Protein AF-0000000080629049 (afdb_homodimer)

Foldseek 3Di:
DCPPPPPPPPDDDPDDPPVVVVVVVVQVVLQVLLVVVLVVLLVVLVVALVLWFAFQVVVLLLVLLLQLLVCVVVVNPRPVSCPRDLCLLFANLLNVVLNVCQVVDPDHSLSSSQSSLSNLLSLLLQLLLLQLCVLFRSQLSSQLSLQQCLFLQSVLCSRHVRQLSNLLSLLSNLLSLLLQQLVPPLAGDLVSLQSNLQSLLSNRSRPLVSVVSVVLSVVLLVLLLVLCCVVPNNVVSVVSCVRRVVSNVVSPVSSVVSSCSRNVSCVVPVCSSVVSVVCQQQPPDWDWAFAQLDTDTLRADALCQQVVLCVWRRAPLLVVLLVLLVVVVVVCVVVPLCVDSCSVSSVSSCRSLVCLQPVVSVCCSVSVGGDHDGCSNVVSNSSSSSSSSSSSLVVVLVVLVVVHDVSNVVSVVVVVVSSVVSVVQCVLQPSQSSQWTYPVQDISVSCVSRHAGPQRLRCVLVVLVVVQQVCCVVVVNHDDPAAFEEEEAHHCSRNVVPDDPRYYYCPPHPDDSQQGQKYKYFPRPVCRVVPHDAQWDDFDDRPPHTGMTMGGDDDDPPPPPPD/DCPPPPPPPPDDDDDDPPVVVVVVVVQVVLQVLLVVVLVVLLVVLVVALVLWFAFQVVVLLLVLLLQLVVCVVVVNPRPVSCVRDLCLLFANLLNVVLNVCQVVDPDHSLSSSQSSLSNLLSLLLQLLLLQLCVQFRSQLSSQLSLQQCLFLQSVLCSRHVRQLSNLLSLLSNLLSLLLQQLVPPLAGDLVSLQSNLQSLLSNRSRPLVSVVSVVLSVVLLVLLLVLCCVVPNNVVSVVSCVRRVVSNVVSPVSSVVSSCSRNVSCVVPVCSSVVSVVCQQQPPDWDWFFAQLDTDTLRADALCQQVVLCVWRRAPLLVVLLVLLVVVVVVCVVVPQCVDSCSVSSVSSCRSLVCLQPVVSVCCSVSVGGDHDGCSNVVSNSSSSSSSSSNSLVVVLVVLVVVHPVSNVVSVVVVVVSSVVSVVQCVLQPSQSSQWTYPVQDISVSCVSRHAGPQRLRCVLVVLVVVQQVCCVVVVNHDDPAAFEEEEAHHCSRCVVPDDPRYYYCPPHPDDSQQGQKYKYFPRPVCRVVPHDAQWDDFDDRPPHTGMTMGGDDDDDPPPPPD

pLDDT: mean 91.76, std 13.85, range [26.28, 98.94]

Structure (mmCIF, N/CA/C/O backbone):
data_AF-0000000080629049-model_v1
#
loop_
_entity.id
_entity.type
_entity.pdbx_description
1 polymer 'Glycosyltransferase RgtA/B/C/D-like domain-containing protein'
#
loop_
_atom_site.group_PDB
_atom_site.id
_atom_site.type_symbol
_atom_site.label_atom_id
_atom_site.label_alt_id
_atom_site.label_comp_id
_atom_site.label_asym_id
_atom_site.label_entity_id
_atom_site.label_seq_id
_atom_site.pdbx_PDB_ins_code
_atom_site.Cartn_x
_atom_site.Cartn_y
_atom_site.Cartn_z
_atom_site.occupancy
_atom_site.B_iso_or_equiv
_atom_site.auth_seq_id
_atom_site.auth_comp_id
_atom_site.auth_asym_id
_atom_site.auth_atom_id
_atom_site.pdbx_PDB_model_num
ATOM 1 N N . MET A 1 1 ? -70.812 14.938 32.406 1 26.86 1 MET A N 1
ATOM 2 C CA . MET A 1 1 ? -70.5 13.617 31.859 1 26.86 1 MET A CA 1
ATOM 3 C C . MET A 1 1 ? -69.375 13.719 30.797 1 26.86 1 MET A C 1
ATOM 5 O O . MET A 1 1 ? -69.562 14.359 29.75 1 26.86 1 MET A O 1
ATOM 9 N N . SER A 1 2 ? -68.125 13.812 31.234 1 27.83 2 SER A N 1
ATOM 10 C CA . SER A 1 2 ? -66.812 14.289 30.75 1 27.83 2 SER A CA 1
ATOM 11 C C . SER A 1 2 ? -66.25 13.367 29.672 1 27.83 2 SER A C 1
ATOM 13 O O . SER A 1 2 ? -66 12.195 29.922 1 27.83 2 SER A O 1
ATOM 15 N N . LEU A 1 3 ? -66.875 13.352 28.5 1 29.67 3 LEU A N 1
ATOM 16 C CA . LEU A 1 3 ? -66.688 12.422 27.391 1 29.67 3 LEU A CA 1
ATOM 17 C C . LEU A 1 3 ? -65.25 12.438 26.906 1 29.67 3 LEU A C 1
ATOM 19 O O . LEU A 1 3 ? -64.812 13.391 26.266 1 29.67 3 LEU A O 1
ATOM 23 N N . MET A 1 4 ? -64.312 12.102 27.812 1 31.58 4 MET A N 1
ATOM 24 C CA . MET A 1 4 ? -62.906 12.125 27.453 1 31.58 4 MET A CA 1
ATOM 25 C C . MET A 1 4 ? -62.625 11.219 26.25 1 31.58 4 MET A C 1
ATOM 27 O O . MET A 1 4 ? -63.031 10.062 26.234 1 31.58 4 MET A O 1
ATOM 31 N N . PRO A 1 5 ? -62.5 11.844 25.078 1 35.69 5 PRO A N 1
ATOM 32 C CA . PRO A 1 5 ? -62.375 10.969 23.922 1 35.69 5 PRO A CA 1
ATOM 33 C C . PRO A 1 5 ? -61.25 9.938 24.078 1 35.69 5 PRO A C 1
ATOM 35 O O . PRO A 1 5 ? -60.312 10.164 24.812 1 35.69 5 PRO A O 1
ATOM 38 N N . PRO A 1 6 ? -61.562 8.625 23.953 1 31.56 6 PRO A N 1
ATOM 39 C CA . PRO A 1 6 ? -60.594 7.551 24.203 1 31.56 6 PRO A CA 1
ATOM 40 C C . PRO A 1 6 ? -59.312 7.699 23.391 1 31.56 6 PRO A C 1
ATOM 42 O O . PRO A 1 6 ? -59.344 8.297 22.312 1 31.56 6 PRO A O 1
ATOM 45 N N . LEU A 1 7 ? -58.156 7.867 24.047 1 31.22 7 LEU A N 1
ATOM 46 C CA . LEU A 1 7 ? -56.781 7.887 23.578 1 31.22 7 LEU A CA 1
ATOM 47 C C . LEU A 1 7 ? -56.531 6.758 22.578 1 31.22 7 LEU A C 1
ATOM 49 O O . LEU A 1 7 ? -56.625 5.582 22.938 1 31.22 7 LEU A O 1
ATOM 53 N N . GLY A 1 8 ? -57.125 6.898 21.391 1 28.38 8 GLY A N 1
ATOM 54 C CA . GLY A 1 8 ? -56.906 5.867 20.391 1 28.38 8 GLY A CA 1
ATOM 55 C C . GLY A 1 8 ?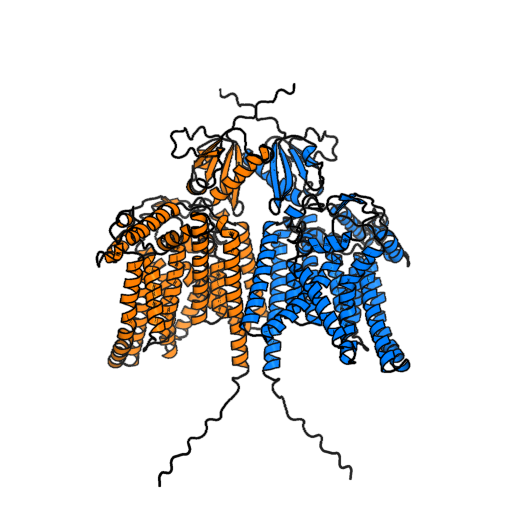 -55.469 5.371 20.359 1 28.38 8 GLY A C 1
ATOM 56 O O . GLY A 1 8 ? -54.531 6.16 20.469 1 28.38 8 GLY A O 1
ATOM 57 N N . LEU A 1 9 ? -55.188 4.133 20.812 1 29.06 9 LEU A N 1
ATOM 58 C CA . LEU A 1 9 ? -54 3.289 20.781 1 29.06 9 LEU A CA 1
ATOM 59 C C . LEU A 1 9 ? -53.312 3.369 19.422 1 29.06 9 LEU A C 1
ATOM 61 O O . LEU A 1 9 ? -53.938 3.092 18.391 1 29.06 9 LEU A O 1
ATOM 65 N N . ASN A 1 10 ? -52.594 4.465 19.266 1 30.16 10 ASN A N 1
ATOM 66 C CA . ASN A 1 10 ? -51.781 4.488 18.062 1 30.16 10 ASN A CA 1
ATOM 67 C C . ASN A 1 10 ? -51.125 3.127 17.797 1 30.16 10 ASN A C 1
ATOM 69 O O . ASN A 1 10 ? -50.5 2.547 18.688 1 30.16 10 ASN A O 1
ATOM 73 N N . PRO A 1 11 ? -51.688 2.385 16.875 1 31.06 11 PRO A N 1
ATOM 74 C CA . PRO A 1 11 ? -51.188 1.032 16.609 1 31.06 11 PRO A CA 1
ATOM 75 C C . PRO A 1 11 ? -49.656 0.931 16.672 1 31.06 11 PRO A C 1
ATOM 77 O O . PRO A 1 11 ? -48.969 1.939 16.531 1 31.06 11 PRO A O 1
ATOM 80 N N . LEU A 1 12 ? -49.094 -0.248 17.031 1 30.22 12 LEU A N 1
ATOM 81 C CA . LEU A 1 12 ? -47.812 -0.871 17.281 1 30.22 12 LEU A CA 1
ATOM 82 C C . LEU A 1 12 ? -46.781 -0.474 16.219 1 30.22 12 LEU A C 1
ATOM 84 O O . LEU A 1 12 ? -47.156 0.045 15.172 1 30.22 12 LEU A O 1
ATOM 88 N N . GLY A 1 13 ? -45.625 -1.185 16.219 1 30.09 13 GLY A N 1
ATOM 89 C CA . GLY A 1 13 ? -44.25 -1.25 15.805 1 30.09 13 GLY A CA 1
ATOM 90 C C . GLY A 1 13 ? -44.094 -1.352 14.297 1 30.09 13 GLY A C 1
ATOM 91 O O . GLY A 1 13 ? -43.875 -2.445 13.758 1 30.09 13 GLY A O 1
ATOM 92 N N . ALA A 1 14 ? -44.719 -0.598 13.586 1 36.97 14 ALA A N 1
ATOM 93 C CA . ALA A 1 14 ? -44.438 -0.804 12.164 1 36.97 14 ALA A CA 1
ATOM 94 C C . ALA A 1 14 ? -42.938 -0.829 11.898 1 36.97 14 ALA A C 1
ATOM 96 O O . ALA A 1 14 ? -42.219 0.066 12.328 1 36.97 14 ALA A O 1
ATOM 97 N N . ALA A 1 15 ? -42.438 -2 11.477 1 43.62 15 ALA A N 1
ATOM 98 C CA . ALA A 1 15 ? -41.094 -2.219 10.992 1 43.62 15 ALA A CA 1
ATOM 99 C C . ALA A 1 15 ? -40.594 -1.031 10.164 1 43.62 15 ALA A C 1
ATOM 101 O O . ALA A 1 15 ? -41.312 -0.536 9.297 1 43.62 15 ALA A O 1
ATOM 102 N N . PRO A 1 16 ? -39.656 -0.389 10.75 1 43.97 16 PRO A N 1
ATOM 103 C CA . PRO A 1 16 ? -39.219 0.684 9.859 1 43.97 16 PRO A CA 1
ATOM 104 C C . PRO A 1 16 ? -39.156 0.248 8.398 1 43.97 16 PRO A C 1
ATOM 106 O O . PRO A 1 16 ? -38.938 -0.928 8.109 1 43.97 16 PRO A O 1
ATOM 109 N N . PRO A 1 17 ? -39.625 1.031 7.465 1 47.16 17 PRO A N 1
ATOM 110 C CA . PRO A 1 17 ? -39.656 0.624 6.059 1 47.16 17 PRO A CA 1
ATOM 111 C C . PRO A 1 17 ? -38.281 0.124 5.562 1 47.16 17 PRO A C 1
ATOM 113 O O . PRO A 1 17 ? -37.25 0.532 6.082 1 47.16 17 PRO A O 1
ATOM 116 N N . ALA A 1 18 ? -38.312 -1.023 4.766 1 47.25 18 ALA A N 1
ATOM 117 C CA . ALA A 1 18 ? -37.219 -1.739 4.141 1 47.25 18 ALA A CA 1
ATOM 118 C C . ALA A 1 18 ? -36.156 -0.768 3.629 1 47.25 18 ALA A C 1
ATOM 120 O O . ALA A 1 18 ? -34.938 -1.027 3.752 1 47.25 18 ALA A O 1
ATOM 121 N N . GLY A 1 19 ? -36.5 0.426 3.166 1 46.84 19 GLY A N 1
ATOM 122 C CA . GLY A 1 19 ? -35.594 1.448 2.674 1 46.84 19 GLY A CA 1
ATOM 123 C C . GLY A 1 19 ? -34.719 2.045 3.762 1 46.84 19 GLY A C 1
ATOM 124 O O . GLY A 1 19 ? -33.531 2.283 3.547 1 46.84 19 GLY A O 1
ATOM 125 N N . ALA A 1 20 ? -35.25 2.316 4.887 1 52.97 20 ALA A N 1
ATOM 126 C CA . ALA A 1 20 ? -34.531 2.926 6.004 1 52.97 20 ALA A CA 1
ATOM 127 C C . ALA A 1 20 ? -33.5 1.958 6.59 1 52.97 20 ALA A C 1
ATOM 129 O O . ALA A 1 20 ? -32.375 2.359 6.945 1 52.97 20 ALA A O 1
ATOM 130 N N . LEU A 1 21 ? -33.906 0.612 6.707 1 46.47 21 LEU A N 1
ATOM 131 C CA . LEU A 1 21 ? -33 -0.407 7.219 1 46.47 21 LEU A CA 1
ATOM 132 C C . LEU A 1 21 ? -31.828 -0.607 6.273 1 46.47 21 LEU A C 1
ATOM 134 O O . LEU A 1 21 ? -30.688 -0.801 6.723 1 46.47 21 LEU A O 1
ATOM 138 N N . SER A 1 22 ? -32.156 -0.538 4.902 1 54.34 22 SER A N 1
ATOM 139 C CA . SER A 1 22 ? -31.094 -0.673 3.908 1 54.34 22 SER A CA 1
ATOM 140 C C . SER A 1 22 ? -30.109 0.487 3.992 1 54.34 22 SER A C 1
ATOM 142 O O . SER A 1 22 ? -28.891 0.287 3.879 1 54.34 22 SER A O 1
ATOM 144 N N . GLN A 1 23 ? -30.656 1.656 4.348 1 56.66 23 GLN A N 1
ATOM 145 C CA . GLN A 1 23 ? -29.828 2.844 4.461 1 56.66 23 GLN A CA 1
ATOM 146 C C . GLN A 1 23 ? -28.953 2.787 5.719 1 56.66 23 GLN A C 1
ATOM 148 O O . GLN A 1 23 ? -27.797 3.18 5.695 1 56.66 23 GLN A O 1
ATOM 153 N N . ARG A 1 24 ? -29.531 2.24 6.805 1 59.38 24 ARG A N 1
ATOM 154 C CA . ARG A 1 24 ? -28.781 2.121 8.055 1 59.38 24 ARG A CA 1
ATOM 155 C C . ARG A 1 24 ? -27.641 1.126 7.922 1 59.38 24 ARG A C 1
ATOM 157 O O . ARG A 1 24 ? -26.547 1.36 8.438 1 59.38 24 ARG A O 1
ATOM 164 N N . ARG A 1 25 ? -27.906 0.13 7.234 1 61.5 25 ARG A N 1
ATOM 165 C CA . ARG A 1 25 ? -26.891 -0.906 7.082 1 61.5 25 ARG A CA 1
ATOM 166 C C . ARG A 1 25 ? -25.766 -0.435 6.172 1 61.5 25 ARG A C 1
ATOM 168 O O . ARG A 1 25 ? -24.594 -0.7 6.441 1 61.5 25 ARG A O 1
ATOM 175 N N . ALA A 1 26 ? -26.172 0.262 5.094 1 68.75 26 ALA A N 1
ATOM 176 C CA . ALA A 1 26 ? -25.156 0.837 4.219 1 68.75 26 ALA A CA 1
ATOM 177 C C . ALA A 1 26 ? -24.297 1.844 4.973 1 68.75 26 ALA A C 1
ATOM 179 O O . ALA A 1 26 ? -23.078 1.896 4.773 1 68.75 26 ALA A O 1
ATOM 180 N N . GLY A 1 27 ? -24.938 2.582 5.844 1 77.44 27 GLY A N 1
ATOM 181 C CA . GLY A 1 27 ? -24.219 3.531 6.668 1 77.44 27 GLY A CA 1
ATOM 182 C C . GLY A 1 27 ? -23.219 2.871 7.609 1 77.44 27 GLY A C 1
ATOM 183 O O . GLY A 1 27 ? -22.094 3.344 7.766 1 77.44 27 GLY A O 1
ATOM 184 N N . ALA A 1 28 ? -23.609 1.728 8.102 1 82.56 28 ALA A N 1
ATOM 185 C CA . ALA A 1 28 ? -22.75 0.994 9.031 1 82.56 28 ALA A CA 1
ATOM 186 C C . ALA A 1 28 ? -21.5 0.466 8.32 1 82.56 28 ALA A C 1
ATOM 188 O O . ALA A 1 28 ? -20.406 0.455 8.898 1 82.56 28 ALA A O 1
ATOM 189 N N . LEU A 1 29 ? -21.656 0.172 7.102 1 84.81 29 LEU A N 1
ATOM 190 C CA . LEU A 1 29 ? -20.531 -0.342 6.324 1 84.81 29 LEU A CA 1
ATOM 191 C C . LEU A 1 29 ? -19.484 0.744 6.098 1 84.81 29 LEU A C 1
ATOM 193 O O . LEU A 1 29 ? -18.297 0.5 6.258 1 84.81 29 LEU A O 1
ATOM 197 N N . TRP A 1 30 ? -19.922 1.901 5.688 1 91.81 30 TRP A N 1
ATOM 198 C CA . TRP A 1 30 ? -19 3.004 5.426 1 91.81 30 TRP A CA 1
ATOM 199 C C . TRP A 1 30 ? -18.312 3.455 6.707 1 91.81 30 TRP A C 1
ATOM 201 O O . TRP A 1 30 ? -17.141 3.855 6.684 1 91.81 30 TRP A O 1
ATOM 211 N N . ASP A 1 31 ? -19 3.336 7.832 1 94.75 31 ASP A N 1
ATOM 212 C CA . ASP A 1 31 ? -18.375 3.625 9.125 1 94.75 31 ASP A CA 1
ATOM 213 C C . ASP A 1 31 ? -17.297 2.602 9.453 1 94.75 31 ASP A C 1
ATOM 215 O O . ASP A 1 31 ? -16.234 2.959 9.969 1 94.75 31 ASP A O 1
ATOM 219 N N . ASP A 1 32 ? -17.594 1.328 9.148 1 91.19 32 ASP A N 1
ATOM 220 C CA . ASP A 1 32 ? -16.625 0.273 9.391 1 91.19 32 ASP A CA 1
ATOM 221 C C . ASP A 1 32 ? -15.383 0.453 8.508 1 91.19 32 ASP A C 1
ATOM 223 O O . ASP A 1 32 ? -14.258 0.202 8.938 1 91.19 32 ASP A O 1
ATOM 227 N N . MET A 1 33 ? -15.656 0.892 7.285 1 93.06 33 MET A N 1
ATOM 228 C CA . MET A 1 33 ? -14.547 1.147 6.375 1 93.06 33 MET A CA 1
ATOM 229 C C . MET A 1 33 ? -13.68 2.297 6.879 1 93.06 33 MET A C 1
ATOM 231 O O . MET A 1 33 ? -12.453 2.254 6.766 1 93.06 33 MET A O 1
ATOM 235 N N . ALA A 1 34 ? -14.289 3.303 7.434 1 97.38 34 ALA A N 1
ATOM 236 C CA . ALA A 1 34 ? -13.547 4.43 7.996 1 97.38 34 ALA A CA 1
ATOM 237 C C . ALA A 1 34 ? -12.703 3.986 9.188 1 97.38 34 ALA A C 1
ATOM 239 O O . ALA A 1 34 ? -11.547 4.387 9.32 1 97.38 34 ALA A O 1
ATOM 240 N N . ARG A 1 35 ? -13.305 3.137 10.023 1 96.69 35 ARG A N 1
ATOM 241 C CA . ARG A 1 35 ? -12.562 2.613 11.172 1 96.69 35 ARG A CA 1
ATOM 242 C C . ARG A 1 35 ? -11.398 1.747 10.711 1 96.69 35 ARG A C 1
ATOM 244 O O . ARG A 1 35 ? -10.305 1.807 11.289 1 96.69 35 ARG A O 1
ATOM 251 N N . ALA A 1 36 ? -11.656 0.914 9.711 1 95.62 36 ALA A N 1
ATOM 252 C CA . ALA A 1 36 ? -10.602 0.08 9.141 1 95.62 36 ALA A CA 1
ATOM 253 C C . ALA A 1 36 ? -9.469 0.936 8.578 1 95.62 36 ALA A C 1
ATOM 255 O O . ALA A 1 36 ? -8.289 0.612 8.75 1 95.62 36 ALA A O 1
ATOM 256 N N . LEU A 1 37 ? -9.836 2.012 7.898 1 97.56 37 LEU A N 1
ATOM 257 C CA . LEU A 1 37 ? -8.844 2.932 7.352 1 97.56 37 LEU A CA 1
ATOM 258 C C . LEU A 1 37 ? -7.984 3.527 8.461 1 97.56 37 LEU A C 1
ATOM 260 O O . LEU A 1 37 ? -6.758 3.576 8.344 1 97.56 37 LEU A O 1
ATOM 264 N N . LEU A 1 38 ? -8.625 3.955 9.523 1 98.62 38 LEU A N 1
ATOM 265 C CA . LEU A 1 38 ? -7.895 4.539 10.641 1 98.62 38 LEU A CA 1
ATOM 266 C C . LEU A 1 38 ? -6.969 3.512 11.281 1 98.62 38 LEU A C 1
ATOM 268 O O . LEU A 1 38 ? -5.828 3.826 11.633 1 98.62 38 LEU A O 1
ATOM 272 N N . LEU A 1 39 ? -7.473 2.27 11.414 1 98 39 LEU A N 1
ATOM 273 C CA . LEU A 1 39 ? -6.641 1.211 11.969 1 98 39 LEU A CA 1
ATOM 274 C C . LEU A 1 39 ? -5.441 0.932 11.07 1 98 39 LEU A C 1
ATOM 276 O O . LEU A 1 39 ? -4.32 0.775 11.555 1 98 39 LEU A O 1
ATOM 280 N N . CYS A 1 40 ? -5.68 0.878 9.773 1 97.75 40 CYS A N 1
ATOM 281 C CA . CYS A 1 40 ? -4.598 0.7 8.812 1 97.75 40 CYS A CA 1
ATOM 282 C C . CYS A 1 40 ? -3.547 1.793 8.969 1 97.75 40 CYS A C 1
ATOM 284 O O . CYS A 1 40 ? -2.348 1.51 8.977 1 97.75 40 CYS A O 1
ATOM 286 N N . LEU A 1 41 ? -3.979 2.992 9.133 1 98.56 41 LEU A N 1
ATOM 287 C CA . LEU A 1 41 ? -3.072 4.133 9.234 1 98.56 41 LEU A CA 1
ATOM 288 C C . LEU A 1 41 ? -2.273 4.078 10.531 1 98.56 41 LEU A C 1
ATOM 290 O O . LEU A 1 41 ? -1.094 4.438 10.555 1 98.56 41 LEU A O 1
ATOM 294 N N . ILE A 1 42 ? -2.922 3.65 11.625 1 98.56 42 ILE A N 1
ATOM 295 C CA . ILE A 1 42 ? -2.232 3.523 12.906 1 98.56 42 ILE A CA 1
ATOM 296 C C . ILE A 1 42 ? -1.131 2.471 12.797 1 98.56 42 ILE A C 1
ATOM 298 O O . ILE A 1 42 ? -0.007 2.689 13.25 1 98.56 42 ILE A O 1
ATOM 302 N N . ILE A 1 43 ? -1.377 1.377 12.117 1 97.94 43 ILE A N 1
ATOM 303 C CA . ILE A 1 43 ? -0.401 0.305 11.961 1 97.94 43 ILE A CA 1
ATOM 304 C C . ILE A 1 43 ? 0.73 0.77 11.047 1 97.94 43 ILE A C 1
ATOM 306 O O . ILE A 1 43 ? 1.907 0.558 11.344 1 97.94 43 ILE A O 1
ATOM 310 N N . LEU A 1 44 ? 0.383 1.447 9.977 1 97.31 44 LEU A N 1
ATOM 311 C CA . LEU A 1 44 ? 1.4 1.952 9.062 1 97.31 44 LEU A CA 1
ATOM 312 C C . LEU A 1 44 ? 2.293 2.979 9.75 1 97.31 44 LEU A C 1
ATOM 314 O O . LEU A 1 44 ? 3.502 3.018 9.516 1 97.31 44 LEU A O 1
ATOM 318 N N . ALA A 1 45 ? 1.635 3.818 10.578 1 97.88 45 ALA A N 1
ATOM 319 C CA . ALA A 1 45 ? 2.418 4.777 11.352 1 97.88 45 ALA A CA 1
ATOM 320 C C . ALA A 1 45 ? 3.418 4.066 12.258 1 97.88 45 ALA A C 1
ATOM 322 O O . ALA A 1 45 ? 4.582 4.465 12.336 1 97.88 45 ALA A O 1
ATOM 323 N N . ALA A 1 46 ? 2.998 2.994 12.883 1 97.25 46 ALA A N 1
ATOM 324 C CA . ALA A 1 46 ? 3.855 2.238 13.789 1 97.25 46 ALA A CA 1
ATOM 325 C C . ALA A 1 46 ? 4.98 1.544 13.031 1 97.25 46 ALA A C 1
ATOM 327 O O . ALA A 1 46 ? 6.082 1.365 13.562 1 97.25 46 ALA A O 1
ATOM 328 N N . LEU A 1 47 ? 4.738 1.282 11.766 1 95.69 47 LEU A N 1
ATOM 329 C CA . LEU A 1 47 ? 5.719 0.546 10.969 1 95.69 47 LEU A CA 1
ATOM 330 C C . LEU A 1 47 ? 6.715 1.497 10.32 1 95.69 47 LEU A C 1
ATOM 332 O O . LEU A 1 47 ? 7.82 1.089 9.945 1 95.69 47 LEU A O 1
ATOM 336 N N . THR A 1 48 ? 6.363 2.859 10.227 1 97.38 48 THR A N 1
ATOM 337 C CA . THR A 1 48 ? 7.168 3.67 9.32 1 97.38 48 THR A CA 1
ATOM 338 C C . THR A 1 48 ? 7.715 4.902 10.039 1 97.38 48 THR A C 1
ATOM 340 O O . THR A 1 48 ? 8.523 5.648 9.477 1 97.38 48 THR A O 1
ATOM 343 N N . PHE A 1 49 ? 7.363 5.23 11.312 1 97.62 49 PHE A N 1
ATOM 344 C CA . PHE A 1 49 ? 7.695 6.48 11.984 1 97.62 49 PHE A CA 1
ATOM 345 C C . PHE A 1 49 ? 9.203 6.656 12.086 1 97.62 49 PHE A C 1
ATOM 347 O O . PHE A 1 49 ? 9.703 7.781 12.172 1 97.62 49 PHE A O 1
ATOM 354 N N . ARG A 1 50 ? 10 5.602 12 1 96.44 50 ARG A N 1
ATOM 355 C CA . ARG A 1 50 ? 11.445 5.68 12.164 1 96.44 50 ARG A CA 1
ATOM 356 C C . ARG A 1 50 ? 12.125 6.031 10.852 1 96.44 50 ARG A C 1
ATOM 358 O O . ARG A 1 50 ? 13.312 6.367 10.828 1 96.44 50 ARG A O 1
ATOM 365 N N . ASN A 1 51 ? 11.336 5.984 9.75 1 96.38 51 ASN A N 1
ATOM 366 C CA . ASN A 1 51 ? 11.914 6.242 8.438 1 96.38 51 ASN A CA 1
ATOM 367 C C . ASN A 1 51 ? 12.07 7.742 8.18 1 96.38 51 ASN A C 1
ATOM 369 O O . ASN A 1 51 ? 12.773 8.148 7.254 1 96.38 51 ASN A O 1
ATOM 373 N N . TYR A 1 52 ? 11.492 8.57 8.961 1 97.25 52 TYR A N 1
ATOM 374 C CA . TYR A 1 52 ? 11.438 10 8.688 1 97.25 52 TYR A CA 1
ATOM 375 C C . TYR A 1 52 ? 12.555 10.734 9.422 1 97.25 52 TYR A C 1
ATOM 377 O O . TYR A 1 52 ? 12.875 10.406 10.57 1 97.25 52 TYR A O 1
ATOM 385 N N . GLY A 1 53 ? 13.125 11.727 8.797 1 96.75 53 GLY A N 1
ATOM 386 C CA . GLY A 1 53 ? 14.188 12.516 9.391 1 96.75 53 GLY A CA 1
ATOM 387 C C . GLY A 1 53 ? 13.672 13.578 10.344 1 96.75 53 GLY A C 1
ATOM 388 O O . GLY A 1 53 ? 12.484 13.898 10.352 1 96.75 53 GLY A O 1
ATOM 389 N N . ILE A 1 54 ? 14.602 14.055 11.117 1 97.31 54 ILE A N 1
ATOM 390 C CA . ILE A 1 54 ? 14.297 15.141 12.039 1 97.31 54 ILE A CA 1
ATOM 391 C C . ILE A 1 54 ? 14.195 16.469 11.273 1 97.31 54 ILE A C 1
ATOM 393 O O . ILE A 1 54 ? 15.109 16.828 10.531 1 97.31 54 ILE A O 1
ATOM 397 N N . SER A 1 55 ? 13.117 17.156 11.406 1 95.12 55 SER A N 1
ATOM 398 C CA . SER A 1 55 ? 12.953 18.422 10.727 1 95.12 55 SER A CA 1
ATOM 399 C C . SER A 1 55 ? 13.742 19.531 11.414 1 95.12 55 SER A C 1
ATOM 401 O O . SER A 1 55 ? 14.156 19.375 12.562 1 95.12 55 SER A O 1
ATOM 403 N N . THR A 1 56 ? 13.852 20.625 10.758 1 91.75 56 THR A N 1
ATOM 404 C CA . THR A 1 56 ? 14.656 21.75 11.25 1 91.75 56 THR A CA 1
ATOM 405 C C . THR A 1 56 ? 14.016 22.375 12.477 1 91.75 56 THR A C 1
ATOM 407 O O . THR A 1 56 ? 14.695 23 13.297 1 91.75 56 THR A O 1
ATOM 410 N N . ASP A 1 57 ? 12.766 22.172 12.656 1 91.88 57 ASP A N 1
ATOM 411 C CA . ASP A 1 57 ? 12.031 22.844 13.719 1 91.88 57 ASP A CA 1
ATOM 412 C C . ASP A 1 57 ? 12.016 22 14.992 1 91.88 57 ASP A C 1
ATOM 414 O O . ASP A 1 57 ? 11.742 22.5 16.078 1 91.88 57 ASP A O 1
ATOM 418 N N . GLU A 1 58 ? 12.336 20.75 14.883 1 95.25 58 GLU A N 1
ATOM 419 C CA . GLU A 1 58 ? 12.023 19.812 15.953 1 95.25 58 GLU A CA 1
ATOM 420 C C . GLU A 1 58 ? 12.938 20.016 17.156 1 95.25 58 GLU A C 1
ATOM 422 O O . GLU A 1 58 ? 12.523 19.812 18.297 1 95.25 58 GLU A O 1
ATOM 427 N N . GLU A 1 59 ? 14.156 20.438 16.922 1 94.56 59 GLU A N 1
ATOM 428 C CA . GLU A 1 59 ? 15.086 20.547 18.047 1 94.56 59 GLU A CA 1
ATOM 429 C C . GLU A 1 59 ? 14.641 21.641 19.016 1 94.56 59 GLU A C 1
ATOM 431 O O . GLU A 1 59 ? 14.57 21.391 20.234 1 94.56 59 GLU A O 1
ATOM 436 N N . VAL A 1 60 ? 14.344 22.797 18.469 1 94.81 60 VAL A N 1
ATOM 437 C CA . VAL A 1 60 ? 13.953 23.906 19.328 1 94.81 60 VAL A CA 1
ATOM 438 C C . VAL A 1 60 ? 12.617 23.594 20 1 94.81 60 VAL A C 1
ATOM 440 O O . VAL A 1 60 ? 12.344 24.062 21.109 1 94.81 60 VAL A O 1
ATOM 443 N N . GLN A 1 61 ? 11.812 22.922 19.312 1 96.06 61 GLN A N 1
ATOM 444 C CA . GLN A 1 61 ? 10.523 22.531 19.875 1 96.06 61 GLN A CA 1
ATOM 445 C C . GLN A 1 61 ? 10.695 21.516 21 1 96.06 61 GLN A C 1
ATOM 447 O O . GLN A 1 61 ? 9.977 21.562 22 1 96.06 61 GLN A O 1
ATOM 452 N N . HIS A 1 62 ? 11.602 20.688 20.781 1 95.06 62 HIS A N 1
ATOM 453 C CA . HIS A 1 62 ? 11.914 19.688 21.812 1 95.06 62 HIS A CA 1
ATOM 454 C C . HIS A 1 62 ? 12.43 20.359 23.078 1 95.06 62 HIS A C 1
ATOM 456 O O . HIS A 1 62 ? 12 20.016 24.188 1 95.06 62 HIS A O 1
ATOM 462 N N . ILE A 1 63 ? 13.312 21.297 22.953 1 96.06 63 ILE A N 1
ATOM 463 C CA . ILE A 1 63 ? 13.883 22.031 24.078 1 96.06 63 ILE A CA 1
ATOM 464 C C . ILE A 1 63 ? 12.781 22.828 24.781 1 96.06 63 ILE A C 1
ATOM 466 O O . ILE A 1 63 ? 12.727 22.859 26.016 1 96.06 63 ILE A O 1
ATOM 470 N N . TYR A 1 64 ? 11.945 23.391 23.984 1 97.19 64 TYR A N 1
ATOM 471 C CA . TYR A 1 64 ? 10.82 24.141 24.547 1 97.19 64 TYR A CA 1
ATOM 472 C C . TYR A 1 64 ? 9.961 23.266 25.438 1 97.19 64 TYR A C 1
ATOM 474 O O . TYR A 1 64 ? 9.57 23.656 26.531 1 97.19 64 TYR A O 1
ATOM 482 N N . GLY A 1 65 ? 9.664 22.031 24.984 1 97.31 65 GLY A N 1
ATOM 483 C CA . GLY A 1 65 ? 8.898 21.094 25.781 1 97.31 65 GLY A CA 1
ATOM 484 C C . GLY A 1 65 ? 9.555 20.766 27.125 1 97.31 65 GLY A C 1
ATOM 485 O O . GLY A 1 65 ? 8.875 20.703 28.141 1 97.31 65 GLY A O 1
ATOM 486 N N . LYS A 1 66 ? 10.805 20.641 27.062 1 96.94 66 LYS A N 1
ATOM 487 C CA . LYS A 1 66 ? 11.555 20.344 28.281 1 96.94 66 LYS A CA 1
ATOM 488 C C . LYS A 1 66 ? 11.539 21.531 29.234 1 96.94 66 LYS A C 1
ATOM 490 O O . LYS A 1 66 ? 11.453 21.359 30.453 1 96.94 66 LYS A O 1
ATOM 495 N N . LYS A 1 67 ? 11.664 22.688 28.672 1 97.69 67 LYS A N 1
ATOM 496 C CA . LYS A 1 67 ? 11.633 23.891 29.484 1 97.69 67 LYS A CA 1
ATOM 497 C C . LYS A 1 67 ? 10.258 24.094 30.125 1 97.69 67 LYS A C 1
ATOM 499 O O . LYS A 1 67 ? 10.156 24.562 31.25 1 97.69 67 LYS A O 1
ATOM 504 N N . LEU A 1 68 ? 9.242 23.797 29.438 1 97.5 68 LEU A N 1
ATOM 505 C CA . LEU A 1 68 ? 7.898 23.859 30 1 97.5 68 LEU A CA 1
ATOM 506 C C . LEU A 1 68 ? 7.723 22.859 31.125 1 97.5 68 LEU A C 1
ATOM 508 O O . LEU A 1 68 ? 7.102 23.156 32.156 1 97.5 68 LEU A O 1
ATOM 512 N N . LEU A 1 69 ? 8.203 21.688 30.859 1 97 69 LEU A N 1
ATOM 513 C CA . LEU A 1 69 ? 8.133 20.672 31.906 1 97 69 LEU A CA 1
ATOM 514 C C . LEU A 1 69 ? 8.883 21.109 33.156 1 97 69 LEU A C 1
ATOM 516 O O . LEU A 1 69 ? 8.414 20.922 34.281 1 97 69 LEU A O 1
ATOM 520 N N . SER A 1 70 ? 10.047 21.703 32.969 1 97.12 70 SER A N 1
ATOM 521 C CA . SER A 1 70 ? 10.836 22.219 34.062 1 97.12 70 SER A CA 1
ATOM 522 C C . SER A 1 70 ? 10.07 23.297 34.844 1 97.12 70 SER A C 1
ATOM 524 O O . SER A 1 70 ? 10.211 23.406 36.062 1 97.12 70 SER A O 1
ATOM 526 N N . PHE A 1 71 ? 9.359 24.156 34.188 1 96.88 71 PHE A N 1
ATOM 527 C CA . PHE A 1 71 ? 8.531 25.172 34.781 1 96.88 71 PHE A CA 1
ATOM 528 C C . PHE A 1 71 ? 7.559 24.562 35.781 1 96.88 71 PHE A C 1
ATOM 530 O O . PHE A 1 71 ? 7.457 25.016 36.938 1 96.88 71 PHE A O 1
ATOM 537 N N . TYR A 1 72 ? 6.941 23.5 35.438 1 96.75 72 TYR A N 1
ATOM 538 C CA . TYR A 1 72 ? 5.957 22.844 36.281 1 96.75 72 TYR A CA 1
ATOM 539 C C . TYR A 1 72 ? 6.641 22.062 37.406 1 96.75 72 TYR A C 1
ATOM 541 O O . TYR A 1 72 ? 6.211 22.109 38.562 1 96.75 72 TYR A O 1
ATOM 549 N N . LEU A 1 73 ? 7.617 21.328 37.031 1 96.56 73 LEU A N 1
ATOM 550 C CA . LEU A 1 73 ? 8.289 20.484 38.031 1 96.56 73 LEU A CA 1
ATOM 551 C C . LEU A 1 73 ? 8.961 21.328 39.094 1 96.56 73 LEU A C 1
ATOM 553 O O . LEU A 1 73 ? 9.117 20.875 40.25 1 96.56 73 LEU A O 1
ATOM 557 N N . SER A 1 74 ? 9.289 22.547 38.812 1 96.94 74 SER A N 1
ATOM 558 C CA . SER A 1 74 ? 9.961 23.438 39.75 1 96.94 74 SER A CA 1
ATOM 559 C C . SER A 1 74 ? 8.945 24.203 40.594 1 96.94 74 SER A C 1
ATOM 561 O O . SER A 1 74 ? 9.32 25.078 41.375 1 96.94 74 SER A O 1
ATOM 563 N N . GLY A 1 75 ? 7.723 23.938 40.438 1 95.94 75 GLY A N 1
ATOM 564 C CA . GLY A 1 75 ? 6.699 24.703 41.125 1 95.94 75 GLY A CA 1
ATOM 565 C C . GLY A 1 75 ? 6.523 26.094 40.594 1 95.94 75 GLY A C 1
ATOM 566 O O . GLY A 1 75 ? 6.371 27.062 41.344 1 95.94 75 GLY A O 1
ATOM 567 N N . PHE A 1 76 ? 6.805 26.281 39.281 1 94.38 76 PHE A N 1
ATOM 568 C CA . PHE A 1 76 ? 6.562 27.516 38.531 1 94.38 76 PHE A CA 1
ATOM 569 C C . PHE A 1 76 ? 7.703 28.5 38.75 1 94.38 76 PHE A C 1
ATOM 571 O O . PHE A 1 76 ? 7.535 29.703 38.5 1 94.38 76 PHE A O 1
ATOM 578 N N . THR A 1 77 ? 8.867 28.062 39.125 1 95.12 77 THR A N 1
ATOM 579 C CA . THR A 1 77 ? 10 28.953 39.406 1 95.12 77 THR A CA 1
ATOM 580 C C . THR A 1 77 ? 10.867 29.094 38.156 1 95.12 77 THR A C 1
ATOM 582 O O . THR A 1 77 ? 11.375 30.172 37.844 1 95.12 77 THR A O 1
ATOM 585 N N . ASP A 1 78 ? 11.125 28.047 37.438 1 95.62 78 ASP A N 1
ATOM 586 C CA . ASP A 1 78 ? 11.906 28.094 36.188 1 95.62 78 ASP A CA 1
ATOM 587 C C . ASP A 1 78 ? 11.109 28.719 35.062 1 95.62 78 ASP A C 1
ATOM 589 O O . ASP A 1 78 ? 10.219 28.094 34.5 1 95.62 78 ASP A O 1
ATOM 593 N N . ARG A 1 79 ? 11.453 29.891 34.688 1 94.5 79 ARG A N 1
ATOM 594 C CA . ARG A 1 79 ? 10.688 30.609 33.656 1 94.5 79 ARG A CA 1
ATOM 595 C C . ARG A 1 79 ? 11.445 30.688 32.344 1 94.5 79 ARG A C 1
ATOM 597 O O . ARG A 1 79 ? 11.172 31.547 31.516 1 94.5 79 ARG A O 1
ATOM 604 N N . SER A 1 80 ? 12.375 29.828 32.125 1 94.88 80 SER A N 1
ATOM 605 C CA . SER A 1 80 ? 13.219 29.828 30.953 1 94.88 80 SER A CA 1
ATOM 606 C C . SER A 1 80 ? 12.398 29.609 29.688 1 94.88 80 SER A C 1
ATOM 608 O O . SER A 1 80 ? 12.766 30.094 28.609 1 94.88 80 SER A O 1
ATOM 610 N N . ALA A 1 81 ? 11.297 28.953 29.828 1 94.31 81 ALA A N 1
ATOM 611 C CA . ALA A 1 81 ? 10.422 28.672 28.688 1 94.31 81 ALA A CA 1
ATOM 612 C C . ALA A 1 81 ? 9.852 29.969 28.109 1 94.31 81 ALA A C 1
ATOM 614 O O . ALA A 1 81 ? 9.586 30.047 26.906 1 94.31 81 ALA A O 1
ATOM 615 N N . PHE A 1 82 ? 9.727 31.031 28.875 1 93.31 82 PHE A N 1
ATOM 616 C CA . PHE A 1 82 ? 9.016 32.25 28.484 1 93.31 82 PHE A CA 1
ATOM 617 C C . PHE A 1 82 ? 9.945 33.219 27.75 1 93.31 82 PHE A C 1
ATOM 619 O O . PHE A 1 82 ? 9.508 34.25 27.266 1 93.31 82 PHE A O 1
ATOM 626 N N . HIS A 1 83 ? 11.188 32.781 27.609 1 90 83 HIS A N 1
ATOM 627 C CA . HIS A 1 83 ? 12.164 33.594 26.891 1 90 83 HIS A CA 1
ATOM 628 C C . HIS A 1 83 ? 12.945 32.75 25.891 1 90 83 HIS A C 1
ATOM 630 O O . HIS A 1 83 ? 13.984 33.219 25.375 1 90 83 HIS A O 1
ATOM 636 N N . PHE A 1 84 ? 12.445 31.625 25.734 1 91.62 84 PHE A N 1
ATOM 637 C CA . PHE A 1 84 ? 13.156 30.75 24.812 1 91.62 84 PHE A CA 1
ATOM 638 C C . PHE A 1 84 ? 12.766 31.047 23.375 1 91.62 84 PHE A C 1
ATOM 640 O O . PHE A 1 84 ? 11.742 30.562 22.891 1 91.62 84 PHE A O 1
ATOM 647 N N . LYS A 1 85 ? 13.633 31.781 22.703 1 87.44 85 LYS A N 1
ATOM 648 C CA . LYS A 1 85 ? 13.414 32.156 21.312 1 87.44 85 LYS A CA 1
ATOM 649 C C . LYS A 1 85 ? 12 32.719 21.109 1 87.44 85 LYS A C 1
ATOM 651 O O . LYS A 1 85 ? 11.531 33.531 21.906 1 87.44 85 LYS A O 1
ATOM 656 N N . ASP A 1 86 ? 11.289 32.375 20.094 1 86.75 86 ASP A N 1
ATOM 657 C CA . ASP A 1 86 ? 9.938 32.875 19.828 1 86.75 86 ASP A CA 1
ATOM 658 C C . ASP A 1 86 ? 8.898 31.797 20.125 1 86.75 86 ASP A C 1
ATOM 660 O O . ASP A 1 86 ? 7.707 31.984 19.844 1 86.75 86 ASP A O 1
ATOM 664 N N . LEU A 1 87 ? 9.328 30.781 20.766 1 90.31 87 LEU A N 1
ATOM 665 C CA . LEU A 1 87 ? 8.438 29.641 20.938 1 90.31 87 LEU A CA 1
ATOM 666 C C . LEU A 1 87 ? 7.434 29.906 22.062 1 90.31 87 LEU A C 1
ATOM 668 O O . LEU A 1 87 ? 6.41 29.219 22.141 1 90.31 87 LEU A O 1
ATOM 672 N N . TYR A 1 88 ? 7.758 30.891 22.906 1 90.56 88 TYR A N 1
ATOM 673 C CA . TYR A 1 88 ? 6.82 31.219 23.969 1 90.56 88 TYR A CA 1
ATOM 674 C C . TYR A 1 88 ? 5.539 31.828 23.391 1 90.56 88 TYR A C 1
ATOM 676 O O . TYR A 1 88 ? 4.512 31.875 24.078 1 90.56 88 TYR A O 1
ATOM 684 N N . LEU A 1 89 ? 5.617 32.281 22.125 1 89.69 89 LEU A N 1
ATOM 685 C CA . LEU A 1 89 ? 4.453 32.844 21.469 1 89.69 89 LEU A CA 1
ATOM 686 C C . LEU A 1 89 ? 3.52 31.75 20.969 1 89.69 89 LEU A C 1
ATOM 688 O O . LEU A 1 89 ? 2.402 32.031 20.531 1 89.69 89 LEU A O 1
ATOM 692 N N . TYR A 1 90 ? 4.027 30.531 21.062 1 90.81 90 TYR A N 1
ATOM 693 C CA . TYR A 1 90 ? 3.244 29.375 20.656 1 90.81 90 TYR A CA 1
ATOM 694 C C . TYR A 1 90 ? 2.9 28.5 21.859 1 90.81 90 TYR A C 1
ATOM 696 O O . TYR A 1 90 ? 3.596 28.531 22.875 1 90.81 90 TYR A O 1
ATOM 704 N N . GLY A 1 91 ? 1.81 27.797 21.703 1 92.44 91 GLY A N 1
ATOM 705 C CA . GLY A 1 91 ? 1.469 26.828 22.734 1 92.44 91 GLY A CA 1
ATOM 706 C C . GLY A 1 91 ? 2.395 25.625 22.766 1 92.44 91 GLY A C 1
ATOM 707 O O . GLY A 1 91 ? 2.984 25.266 21.734 1 92.44 91 GLY A O 1
ATOM 708 N N . GLY A 1 92 ? 2.482 25 23.922 1 96.38 92 GLY A N 1
ATOM 709 C CA . GLY A 1 92 ? 3.439 23.922 24.094 1 96.38 92 GLY A CA 1
ATOM 710 C C . GLY A 1 92 ? 2.781 22.562 24.281 1 96.38 92 GLY A C 1
ATOM 711 O O . GLY A 1 92 ? 3.395 21.641 24.812 1 96.38 92 GLY A O 1
ATOM 712 N N . LEU A 1 93 ? 1.518 22.438 23.828 1 97.69 93 LEU A N 1
ATOM 713 C CA . LEU A 1 93 ? 0.788 21.203 24.078 1 97.69 93 LEU A CA 1
ATOM 714 C C . LEU A 1 93 ? 1.576 20 23.578 1 97.69 93 LEU A C 1
ATOM 716 O O . LEU A 1 93 ? 1.863 19.078 24.359 1 97.69 93 LEU A O 1
ATOM 720 N N . PHE A 1 94 ? 1.929 19.938 22.344 1 98 94 PHE A N 1
ATOM 721 C CA . PHE A 1 94 ? 2.602 18.797 21.766 1 98 94 PHE A CA 1
ATOM 722 C C . PHE A 1 94 ? 3.984 18.594 22.375 1 98 94 PHE A C 1
ATOM 724 O O . PHE A 1 94 ? 4.375 17.484 22.703 1 98 94 PHE A O 1
ATOM 731 N N . ASP A 1 95 ? 4.66 19.688 22.547 1 97.88 95 ASP A N 1
ATOM 732 C CA . ASP A 1 95 ? 6.031 19.641 23.031 1 97.88 95 ASP A CA 1
ATOM 733 C C . ASP A 1 95 ? 6.074 19.188 24.5 1 97.88 95 ASP A C 1
ATOM 735 O O . ASP A 1 95 ? 6.926 18.391 24.875 1 97.88 95 ASP A O 1
ATOM 739 N N . LEU A 1 96 ? 5.184 19.75 25.266 1 97.88 96 LEU A N 1
ATOM 740 C CA . LEU A 1 96 ? 5.117 19.359 26.672 1 97.88 96 LEU A CA 1
ATOM 741 C C . LEU A 1 96 ? 4.73 17.891 26.812 1 97.88 96 LEU A C 1
ATOM 743 O O . LEU A 1 96 ? 5.312 17.172 27.625 1 97.88 96 LEU A O 1
ATOM 747 N N . VAL A 1 97 ? 3.775 17.453 26.031 1 98 97 VAL A N 1
ATOM 748 C CA . VAL A 1 97 ? 3.346 16.062 26.078 1 98 97 VAL A CA 1
ATOM 749 C C . VAL A 1 97 ? 4.5 15.148 25.656 1 98 97 VAL A C 1
ATOM 751 O O . VAL A 1 97 ? 4.719 14.102 26.266 1 98 97 VAL A O 1
ATOM 754 N N . THR A 1 98 ? 5.191 15.539 24.656 1 97.88 98 THR A N 1
ATOM 755 C CA . THR A 1 98 ? 6.348 14.766 24.203 1 97.88 98 THR A CA 1
ATOM 756 C C . THR A 1 98 ? 7.391 14.664 25.312 1 97.88 98 THR A C 1
ATOM 758 O O . THR A 1 98 ? 7.934 13.586 25.562 1 97.88 98 THR A O 1
ATOM 761 N N . ALA A 1 99 ? 7.648 15.812 25.953 1 97.81 99 ALA A N 1
ATOM 762 C CA . ALA A 1 99 ? 8.625 15.836 27.047 1 97.81 99 ALA A CA 1
ATOM 763 C C . ALA A 1 99 ? 8.211 14.891 28.172 1 97.81 99 ALA A C 1
ATOM 765 O O . ALA A 1 99 ? 9.062 14.281 28.828 1 97.81 99 ALA A O 1
ATOM 766 N N . LEU A 1 100 ? 6.93 14.75 28.391 1 97.62 100 LEU A N 1
ATOM 767 C CA . LEU A 1 100 ? 6.398 13.875 29.422 1 97.62 100 LEU A CA 1
ATOM 768 C C . LEU A 1 100 ? 6.516 12.414 29.016 1 97.62 100 LEU A C 1
ATOM 770 O O . LEU A 1 100 ? 6.719 11.539 29.875 1 97.62 100 LEU A O 1
ATOM 774 N N . VAL A 1 101 ? 6.441 12.094 27.75 1 97.81 101 VAL A N 1
ATOM 775 C CA . VAL A 1 101 ? 6.332 10.719 27.266 1 97.81 101 VAL A CA 1
ATOM 776 C C . VAL A 1 101 ? 7.723 10.156 26.984 1 97.81 101 VAL A C 1
ATOM 778 O O . VAL A 1 101 ? 7.961 8.961 27.188 1 97.81 101 VAL A O 1
ATOM 781 N N . VAL A 1 102 ? 8.672 10.938 26.609 1 96.81 102 VAL A N 1
ATOM 782 C CA . VAL A 1 102 ? 9.992 10.516 26.156 1 96.81 102 VAL A CA 1
ATOM 783 C C . VAL A 1 102 ? 10.68 9.68 27.234 1 96.81 102 VAL A C 1
ATOM 785 O O . VAL A 1 102 ? 11.211 8.609 26.953 1 96.81 102 VAL A O 1
ATOM 788 N N . PRO A 1 103 ? 10.602 10.078 28.562 1 95.56 103 PRO A N 1
ATOM 789 C CA . PRO A 1 103 ? 11.32 9.32 29.578 1 95.56 103 PRO A CA 1
ATOM 790 C C . PRO A 1 103 ? 10.789 7.902 29.75 1 95.56 103 PRO A C 1
ATOM 792 O O . PRO A 1 103 ? 11.508 7.02 30.219 1 95.56 103 PRO A O 1
ATOM 795 N N . ILE A 1 104 ? 9.633 7.605 29.375 1 96.75 104 ILE A N 1
ATOM 796 C CA . ILE A 1 104 ? 9.047 6.289 29.578 1 96.75 104 ILE A CA 1
ATOM 797 C C . ILE A 1 104 ? 8.922 5.559 28.25 1 96.75 104 ILE A C 1
ATOM 799 O O . ILE A 1 104 ? 8.453 4.418 28.203 1 96.75 104 ILE A O 1
ATOM 803 N N . SER A 1 105 ? 9.281 6.156 27.203 1 97.19 105 SER A N 1
ATOM 804 C CA . SER A 1 105 ? 9.188 5.574 25.875 1 97.19 105 SER A CA 1
ATOM 805 C C . SER A 1 105 ? 10.328 4.586 25.625 1 97.19 105 SER A C 1
ATOM 807 O O . SER A 1 105 ? 11.469 4.828 26.031 1 97.19 105 SER A O 1
ATOM 809 N N . PRO A 1 106 ? 10.016 3.432 24.984 1 96.81 106 PRO A N 1
ATOM 810 C CA . PRO A 1 106 ? 11.078 2.5 24.609 1 96.81 106 PRO A CA 1
ATOM 811 C C . PRO A 1 106 ? 11.891 2.982 23.422 1 96.81 106 PRO A C 1
ATOM 813 O O . PRO A 1 106 ? 12.906 2.369 23.062 1 96.81 106 PRO A O 1
ATOM 816 N N . PHE A 1 107 ? 11.523 4.07 22.766 1 96.75 107 PHE A N 1
ATOM 817 C CA . PHE A 1 107 ? 12.188 4.605 21.578 1 96.75 107 PHE A CA 1
ATOM 818 C C . PHE A 1 107 ? 13.016 5.836 21.922 1 96.75 107 PHE A C 1
ATOM 820 O O . PHE A 1 107 ? 12.844 6.418 23 1 96.75 107 PHE A O 1
ATOM 827 N N . GLU A 1 108 ? 13.852 6.234 20.984 1 95.12 108 GLU A N 1
ATOM 828 C CA . GLU A 1 108 ? 14.648 7.449 21.141 1 95.12 108 GLU A CA 1
ATOM 829 C C . GLU A 1 108 ? 13.766 8.695 21.109 1 95.12 108 GLU A C 1
ATOM 831 O O . GLU A 1 108 ? 12.594 8.617 20.75 1 95.12 108 GLU A O 1
ATOM 836 N N . GLU A 1 109 ? 14.352 9.766 21.516 1 95.25 109 GLU A N 1
ATOM 837 C CA . GLU A 1 109 ? 13.625 11.008 21.75 1 95.25 109 GLU A CA 1
ATOM 838 C C . GLU A 1 109 ? 12.852 11.438 20.5 1 95.25 109 GLU A C 1
ATOM 840 O O . GLU A 1 109 ? 11.648 11.68 20.562 1 95.25 109 GLU A O 1
ATOM 845 N N . TYR A 1 110 ? 13.547 11.508 19.375 1 96.75 110 TYR A N 1
ATOM 846 C CA . TYR A 1 110 ? 12.898 12.023 18.188 1 96.75 110 TYR A CA 1
ATOM 847 C C . TYR A 1 110 ? 11.992 10.961 17.562 1 96.75 110 TYR A C 1
ATOM 849 O O . TYR A 1 110 ? 10.977 11.289 16.938 1 96.75 110 TYR A O 1
ATOM 857 N N . GLU A 1 111 ? 12.359 9.648 17.703 1 96.75 111 GLU A N 1
ATOM 858 C CA . GLU A 1 111 ? 11.469 8.578 17.266 1 96.75 111 GLU A CA 1
ATOM 859 C C . GLU A 1 111 ? 10.125 8.641 18 1 96.75 111 GLU A C 1
ATOM 861 O O . GLU A 1 111 ? 9.07 8.477 17.391 1 96.75 111 GLU A O 1
ATOM 866 N N . THR A 1 112 ? 10.211 8.859 19.312 1 98 112 THR A N 1
ATOM 867 C CA . THR A 1 112 ? 9 9 20.125 1 98 112 THR A CA 1
ATOM 868 C C . THR A 1 112 ? 8.164 10.18 19.625 1 98 112 THR A C 1
ATOM 870 O O . THR A 1 112 ? 6.945 10.07 19.5 1 98 112 THR A O 1
ATOM 873 N N . ARG A 1 113 ? 8.844 11.312 19.359 1 97.75 113 ARG A N 1
ATOM 874 C CA . ARG A 1 113 ? 8.188 12.516 18.844 1 97.75 113 ARG A CA 1
ATOM 875 C C . ARG A 1 113 ? 7.492 12.242 17.516 1 97.75 113 ARG A C 1
ATOM 877 O O . ARG A 1 113 ? 6.352 12.664 17.312 1 97.75 113 ARG A O 1
ATOM 884 N N . HIS A 1 114 ? 8.164 11.469 16.578 1 98.44 114 HIS A N 1
ATOM 885 C CA . HIS A 1 114 ? 7.621 11.148 15.266 1 98.44 114 HIS A CA 1
ATOM 886 C C . HIS A 1 114 ? 6.383 10.266 15.383 1 98.44 114 HIS A C 1
ATOM 888 O O . HIS A 1 114 ? 5.395 10.477 14.68 1 98.44 114 HIS A O 1
ATOM 894 N N . LEU A 1 115 ? 6.445 9.266 16.234 1 98.5 115 LEU A N 1
ATOM 895 C CA . LEU A 1 115 ? 5.305 8.375 16.438 1 98.5 115 LEU A CA 1
ATOM 896 C C . LEU A 1 115 ? 4.109 9.141 16.984 1 98.5 115 LEU A C 1
ATOM 898 O O . LEU A 1 115 ? 2.984 8.977 16.516 1 98.5 115 LEU A O 1
ATOM 902 N N . LEU A 1 116 ? 4.344 9.984 17.984 1 98.44 116 LEU A N 1
ATOM 903 C CA . LEU A 1 116 ? 3.279 10.789 18.578 1 98.44 116 LEU A CA 1
ATOM 904 C C . LEU A 1 116 ? 2.648 11.711 17.547 1 98.44 116 LEU A C 1
ATOM 906 O O . LEU A 1 116 ? 1.425 11.844 17.484 1 98.44 116 LEU A O 1
ATOM 910 N N . CYS A 1 117 ? 3.512 12.352 16.766 1 98.62 117 CYS A N 1
ATOM 911 C CA . CYS A 1 117 ? 3.012 13.266 15.742 1 98.62 117 CYS A CA 1
ATOM 912 C C . CYS A 1 117 ? 2.16 12.531 14.719 1 98.62 117 CYS A C 1
ATOM 914 O O . CYS A 1 117 ? 1.122 13.039 14.289 1 98.62 117 CYS A O 1
ATOM 916 N N . ALA A 1 118 ? 2.633 11.312 14.352 1 98.75 118 ALA A N 1
ATOM 917 C CA . ALA A 1 118 ? 1.878 10.492 13.406 1 98.75 118 ALA A CA 1
ATOM 918 C C . ALA A 1 118 ? 0.5 10.141 13.961 1 98.75 118 ALA A C 1
ATOM 920 O O . ALA A 1 118 ? -0.497 10.188 13.234 1 98.75 118 ALA A O 1
ATOM 921 N N . LEU A 1 119 ? 0.4 9.82 15.195 1 98.69 119 LEU A N 1
ATOM 922 C CA . LEU A 1 119 ? -0.865 9.461 15.828 1 98.69 119 LEU A CA 1
ATOM 923 C C . LEU A 1 119 ? -1.808 10.656 15.875 1 98.69 119 LEU A C 1
ATOM 925 O O . LEU A 1 119 ? -3.014 10.508 15.672 1 98.69 119 LEU A O 1
ATOM 929 N N . VAL A 1 120 ? -1.259 11.828 16.125 1 98.69 120 VAL A N 1
ATOM 930 C CA . VAL A 1 120 ? -2.064 13.039 16.094 1 98.69 120 VAL A CA 1
ATOM 931 C C . VAL A 1 120 ? -2.564 13.305 14.68 1 98.69 120 VAL A C 1
ATOM 933 O O . VAL A 1 120 ? -3.689 13.773 14.492 1 98.69 120 VAL A O 1
ATOM 936 N N . GLY A 1 121 ? -1.631 13.062 13.711 1 98.81 121 GLY A N 1
ATOM 937 C CA . GLY A 1 121 ? -2.066 13.172 12.32 1 98.81 121 GLY A CA 1
ATOM 938 C C . GLY A 1 121 ? -3.244 12.273 12 1 98.81 121 GLY A C 1
ATOM 939 O O . GLY A 1 121 ? -4.184 12.695 11.312 1 98.81 121 GLY A O 1
ATOM 940 N N . VAL A 1 122 ? -3.236 11.031 12.508 1 98.88 122 VAL A N 1
ATOM 941 C CA . VAL A 1 122 ? -4.34 10.102 12.305 1 98.88 122 VAL A CA 1
ATOM 942 C C . VAL A 1 122 ? -5.598 10.633 12.984 1 98.88 122 VAL A C 1
ATOM 944 O O . VAL A 1 122 ? -6.707 10.484 12.461 1 98.88 122 VAL A O 1
ATOM 947 N N . LEU A 1 123 ? -5.434 11.242 14.133 1 98.81 123 LEU A N 1
ATOM 948 C CA . LEU A 1 123 ? -6.559 11.859 14.828 1 98.81 123 LEU A CA 1
ATOM 949 C C . LEU A 1 123 ? -7.195 12.945 13.961 1 98.81 123 LEU A C 1
ATOM 951 O O . LEU A 1 123 ? -8.414 13.133 13.992 1 98.81 123 LEU A O 1
ATOM 955 N N . GLY A 1 124 ? -6.34 13.719 13.25 1 98.88 124 GLY A N 1
ATOM 956 C CA . GLY A 1 124 ? -6.875 14.703 12.32 1 98.88 124 GLY A CA 1
ATOM 957 C C . GLY A 1 124 ? -7.699 14.086 11.211 1 98.88 124 GLY A C 1
ATOM 958 O O . GLY A 1 124 ? -8.766 14.602 10.859 1 98.88 124 GLY A O 1
ATOM 959 N N . ILE A 1 125 ? -7.254 12.945 10.664 1 98.94 125 ILE A N 1
ATOM 960 C CA . ILE A 1 125 ? -7.996 12.227 9.633 1 98.94 125 ILE A CA 1
ATOM 961 C C . ILE A 1 125 ? -9.312 11.711 10.203 1 98.94 125 ILE A C 1
ATOM 963 O O . ILE A 1 125 ? -10.352 11.781 9.539 1 98.94 125 ILE A O 1
ATOM 967 N N . ALA A 1 126 ? -9.289 11.227 11.438 1 98.88 126 ALA A N 1
ATOM 968 C CA . ALA A 1 126 ? -10.508 10.812 12.125 1 98.88 126 ALA A CA 1
ATOM 969 C C . ALA A 1 126 ? -11.484 11.977 12.258 1 98.88 126 ALA A C 1
ATOM 971 O O . ALA A 1 126 ? -12.703 11.789 12.156 1 98.88 126 ALA A O 1
ATOM 972 N N . GLY A 1 127 ? -10.922 13.188 12.539 1 98.88 127 GLY A N 1
ATOM 973 C CA . GLY A 1 127 ? -11.766 14.367 12.609 1 98.88 127 GLY A CA 1
ATOM 974 C C . GLY A 1 127 ? -12.469 14.68 11.305 1 98.88 127 GLY A C 1
ATOM 975 O O . GLY A 1 127 ? -13.641 15.062 11.297 1 98.88 127 GLY A O 1
ATOM 976 N N . CYS A 1 128 ? -11.773 14.5 10.203 1 98.81 128 CYS A N 1
ATOM 977 C CA . CYS A 1 128 ? -12.375 14.703 8.891 1 98.81 128 CYS A CA 1
ATOM 978 C C . CYS A 1 128 ? -13.508 13.711 8.656 1 98.81 128 CYS A C 1
ATOM 980 O O . CYS A 1 128 ? -14.562 14.078 8.117 1 98.81 128 CYS A O 1
ATOM 982 N N . TRP A 1 129 ? -13.25 12.453 9.023 1 98.81 129 TRP A N 1
ATOM 983 C CA . TRP A 1 129 ? -14.273 11.422 8.922 1 98.81 129 TRP A CA 1
ATOM 984 C C . TRP A 1 129 ? -15.531 11.828 9.695 1 98.81 129 TRP A C 1
ATOM 986 O O . TRP A 1 129 ? -16.625 11.867 9.133 1 98.81 129 TRP A O 1
ATOM 996 N N . ARG A 1 130 ? -15.383 12.164 10.961 1 98.75 130 ARG A N 1
ATOM 997 C CA . ARG A 1 130 ? -16.516 12.461 11.828 1 98.75 130 ARG A CA 1
ATOM 998 C C . ARG A 1 130 ? -17.25 13.719 11.367 1 98.75 130 ARG A C 1
ATOM 1000 O O . ARG A 1 130 ? -18.469 13.797 11.438 1 98.75 130 ARG A O 1
ATOM 1007 N N . TYR A 1 131 ? -16.469 14.703 10.914 1 98.81 131 TYR A N 1
ATOM 1008 C CA . TYR A 1 131 ? -17.047 15.977 10.516 1 98.81 131 TYR A CA 1
ATOM 1009 C C . TYR A 1 131 ? -17.906 15.82 9.266 1 98.81 131 TYR A C 1
ATOM 1011 O O . TYR A 1 131 ? -19.062 16.25 9.234 1 98.81 131 TYR A O 1
ATOM 1019 N N . ALA A 1 132 ? -17.312 15.164 8.219 1 98.88 132 ALA A N 1
ATOM 1020 C CA . ALA A 1 132 ? -18.078 14.938 6.992 1 98.88 132 ALA A CA 1
ATOM 1021 C C . ALA A 1 132 ? -19.281 14.023 7.246 1 98.88 132 ALA A C 1
ATOM 1023 O O . ALA A 1 132 ? -20.344 14.219 6.664 1 98.88 132 ALA A O 1
ATOM 1024 N N . ARG A 1 133 ? -19.078 13 8.117 1 98.44 133 ARG A N 1
ATOM 1025 C CA . ARG A 1 133 ? -20.172 12.109 8.477 1 98.44 133 ARG A CA 1
ATOM 1026 C C . ARG A 1 133 ? -21.328 12.875 9.125 1 98.44 133 ARG A C 1
ATOM 1028 O O . ARG A 1 133 ? -22.5 12.586 8.859 1 98.44 133 ARG A O 1
ATOM 1035 N N . LEU A 1 134 ? -21.031 13.812 9.992 1 98.06 134 LEU A N 1
ATOM 1036 C CA . LEU A 1 134 ? -22.031 14.625 10.68 1 98.06 134 LEU A CA 1
ATOM 1037 C C . LEU A 1 134 ? -22.859 15.414 9.68 1 98.06 134 LEU A C 1
ATOM 1039 O O . LEU A 1 134 ? -24.094 15.508 9.828 1 98.06 134 LEU A O 1
ATOM 1043 N N . LEU A 1 135 ? -22.219 15.906 8.68 1 97.94 135 LEU A N 1
ATOM 1044 C CA . LEU A 1 135 ? -22.859 16.844 7.77 1 97.94 135 LEU A CA 1
ATOM 1045 C C . LEU A 1 135 ? -23.578 16.094 6.645 1 97.94 135 LEU A C 1
ATOM 1047 O O . LEU A 1 135 ? -24.609 16.547 6.141 1 97.94 135 LEU A O 1
ATOM 1051 N N . ALA A 1 136 ? -22.953 14.922 6.207 1 97.69 136 ALA A N 1
ATOM 1052 C CA . ALA A 1 136 ? -23.469 14.375 4.957 1 97.69 136 ALA A CA 1
ATOM 1053 C C . ALA A 1 136 ? -23.547 12.852 5.012 1 97.69 136 ALA A C 1
ATOM 1055 O O . ALA A 1 136 ? -23.781 12.195 3.992 1 97.69 136 ALA A O 1
ATOM 1056 N N . GLY A 1 137 ? -23.25 12.242 6.156 1 97.62 137 GLY A N 1
ATOM 1057 C CA . GLY A 1 137 ? -23.484 10.812 6.301 1 97.62 137 GLY A CA 1
ATOM 1058 C C . GLY A 1 137 ? -22.203 9.992 6.262 1 97.62 137 GLY A C 1
ATOM 1059 O O . GLY A 1 137 ? -21.109 10.555 6.16 1 97.62 137 GLY A O 1
ATOM 1060 N N . PRO A 1 138 ? -22.391 8.688 6.398 1 97.31 138 PRO A N 1
ATOM 1061 C CA . PRO A 1 138 ? -21.234 7.797 6.621 1 97.31 138 PRO A CA 1
ATOM 1062 C C . PRO A 1 138 ? -20.312 7.715 5.41 1 97.31 138 PRO A C 1
ATOM 1064 O O . PRO A 1 138 ? -19.094 7.73 5.566 1 97.31 138 PRO A O 1
ATOM 1067 N N . ARG A 1 139 ? -20.906 7.629 4.145 1 97 139 ARG A N 1
ATOM 1068 C CA . ARG A 1 139 ? -20.047 7.508 2.967 1 97 139 ARG A CA 1
ATOM 1069 C C . ARG A 1 139 ? -19.219 8.773 2.762 1 97 139 ARG A C 1
ATOM 1071 O O . ARG A 1 139 ? -18.031 8.695 2.453 1 97 139 ARG A O 1
ATOM 1078 N N . ALA A 1 140 ? -19.797 9.938 2.961 1 98.62 140 ALA A N 1
ATOM 1079 C CA . ALA A 1 140 ? -19.062 11.203 2.881 1 98.62 140 ALA A CA 1
ATOM 1080 C C . ALA A 1 140 ? -17.922 11.242 3.893 1 98.62 140 ALA A C 1
ATOM 1082 O O . ALA A 1 140 ? -16.844 11.758 3.596 1 98.62 140 ALA A O 1
ATOM 1083 N N . GLY A 1 141 ? -18.266 10.734 5.086 1 98.75 141 GLY A N 1
ATOM 1084 C CA . GLY A 1 141 ? -17.234 10.68 6.113 1 98.75 141 GLY A CA 1
ATOM 1085 C C . GLY A 1 141 ? -16.016 9.867 5.703 1 98.75 141 GLY A C 1
ATOM 1086 O O . GLY A 1 141 ? -14.883 10.32 5.848 1 98.75 141 GLY A O 1
ATOM 1087 N N . PHE A 1 142 ? -16.25 8.664 5.125 1 98.25 142 PHE A N 1
ATOM 1088 C CA . PHE A 1 142 ? -15.164 7.812 4.672 1 98.25 142 PHE A CA 1
ATOM 1089 C C . PHE A 1 142 ? -14.375 8.484 3.559 1 98.25 142 PHE A C 1
ATOM 1091 O O . PHE A 1 142 ? -13.141 8.461 3.561 1 98.25 142 PHE A O 1
ATOM 1098 N N . LEU A 1 143 ? -15.062 9.078 2.627 1 98.69 143 LEU A N 1
ATOM 1099 C CA . LEU A 1 143 ? -14.422 9.711 1.482 1 98.69 143 LEU A CA 1
ATOM 1100 C C . LEU A 1 143 ? -13.531 10.867 1.931 1 98.69 143 LEU A C 1
ATOM 1102 O O . LEU A 1 143 ? -12.422 11.031 1.431 1 98.69 143 LEU A O 1
ATOM 1106 N N . ALA A 1 144 ? -13.984 11.664 2.879 1 98.94 144 ALA A N 1
ATOM 1107 C CA . ALA A 1 144 ? -13.203 12.781 3.396 1 98.94 144 ALA A CA 1
ATOM 1108 C C . ALA A 1 144 ? -11.922 12.289 4.07 1 98.94 144 ALA A C 1
ATOM 1110 O O . ALA A 1 144 ? -10.844 12.828 3.832 1 98.94 144 ALA A O 1
ATOM 1111 N N . ALA A 1 145 ? -12.078 11.227 4.914 1 98.88 145 ALA A N 1
ATOM 1112 C CA . ALA A 1 145 ? -10.922 10.648 5.59 1 98.88 145 ALA A CA 1
ATOM 1113 C C . ALA A 1 145 ? -9.922 10.094 4.582 1 98.88 145 ALA A C 1
ATOM 1115 O O . ALA A 1 145 ? -8.711 10.32 4.711 1 98.88 145 ALA A O 1
ATOM 1116 N N . ALA A 1 146 ? -10.406 9.414 3.551 1 98.75 146 ALA A N 1
ATOM 1117 C CA . ALA A 1 146 ? -9.547 8.82 2.531 1 98.75 146 ALA A CA 1
ATOM 1118 C C . ALA A 1 146 ? -8.805 9.898 1.746 1 98.75 146 ALA A C 1
ATOM 1120 O O . ALA A 1 146 ? -7.609 9.758 1.469 1 98.75 146 ALA A O 1
ATOM 1121 N N . LEU A 1 147 ? -9.5 10.969 1.406 1 98.88 147 LEU A N 1
ATOM 1122 C CA . LEU A 1 147 ? -8.898 12.039 0.626 1 98.88 147 LEU A CA 1
ATOM 1123 C C . LEU A 1 147 ? -7.766 12.711 1.4 1 98.88 147 LEU A C 1
ATOM 1125 O O . LEU A 1 147 ? -6.703 12.977 0.84 1 98.88 147 LEU A O 1
ATOM 1129 N N . LEU A 1 148 ? -7.977 12.922 2.693 1 98.88 148 LEU A N 1
ATOM 1130 C CA . LEU A 1 148 ? -6.918 13.547 3.48 1 98.88 148 LEU A CA 1
ATOM 1131 C C . LEU A 1 148 ? -5.746 12.586 3.668 1 98.88 148 LEU A C 1
ATOM 1133 O O . LEU A 1 148 ? -4.586 13 3.586 1 98.88 148 LEU A O 1
ATOM 1137 N N . ALA A 1 149 ? -6.059 11.273 3.91 1 98.75 149 ALA A N 1
ATOM 1138 C CA . ALA A 1 149 ? -5.027 10.258 4.102 1 98.75 149 ALA A CA 1
ATOM 1139 C C . ALA A 1 149 ? -4.164 10.117 2.85 1 98.75 149 ALA A C 1
ATOM 1141 O O . ALA A 1 149 ? -2.979 9.789 2.939 1 98.75 149 ALA A O 1
ATOM 1142 N N . LEU A 1 150 ? -4.754 10.422 1.675 1 98.5 150 LEU A N 1
ATOM 1143 C CA . LEU A 1 150 ? -4.059 10.227 0.407 1 98.5 150 LEU A CA 1
ATOM 1144 C C . LEU A 1 150 ? -3.467 11.547 -0.093 1 98.5 150 LEU A C 1
ATOM 1146 O O . LEU A 1 150 ? -3.072 11.648 -1.256 1 98.5 150 LEU A O 1
ATOM 1150 N N . SER A 1 151 ? -3.455 12.539 0.783 1 98.44 151 SER A N 1
ATOM 1151 C CA . SER A 1 151 ? -2.824 13.82 0.477 1 98.44 151 SER A CA 1
ATOM 1152 C C . SER A 1 151 ? -1.387 13.859 0.983 1 98.44 151 SER A C 1
ATOM 1154 O O . SER A 1 151 ? -1.149 13.883 2.193 1 98.44 151 SER A O 1
ATOM 1156 N N . GLY A 1 152 ? -0.496 13.945 0.056 1 97.19 152 GLY A N 1
ATOM 1157 C CA . GLY A 1 152 ? 0.917 13.938 0.399 1 97.19 152 GLY A CA 1
ATOM 1158 C C . GLY A 1 152 ? 1.308 15.062 1.345 1 97.19 152 GLY A C 1
ATOM 1159 O O . GLY A 1 152 ? 2.141 14.867 2.232 1 97.19 152 GLY A O 1
ATOM 1160 N N . VAL A 1 153 ? 0.67 16.188 1.201 1 95.75 153 VAL A N 1
ATOM 1161 C CA . VAL A 1 153 ? 1.025 17.375 1.991 1 95.75 153 VAL A CA 1
ATOM 1162 C C . VAL A 1 153 ? 0.659 17.141 3.455 1 95.75 153 VAL A C 1
ATOM 1164 O O . VAL A 1 153 ? 1.353 17.609 4.359 1 95.75 153 VAL A O 1
ATOM 1167 N N . TYR A 1 154 ? -0.423 16.375 3.711 1 98.31 154 TYR A N 1
ATOM 1168 C CA . TYR A 1 154 ? -0.832 16.078 5.082 1 98.31 154 TYR A CA 1
ATOM 1169 C C . TYR A 1 154 ? -0.175 14.805 5.59 1 98.31 154 TYR A C 1
ATOM 1171 O O . TYR A 1 154 ? 0.496 14.82 6.625 1 98.31 154 TYR A O 1
ATOM 1179 N N . TYR A 1 155 ? -0.266 13.695 4.855 1 98.31 155 TYR A N 1
ATOM 1180 C CA . TYR A 1 155 ? 0.307 12.422 5.277 1 98.31 155 TYR A CA 1
ATOM 1181 C C . TYR A 1 155 ? 1.817 12.531 5.445 1 98.31 155 TYR A C 1
ATOM 1183 O O . TYR A 1 155 ? 2.381 12.016 6.414 1 98.31 155 TYR A O 1
ATOM 1191 N N . GLY A 1 156 ? 2.426 13.156 4.504 1 96.56 156 GLY A N 1
ATOM 1192 C CA . GLY A 1 156 ? 3.871 13.289 4.543 1 96.56 156 GLY A CA 1
ATOM 1193 C C . GLY A 1 156 ? 4.359 14.125 5.711 1 96.56 156 GLY A C 1
ATOM 1194 O O . GLY A 1 156 ? 5.5 13.984 6.152 1 96.56 156 GLY A O 1
ATOM 1195 N N . ALA A 1 157 ? 3.479 14.984 6.188 1 97.12 157 ALA A N 1
ATOM 1196 C CA . ALA A 1 157 ? 3.84 15.891 7.277 1 97.12 157 ALA A CA 1
ATOM 1197 C C . ALA A 1 157 ? 3.525 15.266 8.633 1 97.12 157 ALA A C 1
ATOM 1199 O O . ALA A 1 157 ? 4.016 15.734 9.664 1 97.12 157 ALA A O 1
ATOM 1200 N N . MET A 1 158 ? 2.844 14.18 8.68 1 97.38 158 MET A N 1
ATOM 1201 C CA . MET A 1 158 ? 2.291 13.617 9.906 1 97.38 158 MET A CA 1
ATOM 1202 C C . MET A 1 158 ? 3.398 13.109 10.82 1 97.38 158 MET A C 1
ATOM 1204 O O . MET A 1 158 ? 3.186 12.922 12.023 1 97.38 158 MET A O 1
ATOM 1208 N N . PHE A 1 159 ? 4.559 12.969 10.328 1 97.75 159 PHE A N 1
ATOM 1209 C CA . PHE A 1 159 ? 5.566 12.266 11.109 1 97.75 159 PHE A CA 1
ATOM 1210 C C . PHE A 1 159 ? 6.547 13.25 11.742 1 97.75 159 PHE A C 1
ATOM 1212 O O . PHE A 1 159 ? 7.148 12.953 12.773 1 97.75 159 PHE A O 1
ATOM 1219 N N . ASN A 1 160 ? 6.699 14.461 11.102 1 96.88 160 ASN A N 1
ATOM 1220 C CA . ASN A 1 160 ? 7.746 15.297 11.68 1 96.88 160 ASN A CA 1
ATOM 1221 C C . ASN A 1 160 ? 7.383 16.781 11.609 1 96.88 160 ASN A C 1
ATOM 1223 O O . ASN A 1 160 ? 8.234 17.641 1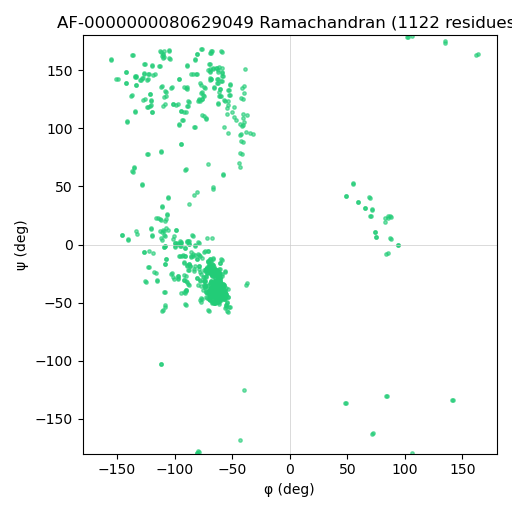1.844 1 96.88 160 ASN A O 1
ATOM 1227 N N . ASN A 1 161 ? 6.137 17.125 11.211 1 97.5 161 ASN A N 1
ATOM 1228 C CA . ASN A 1 161 ? 5.594 18.484 11.359 1 97.5 161 ASN A CA 1
ATOM 1229 C C . ASN A 1 161 ? 4.789 18.625 12.648 1 97.5 161 ASN A C 1
ATOM 1231 O O . ASN A 1 161 ? 3.557 18.609 12.617 1 97.5 161 ASN A O 1
ATOM 1235 N N . THR A 1 162 ? 5.43 18.922 13.688 1 95.81 162 THR A N 1
ATOM 1236 C CA . THR A 1 162 ? 4.852 18.766 15.016 1 95.81 162 THR A CA 1
ATOM 1237 C C . THR A 1 162 ? 4.098 20.031 15.438 1 95.81 162 THR A C 1
ATOM 1239 O O . THR A 1 162 ? 3.588 20.109 16.562 1 95.81 162 THR A O 1
ATOM 1242 N N . LYS A 1 163 ? 4.035 20.984 14.586 1 95.31 163 LYS A N 1
ATOM 1243 C CA . LYS A 1 163 ? 3.256 22.188 14.875 1 95.31 163 LYS A CA 1
ATOM 1244 C C . LYS A 1 163 ? 1.993 22.234 14.016 1 95.31 163 LYS A C 1
ATOM 1246 O O . LYS A 1 163 ? 0.881 22.297 14.547 1 95.31 163 LYS A O 1
ATOM 1251 N N . ASP A 1 164 ? 2.182 22.109 12.742 1 97.44 164 ASP A N 1
ATOM 1252 C CA . ASP A 1 164 ? 1.089 22.359 11.805 1 97.44 164 ASP A CA 1
ATOM 1253 C C . ASP A 1 164 ? 0.106 21.203 11.766 1 97.44 164 ASP A C 1
ATOM 1255 O O . ASP A 1 164 ? -1.099 21.391 11.602 1 97.44 164 ASP A O 1
ATOM 1259 N N . VAL A 1 165 ? 0.622 19.969 11.898 1 98.44 165 VAL A N 1
ATOM 1260 C CA . VAL A 1 165 ? -0.255 18.797 11.844 1 98.44 165 VAL A CA 1
ATOM 1261 C C . VAL A 1 165 ? -1.139 18.75 13.086 1 98.44 165 VAL A C 1
ATOM 1263 O O . VAL A 1 165 ? -2.361 18.625 12.984 1 98.44 165 VAL A O 1
ATOM 1266 N N . PRO A 1 166 ? -0.607 18.938 14.297 1 98.5 166 PRO A N 1
ATOM 1267 C CA . PRO A 1 166 ? -1.477 18.984 15.477 1 98.5 166 PRO A CA 1
ATOM 1268 C C . PRO A 1 166 ? -2.484 20.141 15.414 1 98.5 166 PRO A C 1
ATOM 1270 O O . PRO A 1 166 ? -3.633 19.969 15.828 1 98.5 166 PRO A O 1
ATOM 1273 N N . PHE A 1 167 ? -2.02 21.281 14.898 1 98.38 167 PHE A N 1
ATOM 1274 C CA . PHE A 1 167 ? -2.928 22.422 14.773 1 98.38 167 PHE A CA 1
ATOM 1275 C C . PHE A 1 167 ? -4.082 22.094 13.836 1 98.38 167 PHE A C 1
ATOM 1277 O O . PHE A 1 167 ? -5.242 22.375 14.141 1 98.38 167 PHE A O 1
ATOM 1284 N N . ALA A 1 168 ? -3.736 21.469 12.695 1 98.75 168 ALA A N 1
ATOM 1285 C CA . ALA A 1 168 ? -4.766 21.078 11.742 1 98.75 168 ALA A CA 1
ATOM 1286 C C . ALA A 1 168 ? -5.742 20.078 12.359 1 98.75 168 ALA A C 1
ATOM 1288 O O . ALA A 1 168 ? -6.953 20.172 12.141 1 98.75 168 ALA A O 1
ATOM 1289 N N . ALA A 1 169 ? -5.211 19.125 13.109 1 98.75 169 ALA A N 1
ATOM 1290 C CA . ALA A 1 169 ? -6.047 18.141 13.797 1 98.75 169 ALA A CA 1
ATOM 1291 C C . ALA A 1 169 ? -6.973 18.812 14.805 1 98.75 169 ALA A C 1
ATOM 1293 O O . ALA A 1 169 ? -8.172 18.531 14.852 1 98.75 169 ALA A O 1
ATOM 1294 N N . GLY A 1 170 ? -6.449 19.75 15.617 1 98.75 170 GLY A N 1
ATOM 1295 C CA . GLY A 1 170 ? -7.27 20.484 16.562 1 98.75 170 GLY A CA 1
ATOM 1296 C C . GLY A 1 170 ? -8.352 21.312 15.891 1 98.75 170 GLY A C 1
ATOM 1297 O O . GLY A 1 170 ? -9.5 21.328 16.344 1 98.75 170 GLY A O 1
ATOM 1298 N N . MET A 1 171 ? -7.98 21.922 14.805 1 98.75 171 MET A N 1
ATOM 1299 C CA . MET A 1 171 ? -8.922 22.797 14.102 1 98.75 171 MET A CA 1
ATOM 1300 C C . MET A 1 171 ? -10.117 22 13.594 1 98.75 171 MET A C 1
ATOM 1302 O O . MET A 1 171 ? -11.266 22.422 13.742 1 98.75 171 MET A O 1
ATOM 1306 N N . VAL A 1 172 ? -9.859 20.844 12.984 1 98.75 172 VAL A N 1
ATOM 1307 C CA . VAL A 1 172 ? -10.961 20.094 12.398 1 98.75 172 VAL A CA 1
ATOM 1308 C C . VAL A 1 172 ? -11.875 19.562 13.5 1 98.75 172 VAL A C 1
ATOM 1310 O O . VAL A 1 172 ? -13.102 19.531 13.336 1 98.75 172 VAL A O 1
ATOM 1313 N N . TRP A 1 173 ? -11.359 19.125 14.625 1 98.81 173 TRP A N 1
ATOM 1314 C CA . TRP A 1 173 ? -12.195 18.672 15.727 1 98.81 173 TRP A CA 1
ATOM 1315 C C . TRP A 1 173 ? -12.977 19.828 16.328 1 98.81 173 TRP A C 1
ATOM 1317 O O . TRP A 1 173 ? -14.133 19.656 16.734 1 98.81 173 TRP A O 1
ATOM 1327 N N . THR A 1 174 ? -12.359 21.031 16.438 1 98.75 174 THR A N 1
ATOM 1328 C CA . THR A 1 174 ? -13.078 22.203 16.906 1 98.75 174 THR A CA 1
ATOM 1329 C C . THR A 1 174 ? -14.25 22.516 15.977 1 98.75 174 THR A C 1
ATOM 1331 O O . THR A 1 174 ? -15.352 22.844 16.453 1 98.75 174 THR A O 1
ATOM 1334 N N . LEU A 1 175 ? -13.977 22.375 14.711 1 98.56 175 LEU A N 1
ATOM 1335 C CA . LEU A 1 175 ? -15.031 22.594 13.727 1 98.56 175 LEU A CA 1
ATOM 1336 C C . LEU A 1 175 ? -16.156 21.594 13.906 1 98.56 175 LEU A C 1
ATOM 1338 O O . LEU A 1 175 ? -17.344 21.938 13.797 1 98.56 175 LEU A O 1
ATOM 1342 N N . TYR A 1 176 ? -15.805 20.359 14.109 1 98.69 176 TYR A N 1
ATOM 1343 C CA . TYR A 1 176 ? -16.781 19.297 14.328 1 98.69 176 TYR A CA 1
ATOM 1344 C C . TYR A 1 176 ? -17.719 19.641 15.477 1 98.69 176 TYR A C 1
ATOM 1346 O O . TYR A 1 176 ? -18.938 19.594 15.32 1 98.69 176 TYR A O 1
ATOM 1354 N N . PHE A 1 177 ? -17.219 20.047 16.625 1 98.5 177 PHE A N 1
ATOM 1355 C CA . PHE A 1 177 ? -18.031 20.328 17.797 1 98.5 177 PHE A CA 1
ATOM 1356 C C . PHE A 1 177 ? -18.781 21.641 17.625 1 98.5 177 PHE A C 1
ATOM 1358 O O . PHE A 1 177 ? -19.906 21.781 18.109 1 98.5 177 PHE A O 1
ATOM 1365 N N . ALA A 1 178 ? -18.156 22.641 16.953 1 98.12 178 ALA A N 1
ATOM 1366 C CA . ALA A 1 178 ? -18.875 23.875 16.625 1 98.12 178 ALA A CA 1
ATOM 1367 C C . ALA A 1 178 ? -20.125 23.562 15.805 1 98.12 178 ALA A C 1
ATOM 1369 O O . ALA A 1 178 ? -21.203 24.094 16.094 1 98.12 178 ALA A O 1
ATOM 1370 N N . THR A 1 179 ? -19.906 22.75 14.844 1 98.19 179 THR A N 1
ATOM 1371 C CA . THR A 1 179 ? -21.016 22.391 13.969 1 98.19 179 THR A CA 1
ATOM 1372 C C . THR A 1 179 ? -22.078 21.594 14.734 1 98.19 179 THR A C 1
ATOM 1374 O O . THR A 1 179 ? -23.281 21.75 14.484 1 98.19 179 THR A O 1
ATOM 1377 N N . ARG A 1 180 ? -21.672 20.766 15.656 1 97.56 180 ARG A N 1
ATOM 1378 C CA . ARG A 1 180 ? -22.625 20.047 16.516 1 97.56 180 ARG A CA 1
ATOM 1379 C C . ARG A 1 180 ? -23.453 21.016 17.344 1 97.56 180 ARG A C 1
ATOM 1381 O O . ARG A 1 180 ? -24.641 20.781 17.562 1 97.56 180 ARG A O 1
ATOM 1388 N N . ILE A 1 181 ? -22.844 22.047 17.844 1 97.31 181 ILE A N 1
ATOM 1389 C CA . ILE A 1 181 ? -23.547 23.062 18.625 1 97.31 181 ILE A CA 1
ATOM 1390 C C . ILE A 1 181 ? -24.594 23.75 17.75 1 97.31 181 ILE A C 1
ATOM 1392 O O . ILE A 1 181 ? -25.75 23.906 18.172 1 97.31 181 ILE A O 1
ATOM 1396 N N . ILE A 1 182 ? -24.25 24.125 16.562 1 96.38 182 ILE A N 1
ATOM 1397 C CA . ILE A 1 182 ? -25.172 24.797 15.648 1 96.38 182 ILE A CA 1
ATOM 1398 C C . ILE A 1 182 ? -26.375 23.891 15.375 1 96.38 182 ILE A C 1
ATOM 1400 O O . ILE A 1 182 ? -27.516 24.359 15.328 1 96.38 182 ILE A O 1
ATOM 1404 N N . GLY A 1 183 ? -26.094 22.594 15.227 1 94.56 183 GLY A N 1
ATOM 1405 C CA . GLY A 1 183 ? -27.172 21.641 14.969 1 94.56 183 GLY A CA 1
ATOM 1406 C C . GLY A 1 183 ? -28.125 21.484 16.141 1 94.56 183 GLY A C 1
ATOM 1407 O O . GLY A 1 183 ? -29.234 20.969 15.969 1 94.56 183 GLY A O 1
ATOM 1408 N N . GLN A 1 184 ? -27.75 22.016 17.297 1 94.62 184 GLN A N 1
ATOM 1409 C CA . GLN A 1 184 ? -28.547 21.844 18.5 1 94.62 184 GLN A CA 1
ATOM 1410 C C . GLN A 1 184 ? -29.234 23.141 18.906 1 94.62 184 GLN A C 1
ATOM 1412 O O . GLN A 1 184 ? -29.906 23.219 19.938 1 94.62 184 GLN A O 1
ATOM 1417 N N . MET A 1 185 ? -29 24.188 18.156 1 91.81 185 MET A N 1
ATOM 1418 C CA . MET A 1 185 ? -29.625 25.469 18.469 1 91.81 185 MET A CA 1
ATOM 1419 C C . MET A 1 185 ? -31.156 25.328 18.453 1 91.81 185 MET A C 1
ATOM 1421 O O . MET A 1 185 ? -31.703 24.562 17.688 1 91.81 185 MET A O 1
ATOM 1425 N N . PRO A 1 186 ? -31.734 26.062 19.344 1 90.75 186 PRO A N 1
ATOM 1426 C CA . PRO A 1 186 ? -31.266 27.172 20.172 1 90.75 186 PRO A CA 1
ATOM 1427 C C . PRO A 1 186 ? -30.812 26.734 21.562 1 90.75 186 PRO A C 1
ATOM 1429 O O . PRO A 1 186 ? -30.484 27.562 22.406 1 90.75 186 PRO A O 1
ATOM 1432 N N . ALA A 1 187 ? -30.844 25.438 21.812 1 91.12 187 ALA A N 1
ATOM 1433 C CA . ALA A 1 187 ? -30.469 24.922 23.109 1 91.12 187 ALA A CA 1
ATOM 1434 C C . ALA A 1 187 ? -29.344 23.891 22.984 1 91.12 187 ALA A C 1
ATOM 1436 O O . ALA A 1 187 ? -29.562 22.688 23.141 1 91.12 187 ALA A O 1
ATOM 1437 N N . PRO A 1 188 ? -28.141 24.438 22.797 1 94.88 188 PRO A N 1
ATOM 1438 C CA . PRO A 1 188 ? -27.016 23.5 22.641 1 94.88 188 PRO A CA 1
ATOM 1439 C C . PRO A 1 188 ? -26.781 22.656 23.891 1 94.88 188 PRO A C 1
ATOM 1441 O O . PRO A 1 188 ? -26.922 23.156 25.016 1 94.88 188 PRO A O 1
ATOM 1444 N N . ARG A 1 189 ? -26.5 21.406 23.781 1 94.44 189 ARG A N 1
ATOM 1445 C CA . ARG A 1 189 ? -26.219 20.5 24.875 1 94.44 189 ARG A CA 1
ATOM 1446 C C . ARG A 1 189 ? -24.891 20.828 25.547 1 94.44 189 ARG A C 1
ATOM 1448 O O . ARG A 1 189 ? -23.938 21.203 24.875 1 94.44 189 ARG A O 1
ATOM 1455 N N . ARG A 1 190 ? -24.781 20.562 26.844 1 95.5 190 ARG A N 1
ATOM 1456 C CA . ARG A 1 190 ? -23.594 20.844 27.641 1 95.5 190 ARG A CA 1
ATOM 1457 C C . ARG A 1 190 ? -22.391 20.047 27.156 1 95.5 190 ARG A C 1
ATOM 1459 O O . ARG A 1 190 ? -21.266 20.547 27.141 1 95.5 190 ARG A O 1
ATOM 1466 N N . SER A 1 191 ? -22.578 18.859 26.766 1 97.12 191 SER A N 1
ATOM 1467 C CA . SER A 1 191 ? -21.5 18 26.297 1 97.12 191 SER A CA 1
ATOM 1468 C C . SER A 1 191 ? -20.828 18.578 25.062 1 97.12 191 SER A C 1
ATOM 1470 O O . SER A 1 191 ? -19.594 18.625 24.984 1 97.12 191 SER A O 1
ATOM 1472 N N . ALA A 1 192 ? -21.625 19.016 24.109 1 97.31 192 ALA A N 1
ATOM 1473 C CA . ALA A 1 192 ? -21.062 19.594 22.891 1 97.31 192 ALA A CA 1
ATOM 1474 C C . ALA A 1 192 ? -20.281 20.875 23.188 1 97.31 192 ALA A C 1
ATOM 1476 O O . ALA A 1 192 ? -19.219 21.109 22.609 1 97.31 192 ALA A O 1
ATOM 1477 N N . VAL A 1 193 ? -20.828 21.656 24.078 1 97.56 193 VAL A N 1
ATOM 1478 C CA . VAL A 1 193 ? -20.219 22.922 24.438 1 97.56 193 VAL A CA 1
ATOM 1479 C C . VAL A 1 193 ? -18.891 22.688 25.156 1 97.56 193 VAL A C 1
ATOM 1481 O O . VAL A 1 193 ? -17.891 23.328 24.859 1 97.56 193 VAL A O 1
ATOM 1484 N N . LEU A 1 194 ? -18.844 21.75 26.078 1 98.19 194 LEU A N 1
ATOM 1485 C CA . LEU A 1 194 ? -17.625 21.438 26.828 1 98.19 194 LEU A CA 1
ATOM 1486 C C . LEU A 1 194 ? -16.578 20.812 25.906 1 98.19 194 LEU A C 1
ATOM 1488 O O . LEU A 1 194 ? -15.391 21.109 26.031 1 98.19 194 LEU A O 1
ATOM 1492 N N . LYS A 1 195 ? -17.031 19.953 25.016 1 98.5 195 LYS A N 1
ATOM 1493 C CA . LYS A 1 195 ? -16.094 19.344 24.078 1 98.5 195 LYS A CA 1
ATOM 1494 C C . LYS A 1 195 ? -15.531 20.391 23.109 1 98.5 195 LYS A C 1
ATOM 1496 O O . LYS A 1 195 ? -14.367 20.297 22.703 1 98.5 195 LYS A O 1
ATOM 1501 N N . PHE A 1 196 ? -16.391 21.328 22.719 1 98.25 196 PHE A N 1
ATOM 1502 C CA . PHE A 1 196 ? -15.914 22.438 21.906 1 98.25 196 PHE A CA 1
ATOM 1503 C C . PHE A 1 196 ? -14.859 23.234 22.672 1 98.25 196 PHE A C 1
ATOM 1505 O O . PHE A 1 196 ? -13.797 23.547 22.125 1 98.25 196 PHE A O 1
ATOM 1512 N N . GLY A 1 197 ? -15.195 23.609 23.891 1 98.25 197 GLY A N 1
ATOM 1513 C CA . GLY A 1 197 ? -14.234 24.328 24.719 1 98.25 197 GLY A CA 1
ATOM 1514 C C . GLY A 1 197 ? -12.922 23.594 24.891 1 98.25 197 GLY A C 1
ATOM 1515 O O . GLY A 1 197 ? -11.852 24.203 24.828 1 98.25 197 GLY A O 1
ATOM 1516 N N . LEU A 1 198 ? -12.992 22.297 25.109 1 98.56 198 LEU A N 1
ATOM 1517 C CA . LEU A 1 198 ? -11.805 21.484 25.25 1 98.56 198 LEU A CA 1
ATOM 1518 C C . LEU A 1 198 ? -10.984 21.469 23.969 1 98.56 198 LEU A C 1
ATOM 1520 O O . LEU A 1 198 ? -9.766 21.672 24 1 98.56 198 LEU A O 1
ATOM 1524 N N . ALA A 1 199 ? -11.656 21.25 22.844 1 98.62 199 ALA A N 1
ATOM 1525 C CA . ALA A 1 199 ? -10.969 21.203 21.547 1 98.62 199 ALA A CA 1
ATOM 1526 C C . ALA A 1 199 ? -10.352 22.547 21.203 1 98.62 199 ALA A C 1
ATOM 1528 O O . ALA A 1 199 ? -9.219 22.625 20.719 1 98.62 199 ALA A O 1
ATOM 1529 N N . LEU A 1 200 ? -11.086 23.609 21.438 1 98.25 200 LEU A N 1
ATOM 1530 C CA . LEU A 1 200 ? -10.586 24.953 21.188 1 98.25 200 LEU A CA 1
ATOM 1531 C C . LEU A 1 200 ? -9.367 25.25 22.062 1 98.25 200 LEU A C 1
ATOM 1533 O O . LEU A 1 200 ? -8.375 25.797 21.578 1 98.25 200 LEU A O 1
ATOM 1537 N N . GLY A 1 201 ? -9.492 24.938 23.344 1 97.94 201 GLY A N 1
ATOM 1538 C CA . GLY A 1 201 ? -8.359 25.125 24.25 1 97.94 201 GLY A CA 1
ATOM 1539 C C . GLY A 1 201 ? -7.125 24.359 23.812 1 97.94 201 GLY A C 1
ATOM 1540 O O . GLY A 1 201 ? -6.016 24.891 23.844 1 97.94 201 GLY A O 1
ATOM 1541 N N . LEU A 1 202 ? -7.293 23.094 23.406 1 98.5 202 LEU A N 1
ATOM 1542 C CA . LEU A 1 202 ? -6.184 22.281 22.922 1 98.5 202 LEU A CA 1
ATOM 1543 C C . LEU A 1 202 ? -5.586 22.875 21.641 1 98.5 202 LEU A C 1
ATOM 1545 O O . LEU A 1 202 ? -4.367 22.875 21.469 1 98.5 202 LEU A O 1
ATOM 1549 N N . THR A 1 203 ? -6.465 23.391 20.797 1 98.31 203 THR A N 1
ATOM 1550 C CA . THR A 1 203 ? -6.008 24 19.547 1 98.31 203 THR A CA 1
ATOM 1551 C C . THR A 1 203 ? -5.23 25.281 19.812 1 98.31 203 THR A C 1
ATOM 1553 O O . THR A 1 203 ? -4.172 25.5 19.219 1 98.31 203 THR A O 1
ATOM 1556 N N . LEU A 1 204 ? -5.711 26.062 20.766 1 96.56 204 LEU A N 1
ATOM 1557 C CA . LEU A 1 204 ? -5.039 27.312 21.156 1 96.56 204 LEU A CA 1
ATOM 1558 C C . LEU A 1 204 ? -3.717 27.016 21.859 1 96.56 204 LEU A C 1
ATOM 1560 O O . LEU A 1 204 ? -2.822 27.859 21.891 1 96.56 204 LEU A O 1
ATOM 1564 N N . SER A 1 205 ? -3.641 25.812 22.375 1 97.38 205 SER A N 1
ATOM 1565 C CA . SER A 1 205 ? -2.426 25.375 23.062 1 97.38 205 SER A CA 1
ATOM 1566 C C . SER A 1 205 ? -1.353 24.953 22.062 1 97.38 205 SER A C 1
ATOM 1568 O O . SER A 1 205 ? -0.29 24.469 22.453 1 97.38 205 SER A O 1
ATOM 1570 N N . ILE A 1 206 ? -1.646 25.078 20.781 1 96.88 206 ILE A N 1
ATOM 1571 C CA . ILE A 1 206 ? -0.668 24.828 19.719 1 96.88 206 ILE A CA 1
ATOM 1572 C C . ILE A 1 206 ? -0.307 26.141 19.047 1 96.88 206 ILE A C 1
ATOM 1574 O O . ILE A 1 206 ? 0.867 26.516 18.984 1 96.88 206 ILE A O 1
ATOM 1578 N N . ARG A 1 207 ? -1.373 26.812 18.531 1 94.31 207 ARG A N 1
ATOM 1579 C CA . ARG A 1 207 ? -1.215 28.109 17.875 1 94.31 207 ARG A CA 1
ATOM 1580 C C . ARG A 1 207 ? -2.383 29.031 18.203 1 94.31 207 ARG A C 1
ATOM 1582 O O . ARG A 1 207 ? -3.533 28.594 18.266 1 94.31 207 ARG A O 1
ATOM 1589 N N . VAL A 1 208 ? -2.109 30.25 18.25 1 93.5 208 VAL A N 1
ATOM 1590 C CA . VAL A 1 208 ? -3.115 31.25 18.594 1 93.5 208 VAL A CA 1
ATOM 1591 C C . VAL A 1 208 ? -4.125 31.375 17.453 1 93.5 208 VAL A C 1
ATOM 1593 O O . VAL A 1 208 ? -5.258 31.812 17.672 1 93.5 208 VAL A O 1
ATOM 1596 N N . GLY A 1 209 ? -3.73 30.891 16.266 1 92.69 209 GLY A N 1
ATOM 1597 C CA . GLY A 1 209 ? -4.637 30.906 15.125 1 92.69 209 GLY A CA 1
ATOM 1598 C C . GLY A 1 209 ? -5.91 30.125 15.367 1 92.69 209 GLY A C 1
ATOM 1599 O O . GLY A 1 209 ? -6.902 30.297 14.656 1 92.69 209 GLY A O 1
ATOM 1600 N N . GLY A 1 210 ? -5.926 29.344 16.422 1 95.06 210 GLY A N 1
ATOM 1601 C CA . GLY A 1 210 ? -7.113 28.594 16.797 1 95.06 210 GLY A CA 1
ATOM 1602 C C . GLY A 1 210 ? -8.312 29.469 17.094 1 95.06 210 GLY A C 1
ATOM 1603 O O . GLY A 1 210 ? -9.453 29 17.062 1 95.06 210 GLY A O 1
ATOM 1604 N N . VAL A 1 211 ? -8.109 30.766 17.297 1 92.94 211 VAL A N 1
ATOM 1605 C CA . VAL A 1 211 ? -9.18 31.719 17.594 1 92.94 211 VAL A CA 1
ATOM 1606 C C . VAL A 1 211 ? -10.141 31.797 16.406 1 92.94 211 VAL A C 1
ATOM 1608 O O . VAL A 1 211 ? -11.336 32.062 16.578 1 92.94 211 VAL A O 1
ATOM 1611 N N . LEU A 1 212 ? -9.641 31.469 15.234 1 94.44 212 LEU A N 1
ATOM 1612 C CA . LEU A 1 212 ? -10.477 31.469 14.039 1 94.44 212 LEU A CA 1
ATOM 1613 C C . LEU A 1 212 ? -11.656 30.516 14.188 1 94.44 212 LEU A C 1
ATOM 1615 O O . LEU A 1 212 ? -12.758 30.812 13.711 1 94.44 212 LEU A O 1
ATOM 1619 N N . ALA A 1 213 ? -11.406 29.406 14.828 1 95.81 213 ALA A N 1
ATOM 1620 C CA . ALA A 1 213 ? -12.484 28.438 15 1 95.81 213 ALA A CA 1
ATOM 1621 C C . ALA A 1 213 ? -13.602 29.016 15.867 1 95.81 213 ALA A C 1
ATOM 1623 O O . ALA A 1 213 ? -14.781 28.75 15.609 1 95.81 213 ALA A O 1
ATOM 1624 N N . GLY A 1 214 ? -13.227 29.734 16.938 1 95.12 214 GLY A N 1
ATOM 1625 C CA . GLY A 1 214 ? -14.227 30.438 17.719 1 95.12 214 GLY A CA 1
ATOM 1626 C C . GLY A 1 214 ? -15 31.469 16.891 1 95.12 214 GLY A C 1
ATOM 1627 O O . GLY A 1 214 ? -16.219 31.594 17.031 1 95.12 214 GLY A O 1
ATOM 1628 N N . PHE A 1 215 ? -14.273 32.125 16.078 1 96.19 215 PHE A N 1
ATOM 1629 C CA . PHE A 1 215 ? -14.883 33.094 15.195 1 96.19 215 PHE A CA 1
ATOM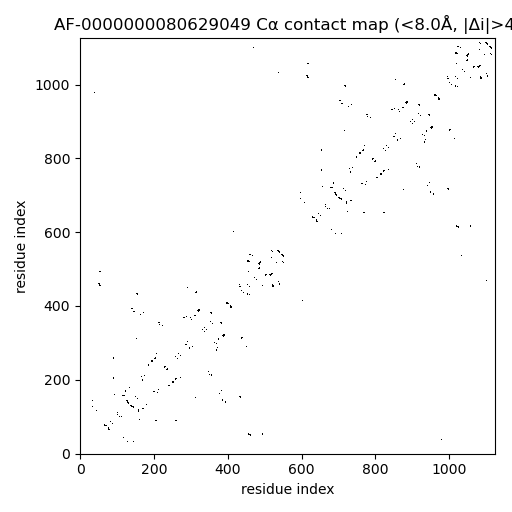 1630 C C . PHE A 1 215 ? -15.875 32.438 14.242 1 96.19 215 PHE A C 1
ATOM 1632 O O . PHE A 1 215 ? -16.953 32.969 13.992 1 96.19 215 PHE A O 1
ATOM 1639 N N . TYR A 1 216 ? -15.492 31.281 13.688 1 98.19 216 TYR A N 1
ATOM 1640 C CA . TYR A 1 216 ? -16.391 30.562 12.773 1 98.19 216 TYR A CA 1
ATOM 1641 C C . TYR A 1 216 ? -17.703 30.234 13.453 1 98.19 216 TYR A C 1
ATOM 1643 O O . TYR A 1 216 ? -18.781 30.406 12.867 1 98.19 216 TYR A O 1
ATOM 1651 N N . LEU A 1 217 ? -17.641 29.719 14.68 1 97.19 217 LEU A N 1
ATOM 1652 C CA . LEU A 1 217 ? -18.859 29.422 15.438 1 97.19 217 LEU A CA 1
ATOM 1653 C C . LEU A 1 217 ? -19.672 30.688 15.688 1 97.19 217 LEU A C 1
ATOM 1655 O O . LEU A 1 217 ? -20.891 30.688 15.547 1 97.19 217 LEU A O 1
ATOM 1659 N N . ALA A 1 218 ? -19.016 31.812 16.062 1 96.25 218 ALA A N 1
ATOM 1660 C CA . ALA A 1 218 ? -19.688 33.062 16.328 1 96.25 218 ALA A CA 1
ATOM 1661 C C . ALA A 1 218 ? -20.453 33.562 15.109 1 96.25 218 ALA A C 1
ATOM 1663 O O . ALA A 1 218 ? -21.594 34.031 15.219 1 96.25 218 ALA A O 1
ATOM 1664 N N . VAL A 1 219 ? -19.828 33.469 14 1 97.62 219 VAL A N 1
ATOM 1665 C CA . VAL A 1 219 ? -20.453 33.906 12.766 1 97.62 219 VAL A CA 1
ATOM 1666 C C . VAL A 1 219 ? -21.688 33.062 12.477 1 97.62 219 VAL A C 1
ATOM 1668 O O . VAL A 1 219 ? -22.734 33.562 12.094 1 97.62 219 VAL A O 1
ATOM 1671 N N . ALA A 1 220 ? -21.531 31.766 12.617 1 97.44 220 ALA A N 1
ATOM 1672 C CA . ALA A 1 220 ? -22.656 30.859 12.375 1 97.44 220 ALA A CA 1
ATOM 1673 C C . ALA A 1 220 ? -23.812 31.156 13.336 1 97.44 220 ALA A C 1
ATOM 1675 O O . ALA A 1 220 ? -24.969 31.172 12.93 1 97.44 220 ALA A O 1
ATOM 1676 N N . LEU A 1 221 ? -23.547 31.406 14.586 1 95.62 221 LEU A N 1
ATOM 1677 C CA . LEU A 1 221 ? -24.562 31.734 15.586 1 95.62 221 LEU A CA 1
ATOM 1678 C C . LEU A 1 221 ? -25.234 33.062 15.258 1 95.62 221 LEU A C 1
ATOM 1680 O O . LEU A 1 221 ? -26.453 33.188 15.383 1 95.62 221 LEU A O 1
ATOM 1684 N N . ALA A 1 222 ? -24.406 34.031 14.922 1 96.25 222 ALA A N 1
ATOM 1685 C CA . ALA A 1 222 ? -24.953 35.312 14.531 1 96.25 222 ALA A CA 1
ATOM 1686 C C . ALA A 1 222 ? -25.922 35.188 13.352 1 96.25 222 ALA A C 1
ATOM 1688 O O . ALA A 1 222 ? -26.984 35.781 13.344 1 96.25 222 ALA A O 1
ATOM 1689 N N . LEU A 1 223 ? -25.469 34.375 12.375 1 95.94 223 LEU A N 1
ATOM 1690 C CA . LEU A 1 223 ? -26.328 34.156 11.219 1 95.94 223 LEU A CA 1
ATOM 1691 C C . LEU A 1 223 ? -27.625 33.469 11.641 1 95.94 223 LEU A C 1
ATOM 1693 O O . LEU A 1 223 ? -28.688 33.781 11.109 1 95.94 223 LEU A O 1
ATOM 1697 N N . TYR A 1 224 ? -27.562 32.5 12.523 1 95.25 224 TYR A N 1
ATOM 1698 C CA . TYR A 1 224 ? -28.75 31.844 13.047 1 95.25 224 TYR A CA 1
ATOM 1699 C C . TYR A 1 224 ? -29.703 32.844 13.672 1 95.25 224 TYR A C 1
ATOM 1701 O O . TYR A 1 224 ? -30.906 32.812 13.398 1 95.25 224 TYR A O 1
ATOM 1709 N N . VAL A 1 225 ? -29.219 33.781 14.469 1 94.88 225 VAL A N 1
ATOM 1710 C CA . VAL A 1 225 ? -30.016 34.781 15.164 1 94.88 225 VAL A CA 1
ATOM 1711 C C . VAL A 1 225 ? -30.625 35.75 14.148 1 94.88 225 VAL A C 1
ATOM 1713 O O . VAL A 1 225 ? -31.797 36.125 14.266 1 94.88 225 VAL A O 1
ATOM 1716 N N . VAL A 1 226 ? -29.812 36.156 13.242 1 95.38 226 VAL A N 1
ATOM 1717 C CA . VAL A 1 226 ? -30.281 37.094 12.211 1 95.38 226 VAL A CA 1
ATOM 1718 C C . VAL A 1 226 ? -31.438 36.469 11.445 1 95.38 226 VAL A C 1
ATOM 1720 O O . VAL A 1 226 ? -32.406 37.125 11.117 1 95.38 226 VAL A O 1
ATOM 1723 N N . LEU A 1 227 ? -31.312 35.188 11.133 1 93.88 227 LEU A N 1
ATOM 1724 C CA . LEU A 1 227 ? -32.375 34.469 10.414 1 93.88 227 LEU A CA 1
ATOM 1725 C C . LEU A 1 227 ? -33.625 34.406 11.258 1 93.88 227 LEU A C 1
ATOM 1727 O O . LEU A 1 227 ? -34.75 34.562 10.727 1 93.88 227 LEU A O 1
ATOM 1731 N N . VAL A 1 228 ? -33.5 34.188 12.562 1 94 228 VAL A N 1
ATOM 1732 C CA . VAL A 1 228 ? -34.625 34.156 13.453 1 94 228 VAL A CA 1
ATOM 1733 C C . VAL A 1 228 ? -35.281 35.562 13.492 1 94 228 VAL A C 1
ATOM 1735 O O . VAL A 1 228 ? -36.531 35.656 13.453 1 94 228 VAL A O 1
ATOM 1738 N N . ALA A 1 229 ? -34.5 36.562 13.555 1 94.88 229 ALA A N 1
ATOM 1739 C CA . ALA A 1 229 ? -35 37.906 13.562 1 94.88 229 ALA A CA 1
ATOM 1740 C C . ALA A 1 229 ? -35.75 38.25 12.266 1 94.88 229 ALA A C 1
ATOM 1742 O O . ALA A 1 229 ? -36.75 38.938 12.273 1 94.88 229 ALA A O 1
ATOM 1743 N N . TRP A 1 230 ? -35.156 37.844 11.195 1 92 230 TRP A N 1
ATOM 1744 C CA . TRP A 1 230 ? -35.719 38.094 9.883 1 92 230 TRP A CA 1
ATOM 1745 C C . TRP A 1 230 ? -37.062 37.406 9.703 1 92 230 TRP A C 1
ATOM 1747 O O . TRP A 1 230 ? -37.969 37.938 9.07 1 92 230 TRP A O 1
ATOM 1757 N N . GLN A 1 231 ? -37.25 36.25 10.258 1 89.88 231 GLN A N 1
ATOM 1758 C CA . GLN A 1 231 ? -38.469 35.438 10.078 1 89.88 231 GLN A CA 1
ATOM 1759 C C . GLN A 1 231 ? -39.5 35.781 11.148 1 89.88 231 GLN A C 1
ATOM 1761 O O . GLN A 1 231 ? -40.719 35.75 10.875 1 89.88 231 GLN A O 1
ATOM 1766 N N . GLY A 1 232 ? -39.094 36 12.406 1 90.5 232 GLY A N 1
ATOM 1767 C CA . GLY A 1 232 ? -40.062 36.094 13.492 1 90.5 232 GLY A CA 1
ATOM 1768 C C . GLY A 1 232 ? -39.969 37.438 14.234 1 90.5 232 GLY A C 1
ATOM 1769 O O . GLY A 1 232 ? -40.781 37.688 15.133 1 90.5 232 GLY A O 1
ATOM 1770 N N . GLY A 1 233 ? -39 38.219 13.867 1 92.06 233 GLY A N 1
ATOM 1771 C CA . GLY A 1 233 ? -38.875 39.531 14.523 1 92.06 233 GLY A CA 1
ATOM 1772 C C . GLY A 1 233 ? -37.781 39.562 15.578 1 92.06 233 GLY A C 1
ATOM 1773 O O . GLY A 1 233 ? -37.125 38.531 15.828 1 92.06 233 GLY A O 1
ATOM 1774 N N . LEU A 1 234 ? -37.562 40.656 16.188 1 94.19 234 LEU A N 1
ATOM 1775 C CA . LEU A 1 234 ? -36.469 40.906 17.125 1 94.19 234 LEU A CA 1
ATOM 1776 C C . LEU A 1 234 ? -36.719 40.219 18.453 1 94.19 234 LEU A C 1
ATOM 1778 O O . LEU A 1 234 ? -35.781 39.812 19.125 1 94.19 234 LEU A O 1
ATOM 1782 N N . ARG A 1 235 ? -37.969 40.125 18.906 1 94 235 ARG A N 1
ATOM 1783 C CA . ARG A 1 235 ? -38.281 39.5 20.188 1 94 235 ARG A CA 1
ATOM 1784 C C . ARG A 1 235 ? -37.906 38.031 20.219 1 94 235 ARG A C 1
ATOM 1786 O O . ARG A 1 235 ? -37.219 37.594 21.141 1 94 235 ARG A O 1
ATOM 1793 N N . PRO A 1 236 ? -38.312 37.312 19.203 1 93.19 236 PRO A N 1
ATOM 1794 C CA . PRO A 1 236 ? -37.875 35.906 19.188 1 93.19 236 PRO A CA 1
ATOM 1795 C C . PRO A 1 236 ? -36.344 35.781 19.094 1 93.19 236 PRO A C 1
ATOM 1797 O O . PRO A 1 236 ? -35.781 34.875 19.672 1 93.19 236 PRO A O 1
ATOM 1800 N N . ALA A 1 237 ? -35.719 36.562 18.344 1 94.56 237 ALA A N 1
ATOM 1801 C CA . ALA A 1 237 ? -34.25 36.562 18.203 1 94.56 237 ALA A CA 1
ATOM 1802 C C . ALA A 1 237 ? -33.562 36.75 19.562 1 94.56 237 ALA A C 1
ATOM 1804 O O . ALA A 1 237 ? -32.594 36.094 19.875 1 94.56 237 ALA A O 1
ATOM 1805 N N . LEU A 1 238 ? -34.125 37.719 20.297 1 94.25 238 LEU A N 1
ATOM 1806 C CA . LEU A 1 238 ? -33.625 37.969 21.641 1 94.25 238 LEU A CA 1
ATOM 1807 C C . LEU A 1 238 ? -33.844 36.75 22.547 1 94.25 238 LEU A C 1
ATOM 1809 O O . LEU A 1 238 ? -33.031 36.469 23.422 1 94.25 238 LEU A O 1
ATOM 1813 N N . GLY A 1 239 ? -34.938 36.125 22.359 1 92.5 239 GLY A N 1
ATOM 1814 C CA . GLY A 1 239 ? -35.219 34.906 23.094 1 92.5 239 GLY A CA 1
ATOM 1815 C C . GLY A 1 239 ? -34.188 33.812 22.812 1 92.5 239 GLY A C 1
ATOM 1816 O O . GLY A 1 239 ? -33.75 33.094 23.734 1 92.5 239 GLY A O 1
ATOM 1817 N N . VAL A 1 240 ? -33.844 33.688 21.5 1 92.31 240 VAL A N 1
ATOM 1818 C CA . VAL A 1 240 ? -32.844 32.688 21.094 1 92.31 240 VAL A CA 1
ATOM 1819 C C . VAL A 1 240 ? -31.484 33.031 21.719 1 92.31 240 VAL A C 1
ATOM 1821 O O . VAL A 1 240 ? -30.781 32.156 22.203 1 92.31 240 VAL A O 1
ATOM 1824 N N . VAL A 1 241 ? -31.125 34.25 21.719 1 92.88 241 VAL A N 1
ATOM 1825 C CA . VAL A 1 241 ? -29.859 34.719 22.281 1 92.88 241 VAL A CA 1
ATOM 1826 C C . VAL A 1 241 ? -29.828 34.406 23.781 1 92.88 241 VAL A C 1
ATOM 1828 O O . VAL A 1 241 ? -28.828 33.875 24.297 1 92.88 241 VAL A O 1
ATOM 1831 N N . ARG A 1 242 ? -30.906 34.656 24.484 1 92.12 242 ARG A N 1
ATOM 1832 C CA . ARG A 1 242 ? -30.984 34.438 25.922 1 92.12 242 ARG A CA 1
ATOM 1833 C C . ARG A 1 242 ? -30.922 32.938 26.25 1 92.12 242 ARG A C 1
ATOM 1835 O O . ARG A 1 242 ? -30.375 32.562 27.281 1 92.12 242 ARG A O 1
ATOM 1842 N N . ARG A 1 243 ? -31.328 32.219 25.375 1 90.5 243 ARG A N 1
ATOM 1843 C CA . ARG A 1 243 ? -31.391 30.797 25.609 1 90.5 243 ARG A CA 1
ATOM 1844 C C . ARG A 1 243 ? -30.094 30.109 25.188 1 90.5 243 ARG A C 1
ATOM 1846 O O . ARG A 1 243 ? -29.688 29.109 25.781 1 90.5 243 ARG A O 1
ATOM 1853 N N . SER A 1 244 ? -29.438 30.641 24.188 1 91.06 244 SER A N 1
ATOM 1854 C CA . SER A 1 244 ? -28.312 29.938 23.594 1 91.06 244 SER A CA 1
ATOM 1855 C C . SER A 1 244 ? -26.984 30.438 24.156 1 91.06 244 SER A C 1
ATOM 1857 O O . SER A 1 244 ? -26 29.688 24.203 1 91.06 244 SER A O 1
ATOM 1859 N N . VAL A 1 245 ? -26.891 31.594 24.594 1 89.19 245 VAL A N 1
ATOM 1860 C CA . VAL A 1 245 ? -25.609 32.219 24.953 1 89.19 245 VAL A CA 1
ATOM 1861 C C . VAL A 1 245 ? -25.156 31.672 26.297 1 89.19 245 VAL A C 1
ATOM 1863 O O . VAL A 1 245 ? -24 31.266 26.453 1 89.19 245 VAL A O 1
ATOM 1866 N N . PRO A 1 246 ? -26.031 31.641 27.359 1 91.19 246 PRO A N 1
ATOM 1867 C CA . PRO A 1 246 ? -25.562 31.203 28.672 1 91.19 246 PRO A CA 1
ATOM 1868 C C . PRO A 1 246 ? -24.984 29.797 28.656 1 91.19 246 PRO A C 1
ATOM 1870 O O . PRO A 1 246 ? -23.906 29.562 29.203 1 91.19 246 PRO A O 1
ATOM 1873 N N . PRO A 1 247 ? -25.578 28.891 28 1 92.88 247 PRO A N 1
ATOM 1874 C CA . PRO A 1 247 ? -25 27.547 27.984 1 92.88 247 PRO A CA 1
ATOM 1875 C C . PRO A 1 247 ? -23.672 27.484 27.234 1 92.88 247 PRO A C 1
ATOM 1877 O O . PRO A 1 247 ? -22.906 26.531 27.422 1 92.88 247 PRO A O 1
ATOM 1880 N N . LEU A 1 248 ? -23.359 28.391 26.375 1 95.06 248 LEU A N 1
ATOM 1881 C CA . LEU A 1 248 ? -22.125 28.391 25.594 1 95.06 248 LEU A CA 1
ATOM 1882 C C . LEU A 1 248 ? -20.984 28.969 26.406 1 95.06 248 LEU A C 1
ATOM 1884 O O . LEU A 1 248 ? -19.812 28.734 26.094 1 95.06 248 LEU A O 1
ATOM 1888 N N . LEU A 1 249 ? -21.266 29.688 27.453 1 94.38 249 LEU A N 1
ATOM 1889 C CA . LEU A 1 249 ? -20.312 30.484 28.203 1 94.38 249 LEU A CA 1
ATOM 1890 C C . LEU A 1 249 ? -19.266 29.578 28.875 1 94.38 249 LEU A C 1
ATOM 1892 O O . LEU A 1 249 ? -18.094 29.938 28.938 1 94.38 249 LEU A O 1
ATOM 1896 N N . PRO A 1 250 ? -19.656 28.375 29.328 1 95.5 250 PRO A N 1
ATOM 1897 C CA . PRO A 1 250 ? -18.672 27.516 30 1 95.5 250 PRO A CA 1
ATOM 1898 C C . PRO A 1 250 ? -17.531 27.094 29.062 1 95.5 250 PRO A C 1
ATOM 1900 O O . PRO A 1 250 ? -16.469 26.703 29.531 1 95.5 250 PRO A O 1
ATOM 1903 N N . ALA A 1 251 ? -17.703 27.125 27.766 1 96.94 251 ALA A N 1
ATOM 1904 C CA . ALA A 1 251 ? -16.656 26.766 26.812 1 96.94 251 ALA A CA 1
ATOM 1905 C C . ALA A 1 251 ? -15.469 27.703 26.938 1 96.94 251 ALA A C 1
ATOM 1907 O O . ALA A 1 251 ? -14.32 27.297 26.703 1 96.94 251 ALA A O 1
ATOM 1908 N N . ILE A 1 252 ? -15.688 28.938 27.281 1 94.94 252 ILE A N 1
ATOM 1909 C CA . ILE A 1 252 ? -14.664 29.984 27.297 1 94.94 252 ILE A CA 1
ATOM 1910 C C . ILE A 1 252 ? -13.688 29.719 28.438 1 94.94 252 ILE A C 1
ATOM 1912 O O . ILE A 1 252 ? -12.477 29.578 28.219 1 94.94 252 ILE A O 1
ATOM 1916 N N . PRO A 1 253 ? -14.164 29.625 29.734 1 95.38 253 PRO A N 1
ATOM 1917 C CA . PRO A 1 253 ? -13.211 29.344 30.812 1 95.38 253 PRO A CA 1
ATOM 1918 C C . PRO A 1 253 ? -12.531 27.984 30.656 1 95.38 253 PRO A C 1
ATOM 1920 O O . PRO A 1 253 ? -11.375 27.812 31.047 1 95.38 253 PRO A O 1
ATOM 1923 N N . LEU A 1 254 ? -13.211 27.016 30.094 1 97.19 254 LEU A N 1
ATOM 1924 C CA . LEU A 1 254 ? -12.586 25.719 29.859 1 97.19 254 LEU A CA 1
ATOM 1925 C C . LEU A 1 254 ? -11.453 25.844 28.844 1 97.19 254 LEU A C 1
ATOM 1927 O O . LEU A 1 254 ? -10.359 25.312 29.062 1 97.19 254 LEU A O 1
ATOM 1931 N N . ALA A 1 255 ? -11.758 26.484 27.703 1 96.81 255 ALA A N 1
ATOM 1932 C CA . ALA A 1 255 ? -10.727 26.703 26.703 1 96.81 255 ALA A CA 1
ATOM 1933 C C . ALA A 1 255 ? -9.539 27.453 27.281 1 96.81 255 ALA A C 1
ATOM 1935 O O . ALA A 1 255 ? -8.383 27.125 27.016 1 96.81 255 ALA A O 1
ATOM 1936 N N . TYR A 1 256 ? -9.875 28.438 28.062 1 94.62 256 TYR A N 1
ATOM 1937 C CA . TYR A 1 256 ? -8.844 29.266 28.688 1 94.62 256 TYR A CA 1
ATOM 1938 C C . TYR A 1 256 ? -8.008 28.453 29.656 1 94.62 256 TYR A C 1
ATOM 1940 O O . TYR A 1 256 ? -6.781 28.594 29.703 1 94.62 256 TYR A O 1
ATOM 1948 N N . ALA A 1 257 ? -8.633 27.625 30.438 1 96.31 257 ALA A N 1
ATOM 1949 C CA . ALA A 1 257 ? -7.941 26.797 31.422 1 96.31 257 ALA A CA 1
ATOM 1950 C C . ALA A 1 257 ? -7.016 25.797 30.734 1 96.31 257 ALA A C 1
ATOM 1952 O O . ALA A 1 257 ? -5.883 25.594 31.172 1 96.31 257 ALA A O 1
ATOM 1953 N N . VAL A 1 258 ? -7.492 25.172 29.672 1 97.38 258 VAL A N 1
ATOM 1954 C CA . VAL A 1 258 ? -6.688 24.219 28.922 1 97.38 258 VAL A CA 1
ATOM 1955 C C . VAL A 1 258 ? -5.504 24.938 28.281 1 97.38 258 VAL A C 1
ATOM 1957 O O . VAL A 1 258 ? -4.371 24.453 28.328 1 97.38 258 VAL A O 1
ATOM 1960 N N . MET A 1 259 ? -5.773 26.078 27.734 1 96.25 259 MET A N 1
ATOM 1961 C CA . MET A 1 259 ? -4.715 26.891 27.141 1 96.25 259 MET A CA 1
ATOM 1962 C C . MET A 1 259 ? -3.676 27.281 28.188 1 96.25 259 MET A C 1
ATOM 1964 O O . MET A 1 259 ? -2.473 27.219 27.922 1 96.25 259 MET A O 1
ATOM 1968 N N . ALA A 1 260 ? -4.16 27.641 29.344 1 95.31 260 ALA A N 1
ATOM 1969 C CA . ALA A 1 260 ? -3.264 28.047 30.422 1 95.31 260 ALA A CA 1
ATOM 1970 C C . ALA A 1 260 ? -2.342 26.891 30.828 1 95.31 260 ALA A C 1
ATOM 1972 O O . ALA A 1 260 ? -1.168 27.109 31.141 1 95.31 260 ALA A O 1
ATOM 1973 N N . LEU A 1 261 ? -2.861 25.766 30.828 1 96.31 261 LEU A N 1
ATOM 1974 C CA . LEU A 1 261 ? -2.102 24.594 31.234 1 96.31 261 LEU A CA 1
ATOM 1975 C C . LEU A 1 261 ? -0.975 24.312 30.25 1 96.31 261 LEU A C 1
ATOM 1977 O O . LEU A 1 261 ? 0.138 23.969 30.656 1 96.31 261 LEU A O 1
ATOM 1981 N N . PHE A 1 262 ? -1.169 24.484 28.969 1 97.12 262 PHE A N 1
ATOM 1982 C CA . PHE A 1 262 ? -0.204 24.047 27.969 1 97.12 262 PHE A CA 1
ATOM 1983 C C . PHE A 1 262 ? 0.527 25.234 27.359 1 97.12 262 PHE A C 1
ATOM 1985 O O . PHE A 1 262 ? 1.524 25.062 26.656 1 97.12 262 PHE A O 1
ATOM 1992 N N . TRP A 1 263 ? 0.046 26.422 27.594 1 96.25 263 TRP A N 1
ATOM 1993 C CA . TRP A 1 263 ? 0.645 27.672 27.156 1 96.25 263 TRP A CA 1
ATOM 1994 C C . TRP A 1 263 ? 0.656 28.703 28.266 1 96.25 263 TRP A C 1
ATOM 1996 O O . TRP A 1 263 ? 0.014 29.75 28.172 1 96.25 263 TRP A O 1
ATOM 2006 N N . PRO A 1 264 ? 1.391 28.422 29.234 1 94.94 264 PRO A N 1
ATOM 2007 C CA . PRO A 1 264 ? 1.328 29.25 30.438 1 94.94 264 PRO A CA 1
ATOM 2008 C C . PRO A 1 264 ? 1.691 30.703 30.188 1 94.94 264 PRO A C 1
ATOM 2010 O O . PRO A 1 264 ? 1.181 31.609 30.859 1 94.94 264 PRO A O 1
ATOM 2013 N N . TRP A 1 265 ? 2.527 30.984 29.266 1 93.94 265 TRP A N 1
ATOM 2014 C CA . TRP A 1 265 ? 2.883 32.344 28.953 1 93.94 265 TRP A CA 1
ATOM 2015 C C . TRP A 1 265 ? 1.646 33.156 28.562 1 93.94 265 TRP A C 1
ATOM 2017 O O . TRP A 1 265 ? 1.537 34.344 28.906 1 93.94 265 TRP A O 1
ATOM 2027 N N . ALA A 1 266 ? 0.738 32.594 27.922 1 92.38 266 ALA A N 1
ATOM 2028 C CA . ALA A 1 266 ? -0.44 33.25 27.359 1 92.38 266 ALA A CA 1
ATOM 2029 C C . ALA A 1 266 ? -1.312 33.844 28.469 1 92.38 266 ALA A C 1
ATOM 2031 O O . ALA A 1 266 ? -2.037 34.812 28.25 1 92.38 266 ALA A O 1
ATOM 2032 N N . VAL A 1 267 ? -1.153 33.281 29.672 1 90 267 VAL A N 1
ATOM 2033 C CA . VAL A 1 267 ? -2.092 33.719 30.703 1 90 267 VAL A CA 1
ATOM 2034 C C . VAL A 1 267 ? -1.357 34.531 31.766 1 90 267 VAL A C 1
ATOM 2036 O O . VAL A 1 267 ? -1.932 34.875 32.812 1 90 267 VAL A O 1
ATOM 2039 N N . GLN A 1 268 ? -0.126 34.781 31.547 1 90.56 268 GLN A N 1
ATOM 2040 C CA . GLN A 1 268 ? 0.598 35.656 32.469 1 90.56 268 GLN A CA 1
ATOM 2041 C C . GLN A 1 268 ? 0.014 37.094 32.438 1 90.56 268 GLN A C 1
ATOM 2043 O O . GLN A 1 268 ? 0.001 37.75 33.469 1 90.56 268 GLN A O 1
ATOM 2048 N N . LYS A 1 269 ? -0.415 37.406 31.25 1 90.06 269 LYS A N 1
ATOM 2049 C CA . LYS A 1 269 ? -1.18 38.625 31.062 1 90.06 269 LYS A CA 1
ATOM 2050 C C . LYS A 1 269 ? -2.412 38.375 30.188 1 90.06 269 LYS A C 1
ATOM 2052 O O . LYS A 1 269 ? -2.367 37.562 29.25 1 90.06 269 LYS A O 1
ATOM 2057 N N . PRO A 1 270 ? -3.373 39.062 30.547 1 84.88 270 PRO A N 1
ATOM 2058 C CA . PRO A 1 270 ? -4.629 38.812 29.844 1 84.88 270 PRO A CA 1
ATOM 2059 C C . PRO A 1 270 ? -4.539 39.094 28.344 1 84.88 270 PRO A C 1
ATOM 2061 O O . PRO A 1 270 ? -5.242 38.469 27.547 1 84.88 270 PRO A O 1
ATOM 2064 N N . LEU A 1 271 ? -3.678 39.906 27.891 1 87.81 271 LEU A N 1
ATOM 2065 C CA . LEU A 1 271 ? -3.633 40.312 26.484 1 87.81 271 LEU A CA 1
ATOM 2066 C C . LEU A 1 271 ? -2.529 39.562 25.75 1 87.81 271 LEU A C 1
ATOM 2068 O O . LEU A 1 271 ? -2.332 39.781 24.547 1 87.81 271 LEU A O 1
ATOM 2072 N N . ASN A 1 272 ? -1.894 38.656 26.391 1 89.62 272 ASN A N 1
ATOM 2073 C CA . ASN A 1 272 ? -0.773 37.938 25.797 1 89.62 272 ASN A CA 1
ATOM 2074 C C . ASN A 1 272 ? -1.198 37.156 24.547 1 89.62 272 ASN A C 1
ATOM 2076 O O . ASN A 1 272 ? -0.462 37.125 23.547 1 89.62 272 ASN A O 1
ATOM 2080 N N . PRO A 1 273 ? -2.359 36.562 24.547 1 88.69 273 PRO A N 1
ATOM 2081 C CA . PRO A 1 273 ? -2.762 35.875 23.312 1 88.69 273 PRO A CA 1
ATOM 2082 C C . PRO A 1 273 ? -2.914 36.844 22.125 1 88.69 273 PRO A C 1
ATOM 2084 O O . PRO A 1 273 ? -2.576 36.469 21 1 88.69 273 PRO A O 1
ATOM 2087 N N . LEU A 1 274 ? -3.355 38 22.359 1 86.75 274 LEU A N 1
ATOM 2088 C CA . LEU A 1 274 ? -3.482 39 21.297 1 86.75 274 LEU A CA 1
ATOM 2089 C C . LEU A 1 274 ? -2.109 39.469 20.828 1 86.75 274 LEU A C 1
ATOM 2091 O O . LEU A 1 274 ? -1.917 39.75 19.641 1 86.75 274 LEU A O 1
ATOM 2095 N N . GLU A 1 275 ? -1.265 39.594 21.797 1 87.25 275 GLU A N 1
ATOM 2096 C CA . GLU A 1 275 ? 0.113 39.938 21.453 1 87.25 275 GLU A CA 1
ATOM 2097 C C . GLU A 1 275 ? 0.752 38.844 20.594 1 87.25 275 GLU A C 1
ATOM 2099 O O . GLU A 1 275 ? 1.435 39.125 19.609 1 87.25 275 GLU A O 1
ATOM 2104 N N . ALA A 1 276 ? 0.515 37.656 20.984 1 88.62 276 ALA A N 1
ATOM 2105 C CA . ALA A 1 276 ? 1.026 36.531 20.203 1 88.62 276 ALA A CA 1
ATOM 2106 C C . ALA A 1 276 ? 0.461 36.562 18.781 1 88.62 276 ALA A C 1
ATOM 2108 O O . ALA A 1 276 ? 1.189 36.344 17.812 1 88.62 276 ALA A O 1
ATOM 2109 N N . LEU A 1 277 ? -0.777 36.812 18.656 1 85.62 277 LEU A N 1
ATOM 2110 C CA . LEU A 1 277 ? -1.432 36.875 17.359 1 85.62 277 LEU A CA 1
ATOM 2111 C C . LEU A 1 277 ? -0.832 37.969 16.5 1 85.62 277 LEU A C 1
ATOM 2113 O O . LEU A 1 277 ? -0.597 37.781 15.305 1 85.62 277 LEU A O 1
ATOM 2117 N N . ARG A 1 278 ? -0.594 39.062 17.125 1 83.06 278 ARG A N 1
ATOM 2118 C CA . ARG A 1 278 ? -0.016 40.219 16.422 1 83.06 278 ARG A CA 1
ATOM 2119 C C . ARG A 1 278 ? 1.392 39.906 15.922 1 83.06 278 ARG A C 1
ATOM 2121 O O . ARG A 1 278 ? 1.725 40.188 14.773 1 83.06 278 ARG A O 1
ATOM 2128 N N . VAL A 1 279 ? 2.131 39.25 16.734 1 80.44 279 VAL A N 1
ATOM 2129 C CA . VAL A 1 279 ? 3.527 39 16.406 1 80.44 279 VAL A CA 1
ATOM 2130 C C . VAL A 1 279 ? 3.613 37.906 15.352 1 80.44 279 VAL A C 1
ATOM 2132 O O . VAL A 1 279 ? 4.383 38 14.391 1 80.44 279 VAL A O 1
ATOM 2135 N N . VAL A 1 280 ? 2.793 36.969 15.508 1 78.75 280 VAL A N 1
ATOM 2136 C CA . VAL A 1 280 ? 2.854 35.812 14.602 1 78.75 280 VAL A CA 1
ATOM 2137 C C . VAL A 1 280 ? 2.324 36.219 13.227 1 78.75 280 VAL A C 1
ATOM 2139 O O . VAL A 1 280 ? 2.77 35.719 12.203 1 78.75 280 VAL A O 1
ATOM 2142 N N . SER A 1 281 ? 1.473 37.156 13.172 1 76.75 281 SER A N 1
ATOM 2143 C CA . SER A 1 281 ? 0.939 37.656 11.906 1 76.75 281 SER A CA 1
ATOM 2144 C C . SER A 1 281 ? 1.967 38.5 11.164 1 76.75 281 SER A C 1
ATOM 2146 O O . SER A 1 281 ? 1.876 38.688 9.945 1 76.75 281 SER A O 1
ATOM 2148 N N . HIS A 1 282 ? 2.912 39.031 11.891 1 75.38 282 HIS A N 1
ATOM 2149 C CA . HIS A 1 282 ? 3.988 39.812 11.297 1 75.38 282 HIS A CA 1
ATOM 2150 C C . HIS A 1 282 ? 5.355 39.312 11.75 1 75.38 282 HIS A C 1
ATOM 2152 O O . HIS A 1 282 ? 6.195 40.094 12.195 1 75.38 282 HIS A O 1
ATOM 2158 N N . PHE A 1 283 ? 5.473 38 11.562 1 70.12 283 PHE A N 1
ATOM 2159 C CA . PHE A 1 283 ? 6.699 37.406 12.047 1 70.12 283 PHE A CA 1
ATOM 2160 C C . PHE A 1 283 ? 7.914 38 11.344 1 70.12 283 PHE A C 1
ATOM 2162 O O . PHE A 1 283 ? 7.969 38.031 10.109 1 70.12 283 PHE A O 1
ATOM 2169 N N . PRO A 1 284 ? 8.836 38.375 12.047 1 68.62 284 PRO A N 1
ATOM 2170 C CA . PRO A 1 284 ? 9.961 39.156 11.492 1 68.62 284 PRO A CA 1
ATOM 2171 C C . PRO A 1 284 ? 11.023 38.25 10.852 1 68.62 284 PRO A C 1
ATOM 2173 O O . PRO A 1 284 ? 12.18 38.25 11.266 1 68.62 284 PRO A O 1
ATOM 2176 N N . ILE A 1 285 ? 10.641 37.281 10.125 1 74.06 285 ILE A N 1
ATOM 2177 C CA . ILE A 1 285 ? 11.617 36.469 9.398 1 74.06 285 ILE A CA 1
ATOM 2178 C C . ILE A 1 285 ? 11.523 36.781 7.906 1 74.06 285 ILE A C 1
ATOM 2180 O O . ILE A 1 285 ? 10.43 36.75 7.328 1 74.06 285 ILE A O 1
ATOM 2184 N N . ASP A 1 286 ? 12.594 37.219 7.379 1 81.06 286 ASP A N 1
ATOM 2185 C CA . ASP A 1 286 ? 12.641 37.5 5.949 1 81.06 286 ASP A CA 1
ATOM 2186 C C . ASP A 1 286 ? 13.562 36.531 5.219 1 81.06 286 ASP A C 1
ATOM 2188 O O . ASP A 1 286 ? 14.742 36.812 5.02 1 81.06 286 ASP A O 1
ATOM 2192 N N . ILE A 1 287 ? 12.977 35.375 4.969 1 86.19 287 ILE A N 1
ATOM 2193 C CA . ILE A 1 287 ? 13.727 34.406 4.188 1 86.19 287 ILE A CA 1
ATOM 2194 C C . ILE A 1 287 ? 13.164 34.344 2.766 1 86.19 287 ILE A C 1
ATOM 2196 O O . ILE A 1 287 ? 12.07 34.812 2.502 1 86.19 287 ILE A O 1
ATOM 2200 N N . GLN A 1 288 ? 13.961 33.844 1.936 1 91.38 288 GLN A N 1
ATOM 2201 C CA . GLN A 1 288 ? 13.531 33.688 0.549 1 91.38 288 GLN A CA 1
ATOM 2202 C C . GLN A 1 288 ? 12.867 32.344 0.325 1 91.38 288 GLN A C 1
ATOM 2204 O O . GLN A 1 288 ? 13.312 31.328 0.865 1 91.38 288 GLN A O 1
ATOM 2209 N N . THR A 1 289 ? 11.758 32.406 -0.357 1 94 289 THR A N 1
ATOM 2210 C CA . THR A 1 289 ? 11.031 31.172 -0.676 1 94 289 THR A CA 1
ATOM 2211 C C . THR A 1 289 ? 10.711 31.109 -2.166 1 94 289 THR A C 1
ATOM 2213 O O . THR A 1 289 ? 10.453 32.125 -2.797 1 94 289 THR A O 1
ATOM 2216 N N . LEU A 1 290 ? 10.812 29.969 -2.719 1 95.56 290 LEU A N 1
ATOM 2217 C CA . LEU A 1 290 ? 10.625 29.75 -4.148 1 95.56 290 LEU A CA 1
ATOM 2218 C C . LEU A 1 290 ? 9.141 29.703 -4.504 1 95.56 290 LEU A C 1
ATOM 2220 O O . LEU A 1 290 ? 8.375 28.969 -3.879 1 95.56 290 LEU A O 1
ATOM 2224 N N . PHE A 1 291 ? 8.68 30.594 -5.5 1 96.62 291 PHE A N 1
ATOM 2225 C CA . PHE A 1 291 ? 7.301 30.688 -5.953 1 96.62 291 PHE A CA 1
ATOM 2226 C C . PHE A 1 291 ? 7.238 30.906 -7.461 1 96.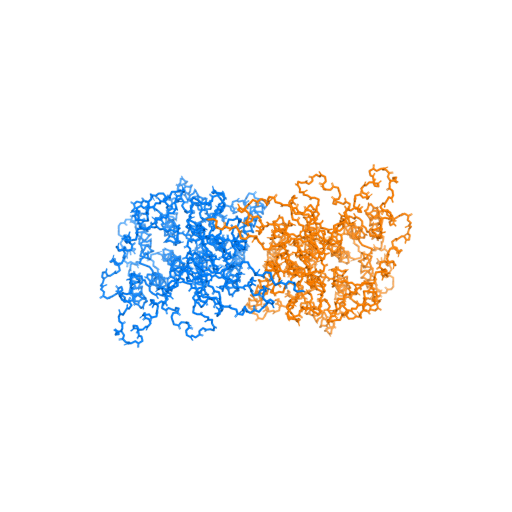62 291 PHE A C 1
ATOM 2228 O O . PHE A 1 291 ? 7.621 31.984 -7.949 1 96.62 291 PHE A O 1
ATOM 2235 N N . MET A 1 292 ? 6.855 29.844 -8.18 1 96.56 292 MET A N 1
ATOM 2236 C CA . MET A 1 292 ? 6.691 29.875 -9.633 1 96.56 292 MET A CA 1
ATOM 2237 C C . MET A 1 292 ? 7.992 30.266 -10.32 1 96.56 292 MET A C 1
ATOM 2239 O O . MET A 1 292 ? 7.996 31.109 -11.219 1 96.56 292 MET A O 1
ATOM 2243 N N . GLY A 1 293 ? 9.055 29.828 -9.805 1 95.19 293 GLY A N 1
ATOM 2244 C CA . GLY A 1 293 ? 10.352 29.969 -10.438 1 95.19 293 GLY A CA 1
ATOM 2245 C C . GLY A 1 293 ? 11.109 31.203 -9.961 1 95.19 293 GLY A C 1
ATOM 2246 O O . GLY A 1 293 ? 12.25 31.422 -10.375 1 95.19 293 GLY A O 1
ATOM 2247 N N . GLN A 1 294 ? 10.492 31.953 -9.062 1 95.5 294 GLN A N 1
ATOM 2248 C CA . GLN A 1 294 ? 11.117 33.156 -8.555 1 95.5 294 GLN A CA 1
ATOM 2249 C C . GLN A 1 294 ? 11.234 33.125 -7.031 1 95.5 294 GLN A C 1
ATOM 2251 O O . GLN A 1 294 ? 10.352 32.594 -6.352 1 95.5 294 GLN A O 1
ATOM 2256 N N . MET A 1 295 ? 12.391 33.656 -6.551 1 94.56 295 MET A N 1
ATOM 2257 C CA . MET A 1 295 ? 12.531 33.812 -5.105 1 94.56 295 MET A CA 1
ATOM 2258 C C . MET A 1 295 ? 11.773 35.031 -4.609 1 94.56 295 MET A C 1
ATOM 2260 O O . MET A 1 295 ? 11.961 36.156 -5.125 1 94.56 295 MET A O 1
ATOM 2264 N N . VAL A 1 296 ? 10.922 34.812 -3.729 1 94.62 296 VAL A N 1
ATOM 2265 C CA . VAL A 1 296 ? 10.141 35.906 -3.164 1 94.62 296 VAL A CA 1
ATOM 2266 C C . VAL A 1 296 ? 10.398 36 -1.66 1 94.62 296 VAL A C 1
ATOM 2268 O O . VAL A 1 296 ? 10.789 35.031 -1.029 1 94.62 296 VAL A O 1
ATOM 2271 N N . SER A 1 297 ? 10.219 37.188 -1.165 1 93.31 297 SER A N 1
ATOM 2272 C CA . SER A 1 297 ? 10.422 37.406 0.264 1 93.31 297 SER A CA 1
ATOM 2273 C C . SER A 1 297 ? 9.273 36.812 1.082 1 93.31 297 SER A C 1
ATOM 2275 O O . SER A 1 297 ? 8.102 36.969 0.724 1 93.31 297 SER A O 1
ATOM 2277 N N . SER A 1 298 ? 9.586 36.125 2.133 1 92.38 298 SER A N 1
ATOM 2278 C CA . SER A 1 298 ? 8.578 35.562 3.014 1 92.38 298 SER A CA 1
ATOM 2279 C C . SER A 1 298 ? 7.801 36.656 3.752 1 92.38 298 SER A C 1
ATOM 2281 O O . SER A 1 298 ? 6.652 36.438 4.148 1 92.38 298 SER A O 1
ATOM 2283 N N . ALA A 1 299 ? 8.359 37.844 3.902 1 90.56 299 ALA A N 1
ATOM 2284 C CA . ALA A 1 299 ? 7.75 38.938 4.645 1 90.56 299 ALA A CA 1
ATOM 2285 C C . ALA A 1 299 ? 6.758 39.688 3.779 1 90.56 299 ALA A C 1
ATOM 2287 O O . ALA A 1 299 ? 5.91 40.438 4.293 1 90.56 299 ALA A O 1
ATOM 2288 N N . ALA A 1 300 ? 6.914 39.594 2.453 1 90.62 300 ALA A N 1
ATOM 2289 C CA . ALA A 1 300 ? 5.996 40.25 1.527 1 90.62 300 ALA A CA 1
ATOM 2290 C C . ALA A 1 300 ? 5.621 39.312 0.376 1 90.62 300 ALA A C 1
ATOM 2292 O O . ALA A 1 300 ? 5.891 39.625 -0.789 1 90.62 300 ALA A O 1
ATOM 2293 N N . PRO A 1 301 ? 4.996 38.25 0.714 1 93.25 301 PRO A N 1
ATOM 2294 C CA . PRO A 1 301 ? 4.641 37.281 -0.327 1 93.25 301 PRO A CA 1
ATOM 2295 C C . PRO A 1 301 ? 3.559 37.812 -1.27 1 93.25 301 PRO A C 1
ATOM 2297 O O . PRO A 1 301 ? 2.742 38.625 -0.877 1 93.25 301 PRO A O 1
ATOM 2300 N N . PRO A 1 302 ? 3.576 37.344 -2.541 1 96.06 302 PRO A N 1
ATOM 2301 C CA . PRO A 1 302 ? 2.469 37.719 -3.43 1 96.06 302 PRO A CA 1
ATOM 2302 C C . PRO A 1 302 ? 1.116 37.219 -2.918 1 96.06 302 PRO A C 1
ATOM 2304 O O . PRO A 1 302 ? 1.043 36.219 -2.232 1 96.06 302 PRO A O 1
ATOM 2307 N N . ALA A 1 303 ? 0.074 37.938 -3.291 1 96.75 303 ALA A N 1
ATOM 2308 C CA . ALA A 1 303 ? -1.28 37.625 -2.84 1 96.75 303 ALA A CA 1
ATOM 2309 C C . ALA A 1 303 ? -1.705 36.25 -3.295 1 96.75 303 ALA A C 1
ATOM 2311 O O . ALA A 1 303 ? -2.498 35.562 -2.623 1 96.75 303 ALA A O 1
ATOM 2312 N N . LEU A 1 304 ? -1.135 35.781 -4.375 1 97.5 304 LEU A N 1
ATOM 2313 C CA . LEU A 1 304 ? -1.568 34.5 -4.953 1 97.5 304 LEU A CA 1
ATOM 2314 C C . LEU A 1 304 ? -0.705 33.344 -4.449 1 97.5 304 LEU A C 1
ATOM 2316 O O . LEU A 1 304 ? -0.905 32.188 -4.848 1 97.5 304 LEU A O 1
ATOM 2320 N N . TYR A 1 305 ? 0.281 33.656 -3.547 1 97.5 305 TYR A N 1
ATOM 2321 C CA . TYR A 1 305 ? 1.197 32.625 -3.057 1 97.5 305 TYR A CA 1
ATOM 2322 C C . TYR A 1 305 ? 0.433 31.422 -2.52 1 97.5 305 TYR A C 1
ATOM 2324 O O . TYR A 1 305 ? 0.621 30.297 -2.992 1 97.5 305 TYR A O 1
ATOM 2332 N N . LEU A 1 306 ? -0.482 31.672 -1.608 1 97.75 306 LEU A N 1
ATOM 2333 C CA . LEU A 1 306 ? -1.164 30.578 -0.922 1 97.75 306 LEU A CA 1
ATOM 2334 C C . LEU A 1 306 ? -2.146 29.875 -1.856 1 97.75 306 LEU A C 1
ATOM 2336 O O . LEU A 1 306 ? -2.145 28.641 -1.958 1 97.75 306 LEU A O 1
ATOM 2340 N N . PRO A 1 307 ? -3.021 30.594 -2.672 1 97.81 307 PRO A N 1
ATOM 2341 C CA . PRO A 1 307 ? -3.936 29.922 -3.59 1 97.81 307 PRO A CA 1
ATOM 2342 C C . PRO A 1 307 ? -3.207 29.047 -4.613 1 97.81 307 PRO A C 1
ATOM 2344 O O . PRO A 1 307 ? -3.662 27.938 -4.926 1 97.81 307 PRO A O 1
ATOM 2347 N N . VAL A 1 308 ? -2.143 29.531 -5.082 1 98.12 308 VAL A N 1
ATOM 2348 C CA . VAL A 1 308 ? -1.403 28.781 -6.094 1 98.12 308 VAL A CA 1
ATOM 2349 C C . VAL A 1 308 ? -0.776 27.531 -5.469 1 98.12 308 VAL A C 1
ATOM 2351 O O . VAL A 1 308 ? -0.881 26.438 -6.016 1 98.12 308 VAL A O 1
ATOM 2354 N N . TYR A 1 309 ? -0.137 27.688 -4.332 1 98.19 309 TYR A N 1
ATOM 2355 C CA . TYR A 1 309 ? 0.466 26.531 -3.666 1 98.19 309 TYR A CA 1
ATOM 2356 C C . TYR A 1 309 ? -0.59 25.5 -3.311 1 98.19 309 TYR A C 1
ATOM 2358 O O . TYR A 1 309 ? -0.353 24.297 -3.439 1 98.19 309 TYR A O 1
ATOM 2366 N N . LEU A 1 310 ? -1.741 25.938 -2.838 1 98.31 310 LEU A N 1
ATOM 2367 C CA . LEU A 1 310 ? -2.826 25.016 -2.561 1 98.31 310 LEU A CA 1
ATOM 2368 C C . LEU A 1 310 ? -3.254 24.281 -3.83 1 98.31 310 LEU A C 1
ATOM 2370 O O . LEU A 1 310 ? -3.498 23.078 -3.807 1 98.31 310 LEU A O 1
ATOM 2374 N N . GLY A 1 311 ? -3.32 25 -4.957 1 98.25 311 GLY A N 1
ATOM 2375 C CA . GLY A 1 311 ? -3.748 24.469 -6.238 1 98.25 311 GLY A CA 1
ATOM 2376 C C . GLY A 1 311 ? -2.809 23.406 -6.785 1 98.25 311 GLY A C 1
ATOM 2377 O O . GLY A 1 311 ? -3.23 22.516 -7.535 1 98.25 311 GLY A O 1
ATOM 2378 N N . VAL A 1 312 ? -1.503 23.453 -6.391 1 98.12 312 VAL A N 1
ATOM 2379 C CA . VAL A 1 312 ? -0.547 22.516 -6.992 1 98.12 312 VAL A CA 1
ATOM 2380 C C . VAL A 1 312 ? -0.148 21.453 -5.973 1 98.12 312 VAL A C 1
ATOM 2382 O O . VAL A 1 312 ? 0.331 20.375 -6.344 1 98.12 312 VAL A O 1
ATOM 2385 N N . LYS A 1 313 ? -0.407 21.672 -4.617 1 97.88 313 LYS A N 1
ATOM 2386 C CA . LYS A 1 313 ? 0.056 20.766 -3.576 1 97.88 313 LYS A CA 1
ATOM 2387 C C . LYS A 1 313 ? -1.049 19.781 -3.166 1 97.88 313 LYS A C 1
ATOM 2389 O O . LYS A 1 313 ? -0.769 18.672 -2.719 1 97.88 313 LYS A O 1
ATOM 2394 N N . LEU A 1 314 ? -2.277 20.172 -3.273 1 98.5 314 LEU A N 1
ATOM 2395 C CA . LEU A 1 314 ? -3.373 19.266 -2.938 1 98.5 314 LEU A CA 1
ATOM 2396 C C . LEU A 1 314 ? -3.658 18.312 -4.086 1 98.5 314 LEU A C 1
ATOM 2398 O O . LEU A 1 314 ? -3.518 18.672 -5.258 1 98.5 314 LEU A O 1
ATOM 2402 N N . PRO A 1 315 ? -4.07 17.078 -3.771 1 98.38 315 PRO A N 1
ATOM 2403 C CA . PRO A 1 315 ? -4.445 16.172 -4.848 1 98.38 315 PRO A CA 1
ATOM 2404 C C . PRO A 1 315 ? -5.574 16.703 -5.723 1 98.38 315 PRO A C 1
ATOM 2406 O O . PRO A 1 315 ? -6.484 17.375 -5.219 1 98.38 315 PRO A O 1
ATOM 2409 N N . GLU A 1 316 ? -5.598 16.391 -6.961 1 98.62 316 GLU A N 1
ATOM 2410 C CA . GLU A 1 316 ? -6.598 16.859 -7.918 1 98.62 316 GLU A CA 1
ATOM 2411 C C . GLU A 1 316 ? -8.008 16.531 -7.434 1 98.62 316 GLU A C 1
ATOM 2413 O O . GLU A 1 316 ? -8.93 17.344 -7.59 1 98.62 316 GLU A O 1
ATOM 2418 N N . ALA A 1 317 ? -8.141 15.367 -6.824 1 98.62 317 ALA A N 1
ATOM 2419 C CA . ALA A 1 317 ? -9.461 14.953 -6.355 1 98.62 317 ALA A CA 1
ATOM 2420 C C . ALA A 1 317 ? -9.969 15.883 -5.262 1 98.62 317 ALA A C 1
ATOM 2422 O O . ALA A 1 317 ? -11.172 16.156 -5.18 1 98.62 317 ALA A O 1
ATOM 2423 N N . VAL A 1 318 ? -9.125 16.375 -4.34 1 98.75 318 VAL A N 1
ATOM 2424 C CA . VAL A 1 318 ? -9.516 17.312 -3.285 1 98.75 318 VAL A CA 1
ATOM 2425 C C . VAL A 1 318 ? -9.883 18.656 -3.896 1 98.75 318 VAL A C 1
ATOM 2427 O O . VAL A 1 318 ? -10.906 19.25 -3.537 1 98.75 318 VAL A O 1
ATOM 2430 N N . LEU A 1 319 ? -9.078 19.109 -4.852 1 98.69 319 LEU A N 1
ATOM 2431 C CA . LEU A 1 319 ? -9.32 20.391 -5.5 1 98.69 319 LEU A CA 1
ATOM 2432 C C . LEU A 1 319 ? -10.617 20.359 -6.297 1 98.69 319 LEU A C 1
ATOM 2434 O O . LEU A 1 319 ? -11.477 21.25 -6.137 1 98.69 319 LEU A O 1
ATOM 2438 N N . LEU A 1 320 ? -10.75 19.328 -7.141 1 98.62 320 LEU A N 1
ATOM 2439 C CA . LEU A 1 320 ? -11.938 19.219 -7.98 1 98.62 320 LEU A CA 1
ATOM 2440 C C . LEU A 1 320 ? -13.18 18.953 -7.133 1 98.62 320 LEU A C 1
ATOM 2442 O O . LEU A 1 320 ? -14.273 19.422 -7.453 1 98.62 320 LEU A O 1
ATOM 2446 N N . GLY A 1 321 ? -12.969 18.156 -6.07 1 98.75 321 GLY A N 1
ATOM 2447 C CA . GLY A 1 321 ? -14.078 17.953 -5.152 1 98.75 321 GLY A CA 1
ATOM 2448 C C . GLY A 1 321 ? -14.508 19.219 -4.445 1 98.75 321 GLY A C 1
ATOM 2449 O O . GLY A 1 321 ? -15.703 19.469 -4.289 1 98.75 321 GLY A O 1
ATOM 2450 N N . THR A 1 322 ? -13.586 20 -3.971 1 98.75 322 THR A N 1
ATOM 2451 C CA . THR A 1 322 ? -13.891 21.281 -3.326 1 98.75 322 THR A CA 1
ATOM 2452 C C . THR A 1 322 ? -14.609 22.219 -4.293 1 98.75 322 THR A C 1
ATOM 2454 O O . THR A 1 322 ? -15.586 22.859 -3.928 1 98.75 322 THR A O 1
ATOM 2457 N N . LEU A 1 323 ? -14.141 22.281 -5.547 1 98.56 323 LEU A N 1
ATOM 2458 C CA . LEU A 1 323 ? -14.797 23.094 -6.566 1 98.56 323 LEU A CA 1
ATOM 2459 C C . LEU A 1 323 ? -16.219 22.594 -6.824 1 98.56 323 LEU A C 1
ATOM 2461 O O . LEU A 1 323 ? -17.141 23.406 -7.016 1 98.56 323 LEU A O 1
ATOM 2465 N N . ALA A 1 324 ? -16.344 21.297 -6.859 1 98.75 324 ALA A N 1
ATOM 2466 C CA . ALA A 1 324 ? -17.672 20.719 -7.035 1 98.75 324 ALA A CA 1
ATOM 2467 C C . ALA A 1 324 ? -18.594 21.109 -5.887 1 98.75 324 ALA A C 1
ATOM 2469 O O . ALA A 1 324 ? -19.781 21.359 -6.094 1 98.75 324 ALA A O 1
ATOM 2470 N N . ALA A 1 325 ? -18.047 21.109 -4.66 1 98.62 325 ALA A N 1
ATOM 2471 C CA . ALA A 1 325 ? -18.844 21.516 -3.504 1 98.62 325 ALA A CA 1
ATOM 2472 C C . ALA A 1 325 ? -19.328 22.969 -3.652 1 98.62 325 ALA A C 1
ATOM 2474 O O . ALA A 1 325 ? -20.469 23.281 -3.348 1 98.62 325 ALA A O 1
ATOM 2475 N N . VAL A 1 326 ? -18.484 23.828 -4.105 1 98.25 326 VAL A N 1
ATOM 2476 C CA . VAL A 1 326 ? -18.828 25.234 -4.32 1 98.25 326 VAL A CA 1
ATOM 2477 C C . VAL A 1 326 ? -19.906 25.344 -5.402 1 98.25 326 VAL A C 1
ATOM 2479 O O . VAL A 1 326 ? -20.875 26.094 -5.25 1 98.25 326 VAL A O 1
ATOM 2482 N N . ALA A 1 327 ? -19.719 24.594 -6.473 1 98.38 327 ALA A N 1
ATOM 2483 C CA . ALA A 1 327 ? -20.703 24.609 -7.562 1 98.38 327 ALA A CA 1
ATOM 2484 C C . ALA A 1 327 ? -22.062 24.109 -7.09 1 98.38 327 ALA A C 1
ATOM 2486 O O . ALA A 1 327 ? -23.094 24.688 -7.441 1 98.38 327 ALA A O 1
ATOM 2487 N N . LEU A 1 328 ? -22.047 23.062 -6.355 1 97.25 328 LEU A N 1
ATOM 2488 C CA . LEU A 1 328 ? -23.297 22.516 -5.836 1 97.25 328 LEU A CA 1
ATOM 2489 C C . LEU A 1 328 ? -23.984 23.516 -4.895 1 97.25 328 LEU A C 1
ATOM 2491 O O . LEU A 1 328 ? -25.203 23.625 -4.891 1 97.25 328 LEU A O 1
ATOM 2495 N N . ALA A 1 329 ? -23.188 24.188 -4.059 1 96.69 329 ALA A N 1
ATOM 2496 C CA . ALA A 1 329 ? -23.734 25.219 -3.178 1 96.69 329 ALA A CA 1
ATOM 2497 C C . ALA A 1 329 ? -24.328 26.359 -3.98 1 96.69 329 ALA A C 1
ATOM 2499 O O . ALA A 1 329 ? -25.406 26.859 -3.652 1 96.69 329 ALA A O 1
ATOM 2500 N N . ALA A 1 330 ? -23.672 26.766 -5.035 1 96.88 330 ALA A N 1
ATOM 2501 C CA . ALA A 1 330 ? -24.172 27.828 -5.902 1 96.88 330 ALA A CA 1
ATOM 2502 C C . ALA A 1 330 ? -25.484 27.422 -6.57 1 96.88 330 ALA A C 1
ATOM 2504 O O . ALA A 1 330 ? -26.406 28.219 -6.652 1 96.88 330 ALA A O 1
ATOM 2505 N N . LEU A 1 331 ? -25.469 26.234 -7.027 1 96.12 331 LEU A N 1
ATOM 2506 C CA . LEU A 1 331 ? -26.688 25.734 -7.648 1 96.12 331 LEU A CA 1
ATOM 2507 C C . LEU A 1 331 ? -27.844 25.719 -6.648 1 96.12 331 LEU A C 1
ATOM 2509 O O . LEU A 1 331 ? -28.984 26.016 -7.004 1 96.12 331 LEU A O 1
ATOM 2513 N N . TRP A 1 332 ? -27.531 25.297 -5.449 1 94.31 332 TRP A N 1
ATOM 2514 C CA . TRP A 1 332 ? -28.531 25.281 -4.391 1 94.31 332 TRP A CA 1
ATOM 2515 C C . TRP A 1 332 ? -29.078 26.672 -4.137 1 94.31 332 TRP A C 1
ATOM 2517 O O . TRP A 1 332 ? -30.297 26.859 -3.971 1 94.31 332 TRP A O 1
ATOM 2527 N N . VAL A 1 333 ? -28.312 27.75 -4.145 1 94.12 333 VAL A N 1
ATOM 2528 C CA . VAL A 1 333 ? -28.719 29.125 -3.924 1 94.12 333 VAL A CA 1
ATOM 2529 C C . VAL A 1 333 ? -29.562 29.609 -5.094 1 94.12 333 VAL A C 1
ATOM 2531 O O . VAL A 1 333 ? -30.625 30.219 -4.895 1 94.12 333 VAL A O 1
ATOM 2534 N N . VAL A 1 334 ? -29.125 29.297 -6.281 1 95.69 334 VAL A N 1
ATOM 2535 C CA . VAL A 1 334 ? -29.797 29.766 -7.488 1 95.69 334 VAL A CA 1
ATOM 2536 C C . VAL A 1 334 ? -31.172 29.109 -7.598 1 95.69 334 VAL A C 1
ATOM 2538 O O . VAL A 1 334 ? -32.125 29.734 -8.07 1 95.69 334 VAL A O 1
ATOM 2541 N N . ARG A 1 335 ? -31.281 27.953 -7.137 1 94.44 335 ARG A N 1
ATOM 2542 C CA . ARG A 1 335 ? -32.562 27.234 -7.207 1 94.44 335 ARG A CA 1
ATOM 2543 C C . ARG A 1 335 ? -33.469 27.656 -6.074 1 94.44 335 ARG A C 1
ATOM 2545 O O . ARG A 1 335 ? -34.594 27.125 -5.945 1 94.44 335 ARG A O 1
ATOM 2552 N N . GLY A 1 336 ? -33.031 28.531 -5.207 1 91.38 336 GLY A N 1
ATOM 2553 C CA . GLY A 1 336 ? -33.844 29.109 -4.164 1 91.38 336 GLY A CA 1
ATOM 2554 C C . GLY A 1 336 ? -33.906 28.266 -2.904 1 91.38 336 GLY A C 1
ATOM 2555 O O . GLY A 1 336 ? -34.875 28.312 -2.148 1 91.38 336 GLY A O 1
ATOM 2556 N N . GLY A 1 337 ? -32.875 27.453 -2.746 1 87.56 337 GLY A N 1
ATOM 2557 C CA . GLY A 1 337 ? -32.875 26.609 -1.564 1 87.56 337 GLY A CA 1
ATOM 2558 C C . GLY A 1 337 ? -32.938 27.391 -0.266 1 87.56 337 GLY A C 1
ATOM 2559 O O . GLY A 1 337 ? -33.438 26.891 0.743 1 87.56 337 GLY A O 1
ATOM 2560 N N . TRP A 1 338 ? -32.469 28.641 -0.306 1 86.94 338 TRP A N 1
ATOM 2561 C CA . TRP A 1 338 ? -32.375 29.469 0.893 1 86.94 338 TRP A CA 1
ATOM 2562 C C . TRP A 1 338 ? -33.688 30.188 1.173 1 86.94 338 TRP A C 1
ATOM 2564 O O . TRP A 1 338 ? -33.844 30.781 2.236 1 86.94 338 TRP A O 1
ATOM 2574 N N . ARG A 1 339 ? -34.688 30.094 0.255 1 88.81 339 ARG A N 1
ATOM 2575 C CA . ARG A 1 339 ? -35.969 30.797 0.39 1 88.81 339 ARG A CA 1
ATOM 2576 C C . ARG A 1 339 ? -36.875 30.078 1.381 1 88.81 339 ARG A C 1
ATOM 2578 O O . ARG A 1 339 ? -37.75 30.703 1.994 1 88.81 339 ARG A O 1
ATOM 2585 N N . SER A 1 340 ? -36.562 28.766 1.503 1 89.94 340 SER A N 1
ATOM 2586 C CA . SER A 1 340 ? -37.344 28.031 2.502 1 89.94 340 SER A CA 1
ATOM 2587 C C . SER A 1 340 ? -36.719 28.172 3.889 1 89.94 340 SER A C 1
ATOM 2589 O O . SER A 1 340 ? -35.5 28.281 4.02 1 89.94 340 SER A O 1
ATOM 2591 N N . VAL A 1 341 ? -37.531 28.188 4.891 1 86.44 341 VAL A N 1
ATOM 2592 C CA . VAL A 1 341 ? -37.062 28.344 6.27 1 86.44 341 VAL A CA 1
ATOM 2593 C C . VAL A 1 341 ? -36.125 27.188 6.633 1 86.44 341 VAL A C 1
ATOM 2595 O O . VAL A 1 341 ? -35.062 27.422 7.191 1 86.44 341 VAL A O 1
ATOM 2598 N N . ASP A 1 342 ? -36.469 25.984 6.281 1 87.94 342 ASP A N 1
ATOM 2599 C CA . ASP A 1 342 ? -35.688 24.812 6.578 1 87.94 342 ASP A CA 1
ATOM 2600 C C . ASP A 1 342 ? -34.344 24.859 5.852 1 87.94 342 ASP A C 1
ATOM 2602 O O . ASP A 1 342 ? -33.312 24.469 6.402 1 87.94 342 ASP A O 1
ATOM 2606 N N . GLY A 1 343 ? -34.469 25.344 4.684 1 90.56 343 GLY A N 1
ATOM 2607 C CA . GLY A 1 343 ? -33.25 25.453 3.893 1 90.56 343 GLY A CA 1
ATOM 2608 C C . GLY A 1 343 ? -32.281 26.484 4.438 1 90.56 343 GLY A C 1
ATOM 2609 O O . GLY A 1 343 ? -31.062 26.25 4.512 1 90.56 343 GLY A O 1
ATOM 2610 N N . ALA A 1 344 ? -32.781 27.625 4.82 1 90.31 344 ALA A N 1
ATOM 2611 C CA . ALA A 1 344 ? -31.953 28.703 5.344 1 90.31 344 ALA A CA 1
ATOM 2612 C C . ALA A 1 344 ? -31.281 28.297 6.656 1 90.31 344 ALA A C 1
ATOM 2614 O O . ALA A 1 344 ? -30.078 28.484 6.82 1 90.31 344 ALA A O 1
ATOM 2615 N N . PHE A 1 345 ? -32.062 27.766 7.527 1 90.31 345 PHE A N 1
ATOM 2616 C CA . PHE A 1 345 ? -31.531 27.344 8.812 1 90.31 345 PHE A CA 1
ATOM 2617 C C . PHE A 1 345 ? -30.578 26.156 8.633 1 90.31 345 PHE A C 1
ATOM 2619 O O . PHE A 1 345 ? -29.578 26.047 9.352 1 90.31 345 PHE A O 1
ATOM 2626 N N . GLY A 1 346 ? -30.875 25.266 7.668 1 92.38 346 GLY A N 1
ATOM 2627 C CA . GLY A 1 346 ? -29.984 24.172 7.363 1 92.38 346 GLY A CA 1
ATOM 2628 C C . GLY A 1 346 ? -28.625 24.625 6.844 1 92.38 346 GLY A C 1
ATOM 2629 O O . GLY A 1 346 ? -27.609 23.984 7.113 1 92.38 346 GLY A O 1
ATOM 2630 N N . ALA A 1 347 ? -28.656 25.672 6.129 1 93.88 347 ALA A N 1
ATOM 2631 C CA . ALA A 1 347 ? -27.438 26.203 5.52 1 93.88 347 ALA A CA 1
ATOM 2632 C C . ALA A 1 347 ? -26.484 26.75 6.578 1 93.88 347 ALA A C 1
ATOM 2634 O O . ALA A 1 347 ? -25.266 26.797 6.363 1 93.88 347 ALA A O 1
ATOM 2635 N N . VAL A 1 348 ? -26.984 27.156 7.746 1 95.5 348 VAL A N 1
ATOM 2636 C CA . VAL A 1 348 ? -26.172 27.734 8.812 1 95.5 348 VAL A CA 1
ATOM 2637 C C . VAL A 1 348 ? -25.156 26.703 9.297 1 95.5 348 VAL A C 1
ATOM 2639 O O . VAL A 1 348 ? -24.047 27.062 9.68 1 95.5 348 VAL A O 1
ATOM 2642 N N . ARG A 1 349 ? -25.484 25.391 9.25 1 95.5 349 ARG A N 1
ATOM 2643 C CA . ARG A 1 349 ? -24.625 24.312 9.719 1 95.5 349 ARG A CA 1
ATOM 2644 C C . ARG A 1 349 ? -23.344 24.219 8.875 1 95.5 349 ARG A C 1
ATOM 2646 O O . ARG A 1 349 ? -22.344 23.672 9.328 1 95.5 349 ARG A O 1
ATOM 2653 N N . TRP A 1 350 ? -23.359 24.766 7.664 1 97.19 350 TRP A N 1
ATOM 2654 C CA . TRP A 1 350 ? -22.25 24.656 6.727 1 97.19 350 TRP A CA 1
ATOM 2655 C C . TRP A 1 350 ? -21.297 25.844 6.852 1 97.19 350 TRP A C 1
ATOM 2657 O O . TRP A 1 350 ? -20.188 25.812 6.316 1 97.19 350 TRP A O 1
ATOM 2667 N N . VAL A 1 351 ? -21.688 26.844 7.605 1 97.5 351 VAL A N 1
ATOM 2668 C CA . VAL A 1 351 ? -20.984 28.125 7.66 1 97.5 351 VAL A CA 1
ATOM 2669 C C . VAL A 1 351 ? -19.578 27.906 8.242 1 97.5 351 VAL A C 1
ATOM 2671 O O . VAL A 1 351 ? -18.594 28.359 7.664 1 97.5 351 VAL A O 1
ATOM 2674 N N . PRO A 1 352 ? -19.438 27.125 9.398 1 98.5 352 PRO A N 1
ATOM 2675 C CA . PRO A 1 352 ? -18.078 26.922 9.914 1 98.5 352 PRO A CA 1
ATOM 2676 C C . PRO A 1 352 ? -17.172 26.219 8.914 1 98.5 352 PRO A C 1
ATOM 2678 O O . PRO A 1 352 ? -16 26.594 8.773 1 98.5 352 PRO A O 1
ATOM 2681 N N . LEU A 1 353 ? -17.672 25.234 8.203 1 98.69 353 LEU A N 1
ATOM 2682 C CA . LEU A 1 353 ? -16.875 24.5 7.23 1 98.69 353 LEU A CA 1
ATOM 2683 C C . LEU A 1 353 ? -16.453 25.406 6.078 1 98.69 353 LEU A C 1
ATOM 2685 O O . LEU A 1 353 ? -15.289 25.375 5.664 1 98.69 353 LEU A O 1
ATOM 2689 N N . ALA A 1 354 ? -17.391 26.188 5.527 1 98.5 354 ALA A N 1
ATOM 2690 C CA . ALA A 1 354 ? -17.109 27.078 4.418 1 98.5 354 ALA A CA 1
ATOM 2691 C C . ALA A 1 354 ? -16.062 28.141 4.816 1 98.5 354 ALA A C 1
ATOM 2693 O O . ALA A 1 354 ? -15.133 28.406 4.066 1 98.5 354 ALA A O 1
ATOM 2694 N N . LEU A 1 355 ? -16.266 28.719 6.012 1 98.56 355 LEU A N 1
ATOM 2695 C CA . LEU A 1 355 ? -15.328 29.734 6.488 1 98.56 355 LEU A CA 1
ATOM 2696 C C . LEU A 1 355 ? -13.953 29.125 6.715 1 98.56 355 LEU A C 1
ATOM 2698 O O . LEU A 1 355 ? -12.938 29.734 6.355 1 98.56 355 LEU A O 1
ATOM 2702 N N . ALA A 1 356 ? -13.914 27.938 7.297 1 98.75 356 ALA A N 1
ATOM 2703 C CA . ALA A 1 356 ? -12.648 27.281 7.59 1 98.75 356 ALA A CA 1
ATOM 2704 C C . ALA A 1 356 ? -11.883 26.969 6.305 1 98.75 356 ALA A C 1
ATOM 2706 O O . ALA A 1 356 ? -10.656 27.031 6.273 1 98.75 356 ALA A O 1
ATOM 2707 N N . ALA A 1 357 ? -12.578 26.625 5.203 1 98.69 357 ALA A N 1
ATOM 2708 C CA . ALA A 1 357 ? -11.953 26.203 3.947 1 98.69 357 ALA A CA 1
ATOM 2709 C C . ALA A 1 357 ? -11.477 27.422 3.148 1 98.69 357 ALA A C 1
ATOM 2711 O O . ALA A 1 357 ? -10.469 27.344 2.438 1 98.69 357 ALA A O 1
ATOM 2712 N N . PHE A 1 358 ? -12.164 28.625 3.316 1 98.5 358 PHE A N 1
ATOM 2713 C CA . PHE A 1 358 ? -11.906 29.656 2.326 1 98.5 358 PHE A CA 1
ATOM 2714 C C . PHE A 1 358 ? -11.477 30.953 3.002 1 98.5 358 PHE A C 1
ATOM 2716 O O . PHE A 1 358 ? -10.703 31.734 2.434 1 98.5 358 PHE A O 1
ATOM 2723 N N . LEU A 1 359 ? -11.938 31.25 4.191 1 98.19 359 LEU A N 1
ATOM 2724 C CA . LEU A 1 359 ? -11.68 32.531 4.812 1 98.19 359 LEU A CA 1
ATOM 2725 C C . LEU A 1 359 ? -10.18 32.719 5.047 1 98.19 359 LEU A C 1
ATOM 2727 O O . LEU A 1 359 ? -9.641 33.812 4.773 1 98.19 359 LEU A O 1
ATOM 2731 N N . PRO A 1 360 ? -9.438 31.703 5.625 1 97.56 360 PRO A N 1
ATOM 2732 C CA . PRO A 1 360 ? -8 31.906 5.801 1 97.56 360 PRO A CA 1
ATOM 2733 C C . PRO A 1 360 ? -7.285 32.219 4.492 1 97.56 360 PRO A C 1
ATOM 2735 O O . PRO A 1 360 ? -6.332 33 4.484 1 97.56 360 PRO A O 1
ATOM 2738 N N . VAL A 1 361 ? -7.723 31.641 3.379 1 98.06 361 VAL A N 1
ATOM 2739 C CA . VAL A 1 361 ? -7.117 31.891 2.074 1 98.06 361 VAL A CA 1
ATOM 2740 C C . VAL A 1 361 ? -7.387 33.344 1.646 1 98.06 361 VAL A C 1
ATOM 2742 O O . VAL A 1 361 ? -6.48 34.031 1.187 1 98.06 361 VAL A O 1
ATOM 2745 N N . ILE A 1 362 ? -8.617 33.812 1.843 1 97.81 362 ILE A N 1
ATOM 2746 C CA . ILE A 1 362 ? -9 35.156 1.49 1 97.81 362 ILE A CA 1
ATOM 2747 C C . ILE A 1 362 ? -8.258 36.156 2.377 1 97.81 362 ILE A C 1
ATOM 2749 O O . ILE A 1 362 ? -7.73 37.156 1.888 1 97.81 362 ILE A O 1
ATOM 2753 N N . LEU A 1 363 ? -8.203 35.844 3.662 1 95.44 363 LEU A N 1
ATOM 2754 C CA . LEU A 1 363 ? -7.488 36.719 4.59 1 95.44 363 LEU A CA 1
ATOM 2755 C C . LEU A 1 363 ? -6.008 36.812 4.238 1 95.44 363 LEU A C 1
ATOM 2757 O O . LEU A 1 363 ? -5.395 37.875 4.344 1 95.44 363 LEU A O 1
ATOM 2761 N N . PHE A 1 364 ? -5.434 35.688 3.832 1 95.19 364 PHE A N 1
ATOM 2762 C CA . PHE A 1 364 ? -4.043 35.688 3.393 1 95.19 364 PHE A CA 1
ATOM 2763 C C . PHE A 1 364 ? -3.857 36.625 2.193 1 95.19 364 PHE A C 1
ATOM 2765 O O . PHE A 1 364 ? -2.912 37.406 2.15 1 95.19 364 PHE A O 1
ATOM 2772 N N . MET A 1 365 ? -4.754 36.5 1.195 1 96.81 365 MET A N 1
ATOM 2773 C CA . MET A 1 365 ? -4.637 37.281 -0.024 1 96.81 365 MET A CA 1
ATOM 2774 C C . MET A 1 365 ? -4.73 38.781 0.286 1 96.81 365 MET A C 1
ATOM 2776 O O . MET A 1 365 ? -4.074 39.594 -0.365 1 96.81 365 MET A O 1
ATOM 2780 N N . LEU A 1 366 ? -5.445 39.125 1.334 1 95.12 366 LEU A N 1
ATOM 2781 C CA . LEU A 1 366 ? -5.688 40.531 1.675 1 95.12 366 LEU A CA 1
ATOM 2782 C C . LEU A 1 366 ? -4.598 41.031 2.602 1 95.12 366 LEU A C 1
ATOM 2784 O O . LEU A 1 366 ? -4.121 42.156 2.426 1 95.12 366 LEU A O 1
ATOM 2788 N N . MET A 1 367 ? -4.137 40.219 3.566 1 91.69 367 MET A N 1
ATOM 2789 C CA . MET A 1 367 ? -3.236 40.688 4.613 1 91.69 367 MET A CA 1
ATOM 2790 C C . MET A 1 367 ? -1.793 40.281 4.309 1 91.69 367 MET A C 1
ATOM 2792 O O . MET A 1 367 ? -0.857 40.938 4.801 1 91.69 367 MET A O 1
ATOM 2796 N N . ARG A 1 368 ? -1.564 39.219 3.617 1 91.81 368 ARG A N 1
ATOM 2797 C CA . ARG A 1 368 ? -0.277 38.719 3.139 1 91.81 368 ARG A CA 1
ATOM 2798 C C . ARG A 1 368 ? 0.711 38.562 4.289 1 91.81 368 ARG A C 1
ATOM 2800 O O . ARG A 1 368 ? 1.827 39.094 4.234 1 91.81 368 ARG A O 1
ATOM 2807 N N . PRO A 1 369 ? 0.287 37.844 5.34 1 90.31 369 PRO A N 1
ATOM 2808 C CA . PRO A 1 369 ? 1.237 37.562 6.422 1 90.31 369 PRO A CA 1
ATOM 2809 C C . PRO A 1 369 ? 2.457 36.781 5.949 1 90.31 369 PRO A C 1
ATOM 2811 O O . PRO A 1 369 ? 2.455 36.25 4.84 1 90.31 369 PRO A O 1
ATOM 2814 N N . SER A 1 370 ? 3.455 36.75 6.824 1 89.94 370 SER A N 1
ATOM 2815 C CA . SER A 1 370 ? 4.676 36.031 6.484 1 89.94 370 SER A CA 1
ATOM 2816 C C . SER A 1 370 ? 4.387 34.562 6.234 1 89.94 370 SER A C 1
ATOM 2818 O O . SER A 1 370 ? 3.629 33.938 6.977 1 89.94 370 SER A O 1
ATOM 2820 N N . VAL A 1 371 ? 4.965 34.031 5.133 1 92.06 371 VAL A N 1
ATOM 2821 C CA . VAL A 1 371 ? 4.762 32.625 4.77 1 92.06 371 VAL A CA 1
ATOM 2822 C C . VAL A 1 371 ? 5.984 32.125 4.023 1 92.06 371 VAL A C 1
ATOM 2824 O O . VAL A 1 371 ? 6.668 32.875 3.332 1 92.06 371 VAL A O 1
ATOM 2827 N N . TYR A 1 372 ? 6.336 30.922 4.262 1 91.69 372 TYR A N 1
ATOM 2828 C CA . TYR A 1 372 ? 7.41 30.266 3.531 1 91.69 372 TYR A CA 1
ATOM 2829 C C . TYR A 1 372 ? 7.238 28.75 3.559 1 91.69 372 TYR A C 1
ATOM 2831 O O . TYR A 1 372 ? 6.469 28.219 4.363 1 91.69 372 TYR A O 1
ATOM 2839 N N . ASN A 1 373 ? 7.852 28 2.631 1 93.81 373 ASN A N 1
ATOM 2840 C CA . ASN A 1 373 ? 7.891 26.547 2.578 1 93.81 373 ASN A CA 1
ATOM 2841 C C . ASN A 1 373 ? 6.52 25.953 2.246 1 93.81 373 ASN A C 1
ATOM 2843 O O . ASN A 1 373 ? 6.082 25 2.883 1 93.81 373 ASN A O 1
ATOM 2847 N N . GLY A 1 374 ? 5.883 26.641 1.323 1 94.19 374 GLY A N 1
ATOM 2848 C CA . GLY A 1 374 ? 4.652 26.094 0.78 1 94.19 374 GLY A CA 1
ATOM 2849 C C . GLY A 1 374 ? 3.434 26.391 1.631 1 94.19 374 GLY A C 1
ATOM 2850 O O . GLY A 1 374 ? 3.197 27.547 1.997 1 94.19 374 GLY A O 1
ATOM 2851 N N . ILE A 1 375 ? 2.674 25.375 1.912 1 95.19 375 ILE A N 1
ATOM 2852 C CA . ILE A 1 375 ? 1.391 25.609 2.564 1 95.19 375 ILE A CA 1
ATOM 2853 C C . ILE A 1 375 ? 1.451 25.125 4.012 1 95.19 375 ILE A C 1
ATOM 2855 O O . ILE A 1 375 ? 0.416 24.969 4.66 1 95.19 375 ILE A O 1
ATOM 2859 N N . ARG A 1 376 ? 2.574 24.828 4.5 1 93.62 376 ARG A N 1
ATOM 2860 C CA . ARG A 1 376 ? 2.672 24.141 5.781 1 93.62 376 ARG A CA 1
ATOM 2861 C C . ARG A 1 376 ? 2.016 24.953 6.895 1 93.62 376 ARG A C 1
ATOM 2863 O O . ARG A 1 376 ? 1.337 24.391 7.758 1 93.62 376 ARG A O 1
ATOM 2870 N N . HIS A 1 377 ? 2.102 26.359 6.844 1 93.62 377 HIS A N 1
ATOM 2871 C CA . HIS A 1 377 ? 1.506 27.203 7.871 1 93.62 377 HIS A CA 1
ATOM 2872 C C . HIS A 1 377 ? -0.016 27.203 7.77 1 93.62 377 HIS A C 1
ATOM 2874 O O . HIS A 1 377 ? -0.706 27.547 8.734 1 93.62 377 HIS A O 1
ATOM 2880 N N . PHE A 1 378 ? -0.495 26.844 6.625 1 97 378 PHE A N 1
ATOM 2881 C CA . PHE A 1 378 ? -1.933 26.828 6.383 1 97 378 PHE A CA 1
ATOM 2882 C C . PHE A 1 378 ? -2.43 25.406 6.141 1 97 378 PHE A C 1
ATOM 2884 O O . PHE A 1 378 ? -3.463 25.203 5.5 1 97 378 PHE A O 1
ATOM 2891 N N . LEU A 1 379 ? -1.644 24.484 6.645 1 98 379 LEU A N 1
ATOM 2892 C CA . LEU A 1 379 ? -2.01 23.078 6.48 1 98 379 LEU A CA 1
ATOM 2893 C C . LEU A 1 379 ? -3.404 22.812 7.035 1 98 379 LEU A C 1
ATOM 2895 O O . LEU A 1 379 ? -4.094 21.891 6.582 1 98 379 LEU A O 1
ATOM 2899 N N . PHE A 1 380 ? -3.908 23.672 7.996 1 98.31 380 PHE A N 1
ATOM 2900 C CA . PHE A 1 380 ? -5.184 23.469 8.68 1 98.31 380 PHE A CA 1
ATOM 2901 C C . PHE A 1 380 ? -6.348 23.719 7.73 1 98.31 380 PHE A C 1
ATOM 2903 O O . PHE A 1 380 ? -7.492 23.406 8.047 1 98.31 380 PHE A O 1
ATOM 2910 N N . VAL A 1 381 ? -6.109 24.188 6.473 1 98.44 381 VAL A N 1
ATOM 2911 C CA . VAL A 1 381 ? -7.156 24.406 5.477 1 98.44 381 VAL A CA 1
ATOM 2912 C C . VAL A 1 381 ? -7.414 23.109 4.711 1 98.44 381 VAL A C 1
ATOM 2914 O O . VAL A 1 381 ? -8.477 22.938 4.113 1 98.44 381 VAL A O 1
ATOM 2917 N N . ALA A 1 382 ? -6.457 22.156 4.77 1 98.62 382 ALA A N 1
ATOM 2918 C CA . ALA A 1 382 ? -6.559 20.922 3.998 1 98.62 382 ALA A CA 1
ATOM 2919 C C . ALA A 1 382 ? -7.703 20.047 4.508 1 98.62 382 ALA A C 1
ATOM 2921 O O . ALA A 1 382 ? -8.508 19.547 3.717 1 98.62 382 ALA A O 1
ATOM 2922 N N . PRO A 1 383 ? -7.875 19.891 5.879 1 98.81 383 PRO A N 1
ATOM 2923 C CA . PRO A 1 383 ? -8.953 19.016 6.352 1 98.81 383 PRO A CA 1
ATOM 2924 C C . PRO A 1 383 ? -10.344 19.531 5.973 1 98.81 383 PRO A C 1
ATOM 2926 O O . PRO A 1 383 ? -11.156 18.781 5.445 1 98.81 383 PRO A O 1
ATOM 2929 N N . PRO A 1 384 ? -10.672 20.859 6.16 1 98.81 384 PRO A N 1
ATOM 2930 C CA . PRO A 1 384 ? -11.992 21.312 5.727 1 98.81 384 PRO A CA 1
ATOM 2931 C C . PRO A 1 384 ? -12.211 21.172 4.223 1 98.81 384 PRO A C 1
ATOM 2933 O O . PRO A 1 384 ? -13.32 20.875 3.781 1 98.81 384 PRO A O 1
ATOM 2936 N N . MET A 1 385 ? -11.164 21.359 3.422 1 98.88 385 MET A N 1
ATOM 2937 C CA . MET A 1 385 ? -11.297 21.156 1.981 1 98.88 385 MET A CA 1
ATOM 2938 C C . MET A 1 385 ? -11.531 19.688 1.65 1 98.88 385 MET A C 1
ATOM 2940 O O . MET A 1 385 ? -12.305 19.359 0.749 1 98.88 385 MET A O 1
ATOM 2944 N N . ALA A 1 386 ? -10.844 18.812 2.348 1 98.94 386 ALA A N 1
ATOM 2945 C CA . ALA A 1 386 ? -11.078 17.391 2.168 1 98.94 386 ALA A CA 1
ATOM 2946 C C . ALA A 1 386 ? -12.516 17.016 2.539 1 98.94 386 ALA A C 1
ATOM 2948 O O . ALA A 1 386 ? -13.133 16.172 1.884 1 98.94 386 ALA A O 1
ATOM 2949 N N . VAL A 1 387 ? -13.062 17.625 3.615 1 98.94 387 VAL A N 1
ATOM 2950 C CA . VAL A 1 387 ? -14.438 17.391 4.043 1 98.94 387 VAL A CA 1
ATOM 2951 C C . VAL A 1 387 ? -15.398 17.844 2.953 1 98.94 387 VAL A C 1
ATOM 2953 O O . VAL A 1 387 ? -16.297 17.109 2.553 1 98.94 387 VAL A O 1
ATOM 2956 N N . LEU A 1 388 ? -15.18 19.094 2.438 1 98.88 388 LEU A N 1
ATOM 2957 C CA . LEU A 1 388 ? -16 19.594 1.347 1 98.88 388 LEU A CA 1
ATOM 2958 C C . LEU A 1 388 ? -15.938 18.656 0.141 1 98.88 388 LEU A C 1
ATOM 2960 O O . LEU A 1 388 ? -16.969 18.312 -0.437 1 98.88 388 LEU A O 1
ATOM 2964 N N . ALA A 1 389 ? -14.734 18.25 -0.208 1 98.94 389 ALA A N 1
ATOM 2965 C CA . ALA A 1 389 ? -14.523 17.375 -1.362 1 98.94 389 ALA A CA 1
ATOM 2966 C C . ALA A 1 389 ? -15.219 16.031 -1.168 1 98.94 389 ALA A C 1
ATOM 2968 O O . ALA A 1 389 ? -15.883 15.539 -2.078 1 98.94 389 ALA A O 1
ATOM 2969 N N . GLY A 1 390 ? -15.07 15.445 0.048 1 98.81 390 GLY A N 1
ATOM 2970 C CA . GLY A 1 390 ? -15.727 14.18 0.33 1 98.81 390 GLY A CA 1
ATOM 2971 C C . GLY A 1 390 ? -17.234 14.242 0.189 1 98.81 390 GLY A C 1
ATOM 2972 O O . GLY A 1 390 ? -17.859 13.328 -0.361 1 98.81 390 GLY A O 1
ATOM 2973 N N . ILE A 1 391 ? -17.828 15.328 0.646 1 98.75 391 ILE A N 1
ATOM 2974 C CA . ILE A 1 391 ? -19.281 15.508 0.594 1 98.75 391 ILE A CA 1
ATOM 2975 C C . ILE A 1 391 ? -19.719 15.664 -0.857 1 98.75 391 ILE A C 1
ATOM 2977 O O . ILE A 1 391 ? -20.703 15.062 -1.279 1 98.75 391 ILE A O 1
ATOM 2981 N N . ALA A 1 392 ? -18.969 16.469 -1.604 1 98.81 392 ALA A N 1
ATOM 2982 C CA . ALA A 1 392 ? -19.328 16.688 -3.002 1 98.81 392 ALA A CA 1
ATOM 2983 C C . ALA A 1 392 ? -19.203 15.391 -3.807 1 98.81 392 ALA A C 1
ATOM 2985 O O . ALA A 1 392 ? -20.078 15.078 -4.625 1 98.81 392 ALA A O 1
ATOM 2986 N N . ILE A 1 393 ? -18.156 14.648 -3.617 1 98.69 393 ILE A N 1
ATOM 2987 C CA . ILE A 1 393 ? -17.938 13.391 -4.328 1 98.69 393 ILE A CA 1
ATOM 2988 C C . ILE A 1 393 ? -19.047 12.398 -3.982 1 98.69 393 ILE A C 1
ATOM 2990 O O . ILE A 1 393 ? -19.531 11.664 -4.848 1 98.69 393 ILE A O 1
ATOM 2994 N N . ASP A 1 394 ? -19.453 12.398 -2.756 1 98.12 394 ASP A N 1
ATOM 2995 C CA . ASP A 1 394 ? -20.562 11.539 -2.332 1 98.12 394 ASP A CA 1
ATOM 2996 C C . ASP A 1 394 ? -21.859 11.922 -3.037 1 98.12 394 ASP A C 1
ATOM 2998 O O . ASP A 1 394 ? -22.609 11.055 -3.494 1 98.12 394 ASP A O 1
ATOM 3002 N N . ARG A 1 395 ? -22.156 13.234 -3.078 1 97.94 395 ARG A N 1
ATOM 3003 C CA . ARG A 1 395 ? -23.375 13.703 -3.73 1 97.94 395 ARG A CA 1
ATOM 3004 C C . ARG A 1 395 ? -23.359 13.352 -5.215 1 97.94 395 ARG A C 1
ATOM 3006 O O . ARG A 1 395 ? -24.391 12.938 -5.762 1 97.94 395 ARG A O 1
ATOM 3013 N N . LEU A 1 396 ? -22.266 13.516 -5.848 1 98.06 396 LEU A N 1
ATOM 3014 C CA . LEU A 1 396 ? -22.141 13.18 -7.262 1 98.06 396 LEU A CA 1
ATOM 3015 C C . LEU A 1 396 ? -22.266 11.672 -7.473 1 98.06 396 LEU A C 1
ATOM 3017 O O . LEU A 1 396 ? -22.812 11.227 -8.484 1 98.06 396 LEU A O 1
ATOM 3021 N N . TRP A 1 397 ? -21.656 10.914 -6.582 1 97.12 397 TRP A N 1
ATOM 3022 C CA . TRP A 1 397 ? -21.797 9.461 -6.641 1 97.12 397 TRP A CA 1
ATOM 3023 C C . TRP A 1 397 ? -23.266 9.062 -6.566 1 97.12 397 TRP A C 1
ATOM 3025 O O . TRP A 1 397 ? -23.719 8.203 -7.328 1 97.12 397 TRP A O 1
ATOM 3035 N N . SER A 1 398 ? -24.031 9.688 -5.656 1 96.75 398 SER A N 1
ATOM 3036 C CA . SER A 1 398 ? -25.469 9.438 -5.547 1 96.75 398 SER A CA 1
ATOM 3037 C C . SER A 1 398 ? -26.188 9.797 -6.836 1 96.75 398 SER A C 1
ATOM 3039 O O . SER A 1 398 ? -27.125 9.109 -7.238 1 96.75 398 SER A O 1
ATOM 3041 N N . GLY A 1 399 ? -25.781 10.922 -7.402 1 96.44 399 GLY A N 1
ATOM 3042 C CA . GLY A 1 399 ? -26.328 11.273 -8.695 1 96.44 399 GLY A CA 1
ATOM 3043 C C . GLY A 1 399 ? -26.062 10.234 -9.766 1 96.44 399 GLY A C 1
ATOM 3044 O O . GLY A 1 399 ? -26.953 9.914 -10.562 1 96.44 399 GLY A O 1
ATOM 3045 N N . ALA A 1 400 ? -24.875 9.727 -9.797 1 96.62 400 ALA A N 1
ATOM 3046 C CA . ALA A 1 400 ? -24.516 8.68 -10.75 1 96.62 400 ALA A CA 1
ATOM 3047 C C . ALA A 1 400 ? -25.328 7.414 -10.516 1 96.62 400 ALA A C 1
ATOM 3049 O O . ALA A 1 400 ? -25.75 6.75 -11.469 1 96.62 400 ALA A O 1
ATOM 3050 N N . GLU A 1 401 ? -25.531 7.074 -9.289 1 94.62 401 GLU A N 1
ATOM 3051 C CA . GLU A 1 401 ? -26.344 5.91 -8.945 1 94.62 401 GLU A CA 1
ATOM 3052 C C . GLU A 1 401 ? -27.797 6.094 -9.383 1 94.62 401 GLU A C 1
ATOM 3054 O O . GLU A 1 401 ? -28.453 5.133 -9.789 1 94.62 401 GLU A O 1
ATOM 3059 N N . ALA A 1 402 ? -28.25 7.324 -9.258 1 95.62 402 ALA A N 1
ATOM 3060 C CA . ALA A 1 402 ? -29.625 7.629 -9.672 1 95.62 402 ALA A CA 1
ATOM 3061 C C . ALA A 1 402 ? -29.797 7.43 -11.18 1 95.62 402 ALA A C 1
ATOM 3063 O O . ALA A 1 402 ? -30.891 7.094 -11.641 1 95.62 402 ALA A O 1
ATOM 3064 N N . LEU A 1 403 ? -28.781 7.621 -11.867 1 96.31 403 LEU A N 1
ATOM 3065 C CA . LEU A 1 403 ? -28.844 7.426 -13.312 1 96.31 403 LEU A CA 1
ATOM 3066 C C . LEU A 1 403 ? -28.859 5.941 -13.664 1 96.31 403 LEU A C 1
ATOM 3068 O O . LEU A 1 403 ? -29.297 5.555 -14.742 1 96.31 403 LEU A O 1
ATOM 3072 N N . GLY A 1 404 ? -28.297 5.156 -12.852 1 94.88 404 GLY A N 1
ATOM 3073 C CA . GLY A 1 404 ? -28.297 3.715 -13.055 1 94.88 404 GLY A CA 1
ATOM 3074 C C . GLY A 1 404 ? -27.266 2.988 -12.227 1 94.88 404 GLY A C 1
ATOM 3075 O O . GLY A 1 404 ? -26.312 3.6 -11.742 1 94.88 404 GLY A O 1
ATOM 3076 N N . ARG A 1 405 ? -27.484 1.743 -12.156 1 90.38 405 ARG A N 1
ATOM 3077 C CA . ARG A 1 405 ? -26.578 0.918 -11.367 1 90.38 405 ARG A CA 1
ATOM 3078 C C . ARG A 1 405 ? -25.188 0.89 -11.992 1 90.38 405 ARG A C 1
ATOM 3080 O O . ARG A 1 405 ? -24.188 1.004 -11.289 1 90.38 405 ARG A O 1
ATOM 3087 N N . ARG A 1 406 ? -25.094 0.729 -13.273 1 93.81 406 ARG A N 1
ATOM 3088 C CA . ARG A 1 406 ? -23.812 0.646 -13.977 1 93.81 406 ARG A CA 1
ATOM 3089 C C . ARG A 1 406 ? -23.047 1.96 -13.867 1 93.81 406 ARG A C 1
ATOM 3091 O O . ARG A 1 406 ? -21.828 1.96 -13.727 1 93.81 406 ARG A O 1
ATOM 3098 N N . THR A 1 407 ? -23.781 3.021 -13.93 1 95.88 407 THR A N 1
ATOM 3099 C CA . THR A 1 407 ? -23.141 4.328 -13.82 1 95.88 407 THR A CA 1
ATOM 3100 C C . THR A 1 407 ? -22.578 4.539 -12.422 1 95.88 407 THR A C 1
ATOM 3102 O O . THR A 1 407 ? -21.484 5.094 -12.258 1 95.88 407 THR A O 1
ATOM 3105 N N . GLY A 1 408 ? -23.375 4.137 -11.406 1 95.25 408 GLY A N 1
ATOM 3106 C CA . GLY A 1 408 ? -22.875 4.188 -10.039 1 95.25 408 GLY A CA 1
ATOM 3107 C C . GLY A 1 408 ? -21.625 3.355 -9.828 1 95.25 408 GLY A C 1
ATOM 3108 O O . GLY A 1 408 ? -20.688 3.793 -9.164 1 95.25 408 GLY A O 1
ATOM 3109 N N . GLN A 1 409 ? -21.641 2.166 -10.453 1 93 409 GLN A N 1
ATOM 3110 C CA . GLN A 1 409 ? -20.5 1.272 -10.328 1 93 409 GLN A CA 1
ATOM 3111 C C . GLN A 1 409 ? -19.281 1.843 -11.047 1 93 409 GLN A C 1
ATOM 3113 O O . GLN A 1 409 ? -18.156 1.722 -10.562 1 93 409 GLN A O 1
ATOM 3118 N N . ALA A 1 410 ? -19.531 2.416 -12.18 1 95.88 410 ALA A N 1
ATOM 3119 C CA . ALA A 1 410 ? -18.438 3.039 -12.922 1 95.88 410 ALA A CA 1
ATOM 3120 C C . ALA A 1 410 ? -17.828 4.191 -12.133 1 95.88 410 ALA A C 1
ATOM 3122 O O . ALA A 1 410 ? -16.609 4.371 -12.133 1 95.88 410 ALA A O 1
ATOM 3123 N N . TYR A 1 411 ? -18.688 4.984 -11.469 1 96.81 411 TYR A N 1
ATOM 3124 C CA . TYR A 1 411 ? -18.219 6.082 -10.633 1 96.81 411 TYR A CA 1
ATOM 3125 C C . TYR A 1 411 ? -17.375 5.562 -9.477 1 96.81 411 TYR A C 1
ATOM 3127 O O . TYR A 1 411 ? -16.297 6.109 -9.195 1 96.81 411 TYR A O 1
ATOM 3135 N N . GLY A 1 412 ? -17.875 4.531 -8.852 1 95.38 412 GLY A N 1
ATOM 3136 C CA . GLY A 1 412 ? -17.109 3.914 -7.781 1 95.38 412 GLY A CA 1
ATOM 3137 C C . GLY A 1 412 ? -15.781 3.354 -8.242 1 95.38 412 GLY A C 1
ATOM 3138 O O . GLY A 1 412 ? -14.766 3.506 -7.562 1 95.38 412 GLY A O 1
ATOM 3139 N N . ALA A 1 413 ? -15.742 2.674 -9.398 1 96.12 413 ALA A N 1
ATOM 3140 C CA . ALA A 1 413 ? -14.516 2.113 -9.969 1 96.12 413 ALA A CA 1
ATOM 3141 C C . ALA A 1 413 ? -13.5 3.211 -10.273 1 96.12 413 ALA A C 1
ATOM 3143 O O . ALA A 1 413 ? -12.305 3.037 -10.031 1 96.12 413 ALA A O 1
ATOM 3144 N N . ALA A 1 414 ? -14 4.312 -10.789 1 97.44 414 ALA A N 1
ATOM 3145 C CA . ALA A 1 414 ? -13.133 5.453 -11.039 1 97.44 414 ALA A CA 1
ATOM 3146 C C . ALA A 1 414 ? -12.531 5.984 -9.742 1 97.44 414 ALA A C 1
ATOM 3148 O O . ALA A 1 414 ? -11.352 6.359 -9.703 1 97.44 414 ALA A O 1
ATOM 3149 N N . GLY A 1 415 ? -13.391 6.047 -8.703 1 97.31 415 GLY A N 1
ATOM 3150 C CA . GLY A 1 415 ? -12.898 6.457 -7.402 1 97.31 415 GLY A CA 1
ATOM 3151 C C . GLY A 1 415 ? -11.797 5.551 -6.875 1 97.31 415 GLY A C 1
ATOM 3152 O O . GLY A 1 415 ? -10.805 6.031 -6.328 1 97.31 415 GLY A O 1
ATOM 3153 N N . ILE A 1 416 ? -11.953 4.246 -7.066 1 95.94 416 ILE A N 1
ATOM 3154 C CA . ILE A 1 416 ? -10.953 3.273 -6.633 1 95.94 416 ILE A CA 1
ATOM 3155 C C . ILE A 1 416 ? -9.664 3.469 -7.426 1 95.94 416 ILE A C 1
ATOM 3157 O O . ILE A 1 416 ? -8.57 3.451 -6.859 1 95.94 416 ILE A O 1
ATOM 3161 N N . ALA A 1 417 ? -9.781 3.662 -8.727 1 96.88 417 ALA A N 1
ATOM 3162 C CA . ALA A 1 417 ? -8.609 3.873 -9.578 1 96.88 417 ALA A CA 1
ATOM 3163 C C . ALA A 1 417 ? -7.809 5.086 -9.117 1 96.88 417 ALA A C 1
ATOM 3165 O O . ALA A 1 417 ? -6.586 5.023 -8.992 1 96.88 417 ALA A O 1
ATOM 3166 N N . VAL A 1 418 ? -8.492 6.18 -8.781 1 97.69 418 VAL A N 1
ATOM 3167 C CA . VAL A 1 418 ? -7.844 7.406 -8.32 1 97.69 418 VAL A CA 1
ATOM 3168 C C . VAL A 1 418 ? -7.164 7.16 -6.977 1 97.69 418 VAL A C 1
ATOM 3170 O O . VAL A 1 418 ? -6.027 7.59 -6.762 1 97.69 418 VAL A O 1
ATOM 3173 N N . ALA A 1 419 ? -7.875 6.457 -6.09 1 97.62 419 ALA A N 1
ATOM 3174 C CA . ALA A 1 419 ? -7.328 6.172 -4.766 1 97.62 419 ALA A CA 1
ATOM 3175 C C . ALA A 1 419 ? -6.059 5.332 -4.867 1 97.62 419 ALA A C 1
ATOM 3177 O O . ALA A 1 419 ? -5.074 5.598 -4.176 1 97.62 419 ALA A O 1
ATOM 3178 N N . VAL A 1 420 ? -6.016 4.297 -5.738 1 96.56 420 VAL A N 1
ATOM 3179 C CA . VAL A 1 420 ? -4.863 3.418 -5.898 1 96.56 420 VAL A CA 1
ATOM 3180 C C . VAL A 1 420 ? -3.697 4.195 -6.504 1 96.56 420 VAL A C 1
ATOM 3182 O O . VAL A 1 420 ? -2.549 4.027 -6.09 1 96.56 420 VAL A O 1
ATOM 3185 N N . LEU A 1 421 ? -4.012 5.059 -7.445 1 96.88 421 LEU A N 1
ATOM 3186 C CA . LEU A 1 421 ? -2.973 5.879 -8.062 1 96.88 421 LEU A CA 1
ATOM 3187 C C . LEU A 1 421 ? -2.32 6.793 -7.031 1 96.88 421 LEU A C 1
ATOM 3189 O O . LEU A 1 421 ? -1.093 6.906 -6.984 1 96.88 421 LEU A O 1
ATOM 3193 N N . TYR A 1 422 ? -3.164 7.441 -6.191 1 97.88 422 TYR A N 1
ATOM 3194 C CA . TYR A 1 422 ? -2.629 8.312 -5.152 1 97.88 422 TYR A CA 1
ATOM 3195 C C . TYR A 1 422 ? -1.808 7.523 -4.141 1 97.88 422 TYR A C 1
ATOM 3197 O O . TYR A 1 422 ? -0.732 7.957 -3.727 1 97.88 422 TYR A O 1
ATOM 3205 N N . ALA A 1 423 ? -2.332 6.332 -3.75 1 96.81 423 ALA A N 1
ATOM 3206 C CA . ALA A 1 423 ? -1.611 5.488 -2.797 1 96.81 423 ALA A CA 1
ATOM 3207 C C . ALA A 1 423 ? -0.27 5.039 -3.369 1 96.81 423 ALA A C 1
ATOM 3209 O O . ALA A 1 423 ? 0.738 5.016 -2.66 1 96.81 423 ALA A O 1
ATOM 3210 N N . TRP A 1 424 ? -0.26 4.73 -4.637 1 94.56 424 TRP A N 1
ATOM 3211 C CA . TRP A 1 424 ? 0.966 4.316 -5.312 1 94.56 424 TRP A CA 1
ATOM 3212 C C . TRP A 1 424 ? 1.982 5.453 -5.34 1 94.56 424 TRP A C 1
ATOM 3214 O O . TRP A 1 424 ? 3.166 5.242 -5.066 1 94.56 424 TRP A O 1
ATOM 3224 N N . GLN A 1 425 ? 1.524 6.609 -5.656 1 94.88 425 GLN A N 1
ATOM 3225 C CA . GLN A 1 425 ? 2.412 7.77 -5.711 1 94.88 425 GLN A CA 1
ATOM 3226 C C . GLN A 1 425 ? 3.043 8.047 -4.348 1 94.88 425 GLN A C 1
ATOM 3228 O O . GLN A 1 425 ? 4.246 8.289 -4.254 1 94.88 425 GLN A O 1
ATOM 3233 N N . LEU A 1 426 ? 2.238 7.984 -3.309 1 96.25 426 LEU A N 1
ATOM 3234 C CA . LEU A 1 426 ? 2.748 8.227 -1.963 1 96.25 426 LEU A CA 1
ATOM 3235 C C . LEU A 1 426 ? 3.711 7.125 -1.537 1 96.25 426 LEU A C 1
ATOM 3237 O O . LEU A 1 426 ? 4.746 7.402 -0.927 1 96.25 426 LEU A O 1
ATOM 3241 N N . GLY A 1 427 ? 3.367 5.898 -1.886 1 94.25 427 GLY A N 1
ATOM 3242 C CA . GLY A 1 427 ? 4.266 4.793 -1.585 1 94.25 427 GLY A CA 1
ATOM 3243 C C . GLY A 1 427 ? 5.605 4.906 -2.283 1 94.25 427 GLY A C 1
ATOM 3244 O O . GLY A 1 427 ? 6.648 4.617 -1.689 1 94.25 427 GLY A O 1
ATOM 3245 N N . ALA A 1 428 ? 5.574 5.406 -3.5 1 92.81 428 ALA A N 1
ATOM 3246 C CA . ALA A 1 428 ? 6.789 5.531 -4.301 1 92.81 428 ALA A CA 1
ATOM 3247 C C . ALA A 1 428 ? 7.684 6.645 -3.768 1 92.81 428 ALA A C 1
ATOM 3249 O O . ALA A 1 428 ? 8.898 6.621 -3.965 1 92.81 428 ALA A O 1
ATOM 3250 N N . MET A 1 429 ? 7.102 7.555 -3.035 1 95.75 429 MET A N 1
ATOM 3251 C CA . MET A 1 429 ? 7.852 8.703 -2.537 1 95.75 429 MET A CA 1
ATOM 3252 C C . MET A 1 429 ? 8.266 8.492 -1.085 1 95.75 429 MET A C 1
ATOM 3254 O O . MET A 1 429 ? 8.945 9.344 -0.5 1 95.75 429 MET A O 1
ATOM 3258 N N . HIS A 1 430 ? 7.902 7.391 -0.481 1 95.12 430 HIS A N 1
ATOM 3259 C CA . HIS A 1 430 ? 8.203 7.156 0.926 1 95.12 430 HIS A CA 1
ATOM 3260 C C . HIS A 1 430 ? 9.711 7.145 1.17 1 95.12 430 HIS A C 1
ATOM 3262 O O . HIS A 1 430 ? 10.461 6.527 0.412 1 95.12 430 HIS A O 1
ATOM 3268 N N . PRO A 1 431 ? 10.102 7.977 2.164 1 96.88 431 PRO A N 1
ATOM 3269 C CA . PRO A 1 431 ? 9.336 8.688 3.191 1 96.88 431 PRO A CA 1
ATOM 3270 C C . PRO A 1 431 ? 9.242 10.188 2.926 1 96.88 431 PRO A C 1
ATOM 3272 O O . PRO A 1 431 ? 9.25 10.984 3.865 1 96.88 431 PRO A O 1
ATOM 3275 N N . ASN A 1 432 ? 9.344 10.609 1.688 1 97.81 432 ASN A N 1
ATOM 3276 C CA . ASN A 1 432 ? 9.352 12.023 1.321 1 97.81 432 ASN A CA 1
ATOM 3277 C C . ASN A 1 432 ? 8.031 12.445 0.68 1 97.81 432 ASN A C 1
ATOM 3279 O O . ASN A 1 432 ? 8.023 13.203 -0.289 1 97.81 432 ASN A O 1
ATOM 3283 N N . GLN A 1 433 ? 6.957 11.938 1.229 1 97.56 433 GLN A N 1
ATOM 3284 C CA . GLN A 1 433 ? 5.641 12.172 0.642 1 97.56 433 GLN A CA 1
ATOM 3285 C C . GLN A 1 433 ? 5.281 13.656 0.666 1 97.56 433 GLN A C 1
ATOM 3287 O O . GLN A 1 433 ? 4.523 14.133 -0.183 1 97.56 433 GLN A O 1
ATOM 3292 N N . TYR A 1 434 ? 5.836 14.453 1.619 1 96.69 434 TYR A N 1
ATOM 3293 C CA . TYR A 1 434 ? 5.414 15.844 1.769 1 96.69 434 TYR A CA 1
ATOM 3294 C C . TYR A 1 434 ? 5.871 16.672 0.58 1 96.69 434 TYR A C 1
ATOM 3296 O O . TYR A 1 434 ? 5.414 17.812 0.401 1 96.69 434 TYR A O 1
ATOM 3304 N N . VAL A 1 435 ? 6.793 16.141 -0.303 1 97.38 435 VAL A N 1
ATOM 3305 C CA . VAL A 1 435 ? 7.266 16.875 -1.465 1 97.38 435 VAL A CA 1
ATOM 3306 C C . VAL A 1 435 ? 6.293 16.703 -2.627 1 97.38 435 VAL A C 1
ATOM 3308 O O . VAL A 1 435 ? 6.52 17.219 -3.723 1 97.38 435 VAL A O 1
ATOM 3311 N N . TYR A 1 436 ? 5.184 16.094 -2.406 1 97.25 436 TYR A N 1
ATOM 3312 C CA . TYR A 1 436 ? 4.195 15.781 -3.432 1 97.25 436 TYR A CA 1
ATOM 3313 C C . TYR A 1 436 ? 3.703 17.047 -4.121 1 97.25 436 TYR A C 1
ATOM 3315 O O . TYR A 1 436 ? 3.482 18.078 -3.471 1 97.25 436 TYR A O 1
ATOM 3323 N N . TYR A 1 437 ? 3.49 17.031 -5.406 1 97.94 437 TYR A N 1
ATOM 3324 C CA . TYR A 1 437 ? 2.797 17.984 -6.258 1 97.94 437 TYR A CA 1
ATOM 3325 C C . TYR A 1 437 ? 1.84 17.281 -7.211 1 97.94 437 TYR A C 1
ATOM 3327 O O . TYR A 1 437 ? 2.119 16.172 -7.668 1 97.94 437 TYR A O 1
ATOM 3335 N N . ASN A 1 438 ? 0.747 17.875 -7.488 1 98 438 ASN A N 1
ATOM 3336 C CA . ASN A 1 438 ? -0.252 17.234 -8.336 1 98 438 ASN A CA 1
ATOM 3337 C C . ASN A 1 438 ? 0.094 17.375 -9.812 1 98 438 ASN A C 1
ATOM 3339 O O . ASN A 1 438 ? 1.145 17.922 -10.164 1 98 438 ASN A O 1
ATOM 3343 N N . GLN A 1 439 ? -0.734 16.859 -10.719 1 96.62 439 GLN A N 1
ATOM 3344 C CA . GLN A 1 439 ? -0.436 16.766 -12.141 1 96.62 439 GLN A CA 1
ATOM 3345 C C . GLN A 1 439 ? -0.767 18.062 -12.859 1 96.62 439 GLN A C 1
ATOM 3347 O O . GLN A 1 439 ? -0.381 18.266 -14.016 1 96.62 439 GLN A O 1
ATOM 3352 N N . PHE A 1 440 ? -1.442 19 -12.172 1 96.94 440 PHE A N 1
ATOM 3353 C CA . PHE A 1 440 ? -1.725 20.297 -12.781 1 96.94 440 PHE A CA 1
ATOM 3354 C C . PHE A 1 440 ? -0.433 21.062 -13.055 1 96.94 440 PHE A C 1
ATOM 3356 O O . PHE A 1 440 ? -0.37 21.875 -13.977 1 96.94 440 PHE A O 1
ATOM 3363 N N . THR A 1 441 ? 0.617 20.75 -12.266 1 96.75 441 THR A N 1
ATOM 3364 C CA . THR A 1 441 ? 1.914 21.375 -12.508 1 96.75 441 THR A CA 1
ATOM 3365 C C . THR A 1 441 ? 2.898 20.375 -13.094 1 96.75 441 THR A C 1
ATOM 3367 O O . THR A 1 441 ? 4.102 20.641 -13.156 1 96.75 441 THR A O 1
ATOM 3370 N N . GLY A 1 442 ? 2.379 19.203 -13.414 1 96.12 442 GLY A N 1
ATOM 3371 C CA . GLY A 1 442 ? 3.238 18.188 -13.984 1 96.12 442 GLY A CA 1
ATOM 3372 C C . GLY A 1 442 ? 3.92 17.312 -12.945 1 96.12 442 GLY A C 1
ATOM 3373 O O . GLY A 1 442 ? 5.008 16.781 -13.18 1 96.12 442 GLY A O 1
ATOM 3374 N N . GLY A 1 443 ? 3.338 17.234 -11.797 1 96.44 443 GLY A N 1
ATOM 3375 C CA . GLY A 1 443 ? 3.936 16.438 -10.734 1 96.44 443 GLY A CA 1
ATOM 3376 C C . GLY A 1 443 ? 5.188 17.078 -10.148 1 96.44 443 GLY A C 1
ATOM 3377 O O . GLY A 1 443 ? 5.391 18.281 -10.258 1 96.44 443 GLY A O 1
ATOM 3378 N N . LEU A 1 444 ? 5.934 16.266 -9.492 1 95.75 444 LEU A N 1
ATOM 3379 C CA . LEU A 1 444 ? 7.156 16.734 -8.852 1 95.75 444 LEU A CA 1
ATOM 3380 C C . LEU A 1 444 ? 8.156 17.234 -9.898 1 95.75 444 LEU A C 1
ATOM 3382 O O . LEU A 1 444 ? 8.859 18.219 -9.672 1 95.75 444 LEU A O 1
ATOM 3386 N N . LYS A 1 445 ? 8.219 16.641 -11.047 1 95.62 445 LYS A N 1
ATOM 3387 C CA . LYS A 1 445 ? 9.109 17.047 -12.133 1 95.62 445 LYS A CA 1
ATOM 3388 C C . LYS A 1 445 ? 8.766 18.453 -12.633 1 95.62 445 LYS A C 1
ATOM 3390 O O . LYS A 1 445 ? 9.656 19.25 -12.906 1 95.62 445 LYS A O 1
ATOM 3395 N N . GLY A 1 446 ? 7.484 18.688 -12.719 1 96.44 446 GLY A N 1
ATOM 3396 C CA . GLY A 1 446 ? 7.043 20 -13.148 1 96.44 446 GLY A CA 1
ATOM 3397 C C . GLY A 1 446 ? 7.254 21.078 -12.086 1 96.44 446 GLY A C 1
ATOM 3398 O O . GLY A 1 446 ? 7.332 22.266 -12.406 1 96.44 446 GLY A O 1
ATOM 3399 N N . ALA A 1 447 ? 7.375 20.672 -10.852 1 97.19 447 ALA A N 1
ATOM 3400 C CA . ALA A 1 447 ? 7.527 21.594 -9.734 1 97.19 447 ALA A CA 1
ATOM 3401 C C . ALA A 1 447 ? 9 21.938 -9.508 1 97.19 447 ALA A C 1
ATOM 3403 O O . ALA A 1 447 ? 9.312 22.969 -8.906 1 97.19 447 ALA A O 1
ATOM 3404 N N . GLU A 1 448 ? 9.875 21.078 -9.977 1 95.56 448 GLU A N 1
ATOM 3405 C CA . GLU A 1 448 ? 11.312 21.297 -9.797 1 95.56 448 GLU A CA 1
ATOM 3406 C C . GLU A 1 448 ? 11.742 22.641 -10.375 1 95.56 448 GLU A C 1
ATOM 3408 O O . GLU A 1 448 ? 11.461 22.938 -11.539 1 95.56 448 GLU A O 1
ATOM 3413 N N . GLY A 1 449 ? 12.344 23.406 -9.555 1 94.69 449 GLY A N 1
ATOM 3414 C CA . GLY A 1 449 ? 12.812 24.719 -9.977 1 94.69 449 GLY A CA 1
ATOM 3415 C C . GLY A 1 449 ? 11.742 25.781 -9.914 1 94.69 449 GLY A C 1
ATOM 3416 O O . GLY A 1 449 ? 12.039 26.969 -10.047 1 94.69 449 GLY A O 1
ATOM 3417 N N . ARG A 1 450 ? 10.5 25.438 -9.656 1 96.62 450 ARG A N 1
ATOM 3418 C CA . ARG A 1 450 ? 9.406 26.406 -9.656 1 96.62 450 ARG A CA 1
ATOM 3419 C C . ARG A 1 450 ? 8.805 26.562 -8.266 1 96.62 450 ARG A C 1
ATOM 3421 O O . ARG A 1 450 ? 8.289 27.625 -7.918 1 96.62 450 ARG A O 1
ATOM 3428 N N . PHE A 1 451 ? 8.852 25.469 -7.516 1 97.19 451 PHE A N 1
ATOM 3429 C CA . PHE A 1 451 ? 8.297 25.438 -6.168 1 97.19 451 PHE A CA 1
ATOM 3430 C C . PHE A 1 451 ? 9.25 24.734 -5.199 1 97.19 451 PHE A C 1
ATOM 3432 O O . PHE A 1 451 ? 10.18 24.062 -5.625 1 97.19 451 PHE A O 1
ATOM 3439 N N . GLU A 1 452 ? 9.031 24.953 -3.926 1 96.25 452 GLU A N 1
ATOM 3440 C CA . GLU A 1 452 ? 9.883 24.328 -2.914 1 96.25 452 GLU A CA 1
ATOM 3441 C C . GLU A 1 452 ? 9.656 22.812 -2.857 1 96.25 452 GLU A C 1
ATOM 3443 O O . GLU A 1 452 ? 8.523 22.344 -2.994 1 96.25 452 GLU A O 1
ATOM 3448 N N . LEU A 1 453 ? 10.719 22.094 -2.635 1 95.94 453 LEU A N 1
ATOM 3449 C CA . LEU A 1 453 ? 10.656 20.641 -2.553 1 95.94 453 LEU A CA 1
ATOM 3450 C C . LEU A 1 453 ? 10.945 20.172 -1.134 1 95.94 453 LEU A C 1
ATOM 3452 O O . LEU A 1 453 ? 10.164 20.422 -0.216 1 95.94 453 LEU A O 1
ATOM 3456 N N . ASP A 1 454 ? 12.156 19.656 -0.843 1 96.56 454 ASP A N 1
ATOM 3457 C CA . ASP A 1 454 ? 12.539 19.047 0.428 1 96.56 454 ASP A CA 1
ATOM 3458 C C . ASP A 1 454 ? 13.125 20.094 1.378 1 96.56 454 ASP A C 1
ATOM 3460 O O . ASP A 1 454 ? 14.258 19.938 1.847 1 96.56 454 ASP A O 1
ATOM 3464 N N . TYR A 1 455 ? 12.297 21.047 1.77 1 95.38 455 TYR A N 1
ATOM 3465 C CA . TYR A 1 455 ? 12.773 22.188 2.535 1 95.38 455 TYR A CA 1
ATOM 3466 C C . TYR A 1 455 ? 13.156 21.781 3.951 1 95.38 455 TYR A C 1
ATOM 3468 O O . TYR A 1 455 ? 13.883 22.5 4.637 1 95.38 455 TYR A O 1
ATOM 3476 N N . TRP A 1 456 ? 12.773 20.594 4.422 1 95.62 456 TRP A N 1
ATOM 3477 C CA . TRP A 1 456 ? 13.164 20.125 5.75 1 95.62 456 TRP A CA 1
ATOM 3478 C C . TRP A 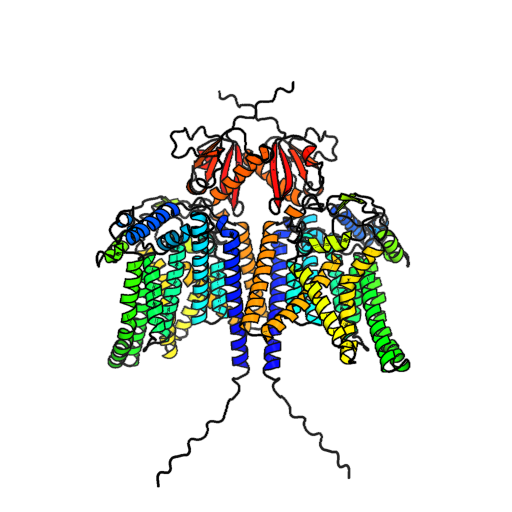1 456 ? 14.414 19.25 5.676 1 95.62 456 TRP A C 1
ATOM 3480 O O . TRP A 1 456 ? 14.977 18.875 6.703 1 95.62 456 TRP A O 1
ATOM 3490 N N . GLY A 1 457 ? 14.812 18.891 4.488 1 96.25 457 GLY A N 1
ATOM 3491 C CA . GLY A 1 457 ? 15.93 17.969 4.34 1 96.25 457 GLY A CA 1
ATOM 3492 C C . GLY A 1 457 ? 15.633 16.578 4.883 1 96.25 457 GLY A C 1
ATOM 3493 O O . GLY A 1 457 ? 16.516 15.938 5.461 1 96.25 457 GLY A O 1
ATOM 3494 N N . ASN A 1 458 ? 14.383 16.172 4.797 1 97.06 458 ASN A N 1
ATOM 3495 C CA . ASN A 1 458 ? 13.961 14.859 5.27 1 97.06 458 ASN A CA 1
ATOM 3496 C C . ASN A 1 458 ? 14.742 13.742 4.578 1 97.06 458 ASN A C 1
ATOM 3498 O O . ASN A 1 458 ? 15.086 12.742 5.207 1 97.06 458 ASN A O 1
ATOM 3502 N N . SER A 1 459 ? 15.078 13.914 3.338 1 97.81 459 SER A N 1
ATOM 3503 C CA . SER A 1 459 ? 15.734 12.906 2.504 1 97.81 459 SER A CA 1
ATOM 3504 C C . SER A 1 459 ? 17.172 12.656 2.965 1 97.81 459 SER A C 1
ATOM 3506 O O . SER A 1 459 ? 17.766 11.641 2.604 1 97.81 459 SER A O 1
ATOM 3508 N N . GLN A 1 460 ? 17.703 13.57 3.723 1 98.19 460 GLN A N 1
ATOM 3509 C CA . GLN A 1 460 ? 19.094 13.43 4.148 1 98.19 460 GLN A CA 1
ATOM 3510 C C . GLN A 1 460 ? 19.25 12.32 5.195 1 98.19 460 GLN A C 1
ATOM 3512 O O . GLN A 1 460 ? 20.312 11.742 5.34 1 98.19 460 GLN A O 1
ATOM 3517 N N . HIS A 1 461 ? 18.125 12.062 5.879 1 97.88 461 HIS A N 1
ATOM 3518 C CA . HIS A 1 461 ? 18.109 10.922 6.789 1 97.88 461 HIS A CA 1
ATOM 3519 C C . HIS A 1 461 ? 18.344 9.617 6.035 1 97.88 461 HIS A C 1
ATOM 3521 O O . HIS A 1 461 ? 19.172 8.805 6.434 1 97.88 461 HIS A O 1
ATOM 3527 N N . GLU A 1 462 ? 17.656 9.43 4.98 1 96.69 462 GLU A N 1
ATOM 3528 C CA . GLU A 1 462 ? 17.797 8.258 4.129 1 96.69 462 GLU A CA 1
ATOM 3529 C C . GLU A 1 462 ? 19.172 8.227 3.453 1 96.69 462 GLU A C 1
ATOM 3531 O O . GLU A 1 462 ? 19.766 7.156 3.301 1 96.69 462 GLU A O 1
ATOM 3536 N N . ALA A 1 463 ? 19.656 9.352 3.025 1 97.94 463 ALA A N 1
ATOM 3537 C CA . ALA A 1 463 ? 20.969 9.461 2.383 1 97.94 463 ALA A CA 1
ATOM 3538 C C . ALA A 1 463 ? 22.078 8.992 3.322 1 97.94 463 ALA A C 1
ATOM 3540 O O . ALA A 1 463 ? 23.016 8.32 2.898 1 97.94 463 ALA A O 1
ATOM 3541 N N . LEU A 1 464 ? 21.984 9.367 4.555 1 98.19 464 LEU A N 1
ATOM 3542 C CA . LEU A 1 464 ? 22.984 8.945 5.531 1 98.19 464 LEU A CA 1
ATOM 3543 C C . LEU A 1 464 ? 22.984 7.43 5.695 1 98.19 464 LEU A C 1
ATOM 3545 O O . LEU A 1 464 ? 24.031 6.801 5.734 1 98.19 464 LEU A O 1
ATOM 3549 N N . ALA A 1 465 ? 21.781 6.883 5.852 1 96.5 465 ALA A N 1
ATOM 3550 C CA . ALA A 1 465 ? 21.672 5.434 6 1 96.5 465 ALA A CA 1
ATOM 3551 C C . ALA A 1 465 ? 22.312 4.707 4.82 1 96.5 465 ALA A C 1
ATOM 3553 O O . ALA A 1 465 ? 23 3.699 5.008 1 96.5 465 ALA A O 1
ATOM 3554 N N . GLU A 1 466 ? 22.125 5.23 3.625 1 95.56 466 GLU A N 1
ATOM 3555 C CA . GLU A 1 466 ? 22.703 4.625 2.43 1 95.56 466 GLU A CA 1
ATOM 3556 C C . GLU A 1 466 ? 24.219 4.77 2.416 1 95.56 466 GLU A C 1
ATOM 3558 O O . GLU A 1 466 ? 24.938 3.859 1.983 1 95.56 466 GLU A O 1
ATOM 3563 N N . LEU A 1 467 ? 24.672 5.918 2.842 1 97.25 467 LEU A N 1
ATOM 3564 C CA . LEU A 1 467 ? 26.109 6.152 2.898 1 97.25 467 LEU A CA 1
ATOM 3565 C C . LEU A 1 467 ? 26.781 5.18 3.861 1 97.25 467 LEU A C 1
ATOM 3567 O O . LEU A 1 467 ? 27.797 4.578 3.529 1 97.25 467 LEU A O 1
ATOM 3571 N N . VAL A 1 468 ? 26.188 5.035 5.004 1 97.12 468 VAL A N 1
ATOM 3572 C CA . VAL A 1 468 ? 26.734 4.133 6.016 1 97.12 468 VAL A CA 1
ATOM 3573 C C . VAL A 1 468 ? 26.75 2.705 5.477 1 97.12 468 VAL A C 1
ATOM 3575 O O . VAL A 1 468 ? 27.75 2.002 5.602 1 97.12 468 VAL A O 1
ATOM 3578 N N . ALA A 1 469 ? 25.672 2.295 4.863 1 94.25 469 ALA A N 1
ATOM 3579 C CA . ALA A 1 469 ? 25.594 0.952 4.297 1 94.25 469 ALA A CA 1
ATOM 3580 C C . ALA A 1 469 ? 26.656 0.742 3.221 1 94.25 469 ALA A C 1
ATOM 3582 O O . ALA A 1 469 ? 27.266 -0.327 3.143 1 94.25 469 ALA A O 1
ATOM 3583 N N . LEU A 1 470 ? 26.828 1.75 2.398 1 93.56 470 LEU A N 1
ATOM 3584 C CA . LEU A 1 470 ? 27.797 1.661 1.307 1 93.56 470 LEU A CA 1
ATOM 3585 C C . LEU A 1 470 ? 29.219 1.498 1.846 1 93.56 470 LEU A C 1
ATOM 3587 O O . LEU A 1 470 ? 29.953 0.623 1.396 1 93.56 470 LEU A O 1
ATOM 3591 N N . VAL A 1 471 ? 29.594 2.307 2.805 1 94.88 471 VAL A N 1
ATOM 3592 C CA . VAL A 1 471 ? 30.938 2.285 3.35 1 94.88 471 VAL A CA 1
ATOM 3593 C C . VAL A 1 471 ? 31.172 0.975 4.094 1 94.88 471 VAL A C 1
ATOM 3595 O O . VAL A 1 471 ? 32.25 0.386 4 1 94.88 471 VAL A O 1
ATOM 3598 N N . GLU A 1 472 ? 30.172 0.543 4.789 1 93.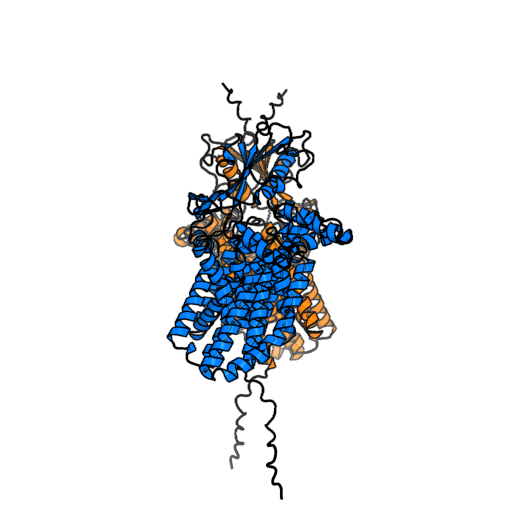69 472 GLU A N 1
ATOM 3599 C CA . GLU A 1 472 ? 30.312 -0.727 5.496 1 93.69 472 GLU A CA 1
ATOM 3600 C C . GLU A 1 472 ? 30.406 -1.896 4.523 1 93.69 472 GLU A C 1
ATOM 3602 O O . GLU A 1 472 ? 31.141 -2.857 4.762 1 93.69 472 GLU A O 1
ATOM 3607 N N . ARG A 1 473 ? 29.641 -1.837 3.467 1 88.56 473 ARG A N 1
ATOM 3608 C CA . ARG A 1 473 ? 29.719 -2.867 2.438 1 88.56 473 ARG A CA 1
ATOM 3609 C C . ARG A 1 473 ? 31.125 -2.932 1.834 1 88.56 473 ARG A C 1
ATOM 3611 O O . ARG A 1 473 ? 31.625 -4.016 1.531 1 88.56 473 ARG A O 1
ATOM 3618 N N . GLU A 1 474 ? 31.75 -1.749 1.679 1 86.62 474 GLU A N 1
ATOM 3619 C CA . GLU A 1 474 ? 33.125 -1.665 1.173 1 86.62 474 GLU A CA 1
ATOM 3620 C C . GLU A 1 474 ? 34.094 -2.346 2.123 1 86.62 474 GLU A C 1
ATOM 3622 O O . GLU A 1 474 ? 35.188 -2.746 1.712 1 86.62 474 GLU A O 1
ATOM 3627 N N . ASN A 1 475 ? 33.656 -2.434 3.314 1 89.06 475 ASN A N 1
ATOM 3628 C CA . ASN A 1 475 ? 34.5 -3.023 4.336 1 89.06 475 ASN A CA 1
ATOM 3629 C C . ASN A 1 475 ? 33.969 -4.375 4.805 1 89.06 475 ASN A C 1
ATOM 3631 O O . ASN A 1 475 ? 34.031 -4.684 5.996 1 89.06 475 ASN A O 1
ATOM 3635 N N . GLY A 1 476 ? 33.344 -5.109 3.904 1 82.06 476 GLY A N 1
ATOM 3636 C CA . GLY A 1 476 ? 32.906 -6.457 4.195 1 82.06 476 GLY A CA 1
ATOM 3637 C C . GLY A 1 476 ? 31.734 -6.492 5.176 1 82.06 476 GLY A C 1
ATOM 3638 O O . GLY A 1 476 ? 31.625 -7.426 5.973 1 82.06 476 GLY A O 1
ATOM 3639 N N . GLY A 1 477 ? 31 -5.422 5.211 1 86.31 477 GLY A N 1
ATOM 3640 C CA . GLY A 1 477 ? 29.859 -5.367 6.102 1 86.31 477 GLY A CA 1
ATOM 3641 C C . GLY A 1 477 ? 30.203 -4.879 7.496 1 86.31 477 GLY A C 1
ATOM 3642 O O . GLY A 1 477 ? 29.359 -4.918 8.398 1 86.31 477 GLY A O 1
ATOM 3643 N N . LYS A 1 478 ? 31.484 -4.473 7.641 1 91.19 478 LYS A N 1
ATOM 3644 C CA . LYS A 1 478 ? 31.953 -4.016 8.945 1 91.19 478 LYS A CA 1
ATOM 3645 C C . LYS A 1 478 ? 32.281 -2.525 8.93 1 91.19 478 LYS A C 1
ATOM 3647 O O . LYS A 1 478 ? 32.312 -1.907 7.859 1 91.19 478 LYS A O 1
ATOM 3652 N N . ALA A 1 479 ? 32.438 -1.981 10.109 1 94.56 479 ALA A N 1
ATOM 3653 C CA . ALA A 1 479 ? 32.875 -0.591 10.234 1 94.56 479 ALA A CA 1
ATOM 3654 C C . ALA A 1 479 ? 34.281 -0.397 9.648 1 94.56 479 ALA A C 1
ATOM 3656 O O . ALA A 1 479 ? 35.156 -1.255 9.805 1 94.56 479 ALA A O 1
ATOM 3657 N N . PRO A 1 480 ? 34.469 0.685 9.031 1 93.69 480 PRO A N 1
ATOM 3658 C CA . PRO A 1 480 ? 35.812 0.951 8.516 1 93.69 480 PRO A CA 1
ATOM 3659 C C . PRO A 1 480 ? 36.844 1.152 9.625 1 93.69 480 PRO A C 1
ATOM 3661 O O . PRO A 1 480 ? 36.469 1.575 10.727 1 93.69 480 PRO A O 1
ATOM 3664 N N . PRO A 1 481 ? 38.031 0.834 9.305 1 91.38 481 PRO A N 1
ATOM 3665 C CA . PRO A 1 481 ? 39.062 0.962 10.32 1 91.38 481 PRO A CA 1
ATOM 3666 C C . PRO A 1 481 ? 39.438 2.416 10.609 1 91.38 481 PRO A C 1
ATOM 3668 O O . PRO A 1 481 ? 39.969 2.723 11.68 1 91.38 481 PRO A O 1
ATOM 3671 N N . ARG A 1 482 ? 39.188 3.281 9.719 1 92.25 482 ARG A N 1
ATOM 3672 C CA . ARG A 1 482 ? 39.5 4.688 9.938 1 92.25 482 ARG A CA 1
ATOM 3673 C C . ARG A 1 482 ? 38.25 5.527 10.086 1 92.25 482 ARG A C 1
ATOM 3675 O O . ARG A 1 482 ? 37.156 5.109 9.664 1 92.25 482 ARG A O 1
ATOM 3682 N N . GLN A 1 483 ? 38.469 6.703 10.641 1 94.62 483 GLN A N 1
ATOM 3683 C CA . GLN A 1 483 ? 37.375 7.652 10.805 1 94.62 483 GLN A CA 1
ATOM 3684 C C . GLN A 1 483 ? 37.219 8.555 9.578 1 94.62 483 GLN A C 1
ATOM 3686 O O . GLN A 1 483 ? 38.219 9.023 9.039 1 94.62 483 GLN A O 1
ATOM 3691 N N . TYR A 1 484 ? 36.031 8.719 9.141 1 96.38 484 TYR A N 1
ATOM 3692 C CA . TYR A 1 484 ? 35.75 9.609 8.023 1 96.38 484 TYR A CA 1
ATOM 3693 C C . TYR A 1 484 ? 35 10.844 8.5 1 96.38 484 TYR A C 1
ATOM 3695 O O . TYR A 1 484 ? 34.5 10.875 9.633 1 96.38 484 TYR A O 1
ATOM 3703 N N . THR A 1 485 ? 35 11.883 7.637 1 96.88 485 THR A N 1
ATOM 3704 C CA . THR A 1 485 ? 34.312 13.125 7.957 1 96.88 485 THR A CA 1
ATOM 3705 C C . THR A 1 485 ? 33.219 13.398 6.938 1 96.88 485 THR A C 1
ATOM 3707 O O . THR A 1 485 ? 33.312 13.016 5.77 1 96.88 485 THR A O 1
ATOM 3710 N N . LEU A 1 486 ? 32.125 13.992 7.363 1 97.81 486 LEU A N 1
ATOM 3711 C CA . LEU A 1 486 ? 30.969 14.32 6.535 1 97.81 486 LEU A CA 1
ATOM 3712 C C . LEU A 1 486 ? 30.625 15.797 6.656 1 97.81 486 LEU A C 1
ATOM 3714 O O . LEU A 1 486 ? 30.5 16.328 7.77 1 97.81 486 LEU A O 1
ATOM 3718 N N . SER A 1 487 ? 30.562 16.469 5.559 1 97.75 487 SER A N 1
ATOM 3719 C CA . SER A 1 487 ? 30 17.812 5.496 1 97.75 487 SER A CA 1
ATOM 3720 C C . SER A 1 487 ? 28.594 17.812 4.898 1 97.75 487 SER A C 1
ATOM 3722 O O . SER A 1 487 ? 28.344 17.125 3.908 1 97.75 487 SER A O 1
ATOM 3724 N N . VAL A 1 488 ? 27.719 18.531 5.535 1 97.69 488 VAL A N 1
ATOM 3725 C CA . VAL A 1 488 ? 26.328 18.531 5.102 1 97.69 488 VAL A CA 1
ATOM 3726 C C . VAL A 1 488 ? 25.906 19.938 4.738 1 97.69 488 VAL A C 1
ATOM 3728 O O . VAL A 1 488 ? 26.062 20.875 5.531 1 97.69 488 VAL A O 1
ATOM 3731 N N . CYS A 1 489 ? 25.5 20.172 3.533 1 97.44 489 CYS A N 1
ATOM 3732 C CA . CYS A 1 489 ? 24.75 21.375 3.152 1 97.44 489 CYS A CA 1
ATOM 3733 C C . CYS A 1 489 ? 23.25 21.109 3.211 1 97.44 489 CYS A C 1
ATOM 3735 O O . CYS A 1 489 ? 22.719 20.344 2.414 1 97.44 489 CYS A O 1
ATOM 3737 N N . GLY A 1 490 ? 22.625 21.609 4.113 1 95.75 490 GLY A N 1
ATOM 3738 C CA . GLY A 1 490 ? 21.203 21.359 4.359 1 95.75 490 GLY A CA 1
ATOM 3739 C C . GLY A 1 490 ? 20.875 21.25 5.836 1 95.75 490 GLY A C 1
ATOM 3740 O O . GLY A 1 490 ? 21.25 22.109 6.629 1 95.75 490 GLY A O 1
ATOM 3741 N N . ASN A 1 491 ? 20.078 20.219 6.199 1 95.62 491 ASN A N 1
ATOM 3742 C CA . ASN A 1 491 ? 19.609 20.031 7.566 1 95.62 491 ASN A CA 1
ATOM 3743 C C . ASN A 1 491 ? 20.516 19.047 8.328 1 95.62 491 ASN A C 1
ATOM 3745 O O . ASN A 1 491 ? 20.312 17.844 8.266 1 95.62 491 ASN A O 1
ATOM 3749 N N . THR A 1 492 ? 21.344 19.531 9.156 1 95.31 492 THR A N 1
ATOM 3750 C CA . THR A 1 492 ? 22.312 18.703 9.883 1 95.31 492 THR A CA 1
ATOM 3751 C C . THR A 1 492 ? 21.609 17.875 10.945 1 95.31 492 THR A C 1
ATOM 3753 O O . THR A 1 492 ? 22.109 16.812 11.352 1 95.31 492 THR A O 1
ATOM 3756 N N . LEU A 1 493 ? 20.422 18.312 11.367 1 93.94 493 LEU A N 1
ATOM 3757 C CA . LEU A 1 493 ? 19.672 17.578 12.391 1 93.94 493 LEU A CA 1
ATOM 3758 C C . LEU A 1 493 ? 19.203 16.234 11.867 1 93.94 493 LEU A C 1
ATOM 3760 O O . LEU A 1 493 ? 19.031 15.289 12.641 1 93.94 493 LEU A O 1
ATOM 3764 N N . ALA A 1 494 ? 19.031 16.141 10.578 1 94.12 494 ALA A N 1
ATOM 3765 C CA . ALA A 1 494 ? 18.547 14.922 9.953 1 94.12 494 ALA A CA 1
ATOM 3766 C C . ALA A 1 494 ? 19.594 13.82 10.016 1 94.12 494 ALA A C 1
ATOM 3768 O O . ALA A 1 494 ? 19.266 12.633 9.867 1 94.12 494 ALA A O 1
ATOM 3769 N N . VAL A 1 495 ? 20.828 14.148 10.281 1 95.81 495 VAL A N 1
ATOM 3770 C CA . VAL A 1 495 ? 21.891 13.141 10.203 1 95.81 495 VAL A CA 1
ATOM 3771 C C . VAL A 1 495 ? 22.609 13.047 11.547 1 95.81 495 VAL A C 1
ATOM 3773 O O . VAL A 1 495 ? 23.203 12.016 11.867 1 95.81 495 VAL A O 1
ATOM 3776 N N . ARG A 1 496 ? 22.516 14.008 12.375 1 93.69 496 ARG A N 1
ATOM 3777 C CA . ARG A 1 496 ? 23.359 14.211 13.547 1 93.69 496 ARG A CA 1
ATOM 3778 C C . ARG A 1 496 ? 23.219 13.055 14.531 1 93.69 496 ARG A C 1
ATOM 3780 O O . ARG A 1 496 ? 24.203 12.625 15.133 1 93.69 496 ARG A O 1
ATOM 3787 N N . PHE A 1 497 ? 22.062 12.516 14.664 1 92.06 497 PHE A N 1
ATOM 3788 C CA . PHE A 1 497 ? 21.812 11.57 15.742 1 92.06 497 PHE A CA 1
ATOM 3789 C C . PHE A 1 497 ? 21.938 10.133 15.25 1 92.06 497 PHE A C 1
ATOM 3791 O O . PHE A 1 497 ? 21.766 9.188 16.016 1 92.06 497 PHE A O 1
ATOM 3798 N N . GLU A 1 498 ? 22.266 9.945 13.984 1 93.44 498 GLU A N 1
ATOM 3799 C CA . GLU A 1 498 ? 22.344 8.594 13.43 1 93.44 498 GLU A CA 1
ATOM 3800 C C . GLU A 1 498 ? 23.75 8.312 12.891 1 93.44 498 GLU A C 1
ATOM 3802 O O . GLU A 1 498 ? 23.953 7.328 12.172 1 93.44 498 GLU A O 1
ATOM 3807 N N . LEU A 1 499 ? 24.656 9.117 13.219 1 96.31 499 LEU A N 1
ATOM 3808 C CA . LEU A 1 499 ? 26.031 8.938 12.758 1 96.31 499 LEU A CA 1
ATOM 3809 C C . LEU A 1 499 ? 26.703 7.797 13.5 1 96.31 499 LEU A C 1
ATOM 3811 O O . LEU A 1 499 ? 26.672 7.746 14.734 1 96.31 499 LEU A O 1
ATOM 3815 N N . PRO A 1 500 ? 27.25 6.902 12.812 1 96.62 500 PRO A N 1
ATOM 3816 C CA . PRO A 1 500 ? 28.094 5.902 13.484 1 96.62 500 PRO A CA 1
ATOM 3817 C C . PRO A 1 500 ? 29.391 6.484 14.039 1 96.62 500 PRO A C 1
ATOM 3819 O O . PRO A 1 500 ? 29.781 7.59 13.656 1 96.62 500 PRO A O 1
ATOM 3822 N N . PRO A 1 501 ? 30.094 5.762 14.922 1 95.88 501 PRO A N 1
ATOM 3823 C CA . PRO A 1 501 ? 31.297 6.277 15.57 1 95.88 501 PRO A CA 1
ATOM 3824 C C . PRO A 1 501 ? 32.406 6.617 14.562 1 95.88 501 PRO A C 1
ATOM 3826 O O . PRO A 1 501 ? 33.219 7.508 14.812 1 95.88 501 PRO A O 1
ATOM 3829 N N . TRP A 1 502 ? 32.406 5.992 13.383 1 96.62 502 TRP A N 1
ATOM 3830 C CA . TRP A 1 502 ? 33.5 6.152 12.438 1 96.62 502 TRP A CA 1
ATOM 3831 C C . TRP A 1 502 ? 33.219 7.305 11.477 1 96.62 502 TRP A C 1
ATOM 3833 O O . TRP A 1 502 ? 34.062 7.633 10.633 1 96.62 502 TRP A O 1
ATOM 3843 N N . LEU A 1 503 ? 32.094 7.965 11.516 1 97.31 503 LEU A N 1
ATOM 3844 C CA . LEU A 1 503 ? 31.734 9.086 10.664 1 97.31 503 LEU A CA 1
ATOM 3845 C C . LEU A 1 503 ? 31.453 10.336 11.5 1 97.31 503 LEU A C 1
ATOM 3847 O O . LEU A 1 503 ? 30.469 10.375 12.242 1 97.31 503 LEU A O 1
ATOM 3851 N N . LYS A 1 504 ? 32.281 11.367 11.367 1 96.06 504 LYS A N 1
ATOM 3852 C CA . LYS A 1 504 ? 32.125 12.586 12.164 1 96.06 504 LYS A CA 1
ATOM 3853 C C . LYS A 1 504 ? 31.609 13.742 11.312 1 96.06 504 LYS A C 1
ATOM 3855 O O . LYS A 1 504 ? 32.094 13.984 10.211 1 96.06 504 LYS A O 1
ATOM 3860 N N . LEU A 1 505 ? 30.656 14.383 11.758 1 96.44 505 LEU A N 1
ATOM 3861 C CA . LEU A 1 505 ? 30.109 15.578 11.117 1 96.44 505 LEU A CA 1
ATOM 3862 C C . LEU A 1 505 ? 31.016 16.781 11.359 1 96.44 505 LEU A C 1
ATOM 3864 O O . LEU A 1 505 ? 31.344 17.109 12.5 1 96.44 505 LEU A O 1
ATOM 3868 N N . VAL A 1 506 ? 31.281 17.438 10.273 1 95.56 506 VAL A N 1
ATOM 3869 C CA . VAL A 1 506 ? 32.25 18.531 10.398 1 95.56 506 VAL A CA 1
ATOM 3870 C C . VAL A 1 506 ? 31.5 19.828 10.695 1 95.56 506 VAL A C 1
ATOM 3872 O O . VAL A 1 506 ? 32.062 20.766 11.266 1 95.56 506 VAL A O 1
ATOM 3875 N N . ASN A 1 507 ? 30.312 19.844 10.281 1 92.69 507 ASN A N 1
ATOM 3876 C CA . ASN A 1 507 ? 29.531 21.047 10.5 1 92.69 507 ASN A CA 1
ATOM 3877 C C . ASN A 1 507 ? 29.531 21.469 11.969 1 92.69 507 ASN A C 1
ATOM 3879 O O . ASN A 1 507 ? 29.25 20.656 12.852 1 92.69 507 ASN A O 1
ATOM 3883 N N . GLY A 1 508 ? 29.766 22.688 12.195 1 85.31 508 GLY A N 1
ATOM 3884 C CA . GLY A 1 508 ? 29.719 23.219 13.547 1 85.31 508 GLY A CA 1
ATOM 3885 C C . GLY A 1 508 ? 30.922 22.828 14.383 1 85.31 508 GLY A C 1
ATOM 3886 O O . GLY A 1 508 ? 30.938 23.047 15.602 1 85.31 508 GLY A O 1
ATOM 3887 N N . THR A 1 509 ? 31.734 22.219 13.586 1 84.94 509 THR A N 1
ATOM 3888 C CA . THR A 1 509 ? 32.938 21.859 14.305 1 84.94 509 THR A CA 1
ATOM 3889 C C . THR A 1 509 ? 34.125 22.719 13.844 1 84.94 509 THR A C 1
ATOM 3891 O O . THR A 1 509 ? 33.969 23.547 12.953 1 84.94 509 THR A O 1
ATOM 3894 N N . GLY A 1 510 ? 35.219 22.859 14.531 1 82.69 510 GLY A N 1
ATOM 3895 C CA . GLY A 1 510 ? 36.406 23.609 14.18 1 82.69 510 GLY A CA 1
ATOM 3896 C C . GLY A 1 510 ? 37.188 23.031 13 1 82.69 510 GLY A C 1
ATOM 3897 O O . GLY A 1 510 ? 38.094 23.656 12.469 1 82.69 510 GLY A O 1
ATOM 3898 N N . LEU A 1 511 ? 36.625 21.984 12.359 1 85.81 511 LEU A N 1
ATOM 3899 C CA . LEU A 1 511 ? 37.281 21.328 11.242 1 85.81 511 LEU A CA 1
ATOM 3900 C C . LEU A 1 511 ? 36.906 21.984 9.922 1 85.81 511 LEU A C 1
ATOM 3902 O O . LEU A 1 511 ? 35.812 22.531 9.789 1 85.81 511 LEU A O 1
ATOM 3906 N N . ASP A 1 512 ? 37.75 21.875 8.945 1 89.06 512 ASP A N 1
ATOM 3907 C CA . ASP A 1 512 ? 37.531 22.453 7.625 1 89.06 512 ASP A CA 1
ATOM 3908 C C . ASP A 1 512 ? 36.531 21.625 6.836 1 89.06 512 ASP A C 1
ATOM 3910 O O . ASP A 1 512 ? 36.844 20.531 6.348 1 89.06 512 ASP A O 1
ATOM 3914 N N . TRP A 1 513 ? 35.375 22.172 6.609 1 90.69 513 TRP A N 1
ATOM 3915 C CA . TRP A 1 513 ? 34.281 21.469 5.949 1 90.69 513 TRP A CA 1
ATOM 3916 C C . TRP A 1 513 ? 34.625 21.188 4.488 1 90.69 513 TRP A C 1
ATOM 3918 O O . TRP A 1 513 ? 34.062 20.266 3.881 1 90.69 513 TRP A O 1
ATOM 3928 N N . ARG A 1 514 ? 35.562 21.891 3.889 1 93.75 514 ARG A N 1
ATOM 3929 C CA . ARG A 1 514 ? 35.938 21.734 2.484 1 93.75 514 ARG A CA 1
ATOM 3930 C C . ARG A 1 514 ? 36.781 20.484 2.266 1 93.75 514 ARG A C 1
ATOM 3932 O O . ARG A 1 514 ? 36.906 20.016 1.136 1 93.75 514 ARG A O 1
ATOM 3939 N N . LYS A 1 515 ? 37.219 19.922 3.334 1 93.56 515 LYS A N 1
ATOM 3940 C CA . LYS A 1 515 ? 38.125 18.797 3.215 1 93.56 515 LYS A CA 1
ATOM 3941 C C . LYS A 1 515 ? 37.469 17.5 3.67 1 93.56 515 LYS A C 1
ATOM 3943 O O . LYS A 1 515 ? 38.125 16.469 3.816 1 93.56 515 LYS A O 1
ATOM 3948 N N . ALA A 1 516 ? 36.219 17.578 3.861 1 96.44 516 ALA A N 1
ATOM 3949 C CA . ALA A 1 516 ? 35.5 16.391 4.34 1 96.44 516 ALA A CA 1
ATOM 3950 C C . ALA A 1 516 ? 35.594 15.25 3.334 1 96.44 516 ALA A C 1
ATOM 3952 O O . ALA A 1 516 ? 35.594 15.484 2.121 1 96.44 516 ALA A O 1
ATOM 3953 N N . ASP A 1 517 ? 35.562 14.047 3.83 1 96.5 517 ASP A N 1
ATOM 3954 C CA . ASP A 1 517 ? 35.656 12.844 3.006 1 96.5 517 ASP A CA 1
ATOM 3955 C C . ASP A 1 517 ? 34.406 12.633 2.193 1 96.5 517 ASP A C 1
ATOM 3957 O O . ASP A 1 517 ? 34.438 12.07 1.1 1 96.5 517 ASP A O 1
ATOM 3961 N N . PHE A 1 518 ? 33.312 12.992 2.801 1 97.75 518 PHE A N 1
ATOM 3962 C CA . PHE A 1 518 ? 32.031 12.898 2.143 1 97.75 518 PHE A CA 1
ATOM 3963 C C . PHE A 1 518 ? 31.281 14.227 2.219 1 97.75 518 PHE A C 1
ATOM 3965 O O . PHE A 1 518 ? 31.422 14.969 3.195 1 97.75 518 PHE A O 1
ATOM 3972 N N . PHE A 1 519 ? 30.562 14.57 1.149 1 98 519 PHE A N 1
ATOM 3973 C CA . PHE A 1 519 ? 29.75 15.781 1.082 1 98 519 PHE A CA 1
ATOM 3974 C C . PHE A 1 519 ? 28.297 15.445 0.764 1 98 519 PHE A C 1
ATOM 3976 O O . PHE A 1 519 ? 28.016 14.781 -0.236 1 98 519 PHE A O 1
ATOM 3983 N N . MET A 1 520 ? 27.406 15.75 1.618 1 98.25 520 MET A N 1
ATOM 3984 C CA . MET A 1 520 ? 25.969 15.547 1.437 1 98.25 520 MET A CA 1
ATOM 3985 C C . MET A 1 520 ? 25.266 16.875 1.214 1 98.25 520 MET A C 1
ATOM 3987 O O . MET A 1 520 ? 25.422 17.812 2.002 1 98.25 520 MET A O 1
ATOM 3991 N N . ALA A 1 521 ? 24.469 16.969 0.123 1 97.81 521 ALA A N 1
ATOM 3992 C CA . ALA A 1 521 ? 23.797 18.234 -0.214 1 97.81 521 ALA A CA 1
ATOM 3993 C C . ALA A 1 521 ? 22.359 17.984 -0.658 1 97.81 521 ALA A C 1
ATOM 3995 O O . ALA A 1 521 ? 22.109 17.109 -1.495 1 97.81 521 ALA A O 1
ATOM 3996 N N . PHE A 1 522 ? 21.406 18.703 -0.034 1 96.5 522 PHE A N 1
ATOM 3997 C CA . PHE A 1 522 ? 20.047 18.641 -0.563 1 96.5 522 PHE A CA 1
ATOM 3998 C C . PHE A 1 522 ? 19.875 19.594 -1.736 1 96.5 522 PHE A C 1
ATOM 4000 O O . PHE A 1 522 ? 20.703 20.484 -1.939 1 96.5 522 PHE A O 1
ATOM 4007 N N . THR A 1 523 ? 18.891 19.391 -2.568 1 93.81 523 THR A N 1
ATOM 4008 C CA . THR A 1 523 ? 18.719 20.141 -3.805 1 93.81 523 THR A CA 1
ATOM 4009 C C . THR A 1 523 ? 17.75 21.312 -3.598 1 93.81 523 THR A C 1
ATOM 4011 O O . THR A 1 523 ? 17.484 22.078 -4.527 1 93.81 523 THR A O 1
ATOM 4014 N N . GLN A 1 524 ? 17.234 21.438 -2.402 1 91.81 524 GLN A N 1
ATOM 4015 C CA . GLN A 1 524 ? 16.312 22.516 -2.07 1 91.81 524 GLN A CA 1
ATOM 4016 C C . GLN A 1 524 ? 16.969 23.875 -2.301 1 91.81 524 GLN A C 1
ATOM 4018 O O . GLN A 1 524 ? 16.312 24.812 -2.748 1 91.81 524 GLN A O 1
ATOM 4023 N N . VAL A 1 525 ? 18.203 23.984 -1.916 1 91.25 525 VAL A N 1
ATOM 4024 C CA . VAL A 1 525 ? 19 25.172 -2.197 1 91.25 525 VAL A CA 1
ATOM 4025 C C . VAL A 1 525 ? 19.859 24.938 -3.438 1 91.25 525 VAL A C 1
ATOM 4027 O O . VAL A 1 525 ? 20.719 24.047 -3.445 1 91.25 525 VAL A O 1
ATOM 4030 N N . LYS A 1 526 ? 19.734 25.656 -4.391 1 87.44 526 LYS A N 1
ATOM 4031 C CA . LYS A 1 526 ? 20.297 25.453 -5.719 1 87.44 526 LYS A CA 1
ATOM 4032 C C . LYS A 1 526 ? 21.828 25.406 -5.668 1 87.44 526 LYS A C 1
ATOM 4034 O O . LYS A 1 526 ? 22.453 24.672 -6.43 1 87.44 526 LYS A O 1
ATOM 4039 N N . GLN A 1 527 ? 22.406 26.047 -4.758 1 91.44 527 GLN A N 1
ATOM 4040 C CA . GLN A 1 527 ? 23.844 26.188 -4.719 1 91.44 527 GLN A CA 1
ATOM 4041 C C . GLN A 1 527 ? 24.5 25.016 -3.988 1 91.44 527 GLN A C 1
ATOM 4043 O O . GLN A 1 527 ? 25.703 24.766 -4.148 1 91.44 527 GLN A O 1
ATOM 4048 N N . CYS A 1 528 ? 23.781 24.281 -3.258 1 94.38 528 CYS A N 1
ATOM 4049 C CA . CYS A 1 528 ? 24.328 23.297 -2.33 1 94.38 528 CYS A CA 1
ATOM 4050 C C . CYS A 1 528 ? 25.078 22.203 -3.08 1 94.38 528 CYS A C 1
ATOM 4052 O O . CYS A 1 528 ? 26.234 21.922 -2.766 1 94.38 528 CYS A O 1
ATOM 4054 N N . PRO A 1 529 ? 24.547 21.656 -4.117 1 92.12 529 PRO A N 1
ATOM 4055 C CA . PRO A 1 529 ? 25.219 20.531 -4.773 1 92.12 529 PRO A CA 1
ATOM 4056 C C . PRO A 1 529 ? 26.531 20.938 -5.422 1 92.12 529 PRO A C 1
ATOM 4058 O O . PRO A 1 529 ? 27.438 20.109 -5.586 1 92.12 529 PRO A O 1
ATOM 4061 N N . SER A 1 530 ? 26.734 22.188 -5.711 1 93.19 530 SER A N 1
ATOM 4062 C CA . SER A 1 530 ? 27.906 22.609 -6.449 1 93.19 530 SER A CA 1
ATOM 4063 C C . SER A 1 530 ? 28.984 23.172 -5.512 1 93.19 530 SER A C 1
ATOM 4065 O O . SER A 1 530 ? 30.031 23.625 -5.965 1 93.19 530 SER A O 1
ATOM 4067 N N . LEU A 1 531 ? 28.719 23.172 -4.258 1 94.38 531 LEU A N 1
ATOM 4068 C CA . LEU A 1 531 ? 29.625 23.797 -3.293 1 94.38 531 LEU A CA 1
ATOM 4069 C C . LEU A 1 531 ? 30.953 23.047 -3.238 1 94.38 531 LEU A C 1
ATOM 4071 O O . LEU A 1 531 ? 32 23.656 -3.061 1 94.38 531 LEU A O 1
ATOM 4075 N N . LEU A 1 532 ? 30.828 21.734 -3.258 1 93.56 532 LEU A N 1
ATOM 4076 C CA . LEU A 1 532 ? 32.031 20.922 -3.232 1 93.56 532 LEU A CA 1
ATOM 4077 C C . LEU A 1 532 ? 32.031 19.922 -4.387 1 93.56 532 LEU A C 1
ATOM 4079 O O . LEU A 1 532 ? 30.969 19.453 -4.809 1 93.56 532 LEU A O 1
ATOM 4083 N N . GLY A 1 533 ? 33.25 19.672 -4.844 1 91.19 533 GLY A N 1
ATOM 4084 C CA . GLY A 1 533 ? 33.375 18.641 -5.863 1 91.19 533 GLY A CA 1
ATOM 4085 C C . GLY A 1 533 ? 33.344 17.234 -5.297 1 91.19 533 GLY A C 1
ATOM 4086 O O . GLY A 1 533 ? 33.031 17.047 -4.129 1 91.19 533 GLY A O 1
ATOM 4087 N N . GLY A 1 534 ? 33.5 16.281 -6.113 1 91.12 534 GLY A N 1
ATOM 4088 C CA . GLY A 1 534 ? 33.531 14.883 -5.738 1 91.12 534 GLY A CA 1
ATOM 4089 C C . GLY A 1 534 ? 32.688 14.008 -6.668 1 91.12 534 GLY A C 1
ATOM 4090 O O . GLY A 1 534 ? 32.062 14.508 -7.59 1 91.12 534 GLY A O 1
ATOM 4091 N N . GLN A 1 535 ? 32.812 12.75 -6.426 1 88.38 535 GLN A N 1
ATOM 4092 C CA . GLN A 1 535 ? 32.062 11.789 -7.227 1 88.38 535 GLN A CA 1
ATOM 4093 C C . GLN A 1 535 ? 30.688 11.5 -6.605 1 88.38 535 GLN A C 1
ATOM 4095 O O . GLN A 1 535 ? 30.609 10.977 -5.492 1 88.38 535 GLN A O 1
ATOM 4100 N N . PRO A 1 536 ? 29.625 11.914 -7.32 1 92.44 536 PRO A N 1
ATOM 4101 C CA . PRO A 1 536 ? 28.312 11.586 -6.762 1 92.44 536 PRO A CA 1
ATOM 4102 C C . PRO A 1 536 ? 28.078 10.078 -6.664 1 92.44 536 PRO A C 1
ATOM 4104 O O . PRO A 1 536 ? 28.109 9.383 -7.676 1 92.44 536 PRO A O 1
ATOM 4107 N N . ILE A 1 537 ? 27.828 9.539 -5.48 1 91.75 537 ILE A N 1
ATOM 4108 C CA . ILE A 1 537 ? 27.75 8.102 -5.289 1 91.75 537 ILE A CA 1
ATOM 4109 C C . ILE A 1 537 ? 26.344 7.715 -4.848 1 91.75 537 ILE A C 1
ATOM 4111 O O . ILE A 1 537 ? 25.922 6.566 -5.016 1 91.75 537 ILE A O 1
ATOM 4115 N N . ILE A 1 538 ? 25.625 8.641 -4.246 1 95.06 538 ILE A N 1
ATOM 4116 C CA . ILE A 1 538 ? 24.281 8.359 -3.766 1 95.06 538 ILE A CA 1
ATOM 4117 C C . ILE A 1 538 ? 23.328 9.484 -4.191 1 95.06 538 ILE A C 1
ATOM 4119 O O . ILE A 1 538 ? 23.719 10.656 -4.18 1 95.06 538 ILE A O 1
ATOM 4123 N N . GLU A 1 539 ? 22.203 9.219 -4.617 1 95.5 539 GLU A N 1
ATOM 4124 C CA . GLU A 1 539 ? 21.109 10.156 -4.91 1 95.5 539 GLU A CA 1
ATOM 4125 C C . GLU A 1 539 ? 19.781 9.656 -4.352 1 95.5 539 GLU A C 1
ATOM 4127 O O . GLU A 1 539 ? 19.344 8.547 -4.672 1 95.5 539 GLU A O 1
ATOM 4132 N N . ILE A 1 540 ? 19.234 10.32 -3.426 1 96.75 540 ILE A N 1
ATOM 4133 C CA . ILE A 1 540 ? 17.859 10.078 -2.982 1 96.75 540 ILE A CA 1
ATOM 4134 C C . ILE A 1 540 ? 16.891 10.914 -3.816 1 96.75 540 ILE A C 1
ATOM 4136 O O . ILE A 1 540 ? 17 12.148 -3.855 1 96.75 540 ILE A O 1
ATOM 4140 N N . ALA A 1 541 ? 15.984 10.273 -4.531 1 95.19 541 ALA A N 1
ATOM 4141 C CA . ALA A 1 541 ? 15.062 10.977 -5.426 1 95.19 541 ALA A CA 1
ATOM 4142 C C . ALA A 1 541 ? 13.609 10.617 -5.117 1 95.19 541 ALA A C 1
ATOM 4144 O O . ALA A 1 541 ? 13.344 9.609 -4.453 1 95.19 541 ALA A O 1
ATOM 4145 N N . ALA A 1 542 ? 12.734 11.391 -5.41 1 94.5 542 ALA A N 1
ATOM 4146 C CA . ALA A 1 542 ? 11.297 11.148 -5.461 1 94.5 542 ALA A CA 1
ATOM 4147 C C . ALA A 1 542 ? 10.742 11.414 -6.855 1 94.5 542 ALA A C 1
ATOM 4149 O O . ALA A 1 542 ? 10.891 12.516 -7.391 1 94.5 542 ALA A O 1
ATOM 4150 N N . ASP A 1 543 ? 10.086 10.43 -7.449 1 91.06 543 ASP A N 1
ATOM 4151 C CA . ASP A 1 543 ? 9.578 10.531 -8.82 1 91.06 543 ASP A CA 1
ATOM 4152 C C . ASP A 1 543 ? 10.664 11.047 -9.766 1 91.06 543 ASP A C 1
ATOM 4154 O O . ASP A 1 543 ? 10.445 12.023 -10.484 1 91.06 543 ASP A O 1
ATOM 4158 N N . ASP A 1 544 ? 11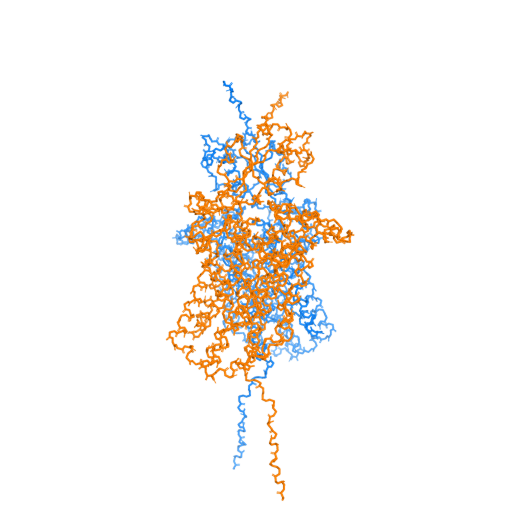.883 10.578 -9.617 1 88.06 544 ASP A N 1
ATOM 4159 C CA . ASP A 1 544 ? 13.023 10.805 -10.492 1 88.06 544 ASP A CA 1
ATOM 4160 C C . ASP A 1 544 ? 13.57 12.227 -10.32 1 88.06 544 ASP A C 1
ATOM 4162 O O . ASP A 1 544 ? 14.352 12.695 -11.141 1 88.06 544 ASP A O 1
ATOM 4166 N N . VAL A 1 545 ? 13.117 12.945 -9.312 1 94.81 545 VAL A N 1
ATOM 4167 C CA . VAL A 1 545 ? 13.664 14.258 -8.977 1 94.81 545 VAL A CA 1
ATOM 4168 C C . VAL A 1 545 ? 14.609 14.133 -7.785 1 94.81 545 VAL A C 1
ATOM 4170 O O . VAL A 1 545 ? 14.203 13.695 -6.707 1 94.81 545 VAL A O 1
ATOM 4173 N N . PRO A 1 546 ? 15.852 14.5 -7.945 1 95.38 546 PRO A N 1
ATOM 4174 C CA . PRO A 1 546 ? 16.797 14.375 -6.84 1 95.38 546 PRO A CA 1
ATOM 4175 C C . PRO A 1 546 ? 16.469 15.297 -5.664 1 95.38 546 PRO A C 1
ATOM 4177 O O . PRO A 1 546 ? 16.141 16.469 -5.863 1 95.38 546 PRO A O 1
ATOM 4180 N N . LEU A 1 547 ? 16.516 14.789 -4.508 1 97.75 547 LEU A N 1
ATOM 4181 C CA . LEU A 1 547 ? 16.281 15.547 -3.287 1 97.75 547 LEU A CA 1
ATOM 4182 C C . LEU A 1 547 ? 17.578 15.758 -2.512 1 97.75 547 LEU A C 1
ATOM 4184 O O . LEU A 1 547 ? 17.797 16.828 -1.935 1 97.75 547 LEU A O 1
ATOM 4188 N N . THR A 1 548 ? 18.422 14.695 -2.469 1 98 548 THR A N 1
ATOM 4189 C CA . THR A 1 548 ? 19.719 14.75 -1.804 1 98 548 THR A CA 1
ATOM 4190 C C . THR A 1 548 ? 20.766 13.969 -2.592 1 98 548 THR A C 1
ATOM 4192 O O . THR A 1 548 ? 20.484 12.898 -3.131 1 98 548 THR A O 1
ATOM 4195 N N . ILE A 1 549 ? 21.953 14.492 -2.686 1 96.5 549 ILE A N 1
ATOM 4196 C CA . ILE A 1 549 ? 23.078 13.812 -3.326 1 96.5 549 ILE A CA 1
ATOM 4197 C C . ILE A 1 549 ? 24.234 13.688 -2.34 1 96.5 549 ILE A C 1
ATOM 4199 O O . ILE A 1 549 ? 24.406 14.539 -1.462 1 96.5 549 ILE A O 1
ATOM 4203 N N . VAL A 1 550 ? 24.984 12.648 -2.414 1 97.44 550 VAL A N 1
ATOM 4204 C CA . VAL A 1 550 ? 26.188 12.438 -1.617 1 97.44 550 VAL A CA 1
ATOM 4205 C C . VAL A 1 550 ? 27.391 12.242 -2.537 1 97.44 550 VAL A C 1
ATOM 4207 O O . VAL A 1 550 ? 27.328 11.453 -3.482 1 97.44 550 VAL A O 1
ATOM 4210 N N . LYS A 1 551 ? 28.422 12.969 -2.293 1 96.12 551 LYS A N 1
ATOM 4211 C CA . LYS A 1 551 ? 29.641 12.891 -3.09 1 96.12 551 LYS A CA 1
ATOM 4212 C C . LYS A 1 551 ? 30.781 12.289 -2.279 1 96.12 551 LYS A C 1
ATOM 4214 O O . LYS A 1 551 ? 30.922 12.57 -1.088 1 96.12 551 LYS A O 1
ATOM 4219 N N . ASP A 1 552 ? 31.5 11.414 -2.887 1 94.56 552 ASP A N 1
ATOM 4220 C CA . ASP A 1 552 ? 32.719 10.836 -2.33 1 94.56 552 ASP A CA 1
ATOM 4221 C C . ASP A 1 552 ? 33.938 11.68 -2.682 1 94.56 552 ASP A C 1
ATOM 4223 O O . ASP A 1 552 ? 34.25 11.891 -3.859 1 94.56 552 ASP A O 1
ATOM 4227 N N . ARG A 1 553 ? 34.594 12.078 -1.703 1 94.44 553 ARG A N 1
ATOM 4228 C CA . ARG A 1 553 ? 35.75 12.953 -1.894 1 94.44 553 ARG A CA 1
ATOM 4229 C C . ARG A 1 553 ? 37.031 12.297 -1.35 1 94.44 553 ARG A C 1
ATOM 4231 O O . ARG A 1 553 ? 38.062 12.969 -1.187 1 94.44 553 ARG A O 1
ATOM 4238 N N . ARG A 1 554 ? 36.938 11.07 -0.972 1 91.44 554 ARG A N 1
ATOM 4239 C CA . ARG A 1 554 ? 38.094 10.32 -0.491 1 91.44 554 ARG A CA 1
ATOM 4240 C C . ARG A 1 554 ? 39.125 10.164 -1.589 1 91.44 554 ARG A C 1
ATOM 4242 O O . ARG A 1 554 ? 38.781 10.102 -2.773 1 91.44 554 ARG A O 1
ATOM 4249 N N . PRO A 1 555 ? 40.375 10.055 -1.167 1 81.25 555 PRO A N 1
ATOM 4250 C CA . PRO A 1 555 ? 41.406 9.766 -2.164 1 81.25 555 PRO A CA 1
ATOM 4251 C C . PRO A 1 555 ? 41.312 8.359 -2.742 1 81.25 555 PRO A C 1
ATOM 4253 O O . PRO A 1 555 ? 40.812 7.449 -2.074 1 81.25 555 PRO A O 1
ATOM 4256 N N . PRO A 1 556 ? 41.562 8.25 -4.02 1 66.62 556 PRO A N 1
ATOM 4257 C CA . PRO A 1 556 ? 41.5 6.906 -4.609 1 66.62 556 PRO A CA 1
ATOM 4258 C C . PRO A 1 556 ? 42.344 5.895 -3.84 1 66.62 556 PRO A C 1
ATOM 4260 O O . PRO A 1 556 ? 43.375 6.254 -3.262 1 66.62 556 PRO A O 1
ATOM 4263 N N . LEU A 1 557 ? 41.844 4.746 -3.436 1 54.19 557 LEU A N 1
ATOM 4264 C CA . LEU A 1 557 ? 42.594 3.705 -2.746 1 54.19 557 LEU A CA 1
ATOM 4265 C C . LEU A 1 557 ? 43.938 3.443 -3.445 1 54.19 557 LEU A C 1
ATOM 4267 O O . LEU A 1 557 ? 43.969 3.32 -4.672 1 54.19 557 LEU A O 1
ATOM 4271 N N . ALA A 1 558 ? 45.031 3.887 -2.826 1 45.44 558 ALA A N 1
ATOM 4272 C CA . ALA A 1 558 ? 46.344 3.557 -3.371 1 45.44 558 ALA A CA 1
ATOM 4273 C C . ALA A 1 558 ? 46.375 2.115 -3.865 1 45.44 558 ALA A C 1
ATOM 4275 O O . ALA A 1 558 ? 45.719 1.237 -3.297 1 45.44 558 ALA A O 1
ATOM 4276 N N . GLU A 1 559 ? 46.75 1.839 -5.156 1 43 559 GLU A N 1
ATOM 4277 C CA . GLU A 1 559 ? 47.094 0.52 -5.668 1 43 559 GLU A CA 1
ATOM 4278 C C . GLU A 1 559 ? 47.812 -0.318 -4.602 1 43 559 GLU A C 1
ATOM 4280 O O . GLU A 1 559 ? 48.75 0.145 -3.963 1 43 559 GLU A O 1
ATOM 4285 N N . ILE A 1 560 ? 47.25 -1.105 -3.891 1 35.19 560 ILE A N 1
ATOM 4286 C CA . ILE A 1 560 ? 48.156 -2.109 -3.34 1 35.19 560 ILE A CA 1
ATOM 4287 C C . ILE A 1 560 ? 49.156 -2.561 -4.414 1 35.19 560 ILE A C 1
ATOM 4289 O O . ILE A 1 560 ? 48.75 -3.033 -5.477 1 35.19 560 ILE A O 1
ATOM 4293 N N . PRO A 1 561 ? 50.375 -2.076 -4.328 1 32.41 561 PRO A N 1
ATOM 4294 C CA . PRO A 1 561 ? 51.344 -2.686 -5.262 1 32.41 561 PRO A CA 1
ATOM 4295 C C . PRO A 1 561 ? 51.188 -4.203 -5.355 1 32.41 561 PRO A C 1
ATOM 4297 O O . PRO A 1 561 ? 51.062 -4.879 -4.328 1 32.41 561 PRO A O 1
ATOM 4300 N N . THR A 1 562 ? 50.438 -4.652 -6.352 1 31.5 562 THR A N 1
ATOM 4301 C CA . THR A 1 562 ? 50.656 -6.074 -6.574 1 31.5 562 THR A CA 1
ATOM 4302 C C . THR A 1 562 ? 52.156 -6.395 -6.48 1 31.5 562 THR A C 1
ATOM 4304 O O . THR A 1 562 ? 52.969 -5.867 -7.258 1 31.5 562 THR A O 1
ATOM 4307 N N . GLU A 1 563 ? 52.625 -6.699 -5.273 1 27.22 563 GLU A N 1
ATOM 4308 C CA . GLU A 1 563 ? 53.812 -7.504 -5.395 1 27.22 563 GLU A CA 1
ATOM 4309 C C . GLU A 1 563 ? 53.562 -8.781 -6.195 1 27.22 563 GLU A C 1
ATOM 4311 O O . GLU A 1 563 ? 52.531 -9.422 -6.023 1 27.22 563 GLU A O 1
ATOM 4316 N N . MET B 1 1 ? -70.875 -34.375 -9.156 1 26.28 1 MET B N 1
ATOM 4317 C CA . MET B 1 1 ? -70.688 -32.969 -8.781 1 26.28 1 MET B CA 1
ATOM 4318 C C . MET B 1 1 ? -69.25 -32.719 -8.258 1 26.28 1 MET B C 1
ATOM 4320 O O . MET B 1 1 ? -68.812 -33.406 -7.348 1 26.28 1 MET B O 1
ATOM 4324 N N . SER B 1 2 ? -68.375 -32.219 -9.195 1 26.52 2 SER B N 1
ATOM 4325 C CA . SER B 1 2 ? -67 -32.062 -9.469 1 26.52 2 SER B CA 1
ATOM 4326 C C . SER B 1 2 ? -66.312 -31.094 -8.477 1 26.52 2 SER B C 1
ATOM 4328 O O . SER B 1 2 ? -66.5 -29.875 -8.602 1 26.52 2 SER B O 1
ATOM 4330 N N . LEU B 1 3 ? -66.562 -31.359 -7.188 1 29.88 3 LEU B N 1
ATOM 4331 C CA . LEU B 1 3 ? -66.25 -30.422 -6.129 1 29.88 3 LEU B CA 1
ATOM 4332 C C . LEU B 1 3 ? -64.75 -30.094 -6.164 1 29.88 3 LEU B C 1
ATOM 4334 O O . LEU B 1 3 ? -63.906 -30.938 -5.793 1 29.88 3 LEU B O 1
ATOM 4338 N N . MET B 1 4 ? -64.312 -29.5 -7.344 1 30.69 4 MET B N 1
ATOM 4339 C CA . MET B 1 4 ? -62.875 -29.141 -7.535 1 30.69 4 MET B CA 1
ATOM 4340 C C . MET B 1 4 ? -62.375 -28.266 -6.398 1 30.69 4 MET B C 1
ATOM 4342 O O . MET B 1 4 ? -63.031 -27.25 -6.07 1 30.69 4 MET B O 1
ATOM 4346 N N . PRO B 1 5 ? -61.75 -28.906 -5.43 1 35.47 5 PRO B N 1
ATOM 4347 C CA . PRO B 1 5 ? -61.344 -28.094 -4.277 1 35.47 5 PRO B CA 1
ATOM 4348 C C . PRO B 1 5 ? -60.625 -26.812 -4.684 1 35.47 5 PRO B C 1
ATOM 4350 O O . PRO B 1 5 ? -59.969 -26.766 -5.738 1 35.47 5 PRO B O 1
ATOM 4353 N N . PRO B 1 6 ? -61.188 -25.609 -4.344 1 31.09 6 PRO B N 1
ATOM 4354 C CA . PRO B 1 6 ? -60.656 -24.344 -4.824 1 31.09 6 PRO B CA 1
ATOM 4355 C C . PRO B 1 6 ? -59.156 -24.188 -4.531 1 31.09 6 PRO B C 1
ATOM 4357 O O . PRO B 1 6 ? -58.656 -24.781 -3.578 1 31.09 6 PRO B O 1
ATOM 4360 N N . LEU B 1 7 ? -58.312 -24.031 -5.562 1 30.98 7 LEU B N 1
ATOM 4361 C CA . LEU B 1 7 ? -56.906 -23.703 -5.641 1 30.98 7 LEU B CA 1
ATOM 4362 C C . LEU B 1 7 ? -56.531 -22.578 -4.672 1 30.98 7 LEU B C 1
ATOM 4364 O O . LEU B 1 7 ? -57.031 -21.453 -4.816 1 30.98 7 LEU B O 1
ATOM 4368 N N . GLY B 1 8 ? -56.625 -22.906 -3.354 1 28.23 8 GLY B N 1
ATOM 4369 C CA . GLY B 1 8 ? -56.281 -21.875 -2.379 1 28.23 8 GLY B CA 1
ATOM 4370 C C . GLY B 1 8 ? -55.094 -21.047 -2.783 1 28.23 8 GLY B C 1
ATOM 4371 O O . GLY B 1 8 ? -54.094 -21.594 -3.248 1 28.23 8 GLY B O 1
ATOM 4372 N N . LEU B 1 9 ? -55.312 -19.781 -3.221 1 28.89 9 LEU B N 1
ATOM 4373 C CA . LEU B 1 9 ? -54.406 -18.688 -3.533 1 28.89 9 LEU B CA 1
ATOM 4374 C C . LEU B 1 9 ? -53.312 -18.562 -2.467 1 28.89 9 LEU B C 1
ATOM 4376 O O . LEU B 1 9 ? -53.625 -18.406 -1.282 1 28.89 9 LEU B O 1
ATOM 4380 N N . ASN B 1 10 ? -52.312 -19.469 -2.607 1 30.27 10 ASN B N 1
ATOM 4381 C CA . ASN B 1 10 ? -51.125 -19.266 -1.779 1 30.27 10 ASN B CA 1
ATOM 4382 C C . ASN B 1 10 ? -50.781 -17.781 -1.658 1 30.27 10 ASN B C 1
ATOM 4384 O O . ASN B 1 10 ? -50.625 -17.094 -2.668 1 30.27 10 ASN B O 1
ATOM 4388 N N . PRO B 1 11 ? -51.219 -17.172 -0.565 1 31.45 11 PRO B N 1
ATOM 4389 C CA . PRO B 1 11 ? -50.969 -15.742 -0.403 1 31.45 11 PRO B CA 1
ATOM 4390 C C . PRO B 1 11 ? -49.562 -15.32 -0.877 1 31.45 11 PRO B C 1
ATOM 4392 O O . PRO B 1 11 ? -48.656 -16.125 -0.861 1 31.45 11 PRO B O 1
ATOM 4395 N N . LEU B 1 12 ? -49.469 -14.312 -1.683 1 30.73 12 LEU B N 1
ATOM 4396 C CA . LEU B 1 12 ? -48.438 -13.586 -2.395 1 30.73 12 LEU B CA 1
ATOM 4397 C C . LEU B 1 12 ? -47.188 -13.414 -1.521 1 30.73 12 LEU B C 1
ATOM 4399 O O . LEU B 1 12 ? -46.125 -13.93 -1.852 1 30.73 12 LEU B O 1
ATOM 4403 N N . GLY B 1 13 ? -46.75 -12.195 -1.355 1 30.83 13 GLY B N 1
ATOM 4404 C CA . GLY B 1 13 ? -45.531 -11.422 -1.318 1 30.83 13 GLY B CA 1
ATOM 4405 C C . GLY B 1 13 ? -44.906 -11.383 0.058 1 30.83 13 GLY B C 1
ATOM 4406 O O . GLY B 1 13 ? -44.969 -10.359 0.748 1 30.83 13 GLY B O 1
ATOM 4407 N N . ALA B 1 14 ? -44.969 -12.367 0.813 1 36.59 14 ALA B N 1
ATOM 4408 C CA . ALA B 1 14 ? -44.344 -12.102 2.1 1 36.59 14 ALA B CA 1
ATOM 4409 C C . ALA B 1 14 ? -42.906 -11.617 1.913 1 36.59 14 ALA B C 1
ATOM 4411 O O . ALA B 1 14 ? -42.125 -12.25 1.205 1 36.59 14 ALA B O 1
ATOM 4412 N N . ALA B 1 15 ? -42.656 -10.367 2.25 1 41.34 15 ALA B N 1
ATOM 4413 C CA . ALA B 1 15 ? -41.344 -9.742 2.314 1 41.34 15 ALA B CA 1
ATOM 4414 C C . ALA B 1 15 ? -40.312 -10.695 2.912 1 41.34 15 ALA B C 1
ATOM 4416 O O . ALA B 1 15 ? -40.594 -11.383 3.902 1 41.34 15 ALA B O 1
ATOM 4417 N N . PRO B 1 16 ? -39.438 -11.062 2.076 1 44.28 16 PRO B N 1
ATOM 4418 C CA . PRO B 1 16 ? -38.469 -11.922 2.742 1 44.28 16 PRO B CA 1
ATOM 4419 C C . PRO B 1 16 ? -38.094 -11.422 4.133 1 44.28 16 PRO B C 1
ATOM 4421 O O . PRO B 1 16 ? -38.125 -10.211 4.391 1 44.28 16 PRO B O 1
ATOM 4424 N N . PRO B 1 17 ? -38.031 -12.219 5.141 1 47.75 17 PRO B N 1
ATOM 4425 C CA . PRO B 1 17 ? -37.75 -11.789 6.508 1 47.75 17 PRO B CA 1
ATOM 4426 C C . PRO B 1 17 ? -36.469 -10.93 6.59 1 47.75 17 PRO B C 1
ATOM 4428 O O . PRO B 1 17 ? -35.562 -11.07 5.758 1 47.75 17 PRO B O 1
ATOM 4431 N N . ALA B 1 18 ? -36.562 -9.82 7.414 1 48.09 18 ALA B N 1
ATOM 4432 C CA . ALA B 1 18 ? -35.531 -8.805 7.695 1 48.09 18 ALA B CA 1
ATOM 4433 C C . ALA B 1 18 ? -34.156 -9.438 7.805 1 48.09 18 ALA B C 1
ATOM 4435 O O . ALA B 1 18 ? -33.156 -8.867 7.34 1 48.09 18 ALA B O 1
ATOM 4436 N N . GLY B 1 19 ? -34.031 -10.664 8.344 1 46.84 19 GLY B N 1
ATOM 4437 C CA . GLY B 1 19 ? -32.781 -11.391 8.469 1 46.84 19 GLY B CA 1
ATOM 4438 C C . GLY B 1 19 ? -32.188 -11.781 7.137 1 46.84 19 GLY B C 1
ATOM 4439 O O . GLY B 1 19 ? -30.969 -11.688 6.945 1 46.84 19 GLY B O 1
ATOM 4440 N N . ALA B 1 20 ? -32.938 -12.219 6.223 1 53.47 20 ALA B N 1
ATOM 4441 C CA . ALA B 1 20 ? -32.469 -12.656 4.906 1 53.47 20 ALA B CA 1
ATOM 4442 C C . ALA B 1 20 ? -31.984 -11.477 4.07 1 53.47 20 ALA B C 1
ATOM 4444 O O . ALA B 1 20 ? -30.984 -11.578 3.363 1 53.47 20 ALA B O 1
ATOM 4445 N N . LEU B 1 21 ? -32.781 -10.312 4.176 1 46.41 21 LEU B N 1
ATOM 4446 C CA . LEU B 1 21 ? -32.406 -9.109 3.447 1 46.41 21 LEU B CA 1
ATOM 4447 C C . LEU B 1 21 ? -31.062 -8.562 3.967 1 46.41 21 LEU B C 1
ATOM 4449 O O . LEU B 1 21 ? -30.234 -8.086 3.186 1 46.41 21 LEU B O 1
ATOM 4453 N N . SER B 1 22 ? -30.922 -8.656 5.363 1 54.09 22 SER B N 1
ATOM 4454 C CA . SER B 1 22 ? -29.672 -8.188 5.965 1 54.09 22 SER B CA 1
ATOM 4455 C C . SER B 1 22 ? -28.484 -9.047 5.52 1 54.09 22 SER B C 1
ATOM 4457 O O . SER B 1 22 ? -27.406 -8.523 5.238 1 54.09 22 SER B O 1
ATOM 4459 N N . GLN B 1 23 ? -28.797 -10.328 5.332 1 56.25 23 GLN B N 1
ATOM 4460 C CA . GLN B 1 23 ? -27.75 -11.25 4.898 1 56.25 23 GLN B CA 1
ATOM 4461 C C . GLN B 1 23 ? -27.391 -11.031 3.432 1 56.25 23 GLN B C 1
ATOM 4463 O O . GLN B 1 23 ? -26.219 -11.094 3.057 1 56.25 23 GLN B O 1
ATOM 4468 N N . ARG B 1 24 ? -28.422 -10.711 2.609 1 58.31 24 ARG B N 1
ATOM 4469 C CA . ARG B 1 24 ? -28.172 -10.461 1.192 1 58.31 24 ARG B CA 1
ATOM 4470 C C . ARG B 1 24 ? -27.359 -9.188 0.993 1 58.31 24 ARG B C 1
ATOM 4472 O O . ARG B 1 24 ? -26.469 -9.141 0.144 1 58.31 24 ARG B O 1
ATOM 4479 N N . ARG B 1 25 ? -27.656 -8.266 1.771 1 61.16 25 ARG B N 1
ATOM 4480 C CA . ARG B 1 25 ? -26.969 -6.984 1.632 1 61.16 25 ARG B CA 1
ATOM 4481 C C . ARG B 1 25 ? -25.516 -7.082 2.107 1 61.16 25 ARG B C 1
ATOM 4483 O O . ARG B 1 25 ? -24.625 -6.527 1.482 1 61.16 25 ARG B O 1
ATOM 4490 N N . ALA B 1 26 ? -25.359 -7.812 3.246 1 68.62 26 ALA B N 1
ATOM 4491 C CA . ALA B 1 26 ? -23.984 -8.047 3.719 1 68.62 26 ALA B CA 1
ATOM 4492 C C . ALA B 1 26 ? -23.172 -8.812 2.686 1 68.62 26 ALA B C 1
ATOM 4494 O O . ALA B 1 26 ? -22 -8.531 2.479 1 68.62 26 ALA B O 1
ATOM 4495 N N . GLY B 1 27 ? -23.859 -9.75 2.027 1 77.5 27 GLY B N 1
ATOM 4496 C CA . GLY B 1 27 ? -23.203 -10.508 0.969 1 77.5 27 GLY B CA 1
ATOM 4497 C C . GLY B 1 27 ? -22.797 -9.648 -0.212 1 77.5 27 GLY B C 1
ATOM 4498 O O . GLY B 1 27 ? -21.703 -9.805 -0.749 1 77.5 27 GLY B O 1
ATOM 4499 N N . ALA B 1 28 ? -23.609 -8.68 -0.505 1 82.38 28 ALA B N 1
ATOM 4500 C CA . ALA B 1 28 ? -23.344 -7.785 -1.627 1 82.38 28 ALA B CA 1
ATOM 4501 C C . ALA B 1 28 ? -22.125 -6.906 -1.343 1 82.38 28 ALA B C 1
ATOM 4503 O O . ALA B 1 28 ? -21.328 -6.633 -2.242 1 82.38 28 ALA B O 1
ATOM 4504 N N . LEU B 1 29 ? -21.953 -6.617 -0.125 1 84.94 29 LEU B N 1
ATOM 4505 C CA . LEU B 1 29 ? -20.812 -5.781 0.267 1 84.94 29 LEU B CA 1
ATOM 4506 C C . LEU B 1 29 ? -19.5 -6.535 0.089 1 84.94 29 LEU B C 1
ATOM 4508 O O . LEU B 1 29 ? -18.531 -5.984 -0.446 1 84.94 29 LEU B O 1
ATOM 4512 N N . TRP B 1 30 ? -19.438 -7.742 0.555 1 91.75 30 TRP B N 1
ATOM 4513 C CA . TRP B 1 30 ? -18.234 -8.539 0.455 1 91.75 30 TRP B CA 1
ATOM 4514 C C . TRP B 1 30 ? -17.906 -8.852 -1.002 1 91.75 30 TRP B C 1
ATOM 4516 O O . TRP B 1 30 ? -16.719 -8.922 -1.378 1 91.75 30 TRP B O 1
ATOM 4526 N N . ASP B 1 31 ? -18.922 -8.969 -1.829 1 94.75 31 ASP B N 1
ATOM 4527 C CA . ASP B 1 31 ? -18.703 -9.141 -3.262 1 94.75 31 ASP B CA 1
ATOM 4528 C C . ASP B 1 31 ? -18.109 -7.883 -3.883 1 94.75 31 ASP B C 1
ATOM 4530 O O . ASP B 1 31 ? -17.219 -7.969 -4.727 1 94.75 31 ASP B O 1
ATOM 4534 N N . ASP B 1 32 ? -18.609 -6.723 -3.445 1 91.12 32 ASP B N 1
ATOM 4535 C CA . ASP B 1 32 ? -18.094 -5.457 -3.943 1 91.12 32 ASP B CA 1
ATOM 4536 C C . ASP B 1 32 ? -16.641 -5.258 -3.516 1 91.12 32 ASP B C 1
ATOM 4538 O O . ASP B 1 32 ? -15.82 -4.734 -4.277 1 91.12 32 ASP B O 1
ATOM 4542 N N . MET B 1 33 ? -16.375 -5.699 -2.289 1 93.06 33 MET B N 1
ATOM 4543 C CA . MET B 1 33 ? -15 -5.605 -1.8 1 93.06 33 MET B CA 1
ATOM 4544 C C . MET B 1 33 ? -14.07 -6.5 -2.611 1 93.06 33 MET B C 1
ATOM 4546 O O . MET B 1 33 ? -12.93 -6.125 -2.895 1 93.06 33 MET B O 1
ATOM 4550 N N . ALA B 1 34 ? -14.539 -7.656 -2.98 1 97.31 34 ALA B N 1
ATOM 4551 C CA . ALA B 1 34 ? -13.742 -8.562 -3.805 1 97.31 34 ALA B CA 1
ATOM 4552 C C . ALA B 1 34 ? -13.484 -7.969 -5.188 1 97.31 34 ALA B C 1
ATOM 4554 O O . ALA B 1 34 ? -12.367 -8.047 -5.703 1 97.31 34 ALA B O 1
ATOM 4555 N N . ARG B 1 35 ? -14.531 -7.359 -5.742 1 96.69 35 ARG B N 1
ATOM 4556 C CA . ARG B 1 35 ? -14.367 -6.707 -7.039 1 96.69 35 ARG B CA 1
ATOM 4557 C C . ARG B 1 35 ? -13.391 -5.539 -6.949 1 96.69 35 ARG B C 1
ATOM 4559 O O . ARG B 1 35 ? -12.57 -5.332 -7.848 1 96.69 35 ARG B O 1
ATOM 4566 N N . ALA B 1 36 ? -13.523 -4.758 -5.871 1 95.69 36 ALA B N 1
ATOM 4567 C CA . ALA B 1 36 ? -12.602 -3.645 -5.645 1 95.69 36 ALA B CA 1
ATOM 4568 C C . ALA B 1 36 ? -11.164 -4.141 -5.52 1 95.69 36 ALA B C 1
ATOM 4570 O O . ALA B 1 36 ? -10.242 -3.521 -6.051 1 95.69 36 ALA B O 1
ATOM 4571 N N . LEU B 1 37 ? -10.984 -5.246 -4.809 1 97.5 37 LEU B N 1
ATOM 4572 C CA . LEU B 1 37 ? -9.664 -5.84 -4.656 1 97.5 37 LEU B CA 1
ATOM 4573 C C . LEU B 1 37 ? -9.086 -6.234 -6.008 1 97.5 37 LEU B C 1
ATOM 4575 O O . LEU B 1 37 ? -7.922 -5.949 -6.301 1 97.5 37 LEU B O 1
ATOM 4579 N N . LEU B 1 38 ? -9.906 -6.867 -6.824 1 98.62 38 LEU B N 1
ATOM 4580 C CA . LEU B 1 38 ? -9.445 -7.285 -8.148 1 98.62 38 LEU B CA 1
ATOM 4581 C C . LEU B 1 38 ? -9.094 -6.078 -9.008 1 98.62 38 LEU B C 1
ATOM 4583 O O . LEU B 1 38 ? -8.086 -6.09 -9.719 1 98.62 38 LEU B O 1
ATOM 4587 N N . LEU B 1 39 ? -9.922 -5.02 -8.906 1 97.94 39 LEU B N 1
ATOM 4588 C CA . LEU B 1 39 ? -9.633 -3.801 -9.656 1 97.94 39 LEU B CA 1
ATOM 4589 C C . LEU B 1 39 ? -8.328 -3.17 -9.188 1 97.94 39 LEU B C 1
ATOM 4591 O O . LEU B 1 39 ? -7.512 -2.74 -10 1 97.94 39 LEU B O 1
ATOM 4595 N N . CYS B 1 40 ? -8.141 -3.127 -7.879 1 97.75 40 CYS B N 1
ATOM 4596 C CA . CYS B 1 40 ? -6.891 -2.621 -7.312 1 97.75 40 CYS B CA 1
ATOM 4597 C C . CYS B 1 40 ? -5.695 -3.396 -7.848 1 97.75 40 CYS B C 1
ATOM 4599 O O . CYS B 1 40 ? -4.688 -2.801 -8.234 1 97.75 40 CYS B O 1
ATOM 4601 N N . LEU B 1 41 ? -5.816 -4.672 -7.926 1 98.56 41 LEU B N 1
ATOM 4602 C CA . LEU B 1 41 ? -4.719 -5.527 -8.367 1 98.56 41 LEU B CA 1
ATOM 4603 C C . LEU B 1 41 ? -4.43 -5.324 -9.852 1 98.56 41 LEU B C 1
ATOM 4605 O O . LEU B 1 41 ? -3.271 -5.352 -10.273 1 98.56 41 LEU B O 1
ATOM 4609 N N . ILE B 1 42 ? -5.488 -5.133 -10.648 1 98.56 42 ILE B N 1
ATOM 4610 C CA . ILE B 1 42 ? -5.312 -4.887 -12.07 1 98.56 42 ILE B CA 1
ATOM 4611 C C . ILE B 1 42 ? -4.562 -3.572 -12.281 1 98.56 42 ILE B C 1
ATOM 4613 O O . ILE B 1 42 ? -3.631 -3.504 -13.086 1 98.56 42 ILE B O 1
ATOM 4617 N N . ILE B 1 43 ? -4.867 -2.555 -11.516 1 97.88 43 ILE B N 1
ATOM 4618 C CA . ILE B 1 43 ? -4.215 -1.253 -11.633 1 97.88 43 ILE B CA 1
ATOM 4619 C C . ILE B 1 43 ? -2.77 -1.354 -11.156 1 97.88 43 ILE B C 1
ATOM 4621 O O . ILE B 1 43 ? -1.855 -0.849 -11.812 1 97.88 43 ILE B O 1
ATOM 4625 N N . LEU B 1 44 ? -2.555 -2.053 -10.062 1 97.31 44 LEU B N 1
ATOM 4626 C CA . LEU B 1 44 ? -1.199 -2.221 -9.547 1 97.31 44 LEU B CA 1
ATOM 4627 C C . LEU B 1 44 ? -0.337 -2.998 -10.539 1 97.31 44 LEU B C 1
ATOM 4629 O O . LEU B 1 44 ? 0.846 -2.697 -10.711 1 97.31 44 LEU B O 1
ATOM 4633 N N . ALA B 1 45 ? -0.978 -4.02 -11.148 1 97.88 45 ALA B N 1
ATOM 4634 C CA . ALA B 1 45 ? -0.259 -4.77 -12.172 1 97.88 45 ALA B CA 1
ATOM 4635 C C . ALA B 1 45 ? 0.163 -3.859 -13.32 1 97.88 45 ALA B C 1
ATOM 4637 O O . ALA B 1 45 ? 1.3 -3.932 -13.797 1 97.88 45 ALA B O 1
ATOM 4638 N N . ALA B 1 46 ? -0.706 -2.971 -13.727 1 97.25 46 ALA B N 1
ATOM 4639 C CA . ALA B 1 46 ? -0.427 -2.057 -14.836 1 97.25 46 ALA B CA 1
ATOM 4640 C C . ALA B 1 46 ? 0.654 -1.049 -14.453 1 97.25 46 ALA B C 1
ATOM 4642 O O . ALA B 1 46 ? 1.422 -0.6 -15.305 1 97.25 46 ALA B O 1
ATOM 4643 N N . LEU B 1 47 ? 0.781 -0.804 -13.156 1 95.62 47 LEU B N 1
ATOM 4644 C CA . LEU B 1 47 ? 1.729 0.203 -12.695 1 95.62 47 LEU B CA 1
ATOM 4645 C C . LEU B 1 47 ? 3.1 -0.416 -12.445 1 95.62 47 LEU B C 1
ATOM 4647 O O . LEU B 1 47 ? 4.109 0.29 -12.43 1 95.62 47 LEU B O 1
ATOM 4651 N N . THR B 1 48 ? 3.172 -1.825 -12.305 1 97.31 48 THR B N 1
ATOM 4652 C CA . THR B 1 48 ? 4.414 -2.35 -11.75 1 97.31 48 THR B CA 1
ATOM 4653 C C . THR B 1 48 ? 5.008 -3.42 -12.664 1 97.31 48 THR B C 1
ATOM 4655 O O . THR B 1 48 ? 6.121 -3.896 -12.43 1 97.31 48 THR B O 1
ATOM 4658 N N . PHE B 1 49 ? 4.363 -3.887 -13.766 1 97.62 49 PHE B N 1
ATOM 4659 C CA . PHE B 1 49 ? 4.777 -5.031 -14.562 1 97.62 49 PHE B CA 1
ATOM 4660 C C . PHE B 1 49 ? 6.16 -4.801 -15.164 1 97.62 49 PHE B C 1
ATOM 4662 O O . PHE B 1 49 ? 6.887 -5.758 -15.453 1 97.62 49 PHE B O 1
ATOM 4669 N N . ARG B 1 50 ? 6.625 -3.568 -15.297 1 96.44 50 ARG B N 1
ATOM 4670 C CA . ARG B 1 50 ? 7.906 -3.266 -15.93 1 96.44 50 ARG B CA 1
ATOM 4671 C C . ARG B 1 50 ? 9.047 -3.359 -14.922 1 96.44 50 ARG B C 1
ATOM 4673 O O . ARG B 1 50 ? 10.219 -3.354 -15.305 1 96.44 50 ARG B O 1
ATOM 4680 N N . ASN B 1 51 ? 8.688 -3.477 -13.633 1 96.38 51 ASN B N 1
ATOM 4681 C CA . ASN B 1 51 ? 9.703 -3.514 -12.594 1 96.38 51 ASN B CA 1
ATOM 4682 C C . ASN B 1 51 ? 10.328 -4.902 -12.469 1 96.38 51 ASN B C 1
ATOM 4684 O O . ASN B 1 51 ? 11.375 -5.059 -11.844 1 96.38 51 ASN B O 1
ATOM 4688 N N . TYR B 1 52 ? 9.781 -5.891 -13.055 1 97.25 52 TYR B N 1
ATOM 4689 C CA . TYR B 1 52 ? 10.203 -7.27 -12.852 1 97.25 52 TYR B CA 1
ATOM 4690 C C . TYR B 1 52 ? 11.172 -7.711 -13.938 1 97.25 52 TYR B C 1
ATOM 4692 O O . TYR B 1 52 ? 11 -7.355 -15.109 1 97.25 52 TYR B O 1
ATOM 4700 N N . GLY B 1 53 ? 12.148 -8.484 -13.57 1 96.75 53 GLY B N 1
ATOM 4701 C CA . GLY B 1 53 ? 13.133 -8.992 -14.516 1 96.75 53 GLY B CA 1
ATOM 4702 C C . GLY B 1 53 ? 12.641 -10.195 -15.305 1 96.75 53 GLY B C 1
ATOM 4703 O O . GLY B 1 53 ? 11.641 -10.82 -14.938 1 96.75 53 GLY B O 1
ATOM 4704 N N . ILE B 1 54 ? 13.359 -10.438 -16.344 1 97.31 54 ILE B N 1
ATOM 4705 C CA . ILE B 1 54 ? 13.078 -11.609 -17.172 1 97.31 54 ILE B CA 1
ATOM 4706 C C . ILE B 1 54 ? 13.594 -12.867 -16.484 1 97.31 54 ILE B C 1
ATOM 4708 O O . ILE B 1 54 ? 14.758 -12.938 -16.094 1 97.31 54 ILE B O 1
ATOM 4712 N N . SER B 1 55 ? 12.758 -13.828 -16.297 1 95.12 55 SER B N 1
ATOM 4713 C CA . SER B 1 55 ? 13.172 -15.07 -15.648 1 95.12 55 SER B CA 1
ATOM 4714 C C . SER B 1 55 ? 13.961 -15.953 -16.609 1 95.12 55 SER B C 1
ATOM 4716 O O . SER B 1 55 ? 13.93 -15.742 -17.828 1 95.12 55 SER B O 1
ATOM 4718 N N . THR B 1 56 ? 14.562 -16.953 -16.078 1 91.62 56 THR B N 1
ATOM 4719 C CA . THR B 1 56 ? 15.43 -17.828 -16.859 1 91.62 56 THR B CA 1
ATOM 4720 C C . THR B 1 56 ? 14.617 -18.672 -17.844 1 91.62 56 THR B C 1
ATOM 4722 O O . THR B 1 56 ? 15.133 -19.109 -18.859 1 91.62 56 THR B O 1
ATOM 4725 N N . ASP B 1 57 ? 13.375 -18.812 -17.578 1 91.75 57 ASP B N 1
ATOM 4726 C CA . ASP B 1 57 ? 12.539 -19.703 -18.391 1 91.75 57 ASP B CA 1
ATOM 4727 C C . ASP B 1 57 ? 11.883 -18.953 -19.547 1 91.75 57 ASP B C 1
ATOM 4729 O O . ASP B 1 57 ? 11.414 -19.562 -20.5 1 91.75 57 ASP B O 1
ATOM 4733 N N . GLU B 1 58 ? 11.883 -17.672 -19.484 1 95.19 58 GLU B N 1
ATOM 4734 C CA . GLU B 1 58 ? 11 -16.891 -20.344 1 95.19 58 GLU B CA 1
ATOM 4735 C C . GLU B 1 58 ? 11.484 -16.891 -21.781 1 95.19 58 GLU B C 1
ATOM 4737 O O . GLU B 1 58 ? 10.68 -16.875 -22.719 1 95.19 58 GLU B O 1
ATOM 4742 N N . GLU B 1 59 ? 12.773 -16.969 -21.984 1 94.44 59 GLU B N 1
ATOM 4743 C CA . GLU B 1 59 ? 13.289 -16.875 -23.344 1 94.44 59 GLU B CA 1
ATOM 4744 C C . GLU B 1 59 ? 12.852 -18.078 -24.172 1 94.44 59 GLU B C 1
ATOM 4746 O O . GLU B 1 59 ? 12.328 -17.922 -25.281 1 94.44 59 GLU B O 1
ATOM 4751 N N . VAL B 1 60 ? 13.062 -19.266 -23.609 1 94.69 60 VAL B N 1
ATOM 4752 C CA . VAL B 1 60 ? 12.727 -20.469 -24.344 1 94.69 60 VAL B CA 1
ATOM 4753 C C . VAL B 1 60 ? 11.211 -20.547 -24.531 1 94.69 60 VAL B C 1
ATOM 4755 O O . VAL B 1 60 ? 10.734 -21.125 -25.516 1 94.69 60 VAL B O 1
ATOM 4758 N N . GLN B 1 61 ? 10.531 -20.094 -23.594 1 95.88 61 GLN B N 1
ATOM 4759 C CA . GLN B 1 61 ? 9.078 -20.094 -23.688 1 95.88 61 GLN B CA 1
ATOM 4760 C C . GLN B 1 61 ? 8.594 -19.109 -24.766 1 95.88 61 GLN B C 1
ATOM 4762 O O . GLN B 1 61 ? 7.629 -19.391 -25.484 1 95.88 61 GLN B O 1
ATOM 4767 N N . HIS B 1 62 ? 9.266 -18.062 -24.812 1 94.88 62 HIS B N 1
ATOM 4768 C CA . HIS B 1 62 ? 8.953 -17.062 -25.844 1 94.88 62 HIS B CA 1
ATOM 4769 C C . HIS B 1 62 ? 9.188 -17.625 -27.25 1 94.88 62 HIS B C 1
ATOM 4771 O O . HIS B 1 62 ? 8.344 -17.469 -28.125 1 94.88 62 HIS B O 1
ATOM 4777 N N . ILE B 1 63 ? 10.273 -18.281 -27.453 1 95.94 63 ILE B N 1
ATOM 4778 C CA . ILE B 1 63 ? 10.617 -18.891 -28.734 1 95.94 63 ILE B CA 1
ATOM 4779 C C . ILE B 1 63 ? 9.602 -19.984 -29.078 1 95.94 63 ILE B C 1
ATOM 4781 O O . ILE B 1 63 ? 9.164 -20.094 -30.219 1 95.94 63 ILE B O 1
ATOM 4785 N N . TYR B 1 64 ? 9.25 -20.719 -28.078 1 97.06 64 TYR B N 1
ATOM 4786 C CA . TYR B 1 64 ? 8.258 -21.766 -28.266 1 97.06 64 TYR B CA 1
ATOM 4787 C C . TYR B 1 64 ? 6.945 -21.188 -28.781 1 97.06 64 TYR B C 1
ATOM 4789 O O . TYR B 1 64 ? 6.348 -21.734 -29.719 1 97.06 64 TYR B O 1
ATOM 4797 N N . GLY B 1 65 ? 6.496 -20.078 -28.219 1 97.19 65 GLY B N 1
ATOM 4798 C CA . GLY B 1 65 ? 5.289 -19.406 -28.688 1 97.19 65 GLY B CA 1
ATOM 4799 C C . GLY B 1 65 ? 5.363 -18.984 -30.141 1 97.19 65 GLY B C 1
ATOM 4800 O O . GLY B 1 65 ? 4.402 -19.141 -30.891 1 97.19 65 GLY B O 1
ATOM 4801 N N . LYS B 1 66 ? 6.488 -18.516 -30.484 1 96.88 66 LYS B N 1
ATOM 4802 C CA . LYS B 1 66 ? 6.691 -18.094 -31.875 1 96.88 66 LYS B CA 1
ATOM 4803 C C . LYS B 1 66 ? 6.684 -19.281 -32.812 1 96.88 66 LYS B C 1
ATOM 4805 O O . LYS B 1 66 ? 6.164 -19.188 -33.938 1 96.88 66 LYS B O 1
ATOM 4810 N N . LYS B 1 67 ? 7.301 -20.328 -32.375 1 97.56 67 LYS B N 1
ATOM 4811 C CA . LYS B 1 67 ? 7.324 -21.547 -33.188 1 97.56 67 LYS B CA 1
ATOM 4812 C C . LYS B 1 67 ? 5.926 -22.125 -33.344 1 97.56 67 LYS B C 1
ATOM 4814 O O . LYS B 1 67 ? 5.59 -22.656 -34.406 1 97.56 67 LYS B O 1
ATOM 4819 N N . LEU B 1 68 ? 5.141 -22.078 -32.375 1 97.38 68 LEU B N 1
ATOM 4820 C CA . LEU B 1 68 ? 3.76 -22.547 -32.469 1 97.38 68 LEU B CA 1
ATOM 4821 C C . LEU B 1 68 ? 2.963 -21.672 -33.406 1 97.38 68 LEU B C 1
ATOM 4823 O O . LEU B 1 68 ? 2.15 -22.172 -34.188 1 97.38 68 LEU B O 1
ATOM 4827 N N . LEU B 1 69 ? 3.178 -20.391 -33.281 1 96.94 69 LEU B N 1
ATOM 4828 C CA . LEU B 1 69 ? 2.508 -19.469 -34.188 1 96.94 69 LEU B CA 1
ATOM 4829 C C . LEU B 1 69 ? 2.902 -19.766 -35.625 1 96.94 69 LEU B C 1
ATOM 4831 O O . LEU B 1 69 ? 2.051 -19.75 -36.531 1 96.94 69 LEU B O 1
ATOM 4835 N N . SER B 1 70 ? 4.172 -20.016 -35.844 1 97 70 SER B N 1
ATOM 4836 C CA . SER B 1 70 ? 4.664 -20.344 -37.188 1 97 70 SER B CA 1
ATOM 4837 C C . SER B 1 70 ? 4.008 -21.625 -37.719 1 97 70 SER B C 1
ATOM 4839 O O . SER B 1 70 ? 3.771 -21.75 -38.906 1 97 70 SER B O 1
ATOM 4841 N N . PHE B 1 71 ? 3.805 -22.609 -36.906 1 96.75 71 PHE B N 1
ATOM 4842 C CA . PHE B 1 71 ? 3.117 -23.844 -37.25 1 96.75 71 PHE B CA 1
ATOM 4843 C C . PHE B 1 71 ? 1.749 -23.547 -37.844 1 96.75 71 PHE B C 1
ATOM 4845 O O . PHE B 1 71 ? 1.41 -24.062 -38.938 1 96.75 71 PHE B O 1
ATOM 4852 N N . TYR B 1 72 ? 1.024 -22.688 -37.281 1 96.69 72 TYR B N 1
ATOM 4853 C CA . TYR B 1 72 ? -0.319 -22.344 -37.75 1 96.69 72 TYR B CA 1
ATOM 4854 C C . TYR B 1 72 ? -0.266 -21.453 -38.969 1 96.69 72 TYR B C 1
ATOM 4856 O O . TYR B 1 72 ? -1.019 -21.672 -39.938 1 96.69 72 TYR B O 1
ATOM 4864 N N . LEU B 1 73 ? 0.541 -20.484 -38.906 1 96.5 73 LEU B N 1
ATOM 4865 C CA . LEU B 1 73 ? 0.604 -19.531 -40.031 1 96.5 73 LEU B CA 1
ATOM 4866 C C . LEU B 1 73 ? 1.094 -20.219 -41.281 1 96.5 73 LEU B C 1
ATOM 4868 O O . LEU B 1 73 ? 0.755 -19.781 -42.406 1 96.5 73 LEU B O 1
ATOM 4872 N N . SER B 1 74 ? 1.825 -21.297 -41.156 1 96.81 74 SER B N 1
ATOM 4873 C CA . SER B 1 74 ? 2.363 -22.016 -42.312 1 96.81 74 SER B CA 1
ATOM 4874 C C . SER B 1 74 ? 1.371 -23.062 -42.844 1 96.81 74 SER B C 1
ATOM 4876 O O . SER B 1 74 ? 1.689 -23.828 -43.719 1 96.81 74 SER B O 1
ATOM 4878 N N . GLY B 1 75 ? 0.227 -23.125 -42.281 1 95.88 75 GLY B N 1
ATOM 4879 C CA . GLY B 1 75 ? -0.725 -24.156 -42.625 1 95.88 75 GLY B CA 1
ATOM 4880 C C . GLY B 1 75 ? -0.329 -25.531 -42.125 1 95.88 75 GLY B C 1
ATOM 4881 O O . GLY B 1 75 ? -0.451 -26.531 -42.812 1 95.88 75 GLY B O 1
ATOM 4882 N N . PHE B 1 76 ? 0.4 -25.562 -40.969 1 94.25 76 PHE B N 1
ATOM 4883 C CA . PHE B 1 76 ? 0.75 -26.781 -40.25 1 94.25 76 PHE B CA 1
ATOM 4884 C C . PHE B 1 76 ? 1.981 -27.438 -40.844 1 94.25 76 PHE B C 1
ATOM 4886 O O . PHE B 1 76 ? 2.225 -28.625 -40.625 1 94.25 76 PHE B O 1
ATOM 4893 N N . THR B 1 77 ? 2.787 -26.719 -41.594 1 94.94 77 THR B N 1
ATOM 4894 C CA . THR B 1 77 ? 3.967 -27.297 -42.219 1 94.94 77 THR B CA 1
ATOM 4895 C C . THR B 1 77 ? 5.199 -27.141 -41.344 1 94.94 77 THR B C 1
ATOM 4897 O O . THR B 1 77 ? 6.039 -28.031 -41.281 1 94.94 77 THR B O 1
ATOM 4900 N N . ASP B 1 78 ? 5.391 -26.031 -40.719 1 95.44 78 ASP B N 1
ATOM 4901 C CA . ASP B 1 78 ? 6.508 -25.812 -39.812 1 95.44 78 ASP B CA 1
ATOM 4902 C C . ASP B 1 78 ? 6.32 -26.578 -38.5 1 95.44 78 ASP B C 1
ATOM 4904 O O . ASP B 1 78 ? 5.535 -26.172 -37.625 1 95.44 78 ASP B O 1
ATOM 4908 N N . ARG B 1 79 ? 7.062 -27.594 -38.281 1 94.38 79 ARG B N 1
ATOM 4909 C CA . ARG B 1 79 ? 6.891 -28.453 -37.125 1 94.38 79 ARG B CA 1
ATOM 4910 C C . ARG B 1 79 ? 8.031 -28.25 -36.125 1 94.38 79 ARG B C 1
ATOM 4912 O O . ARG B 1 79 ? 8.289 -29.125 -35.281 1 94.38 79 ARG B O 1
ATOM 4919 N N . SER B 1 80 ? 8.719 -27.172 -36.188 1 94.75 80 SER B N 1
ATOM 4920 C CA . SER B 1 80 ? 9.875 -26.906 -35.344 1 94.75 80 SER B CA 1
ATOM 4921 C C . SER B 1 80 ? 9.484 -26.859 -33.875 1 94.75 80 SER B C 1
ATOM 4923 O O . SER B 1 80 ? 10.297 -27.172 -33 1 94.75 80 SER B O 1
ATOM 4925 N N . ALA B 1 81 ? 8.266 -26.516 -33.625 1 94.06 81 ALA B N 1
ATOM 4926 C CA . ALA B 1 81 ? 7.773 -26.422 -32.25 1 94.06 81 ALA B CA 1
ATOM 4927 C C . ALA B 1 81 ? 7.793 -27.797 -31.578 1 94.06 81 ALA B C 1
ATOM 4929 O O . ALA B 1 81 ? 7.965 -27.891 -30.359 1 94.06 81 ALA B O 1
ATOM 4930 N N . PHE B 1 82 ? 7.711 -28.891 -32.312 1 93.12 82 PHE B N 1
ATOM 4931 C CA . PHE B 1 82 ? 7.52 -30.234 -31.766 1 93.12 82 PHE B CA 1
ATOM 4932 C C . PHE B 1 82 ? 8.859 -30.875 -31.422 1 93.12 82 PHE B C 1
ATOM 4934 O O . PHE B 1 82 ? 8.898 -31.984 -30.875 1 93.12 82 PHE B O 1
ATOM 4941 N N . HIS B 1 83 ? 9.914 -30.109 -31.672 1 89.75 83 HIS B N 1
ATOM 4942 C CA . HIS B 1 83 ? 11.25 -30.609 -31.375 1 89.75 83 HIS B CA 1
ATOM 4943 C C . HIS B 1 83 ? 12.07 -29.562 -30.625 1 89.75 83 HIS B C 1
ATOM 4945 O O . HIS B 1 83 ? 13.289 -29.703 -30.484 1 89.75 83 HIS B O 1
ATOM 4951 N N . PHE B 1 84 ? 11.367 -28.594 -30.266 1 91.38 84 PHE B N 1
ATOM 4952 C CA . PHE B 1 84 ? 12.07 -27.516 -29.594 1 91.38 84 PHE B CA 1
ATOM 4953 C C . PHE B 1 84 ? 12.266 -27.844 -28.109 1 91.38 84 PHE B C 1
ATOM 4955 O O . PHE B 1 84 ? 11.359 -27.625 -27.312 1 91.38 84 PHE B O 1
ATOM 4962 N N . LYS B 1 85 ? 13.469 -28.281 -27.781 1 87.19 85 LYS B N 1
ATOM 4963 C CA . LYS B 1 85 ? 13.82 -28.641 -26.422 1 87.19 85 LYS B CA 1
ATOM 4964 C C . LYS B 1 85 ? 12.758 -29.547 -25.797 1 87.19 85 LYS B C 1
ATOM 4966 O O . LYS B 1 85 ? 12.297 -30.5 -26.438 1 87.19 85 LYS B O 1
ATOM 4971 N N . ASP B 1 86 ? 12.344 -29.375 -24.609 1 86.12 86 ASP B N 1
ATOM 4972 C CA . ASP B 1 86 ? 11.336 -30.203 -23.953 1 86.12 86 ASP B CA 1
ATOM 4973 C C . ASP B 1 86 ? 10.008 -29.453 -23.812 1 86.12 86 ASP B C 1
ATOM 4975 O O . ASP B 1 86 ? 9.07 -29.953 -23.188 1 86.12 86 ASP B O 1
ATOM 4979 N N . LEU B 1 87 ? 9.922 -28.406 -24.516 1 89.88 87 LEU B N 1
ATOM 4980 C CA . LEU B 1 87 ? 8.75 -27.547 -24.344 1 89.88 87 LEU B CA 1
ATOM 4981 C C . LEU B 1 87 ? 7.543 -28.109 -25.078 1 89.88 87 LEU B C 1
ATOM 4983 O O . LEU B 1 87 ? 6.402 -27.734 -24.797 1 89.88 87 LEU B O 1
ATOM 4987 N N . TYR B 1 88 ? 7.816 -29.016 -26.031 1 90.25 88 TYR B N 1
ATOM 4988 C CA . TYR B 1 88 ? 6.707 -29.641 -26.75 1 90.25 88 TYR B CA 1
ATOM 4989 C C . TYR B 1 88 ? 5.895 -30.531 -25.812 1 90.25 88 TYR B C 1
ATOM 4991 O O . TYR B 1 88 ? 4.754 -30.891 -26.109 1 90.25 88 TYR B O 1
ATOM 4999 N N . LEU B 1 89 ? 6.492 -30.875 -24.672 1 89.31 89 LEU B N 1
ATOM 5000 C CA . LEU B 1 89 ? 5.805 -31.703 -23.688 1 89.31 89 LEU B CA 1
ATOM 5001 C C . LEU B 1 89 ? 4.832 -30.875 -22.844 1 89.31 89 LEU B C 1
ATOM 5003 O O . LEU B 1 89 ? 4.043 -31.422 -22.078 1 89.31 89 LEU B O 1
ATOM 5007 N N . TYR B 1 90 ? 4.949 -29.578 -23.062 1 90.56 90 TYR B N 1
ATOM 5008 C CA . TYR B 1 90 ? 4.062 -28.656 -22.359 1 90.56 90 TYR B CA 1
ATOM 5009 C C . TYR B 1 90 ? 3.127 -27.953 -23.344 1 90.56 90 TYR B C 1
ATOM 5011 O O . TYR B 1 90 ? 3.443 -27.828 -24.531 1 90.56 90 TYR B O 1
ATOM 5019 N N . GLY B 1 91 ? 1.989 -27.562 -22.828 1 92.31 91 GLY B N 1
ATOM 5020 C CA . GLY B 1 91 ? 1.086 -26.766 -23.641 1 92.31 91 GLY B CA 1
ATOM 5021 C C . GLY B 1 91 ? 1.596 -25.359 -23.922 1 92.31 91 GLY B C 1
ATOM 5022 O O . GLY B 1 91 ? 2.371 -24.812 -23.125 1 92.31 91 GLY B O 1
ATOM 5023 N N . GLY B 1 92 ? 1.121 -24.797 -25.016 1 96.25 92 GLY B N 1
ATOM 5024 C CA . GLY B 1 92 ? 1.643 -23.516 -25.453 1 96.25 92 GLY B CA 1
ATOM 5025 C C . GLY B 1 92 ? 0.627 -22.391 -25.344 1 96.25 92 GLY B C 1
ATOM 5026 O O . GLY B 1 92 ? 0.764 -21.359 -26 1 96.25 92 GLY B O 1
ATOM 5027 N N . LEU B 1 93 ? -0.4 -22.594 -24.5 1 97.69 93 LEU B N 1
ATOM 5028 C CA . LEU B 1 93 ? -1.475 -21.609 -24.438 1 97.69 93 LEU B CA 1
ATOM 5029 C C . LEU B 1 93 ? -0.92 -20.219 -24.172 1 97.69 93 LEU B C 1
ATOM 5031 O O . LEU B 1 93 ? -1.155 -19.297 -24.953 1 97.69 93 LEU B O 1
ATOM 5035 N N . PHE B 1 94 ? -0.212 -20.016 -23.109 1 97.94 94 PHE B N 1
ATOM 5036 C CA . PHE B 1 94 ? 0.282 -18.703 -22.719 1 97.94 94 PHE B CA 1
ATOM 5037 C C . PHE B 1 94 ? 1.284 -18.172 -23.734 1 97.94 94 PHE B C 1
ATOM 5039 O O . PHE B 1 94 ? 1.232 -17 -24.125 1 97.94 94 PHE B O 1
ATOM 5046 N N . ASP B 1 95 ? 2.133 -19.047 -24.172 1 97.81 95 ASP B N 1
ATOM 5047 C CA . ASP B 1 95 ? 3.203 -18.656 -25.078 1 97.81 95 ASP B CA 1
ATOM 5048 C C . ASP B 1 95 ? 2.643 -18.281 -26.453 1 97.81 95 ASP B C 1
ATOM 5050 O O . ASP B 1 95 ? 3.076 -17.281 -27.047 1 97.81 95 ASP B O 1
ATOM 5054 N N . LEU B 1 96 ? 1.735 -19.078 -26.922 1 97.81 96 LEU B N 1
ATOM 5055 C CA . LEU B 1 96 ? 1.111 -18.781 -28.203 1 97.81 96 LEU B CA 1
ATOM 5056 C C . LEU B 1 96 ? 0.322 -17.484 -28.141 1 97.81 96 LEU B C 1
ATOM 5058 O O . LEU B 1 96 ? 0.392 -16.656 -29.062 1 97.81 96 LEU B O 1
ATOM 5062 N N . VAL B 1 97 ? -0.399 -17.281 -27.078 1 98 97 VAL B N 1
ATOM 5063 C CA . VAL B 1 97 ? -1.175 -16.062 -26.906 1 98 97 VAL B CA 1
ATOM 5064 C C . VAL B 1 97 ? -0.235 -14.859 -26.844 1 98 97 VAL B C 1
ATOM 5066 O O . VAL B 1 97 ? -0.516 -13.812 -27.438 1 98 97 VAL B O 1
ATOM 5069 N N . THR B 1 98 ? 0.824 -15.008 -26.141 1 97.88 98 THR B N 1
ATOM 5070 C CA . THR B 1 98 ? 1.811 -13.93 -26.062 1 97.88 98 THR B CA 1
ATOM 5071 C C . THR B 1 98 ? 2.365 -13.602 -27.438 1 97.88 98 THR B C 1
ATOM 5073 O O . THR B 1 98 ? 2.482 -12.43 -27.797 1 97.88 98 THR B O 1
ATOM 5076 N N . ALA B 1 99 ? 2.689 -14.656 -28.188 1 97.81 99 ALA B N 1
ATOM 5077 C CA . ALA B 1 99 ? 3.227 -14.461 -29.531 1 97.81 99 ALA B CA 1
ATOM 5078 C C . ALA B 1 99 ? 2.23 -13.719 -30.422 1 97.81 99 ALA B C 1
ATOM 5080 O O . ALA B 1 99 ? 2.627 -12.93 -31.281 1 97.81 99 ALA B O 1
ATOM 5081 N N . LEU B 1 100 ? 0.971 -13.945 -30.203 1 97.62 100 LEU B N 1
ATOM 5082 C CA . LEU B 1 100 ? -0.085 -13.297 -30.969 1 97.62 100 LEU B CA 1
ATOM 5083 C C . LEU B 1 100 ? -0.24 -11.836 -30.547 1 97.62 100 LEU B C 1
ATOM 5085 O O . LEU B 1 100 ? -0.567 -10.984 -31.391 1 97.62 100 LEU B O 1
ATOM 5089 N N . VAL B 1 101 ? 0.016 -11.492 -29.312 1 97.81 101 VAL B N 1
ATOM 5090 C CA . VAL B 1 101 ? -0.297 -10.18 -28.75 1 97.81 101 VAL B CA 1
ATOM 5091 C C . VAL B 1 101 ? 0.898 -9.25 -28.922 1 97.81 101 VAL B C 1
ATOM 5093 O O . VAL B 1 101 ? 0.729 -8.047 -29.141 1 97.81 101 VAL B O 1
ATOM 5096 N N . VAL B 1 102 ? 2.1 -9.734 -28.922 1 96.81 102 VAL B N 1
ATOM 5097 C CA . VAL B 1 102 ? 3.332 -8.953 -28.906 1 96.81 102 VAL B CA 1
ATOM 5098 C C . VAL B 1 102 ? 3.375 -8.008 -30.094 1 96.81 102 VAL B C 1
ATOM 5100 O O . VAL B 1 102 ? 3.664 -6.82 -29.953 1 96.81 102 VAL B O 1
ATOM 5103 N N . PRO B 1 103 ? 2.98 -8.469 -31.344 1 95.5 103 PRO B N 1
ATOM 5104 C CA . PRO B 1 103 ? 3.098 -7.59 -32.5 1 95.5 103 PRO B CA 1
ATOM 5105 C C . PRO B 1 103 ? 2.176 -6.375 -32.406 1 95.5 103 PRO B C 1
ATOM 5107 O O . PRO B 1 103 ? 2.438 -5.348 -33.062 1 95.5 103 PRO B O 1
ATOM 5110 N N . ILE B 1 104 ? 1.181 -6.383 -31.672 1 96.62 104 ILE B N 1
ATOM 5111 C CA . ILE B 1 104 ? 0.227 -5.277 -31.609 1 96.62 104 ILE B CA 1
ATOM 5112 C C . ILE B 1 104 ? 0.352 -4.551 -30.281 1 96.62 104 ILE B C 1
ATOM 5114 O O . ILE B 1 104 ? -0.365 -3.584 -30.016 1 96.62 104 ILE B O 1
ATOM 5118 N N . SER B 1 105 ? 1.168 -4.992 -29.438 1 97.12 105 SER B N 1
ATOM 5119 C CA . SER B 1 105 ? 1.366 -4.398 -28.125 1 97.12 105 SER B CA 1
ATOM 5120 C C . SER B 1 105 ? 2.213 -3.131 -28.203 1 97.12 105 SER B C 1
ATOM 5122 O O . SER B 1 105 ? 3.182 -3.076 -28.969 1 97.12 105 SER B O 1
ATOM 5124 N N . PRO B 1 106 ? 1.821 -2.072 -27.453 1 96.75 106 PRO B N 1
ATOM 5125 C CA . PRO B 1 106 ? 2.66 -0.872 -27.406 1 96.75 106 PRO B CA 1
ATOM 5126 C C . PRO B 1 106 ? 3.918 -1.065 -26.562 1 96.75 106 PRO B C 1
ATOM 5128 O O . PRO B 1 106 ? 4.785 -0.188 -26.531 1 96.75 106 PRO B O 1
ATOM 5131 N N . PHE B 1 107 ? 4.09 -2.191 -25.875 1 96.75 107 PHE B N 1
ATOM 5132 C CA . PHE B 1 107 ? 5.223 -2.473 -25 1 96.75 107 PHE B CA 1
ATOM 5133 C C . PHE B 1 107 ? 6.188 -3.451 -25.656 1 96.75 107 PHE B C 1
ATOM 5135 O O . PHE B 1 107 ? 5.84 -4.105 -26.641 1 96.75 107 PHE B O 1
ATOM 5142 N N . GLU B 1 108 ? 7.367 -3.553 -25.062 1 95.06 108 GLU B N 1
ATOM 5143 C CA . GLU B 1 108 ? 8.359 -4.516 -25.531 1 95.06 108 GLU B CA 1
ATOM 5144 C C . GLU B 1 108 ? 7.898 -5.949 -25.266 1 95.06 108 GLU B C 1
ATOM 5146 O O . GLU B 1 108 ? 6.926 -6.176 -24.547 1 95.06 108 GLU B O 1
ATOM 5151 N N . GLU B 1 109 ? 8.594 -6.852 -25.891 1 95.19 109 GLU B N 1
ATOM 5152 C CA . GLU B 1 109 ? 8.188 -8.25 -25.922 1 95.19 109 GLU B CA 1
ATOM 5153 C C . GLU B 1 109 ? 8.008 -8.812 -24.516 1 95.19 109 GLU B C 1
ATOM 5155 O O . GLU B 1 109 ? 6.957 -9.375 -24.203 1 95.19 109 GLU B O 1
ATOM 5160 N N . TYR B 1 110 ? 9.023 -8.641 -23.688 1 96.69 110 TYR B N 1
ATOM 5161 C CA . TYR B 1 110 ? 8.961 -9.258 -22.375 1 96.69 110 TYR B CA 1
ATOM 5162 C C . TYR B 1 110 ? 8.062 -8.453 -21.438 1 96.69 110 TYR B C 1
ATOM 5164 O O . TYR B 1 110 ? 7.422 -9.008 -20.547 1 96.69 110 TYR B O 1
ATOM 5172 N N . GLU B 1 111 ? 7.992 -7.09 -21.641 1 96.75 111 GLU B N 1
ATOM 5173 C CA . GLU B 1 111 ? 7.039 -6.285 -20.891 1 96.75 111 GLU B CA 1
ATOM 5174 C C . GLU B 1 111 ? 5.605 -6.742 -21.141 1 96.75 111 GLU B C 1
ATOM 5176 O O . GLU B 1 111 ? 4.805 -6.836 -20.219 1 96.75 111 GLU B O 1
ATOM 5181 N N . THR B 1 112 ? 5.312 -6.988 -22.422 1 98 112 THR B N 1
ATOM 5182 C CA . THR B 1 112 ? 3.994 -7.488 -22.797 1 98 112 THR B CA 1
ATOM 5183 C C . THR B 1 112 ? 3.707 -8.82 -22.125 1 98 112 THR B C 1
ATOM 5185 O O . THR B 1 112 ? 2.611 -9.039 -21.594 1 98 112 THR B O 1
ATOM 5188 N N . ARG B 1 113 ? 4.711 -9.711 -22.125 1 97.75 113 ARG B N 1
ATOM 5189 C CA . ARG B 1 113 ? 4.602 -11.023 -21.5 1 97.75 113 ARG B CA 1
ATOM 5190 C C . ARG B 1 113 ? 4.328 -10.883 -20 1 97.75 113 ARG B C 1
ATOM 5192 O O . ARG B 1 113 ? 3.471 -11.578 -19.453 1 97.75 113 ARG B O 1
ATOM 5199 N N . HIS B 1 114 ? 5.039 -9.922 -19.297 1 98.38 114 HIS B N 1
ATOM 5200 C CA . HIS B 1 114 ? 4.891 -9.703 -17.859 1 98.38 114 HIS B CA 1
ATOM 5201 C C . HIS B 1 114 ? 3.498 -9.188 -17.531 1 98.38 114 HIS B C 1
ATOM 5203 O O . HIS B 1 114 ? 2.885 -9.625 -16.547 1 98.38 114 HIS B O 1
ATOM 5209 N N . LEU B 1 115 ? 3.012 -8.242 -18.312 1 98.44 115 LEU B N 1
ATOM 5210 C CA . LEU B 1 115 ? 1.675 -7.703 -18.078 1 98.44 115 LEU B CA 1
ATOM 5211 C C . LEU B 1 115 ? 0.614 -8.789 -18.266 1 98.44 115 LEU B C 1
ATOM 5213 O O . LEU B 1 115 ? -0.297 -8.906 -17.438 1 98.44 115 LEU B O 1
ATOM 5217 N N . LEU B 1 116 ? 0.726 -9.586 -19.312 1 98.44 116 LEU B N 1
ATOM 5218 C CA . LEU B 1 116 ? -0.219 -10.672 -19.562 1 98.44 116 LEU B CA 1
ATOM 5219 C C . LEU B 1 116 ? -0.206 -11.68 -18.422 1 98.44 116 LEU B C 1
ATOM 5221 O O . LEU B 1 116 ? -1.263 -12.133 -17.969 1 98.44 116 LEU B O 1
ATOM 5225 N N . CYS B 1 117 ? 1.004 -12.031 -17.984 1 98.56 117 CYS B N 1
ATOM 5226 C CA . CYS B 1 117 ? 1.129 -13 -16.906 1 98.56 117 CYS B CA 1
ATOM 5227 C C . CYS B 1 117 ? 0.491 -12.469 -15.625 1 98.56 117 CYS B C 1
ATOM 5229 O O . CYS B 1 117 ? -0.174 -13.219 -14.906 1 98.56 117 CYS B O 1
ATOM 5231 N N . ALA B 1 118 ? 0.715 -11.156 -15.375 1 98.75 118 ALA B N 1
ATOM 5232 C CA . ALA B 1 118 ? 0.116 -10.531 -14.203 1 98.75 118 ALA B CA 1
ATOM 5233 C C . ALA B 1 118 ? -1.407 -10.586 -14.266 1 98.75 118 ALA B C 1
ATOM 5235 O O . ALA B 1 118 ? -2.066 -10.859 -13.258 1 98.75 118 ALA B O 1
ATOM 5236 N N . LEU B 1 119 ? -1.989 -10.352 -15.391 1 98.69 119 LEU B N 1
ATOM 5237 C CA . LEU B 1 119 ? -3.438 -10.367 -15.562 1 98.69 119 LEU B CA 1
ATOM 5238 C C . LEU B 1 119 ? -3.988 -11.781 -15.359 1 98.69 119 LEU B C 1
ATOM 5240 O O . LEU B 1 119 ? -5.055 -11.953 -14.766 1 98.69 119 LEU B O 1
ATOM 5244 N N . VAL B 1 120 ? -3.254 -12.766 -15.82 1 98.69 120 VAL B N 1
ATOM 5245 C CA . VAL B 1 120 ? -3.654 -14.148 -15.594 1 98.69 120 VAL B CA 1
ATOM 5246 C C . VAL B 1 120 ? -3.576 -14.477 -14.109 1 98.69 120 VAL B C 1
ATOM 5248 O O . VAL B 1 120 ? -4.41 -15.219 -13.578 1 98.69 120 VAL B O 1
ATOM 5251 N N . GLY B 1 121 ? -2.48 -13.953 -13.477 1 98.81 121 GLY B N 1
ATOM 5252 C CA . GLY B 1 121 ? -2.396 -14.117 -12.031 1 98.81 121 GLY B CA 1
ATOM 5253 C C . GLY B 1 121 ? -3.598 -13.555 -11.297 1 98.81 121 GLY B C 1
ATOM 5254 O O . GLY B 1 121 ? -4.113 -14.18 -10.367 1 98.81 121 GLY B O 1
ATOM 5255 N N . VAL B 1 122 ? -4.082 -12.375 -11.727 1 98.88 122 VAL B N 1
ATOM 5256 C CA . VAL B 1 122 ? -5.266 -11.766 -11.133 1 98.88 122 VAL B CA 1
ATOM 5257 C C . VAL B 1 122 ? -6.488 -12.641 -11.391 1 98.88 122 VAL B C 1
ATOM 5259 O O . VAL B 1 122 ? -7.363 -12.766 -10.531 1 98.88 122 VAL B O 1
ATOM 5262 N N . LEU B 1 123 ? -6.555 -13.234 -12.562 1 98.81 123 LEU B N 1
ATOM 5263 C CA . LEU B 1 123 ? -7.629 -14.164 -12.875 1 98.81 123 LEU B CA 1
ATOM 5264 C C . LEU B 1 123 ? -7.637 -15.336 -11.906 1 98.81 123 LEU B C 1
ATOM 5266 O O . LEU B 1 123 ? -8.703 -15.844 -11.547 1 98.81 123 LEU B O 1
ATOM 5270 N N . GLY B 1 124 ? -6.43 -15.82 -11.547 1 98.88 124 GLY B N 1
ATOM 5271 C CA . GLY B 1 124 ? -6.344 -16.875 -10.539 1 98.88 124 GLY B CA 1
ATOM 5272 C C . GLY B 1 124 ? -6.898 -16.453 -9.188 1 98.88 124 GLY B C 1
ATOM 5273 O O . GLY B 1 124 ? -7.613 -17.203 -8.539 1 98.88 124 GLY B O 1
ATOM 5274 N N . ILE B 1 125 ? -6.629 -15.203 -8.766 1 98.94 125 ILE B N 1
ATOM 5275 C CA . ILE B 1 125 ? -7.156 -14.664 -7.516 1 98.94 125 ILE B CA 1
ATOM 5276 C C . ILE B 1 125 ? -8.68 -14.555 -7.602 1 98.94 125 ILE B C 1
ATOM 5278 O O . ILE B 1 125 ? -9.383 -14.867 -6.641 1 98.94 125 ILE B O 1
ATOM 5282 N N . ALA B 1 126 ? -9.188 -14.133 -8.758 1 98.88 126 ALA B N 1
ATOM 5283 C CA . ALA B 1 126 ? -10.625 -14.094 -8.984 1 98.88 126 ALA B CA 1
ATOM 5284 C C . ALA B 1 126 ? -11.242 -15.484 -8.852 1 98.88 126 ALA B C 1
ATOM 5286 O O . ALA B 1 126 ? -12.359 -15.625 -8.352 1 98.88 126 ALA B O 1
ATOM 5287 N N . GLY B 1 127 ? -10.5 -16.5 -9.352 1 98.88 127 GLY B N 1
ATOM 5288 C CA . GLY B 1 127 ? -10.969 -17.875 -9.203 1 98.88 127 GLY B CA 1
ATOM 5289 C C . GLY B 1 127 ? -11.094 -18.297 -7.75 1 98.88 127 GLY B C 1
ATOM 5290 O O . GLY B 1 127 ? -12.055 -18.984 -7.383 1 98.88 127 GLY B O 1
ATOM 5291 N N . CYS B 1 128 ? -10.148 -17.891 -6.93 1 98.81 128 CYS B N 1
ATOM 5292 C CA . CYS B 1 128 ? -10.219 -18.188 -5.504 1 98.81 128 CYS B CA 1
ATOM 5293 C C . CYS B 1 128 ? -11.438 -17.531 -4.867 1 98.81 128 CYS B C 1
ATOM 5295 O O . CYS B 1 128 ? -12.109 -18.141 -4.035 1 98.81 128 CYS B O 1
ATOM 5297 N N . TRP B 1 129 ? -11.648 -16.281 -5.238 1 98.81 129 TRP B N 1
ATOM 5298 C CA . TRP B 1 129 ? -12.82 -15.555 -4.758 1 98.81 129 TRP B CA 1
ATOM 5299 C C . TRP B 1 129 ? -14.102 -16.312 -5.098 1 98.81 129 TRP B C 1
ATOM 5301 O O . TRP B 1 129 ? -14.898 -16.625 -4.211 1 98.81 129 TRP B O 1
ATOM 5311 N N . ARG B 1 130 ? -14.297 -16.641 -6.363 1 98.75 130 ARG B N 1
ATOM 5312 C CA . ARG B 1 130 ? -15.531 -17.281 -6.824 1 98.75 130 ARG B CA 1
ATOM 5313 C C . ARG B 1 130 ? -15.703 -18.656 -6.207 1 98.75 130 ARG B C 1
ATOM 5315 O O . ARG B 1 130 ? -16.812 -19.062 -5.879 1 98.75 130 ARG B O 1
ATOM 5322 N N . TYR B 1 131 ? -14.586 -19.375 -6.086 1 98.81 131 TYR B N 1
ATOM 5323 C CA . TYR B 1 131 ? -14.641 -20.734 -5.578 1 98.81 131 TYR B CA 1
ATOM 5324 C C . TYR B 1 131 ? -15.047 -20.766 -4.109 1 98.81 131 TYR B C 1
ATOM 5326 O O . TYR B 1 131 ? -15.969 -21.484 -3.727 1 98.81 131 TYR B O 1
ATOM 5334 N N . ALA B 1 132 ? -14.359 -19.922 -3.277 1 98.81 132 ALA B N 1
ATOM 5335 C CA . ALA B 1 132 ? -14.703 -19.859 -1.86 1 98.81 132 ALA B CA 1
ATOM 5336 C C . ALA B 1 132 ? -16.125 -19.312 -1.673 1 98.81 132 ALA B C 1
ATOM 5338 O O . ALA B 1 132 ? -16.844 -19.766 -0.786 1 98.81 132 ALA B O 1
ATOM 5339 N N . ARG B 1 133 ? -16.5 -18.312 -2.514 1 98.44 133 ARG B N 1
ATOM 5340 C CA . ARG B 1 133 ? -17.859 -17.766 -2.455 1 98.44 133 ARG B CA 1
ATOM 5341 C C . ARG B 1 133 ? -18.906 -18.844 -2.729 1 98.44 133 ARG B C 1
ATOM 5343 O O . ARG B 1 133 ? -19.953 -18.859 -2.088 1 98.44 133 ARG B O 1
ATOM 5350 N N . LEU B 1 134 ? -18.672 -19.688 -3.688 1 98 134 LEU B N 1
ATOM 5351 C CA . LEU B 1 134 ? -19.578 -20.781 -4.051 1 98 134 LEU B CA 1
ATOM 5352 C C . LEU B 1 134 ? -19.797 -21.719 -2.869 1 98 134 LEU B C 1
ATOM 5354 O O . LEU B 1 134 ? -20.938 -22.141 -2.615 1 98 134 LEU B O 1
ATOM 5358 N N . LEU B 1 135 ? -18.75 -21.969 -2.16 1 97.81 135 LEU B N 1
ATOM 5359 C CA . LEU B 1 135 ? -18.797 -23 -1.13 1 97.81 135 LEU B CA 1
ATOM 5360 C C . LEU B 1 135 ? -19.266 -22.422 0.198 1 97.81 135 LEU B C 1
ATOM 5362 O O . LEU B 1 135 ? -19.906 -23.109 0.991 1 97.81 135 LEU B O 1
ATOM 5366 N N . ALA B 1 136 ? -18.875 -21.109 0.462 1 97.62 136 ALA B N 1
ATOM 5367 C CA . ALA B 1 136 ? -19.078 -20.656 1.839 1 97.62 136 ALA B CA 1
ATOM 5368 C C . ALA B 1 136 ? -19.578 -19.219 1.881 1 97.62 136 ALA B C 1
ATOM 5370 O O . ALA B 1 136 ? -19.625 -18.609 2.949 1 97.62 136 ALA B O 1
ATOM 5371 N N . GLY B 1 137 ? -19.844 -18.594 0.736 1 97.62 137 GLY B N 1
ATOM 5372 C CA . GLY B 1 137 ? -20.484 -17.297 0.736 1 97.62 137 GLY B CA 1
ATOM 5373 C C . GLY B 1 137 ? -19.531 -16.156 0.391 1 97.62 137 GLY B C 1
ATOM 5374 O O . GLY B 1 137 ? -18.359 -16.406 0.108 1 97.62 137 GLY B O 1
ATOM 5375 N N . PRO B 1 138 ? -20.078 -14.961 0.387 1 97.25 138 PRO B N 1
ATOM 5376 C CA . PRO B 1 138 ? -19.359 -13.812 -0.155 1 97.25 138 PRO B CA 1
ATOM 5377 C C . PRO B 1 138 ? -18.141 -13.43 0.688 1 97.25 138 PRO B C 1
ATOM 5379 O O . PRO B 1 138 ? -17.078 -13.117 0.142 1 97.25 138 PRO B O 1
ATOM 5382 N N . ARG B 1 139 ? -18.281 -13.445 2.074 1 97 139 ARG B N 1
ATOM 5383 C CA . ARG B 1 139 ? -17.156 -13.047 2.914 1 97 139 ARG B CA 1
ATOM 5384 C C . ARG B 1 139 ? -16 -14.031 2.781 1 97 139 ARG B C 1
ATOM 5386 O O . ARG B 1 139 ? -14.844 -13.625 2.689 1 97 139 ARG B O 1
ATOM 5393 N N . ALA B 1 140 ? -16.281 -15.312 2.727 1 98.62 140 ALA B N 1
ATOM 5394 C CA . ALA B 1 140 ? -15.266 -16.328 2.512 1 98.62 140 ALA B CA 1
ATOM 5395 C C . ALA B 1 140 ? -14.547 -16.125 1.183 1 98.62 140 ALA B C 1
ATOM 5397 O O . ALA B 1 140 ? -13.328 -16.297 1.091 1 98.62 140 ALA B O 1
ATOM 5398 N N . GLY B 1 141 ? -15.375 -15.773 0.191 1 98.75 141 GLY B N 1
ATOM 5399 C CA . GLY B 1 141 ? -14.789 -15.492 -1.11 1 98.75 141 GLY B CA 1
ATOM 5400 C C . GLY B 1 141 ? -13.773 -14.367 -1.079 1 98.75 141 GLY B C 1
ATOM 5401 O O . GLY B 1 141 ? -12.664 -14.5 -1.607 1 98.75 141 GLY B O 1
ATOM 5402 N N . PHE B 1 142 ? -14.125 -13.242 -0.407 1 98.25 142 PHE B N 1
ATOM 5403 C CA . PHE B 1 142 ? -13.219 -12.102 -0.294 1 98.25 142 PHE B CA 1
ATOM 5404 C C . PHE B 1 142 ? -11.953 -12.492 0.468 1 98.25 142 PHE B C 1
ATOM 5406 O O . PHE B 1 142 ? -10.844 -12.133 0.066 1 98.25 142 PHE B O 1
ATOM 5413 N N . LEU B 1 143 ? -12.117 -13.203 1.542 1 98.69 143 LEU B N 1
ATOM 5414 C CA . LEU B 1 143 ? -10.992 -13.594 2.383 1 98.69 143 LEU B CA 1
ATOM 5415 C C . LEU B 1 143 ? -10.023 -14.492 1.617 1 98.69 143 LEU B C 1
ATOM 5417 O O . LEU B 1 143 ? -8.805 -14.32 1.718 1 98.69 143 LEU B O 1
ATOM 5421 N N . ALA B 1 144 ? -10.531 -15.414 0.833 1 98.94 144 ALA B N 1
ATOM 5422 C CA . ALA B 1 144 ? -9.688 -16.297 0.037 1 98.94 144 ALA B CA 1
ATOM 5423 C C . ALA B 1 144 ? -8.883 -15.516 -0.992 1 98.94 144 ALA B C 1
ATOM 5425 O O . ALA B 1 144 ? -7.68 -15.734 -1.146 1 98.94 144 ALA B O 1
ATOM 5426 N N . ALA B 1 145 ? -9.586 -14.57 -1.683 1 98.88 145 ALA B N 1
ATOM 5427 C CA . ALA B 1 145 ? -8.906 -13.734 -2.67 1 98.88 145 ALA B CA 1
ATOM 5428 C C . ALA B 1 145 ? -7.82 -12.891 -2.02 1 98.88 145 ALA B C 1
ATOM 5430 O O . ALA B 1 145 ? -6.707 -12.789 -2.545 1 98.88 145 ALA B O 1
ATOM 5431 N N . ALA B 1 146 ? -8.109 -12.32 -0.852 1 98.75 146 ALA B N 1
ATOM 5432 C CA . ALA B 1 146 ? -7.152 -11.469 -0.144 1 98.75 146 ALA B CA 1
ATOM 5433 C C . ALA B 1 146 ? -5.938 -12.273 0.305 1 98.75 146 ALA B C 1
ATOM 5435 O O . ALA B 1 146 ? -4.801 -11.805 0.182 1 98.75 146 ALA B O 1
ATOM 5436 N N . LEU B 1 147 ? -6.18 -13.477 0.802 1 98.88 147 LEU B N 1
ATOM 5437 C CA . LEU B 1 147 ? -5.09 -14.312 1.293 1 98.88 147 LEU B CA 1
ATOM 5438 C C . LEU B 1 147 ? -4.141 -14.68 0.161 1 98.88 147 LEU B C 1
ATOM 5440 O O . LEU B 1 147 ? -2.918 -14.633 0.328 1 98.88 147 LEU B O 1
ATOM 5444 N N . LEU B 1 148 ? -4.691 -15.008 -1.003 1 98.88 148 LEU B N 1
ATOM 5445 C CA . LEU B 1 148 ? -3.824 -15.359 -2.121 1 98.88 148 LEU B CA 1
ATOM 5446 C C . LEU B 1 148 ? -3.076 -14.141 -2.637 1 98.88 148 LEU B C 1
ATOM 5448 O O . LEU B 1 148 ? -1.889 -14.219 -2.957 1 98.88 148 LEU B O 1
ATOM 5452 N N . ALA B 1 149 ? -3.793 -12.961 -2.699 1 98.75 149 ALA B N 1
ATOM 5453 C CA . ALA B 1 149 ? -3.188 -11.719 -3.168 1 98.75 149 ALA B CA 1
ATOM 5454 C C . ALA B 1 149 ? -2.039 -11.289 -2.26 1 98.75 149 ALA B C 1
ATOM 5456 O O . ALA B 1 149 ? -1.08 -10.664 -2.715 1 98.75 149 ALA B O 1
ATOM 5457 N N . LEU B 1 150 ? -2.109 -11.688 -0.971 1 98.5 150 LEU B N 1
ATOM 5458 C CA . LEU B 1 150 ? -1.117 -11.258 0.01 1 98.5 150 LEU B CA 1
ATOM 5459 C C . LEU B 1 150 ? -0.066 -12.344 0.227 1 98.5 150 LEU B C 1
ATOM 5461 O O . LEU B 1 150 ? 0.701 -12.289 1.19 1 98.5 150 LEU B O 1
ATOM 5465 N N . SER B 1 151 ? -0.072 -13.336 -0.647 1 98.44 151 SER B N 1
ATOM 5466 C CA . SER B 1 151 ? 0.942 -14.391 -0.618 1 98.44 151 SER B CA 1
ATOM 5467 C C . SER B 1 151 ? 2.096 -14.07 -1.562 1 98.44 151 SER B C 1
ATOM 5469 O O . SER B 1 151 ? 1.926 -14.078 -2.783 1 98.44 151 SER B O 1
ATOM 5471 N N . GLY B 1 152 ? 3.232 -13.875 -0.982 1 97.19 152 GLY B N 1
ATOM 5472 C CA . GLY B 1 152 ? 4.402 -13.508 -1.762 1 97.19 152 GLY B CA 1
ATOM 5473 C C . GLY B 1 152 ? 4.75 -14.523 -2.83 1 97.19 152 GLY B C 1
ATOM 5474 O O . GLY B 1 152 ? 5.176 -14.156 -3.93 1 97.19 152 GLY B O 1
ATOM 5475 N N . VAL B 1 153 ? 4.516 -15.781 -2.549 1 95.75 153 VAL B N 1
ATOM 5476 C CA . VAL B 1 153 ? 4.895 -16.859 -3.465 1 95.75 153 VAL B CA 1
ATOM 5477 C C . VAL B 1 153 ? 4.023 -16.797 -4.719 1 95.75 153 VAL B C 1
ATOM 5479 O O . VAL B 1 153 ? 4.488 -17.094 -5.82 1 95.75 153 VAL B O 1
ATOM 5482 N N . TYR B 1 154 ? 2.76 -16.359 -4.566 1 98.31 154 TYR B N 1
ATOM 5483 C CA . TYR B 1 154 ? 1.865 -16.25 -5.715 1 98.31 154 TYR B CA 1
ATOM 5484 C C . TYR B 1 154 ? 1.955 -14.867 -6.352 1 98.31 154 TYR B C 1
ATOM 5486 O O . TYR B 1 154 ? 2.232 -14.75 -7.547 1 98.31 154 TYR B O 1
ATOM 5494 N N . TYR B 1 155 ? 1.818 -13.797 -5.574 1 98.31 155 TYR B N 1
ATOM 5495 C CA . TYR B 1 155 ? 1.863 -12.438 -6.102 1 98.31 155 TYR B CA 1
ATOM 5496 C C . TYR B 1 155 ? 3.209 -12.148 -6.758 1 98.31 155 TYR B C 1
ATOM 5498 O O . TYR B 1 155 ? 3.27 -11.547 -7.828 1 98.31 155 TYR B O 1
ATOM 5506 N N . GLY B 1 156 ? 4.234 -12.547 -6.094 1 96.56 156 GLY B N 1
ATOM 5507 C CA . GLY B 1 156 ? 5.57 -12.297 -6.605 1 96.56 156 GLY B CA 1
ATOM 5508 C C . GLY B 1 156 ? 5.855 -13.016 -7.906 1 96.56 156 GLY B C 1
ATOM 5509 O O . GLY B 1 156 ? 6.715 -12.594 -8.688 1 96.56 156 GLY B O 1
ATOM 5510 N N . ALA B 1 157 ? 5.125 -14.102 -8.125 1 97.06 157 ALA B N 1
ATOM 5511 C CA . ALA B 1 157 ? 5.34 -14.922 -9.312 1 97.06 157 ALA B CA 1
ATOM 5512 C C . ALA B 1 157 ? 4.449 -14.461 -10.461 1 97.06 157 ALA B C 1
ATOM 5514 O O . ALA B 1 157 ? 4.68 -14.828 -11.617 1 97.06 157 ALA B O 1
ATOM 5515 N N . MET B 1 158 ? 3.521 -13.602 -10.234 1 97.38 158 MET B N 1
ATOM 5516 C CA . MET B 1 158 ? 2.471 -13.273 -11.188 1 97.38 158 MET B CA 1
ATOM 5517 C C . MET B 1 158 ? 3.043 -12.523 -12.391 1 97.38 158 MET B C 1
ATOM 5519 O O . MET B 1 158 ? 2.41 -12.453 -13.445 1 97.38 158 MET B O 1
ATOM 5523 N N . PHE B 1 159 ? 4.223 -12.047 -12.281 1 97.69 159 PHE B N 1
ATOM 5524 C CA . PHE B 1 159 ? 4.695 -11.141 -13.32 1 97.69 159 PHE B CA 1
ATOM 5525 C C . PHE B 1 159 ? 5.645 -11.852 -14.273 1 97.69 159 PHE B C 1
ATOM 5527 O O . PHE B 1 159 ? 5.781 -11.453 -15.438 1 97.69 159 PHE B O 1
ATOM 5534 N N . ASN B 1 160 ? 6.305 -12.945 -13.773 1 96.81 160 ASN B N 1
ATOM 5535 C CA . ASN B 1 160 ? 7.293 -13.5 -14.703 1 96.81 160 ASN B CA 1
ATOM 5536 C C . ASN B 1 160 ? 7.383 -15.016 -14.586 1 96.81 160 ASN B C 1
ATOM 5538 O O . ASN B 1 160 ? 8.305 -15.633 -15.125 1 96.81 160 ASN B O 1
ATOM 5542 N N . ASN B 1 161 ? 6.48 -15.672 -13.828 1 97.44 161 ASN B N 1
ATOM 5543 C CA . ASN B 1 161 ? 6.301 -17.125 -13.852 1 97.44 161 ASN B CA 1
ATOM 5544 C C . ASN B 1 161 ? 5.188 -17.531 -14.812 1 97.44 161 ASN B C 1
ATOM 5546 O O . ASN B 1 161 ? 4.078 -17.844 -14.383 1 97.44 161 ASN B O 1
ATOM 5550 N N . THR B 1 162 ? 5.504 -17.703 -16.016 1 95.75 162 THR B N 1
ATOM 5551 C CA . THR B 1 162 ? 4.504 -17.75 -17.078 1 95.75 162 THR B CA 1
ATOM 5552 C C . THR B 1 162 ? 4.02 -19.188 -17.281 1 95.75 162 THR B C 1
ATOM 5554 O O . THR B 1 162 ? 3.203 -19.453 -18.172 1 95.75 162 THR B O 1
ATOM 5557 N N . LYS B 1 163 ? 4.5 -20.094 -16.516 1 95.25 163 LYS B N 1
ATOM 5558 C CA . LYS B 1 163 ? 4.023 -21.469 -16.594 1 95.25 163 LYS B CA 1
ATOM 5559 C C . LYS B 1 163 ? 3.168 -21.828 -15.375 1 95.25 163 LYS B C 1
ATOM 5561 O O . LYS B 1 163 ? 2.004 -22.203 -15.516 1 95.25 163 LYS B O 1
ATOM 5566 N N . ASP B 1 164 ? 3.711 -21.578 -14.219 1 97.38 164 ASP B N 1
ATOM 5567 C CA . ASP B 1 164 ? 3.094 -22.094 -13 1 97.38 164 ASP B CA 1
ATOM 5568 C C . ASP B 1 164 ? 1.904 -21.219 -12.586 1 97.38 164 ASP B C 1
ATOM 5570 O O . ASP B 1 164 ? 0.919 -21.734 -12.047 1 97.38 164 ASP B O 1
ATOM 5574 N N . VAL B 1 165 ? 2 -19.906 -12.82 1 98.38 165 VAL B N 1
ATOM 5575 C CA . VAL B 1 165 ? 0.911 -19.016 -12.422 1 98.38 165 VAL B CA 1
ATOM 5576 C C . VAL B 1 165 ? -0.307 -19.266 -13.312 1 98.38 165 VAL B C 1
ATOM 5578 O O . VAL B 1 165 ? -1.416 -19.469 -12.812 1 98.38 165 VAL B O 1
ATOM 5581 N N . PRO B 1 166 ? -0.175 -19.359 -14.633 1 98.5 166 PRO B N 1
ATOM 5582 C CA . PRO B 1 166 ? -1.332 -19.688 -15.469 1 98.5 166 PRO B CA 1
ATOM 5583 C C . PRO B 1 166 ? -1.916 -21.062 -15.133 1 98.5 166 PRO B C 1
ATOM 5585 O O . PRO B 1 166 ? -3.137 -21.234 -15.148 1 98.5 166 PRO B O 1
ATOM 5588 N N . PHE B 1 167 ? -1.014 -22.031 -14.859 1 98.38 167 PHE B N 1
ATOM 5589 C CA . PHE B 1 167 ? -1.493 -23.359 -14.492 1 98.38 167 PHE B CA 1
ATOM 5590 C C . PHE B 1 167 ? -2.322 -23.297 -13.219 1 98.38 167 PHE B C 1
ATOM 5592 O O . PHE B 1 167 ? -3.4 -23.891 -13.148 1 98.38 167 PHE B O 1
ATOM 5599 N N . ALA B 1 168 ? -1.809 -22.562 -12.227 1 98.75 168 ALA B N 1
ATOM 5600 C CA . ALA B 1 168 ? -2.535 -22.422 -10.969 1 98.75 168 ALA B CA 1
ATOM 5601 C C . ALA B 1 168 ? -3.889 -21.75 -11.188 1 98.75 168 ALA B C 1
ATOM 5603 O O . ALA B 1 168 ? -4.895 -22.156 -10.602 1 98.75 168 ALA B O 1
ATOM 5604 N N . ALA B 1 169 ? -3.908 -20.719 -12.023 1 98.75 169 ALA B N 1
ATOM 5605 C CA . ALA B 1 169 ? -5.152 -20.031 -12.352 1 98.75 169 ALA B CA 1
ATOM 5606 C C . ALA B 1 169 ? -6.141 -20.969 -13.031 1 98.75 169 ALA B C 1
ATOM 5608 O O . ALA B 1 169 ? -7.32 -21.016 -12.672 1 98.75 169 ALA B O 1
ATOM 5609 N N . GLY B 1 170 ? -5.676 -21.766 -14.016 1 98.69 170 GLY B N 1
ATOM 5610 C CA . GLY B 1 170 ? -6.527 -22.734 -14.672 1 98.69 170 GLY B CA 1
ATOM 5611 C C . GLY B 1 170 ? -7.07 -23.797 -13.727 1 98.69 170 GLY B C 1
ATOM 5612 O O . GLY B 1 170 ? -8.25 -24.141 -13.789 1 98.69 170 GLY B O 1
ATOM 5613 N N . MET B 1 171 ? -6.211 -24.234 -12.859 1 98.75 171 MET B N 1
ATOM 5614 C CA . MET B 1 171 ? -6.602 -25.281 -11.922 1 98.75 171 MET B CA 1
ATOM 5615 C C . MET B 1 171 ? -7.738 -24.812 -11.023 1 98.75 171 MET B C 1
ATOM 5617 O O . MET B 1 171 ? -8.711 -25.547 -10.812 1 98.75 171 MET B O 1
ATOM 5621 N N . VAL B 1 172 ? -7.621 -23.609 -10.477 1 98.75 172 VAL B N 1
ATOM 5622 C CA . VAL B 1 172 ? -8.633 -23.156 -9.523 1 98.75 172 VAL B CA 1
ATOM 5623 C C . VAL B 1 172 ? -9.961 -22.938 -10.242 1 98.75 172 VAL B C 1
ATOM 5625 O O . VAL B 1 172 ? -11.023 -23.219 -9.695 1 98.75 172 VAL B O 1
ATOM 5628 N N . TRP B 1 173 ? -9.969 -22.438 -11.453 1 98.75 173 TRP B N 1
ATOM 5629 C CA . TRP B 1 173 ? -11.211 -22.266 -12.203 1 98.75 173 TRP B CA 1
ATOM 5630 C C . TRP B 1 173 ? -11.812 -23.609 -12.57 1 98.75 173 TRP B C 1
ATOM 5632 O O . TRP B 1 173 ? -13.031 -23.781 -12.57 1 98.75 173 TRP B O 1
ATOM 5642 N N . THR B 1 174 ? -10.953 -24.609 -12.93 1 98.69 174 THR B N 1
ATOM 5643 C CA . THR B 1 174 ? -11.453 -25.953 -13.195 1 98.69 174 THR B CA 1
ATOM 5644 C C . THR B 1 174 ? -12.125 -26.547 -11.953 1 98.69 174 THR B C 1
ATOM 5646 O O . THR B 1 174 ? -13.188 -27.156 -12.055 1 98.69 174 THR B O 1
ATOM 5649 N N . LEU B 1 175 ? -11.5 -26.281 -10.836 1 98.56 175 LEU B N 1
ATOM 5650 C CA . LEU B 1 175 ? -12.078 -26.719 -9.57 1 98.56 175 LEU B CA 1
ATOM 5651 C C . LEU B 1 175 ? -13.43 -26.062 -9.336 1 98.56 175 LEU B C 1
ATOM 5653 O O . LEU B 1 175 ? -14.367 -26.719 -8.867 1 98.56 175 LEU B O 1
ATOM 5657 N N . TYR B 1 176 ? -13.5 -24.797 -9.578 1 98.69 176 TYR B N 1
ATOM 5658 C CA . TYR B 1 176 ? -14.742 -24.031 -9.414 1 98.69 176 TYR B CA 1
ATOM 5659 C C . TYR B 1 176 ? -15.867 -24.672 -10.219 1 98.69 176 TYR B C 1
ATOM 5661 O O . TYR B 1 176 ? -16.938 -24.953 -9.672 1 98.69 176 TYR B O 1
ATOM 5669 N N . PHE B 1 177 ? -15.68 -24.969 -11.484 1 98.5 177 PHE B N 1
ATOM 5670 C CA . PHE B 1 177 ? -16.734 -25.516 -12.336 1 98.5 177 PHE B CA 1
ATOM 5671 C C . PHE B 1 177 ? -17.016 -26.969 -11.992 1 98.5 177 PHE B C 1
ATOM 5673 O O . PHE B 1 177 ? -18.141 -27.422 -12.086 1 98.5 177 PHE B O 1
ATOM 5680 N N . ALA B 1 178 ? -15.938 -27.734 -11.617 1 98.06 178 ALA B N 1
ATOM 5681 C CA . ALA B 1 178 ? -16.156 -29.094 -11.133 1 98.06 178 ALA B CA 1
ATOM 5682 C C . ALA B 1 178 ? -17.109 -29.109 -9.945 1 98.06 178 ALA B C 1
ATOM 5684 O O . ALA B 1 178 ? -18.047 -29.922 -9.891 1 98.06 178 ALA B O 1
ATOM 5685 N N . THR B 1 179 ? -16.828 -28.234 -9.062 1 98.12 179 THR B N 1
ATOM 5686 C CA . THR B 1 179 ? -17.641 -28.156 -7.855 1 98.12 179 THR B CA 1
ATOM 5687 C C . THR B 1 179 ? -19.062 -27.703 -8.195 1 98.12 179 THR B C 1
ATOM 5689 O O . THR B 1 179 ? -20.016 -28.156 -7.574 1 98.12 179 THR B O 1
ATOM 5692 N N . ARG B 1 180 ? -19.234 -26.828 -9.164 1 97.56 180 ARG B N 1
ATOM 5693 C CA . ARG B 1 180 ? -20.547 -26.438 -9.625 1 97.56 180 ARG B CA 1
ATOM 5694 C C . ARG B 1 180 ? -21.312 -27.625 -10.188 1 97.56 180 ARG B C 1
ATOM 5696 O O . ARG B 1 180 ? -22.531 -27.75 -9.984 1 97.56 180 ARG B O 1
ATOM 5703 N N . ILE B 1 181 ? -20.656 -28.469 -10.906 1 97.25 181 ILE B N 1
ATOM 5704 C CA . ILE B 1 181 ? -21.25 -29.688 -11.461 1 97.25 181 ILE B CA 1
ATOM 5705 C C . ILE B 1 181 ? -21.75 -30.578 -10.328 1 97.25 181 ILE B C 1
ATOM 5707 O O . ILE B 1 181 ? -22.891 -31.062 -10.359 1 97.25 181 ILE B O 1
ATOM 5711 N N . ILE B 1 182 ? -20.938 -30.797 -9.328 1 96.25 182 ILE B N 1
ATOM 5712 C CA . ILE B 1 182 ? -21.297 -31.656 -8.203 1 96.25 182 ILE B CA 1
ATOM 5713 C C . ILE B 1 182 ? -22.547 -31.094 -7.512 1 96.25 182 ILE B C 1
ATOM 5715 O O . ILE B 1 182 ? -23.438 -31.859 -7.117 1 96.25 182 ILE B O 1
ATOM 5719 N N . GLY B 1 183 ? -22.594 -29.766 -7.402 1 94.31 183 GLY B N 1
ATOM 5720 C CA . GLY B 1 183 ? -23.734 -29.125 -6.766 1 94.31 183 GLY B CA 1
ATOM 5721 C C . GLY B 1 183 ? -25.016 -29.281 -7.547 1 94.31 183 GLY B C 1
ATOM 5722 O O . GLY B 1 183 ? -26.109 -29.078 -7.008 1 94.31 183 GLY B O 1
ATOM 5723 N N . GLN B 1 184 ? -24.938 -29.734 -8.797 1 94.5 184 GLN B N 1
ATOM 5724 C CA . GLN B 1 184 ? -26.094 -29.844 -9.664 1 94.5 184 GLN B CA 1
ATOM 5725 C C . GLN B 1 184 ? -26.5 -31.312 -9.883 1 94.5 184 GLN B C 1
ATOM 5727 O O . GLN B 1 184 ? -27.422 -31.594 -10.641 1 94.5 184 GLN B O 1
ATOM 5732 N N . MET B 1 185 ? -25.766 -32.219 -9.305 1 91.69 185 MET B N 1
ATOM 5733 C CA . MET B 1 185 ? -26.094 -33.625 -9.445 1 91.69 185 MET B CA 1
ATOM 5734 C C . MET B 1 185 ? -27.5 -33.906 -8.945 1 91.69 185 MET B C 1
ATOM 5736 O O . MET B 1 185 ? -27.969 -33.281 -8 1 91.69 185 MET B O 1
ATOM 5740 N N . PRO B 1 186 ? -28.109 -34.812 -9.625 1 90.69 186 PRO B N 1
ATOM 5741 C CA . PRO B 1 186 ? -27.656 -35.812 -10.609 1 90.69 186 PRO B CA 1
ATOM 5742 C C . PRO B 1 186 ? -27.812 -35.312 -12.047 1 90.69 186 PRO B C 1
ATOM 5744 O O . PRO B 1 186 ? -27.562 -36.062 -12.984 1 90.69 186 PRO B O 1
ATOM 5747 N N . ALA B 1 187 ? -28.281 -34.094 -12.211 1 91 187 ALA B N 1
ATOM 5748 C CA . ALA B 1 187 ? -28.484 -33.562 -13.547 1 91 187 ALA B CA 1
ATOM 5749 C C . ALA B 1 187 ? -27.703 -32.25 -13.75 1 91 187 ALA B C 1
ATOM 5751 O O . ALA B 1 187 ? -28.266 -31.172 -13.758 1 91 187 ALA B O 1
ATOM 5752 N N . PRO B 1 188 ? -26.375 -32.438 -13.977 1 94.69 188 PRO B N 1
ATOM 5753 C CA . PRO B 1 188 ? -25.562 -31.234 -14.156 1 94.69 188 PRO B CA 1
ATOM 5754 C C . PRO B 1 188 ? -25.984 -30.422 -15.383 1 94.69 188 PRO B C 1
ATOM 5756 O O . PRO B 1 188 ? -26.344 -30.984 -16.406 1 94.69 188 PRO B O 1
ATOM 5759 N N . ARG B 1 189 ? -26.031 -29.125 -15.305 1 94 189 ARG B N 1
ATOM 5760 C CA . ARG B 1 189 ? -26.391 -28.219 -16.391 1 94 189 ARG B CA 1
ATOM 5761 C C . ARG B 1 189 ? -25.312 -28.203 -17.469 1 94 189 ARG B C 1
ATOM 5763 O O . ARG B 1 189 ? -24.109 -28.25 -17.156 1 94 189 ARG B O 1
ATOM 5770 N N . ARG B 1 190 ? -25.688 -28 -18.703 1 95.31 190 ARG B N 1
ATOM 5771 C CA . ARG B 1 190 ? -24.797 -27.984 -19.859 1 95.31 190 ARG B CA 1
ATOM 5772 C C . ARG B 1 190 ? -23.766 -26.875 -19.75 1 95.31 190 ARG B C 1
ATOM 5774 O O . ARG B 1 190 ? -22.609 -27.047 -20.125 1 95.31 190 ARG B O 1
ATOM 5781 N N . SER B 1 191 ? -24.156 -25.75 -19.281 1 96.94 191 SER B N 1
ATOM 5782 C CA . SER B 1 191 ? -23.25 -24.609 -19.156 1 96.94 191 SER B CA 1
ATOM 5783 C C . SER B 1 191 ? -22.078 -24.922 -18.234 1 96.94 191 SER B C 1
ATOM 5785 O O . SER B 1 191 ? -20.938 -24.625 -18.562 1 96.94 191 SER B O 1
ATOM 5787 N N . ALA B 1 192 ? -22.375 -25.516 -17.094 1 97.19 192 ALA B N 1
ATOM 5788 C CA . ALA B 1 192 ? -21.312 -25.875 -16.141 1 97.19 192 ALA B CA 1
ATOM 5789 C C . ALA B 1 192 ? -20.375 -26.906 -16.734 1 97.19 192 ALA B C 1
ATOM 5791 O O . ALA B 1 192 ? -19.156 -26.812 -16.562 1 97.19 192 ALA B O 1
ATOM 5792 N N . VAL B 1 193 ? -20.938 -27.828 -17.438 1 97.5 193 VAL B N 1
ATOM 5793 C CA . VAL B 1 193 ? -20.156 -28.922 -18.031 1 97.5 193 VAL B CA 1
ATOM 5794 C C . VAL B 1 193 ? -19.25 -28.359 -19.125 1 97.5 193 VAL B C 1
ATOM 5796 O O . VAL B 1 193 ? -18.078 -28.703 -19.203 1 97.5 193 VAL B O 1
ATOM 5799 N N . LEU B 1 194 ? -19.766 -27.484 -19.969 1 98.12 194 LEU B N 1
ATOM 5800 C CA . LEU B 1 194 ? -18.984 -26.891 -21.047 1 98.12 194 LEU B CA 1
ATOM 5801 C C . LEU B 1 194 ? -17.906 -25.969 -20.5 1 98.12 194 LEU B C 1
ATOM 5803 O O . LEU B 1 194 ? -16.781 -25.953 -21.016 1 98.12 194 LEU B O 1
ATOM 5807 N N . LYS B 1 195 ? -18.266 -25.234 -19.469 1 98.5 195 LYS B N 1
ATOM 5808 C CA . LYS B 1 195 ? -17.266 -24.344 -18.859 1 98.5 195 LYS B CA 1
ATOM 5809 C C . LYS B 1 195 ? -16.172 -25.156 -18.172 1 98.5 195 LYS B C 1
ATOM 5811 O O . LYS B 1 195 ? -15 -24.734 -18.172 1 98.5 195 LYS B O 1
ATOM 5816 N N . PHE B 1 196 ? -16.578 -26.266 -17.562 1 98.19 196 PHE B N 1
ATOM 5817 C CA . PHE B 1 196 ? -15.57 -27.172 -17 1 98.19 196 PHE B CA 1
ATOM 5818 C C . PHE B 1 196 ? -14.648 -27.703 -18.094 1 98.19 196 PHE B C 1
ATOM 5820 O O . PHE B 1 196 ? -13.43 -27.688 -17.938 1 98.19 196 PHE B O 1
ATOM 5827 N N . GLY B 1 197 ? -15.25 -28.203 -19.172 1 98.19 197 GLY B N 1
ATOM 5828 C CA . GLY B 1 197 ? -14.461 -28.672 -20.297 1 98.19 197 GLY B CA 1
ATOM 5829 C C . GLY B 1 197 ? -13.523 -27.625 -20.844 1 98.19 197 GLY B C 1
ATOM 5830 O O . GLY B 1 197 ? -12.367 -27.922 -21.156 1 98.19 197 GLY B O 1
ATOM 5831 N N . LEU B 1 198 ? -13.992 -26.406 -20.969 1 98.5 198 LEU B N 1
ATOM 5832 C CA . LEU B 1 198 ? -13.18 -25.297 -21.453 1 98.5 198 LEU B CA 1
ATOM 5833 C C . LEU B 1 198 ? -12.023 -25 -20.5 1 98.5 198 LEU B C 1
ATOM 5835 O O . LEU B 1 198 ? -10.875 -24.875 -20.938 1 98.5 198 LEU B O 1
ATOM 5839 N N . ALA B 1 199 ? -12.328 -24.922 -19.219 1 98.62 199 ALA B N 1
ATOM 5840 C CA . ALA B 1 199 ? -11.305 -24.641 -18.219 1 98.62 199 ALA B CA 1
ATOM 5841 C C . ALA B 1 199 ? -10.266 -25.766 -18.156 1 98.62 199 ALA B C 1
ATOM 5843 O O . ALA B 1 199 ? -9.07 -25.5 -18.062 1 98.62 199 ALA B O 1
ATOM 5844 N N . LEU B 1 200 ? -10.734 -26.969 -18.188 1 98.19 200 LEU B N 1
ATOM 5845 C CA . LEU B 1 200 ? -9.836 -28.125 -18.172 1 98.19 200 LEU B CA 1
ATOM 5846 C C . LEU B 1 200 ? -8.938 -28.125 -19.406 1 98.19 200 LEU B C 1
ATOM 5848 O O . LEU B 1 200 ? -7.734 -28.359 -19.297 1 98.19 200 LEU B O 1
ATOM 5852 N N . GLY B 1 201 ? -9.555 -27.906 -20.562 1 97.88 201 GLY B N 1
ATOM 5853 C CA . GLY B 1 201 ? -8.773 -27.828 -21.781 1 97.88 201 GLY B CA 1
ATOM 5854 C C . GLY B 1 201 ? -7.711 -26.734 -21.75 1 97.88 201 GLY B C 1
ATOM 5855 O O . GLY B 1 201 ? -6.57 -26.953 -22.156 1 97.88 201 GLY B O 1
ATOM 5856 N N . LEU B 1 202 ? -8.07 -25.562 -21.234 1 98.44 202 LEU B N 1
ATOM 5857 C CA . LEU B 1 202 ? -7.125 -24.469 -21.109 1 98.44 202 LEU B CA 1
ATOM 5858 C C . LEU B 1 202 ? -6.012 -24.812 -20.125 1 98.44 202 LEU B C 1
ATOM 5860 O O . LEU B 1 202 ? -4.848 -24.469 -20.359 1 98.44 202 LEU B O 1
ATOM 5864 N N . THR B 1 203 ? -6.395 -25.516 -19.062 1 98.31 203 THR B N 1
ATOM 5865 C CA . THR B 1 203 ? -5.41 -25.906 -18.062 1 98.31 203 THR B CA 1
ATOM 5866 C C . THR B 1 203 ? -4.449 -26.953 -18.625 1 98.31 203 THR B C 1
ATOM 5868 O O . THR B 1 203 ? -3.236 -26.859 -18.422 1 98.31 203 THR B O 1
ATOM 5871 N N . LEU B 1 204 ? -4.98 -27.875 -19.406 1 96.5 204 LEU B N 1
ATOM 5872 C CA . LEU B 1 204 ? -4.168 -28.906 -20.047 1 96.5 204 LEU B CA 1
ATOM 5873 C C . LEU B 1 204 ? -3.275 -28.297 -21.125 1 96.5 204 LEU B C 1
ATOM 5875 O O . LEU B 1 204 ? -2.246 -28.875 -21.484 1 96.5 204 LEU B O 1
ATOM 5879 N N . SER B 1 205 ? -3.705 -27.141 -21.594 1 97.38 205 SER B N 1
ATOM 5880 C CA . SER B 1 205 ? -2.943 -26.422 -22.609 1 97.38 205 SER B CA 1
ATOM 5881 C C . SER B 1 205 ? -1.756 -25.688 -22 1 97.38 205 SER B C 1
ATOM 5883 O O . SER B 1 205 ? -1.046 -24.969 -22.688 1 97.38 205 SER B O 1
ATOM 5885 N N . ILE B 1 206 ? -1.573 -25.828 -20.688 1 96.88 206 ILE B N 1
ATOM 5886 C CA . ILE B 1 206 ? -0.405 -25.281 -20 1 96.88 206 ILE B CA 1
ATOM 5887 C C . ILE B 1 206 ? 0.495 -26.422 -19.547 1 96.88 206 ILE B C 1
ATOM 5889 O O . ILE B 1 206 ? 1.678 -26.469 -19.891 1 96.88 206 ILE B O 1
ATOM 5893 N N . ARG B 1 207 ? -0.129 -27.328 -18.75 1 94.25 207 ARG B N 1
ATOM 5894 C CA . ARG B 1 207 ? 0.573 -28.5 -18.234 1 94.25 207 ARG B CA 1
ATOM 5895 C C . ARG B 1 207 ? -0.346 -29.719 -18.219 1 94.25 207 ARG B C 1
ATOM 5897 O O . ARG B 1 207 ? -1.525 -29.594 -17.875 1 94.25 207 ARG B O 1
ATOM 5904 N N . VAL B 1 208 ? 0.21 -30.828 -18.406 1 93.38 208 VAL B N 1
ATOM 5905 C CA . VAL B 1 208 ? -0.547 -32.062 -18.438 1 93.38 208 VAL B CA 1
ATOM 5906 C C . VAL B 1 208 ? -1.056 -32.406 -17.047 1 93.38 208 VAL B C 1
ATOM 5908 O O . VAL B 1 208 ? -2.035 -33.156 -16.891 1 93.38 208 VAL B O 1
ATOM 5911 N N . GLY B 1 209 ? -0.435 -31.781 -16.031 1 92.5 209 GLY B N 1
ATOM 5912 C CA . GLY B 1 209 ? -0.879 -31.984 -14.656 1 92.5 209 GLY B CA 1
ATOM 5913 C C . GLY B 1 209 ? -2.324 -31.594 -14.43 1 92.5 209 GLY B C 1
ATOM 5914 O O . GLY B 1 209 ? -2.941 -32 -13.445 1 92.5 209 GLY B O 1
ATOM 5915 N N . GLY B 1 210 ? -2.891 -30.891 -15.383 1 95.06 210 GLY B N 1
ATOM 5916 C CA . GLY B 1 210 ? -4.289 -30.5 -15.312 1 95.06 210 GLY B CA 1
ATOM 5917 C C . GLY B 1 210 ? -5.238 -31.688 -15.242 1 95.06 210 GLY B C 1
ATOM 5918 O O . GLY B 1 210 ? -6.391 -31.531 -14.82 1 95.06 210 GLY B O 1
ATOM 5919 N N . VAL B 1 211 ? -4.777 -32.906 -15.57 1 92.81 211 VAL B N 1
ATOM 5920 C CA . VAL B 1 211 ? -5.582 -34.125 -15.531 1 92.81 211 VAL B CA 1
ATOM 5921 C C . VAL B 1 211 ? -6.051 -34.375 -14.109 1 92.81 211 VAL B C 1
ATOM 5923 O O . VAL B 1 211 ? -7.121 -34.969 -13.898 1 92.81 211 VAL B O 1
ATOM 5926 N N . LEU B 1 212 ? -5.305 -33.906 -13.156 1 94.31 212 LEU B N 1
ATOM 5927 C CA . LEU B 1 212 ? -5.664 -34.062 -11.75 1 94.31 212 LEU B CA 1
ATOM 5928 C C . LEU B 1 212 ? -7.039 -33.469 -11.469 1 94.31 212 LEU B C 1
ATOM 5930 O O . LEU B 1 212 ? -7.805 -34 -10.664 1 94.31 212 LEU B O 1
ATOM 5934 N N . ALA B 1 213 ? -7.32 -32.375 -12.094 1 95.69 213 ALA B N 1
ATOM 5935 C CA . ALA B 1 213 ? -8.617 -31.719 -11.867 1 95.69 213 ALA B CA 1
ATOM 5936 C C . ALA B 1 213 ? -9.758 -32.625 -12.344 1 95.69 213 ALA B C 1
ATOM 5938 O O . ALA B 1 213 ? -10.812 -32.688 -11.703 1 95.69 213 ALA B O 1
ATOM 5939 N N . GLY B 1 214 ? -9.57 -33.25 -13.508 1 94.94 214 GLY B N 1
ATOM 5940 C CA . GLY B 1 214 ? -10.539 -34.25 -13.945 1 94.94 214 GLY B CA 1
ATOM 5941 C C . GLY B 1 214 ? -10.703 -35.406 -12.969 1 94.94 214 GLY B C 1
ATOM 5942 O O . GLY B 1 214 ? -11.82 -35.844 -12.711 1 94.94 214 GLY B O 1
ATOM 5943 N N . PHE B 1 215 ? -9.602 -35.781 -12.477 1 96 215 PHE B N 1
ATOM 5944 C CA . PHE B 1 215 ? -9.602 -36.875 -11.492 1 96 215 PHE B CA 1
ATOM 5945 C C . PHE B 1 215 ? -10.375 -36.469 -10.242 1 96 215 PHE B C 1
ATOM 5947 O O . PHE B 1 215 ? -11.125 -37.25 -9.68 1 96 215 PHE B O 1
ATOM 5954 N N . TYR B 1 216 ? -10.156 -35.219 -9.773 1 98.12 216 TYR B N 1
ATOM 5955 C CA . TYR B 1 216 ? -10.859 -34.719 -8.594 1 98.12 216 TYR B CA 1
ATOM 5956 C C . TYR B 1 216 ? -12.367 -34.781 -8.789 1 98.12 216 TYR B C 1
ATOM 5958 O O . TYR B 1 216 ? -13.102 -35.219 -7.895 1 98.12 216 TYR B O 1
ATOM 5966 N N . LEU B 1 217 ? -12.844 -34.344 -9.953 1 97.06 217 LEU B N 1
ATOM 5967 C CA . LEU B 1 217 ? -14.266 -34.406 -10.258 1 97.06 217 LEU B CA 1
ATOM 5968 C C . LEU B 1 217 ? -14.75 -35.844 -10.289 1 97.06 217 LEU B C 1
ATOM 5970 O O . LEU B 1 217 ? -15.812 -36.188 -9.75 1 97.06 217 LEU B O 1
ATOM 5974 N N . ALA B 1 218 ? -13.977 -36.781 -10.898 1 96.12 218 ALA B N 1
ATOM 5975 C CA . ALA B 1 218 ? -14.344 -38.188 -11 1 96.12 218 ALA B CA 1
ATOM 5976 C C . ALA B 1 218 ? -14.5 -38.812 -9.617 1 96.12 218 ALA B C 1
ATOM 5978 O O . ALA B 1 218 ? -15.445 -39.562 -9.383 1 96.12 218 ALA B O 1
ATOM 5979 N N . VAL B 1 219 ? -13.594 -38.5 -8.773 1 97.5 219 VAL B N 1
ATOM 5980 C CA . VAL B 1 219 ? -13.656 -39.031 -7.422 1 97.5 219 VAL B CA 1
ATOM 5981 C C . VAL B 1 219 ? -14.906 -38.531 -6.707 1 97.5 219 VAL B C 1
ATOM 5983 O O . VAL B 1 219 ? -15.594 -39.281 -6.031 1 97.5 219 VAL B O 1
ATOM 5986 N N . ALA B 1 220 ? -15.148 -37.25 -6.828 1 97.38 220 ALA B N 1
ATOM 5987 C CA . ALA B 1 220 ? -16.344 -36.656 -6.199 1 97.38 220 ALA B CA 1
ATOM 5988 C C . ALA B 1 220 ? -17.609 -37.312 -6.742 1 97.38 220 ALA B C 1
ATOM 5990 O O . ALA B 1 220 ? -18.531 -37.625 -5.98 1 97.38 220 ALA B O 1
ATOM 5991 N N . LEU B 1 221 ? -17.719 -37.531 -8.023 1 95.5 221 LEU B N 1
ATOM 5992 C CA . LEU B 1 221 ? -18.875 -38.156 -8.648 1 95.5 221 LEU B CA 1
ATOM 5993 C C . LEU B 1 221 ? -19.031 -39.625 -8.188 1 95.5 221 LEU B C 1
ATOM 5995 O O . LEU B 1 221 ? -20.141 -40.062 -7.914 1 95.5 221 LEU B O 1
ATOM 5999 N N . ALA B 1 222 ? -17.906 -40.312 -8.188 1 96.12 222 ALA B N 1
ATOM 6000 C CA . ALA B 1 222 ? -17.938 -41.688 -7.695 1 96.12 222 ALA B CA 1
ATOM 6001 C C . ALA B 1 222 ? -18.469 -41.75 -6.266 1 96.12 222 ALA B C 1
ATOM 6003 O O . ALA B 1 222 ? -19.266 -42.625 -5.934 1 96.12 222 ALA B O 1
ATOM 6004 N N . LEU B 1 223 ? -17.953 -40.812 -5.461 1 95.81 223 LEU B N 1
ATOM 6005 C CA . LEU B 1 223 ? -18.406 -40.781 -4.078 1 95.81 223 LEU B CA 1
ATOM 6006 C C . LEU B 1 223 ? -19.906 -40.5 -4.02 1 95.81 223 LEU B C 1
ATOM 6008 O O . LEU B 1 223 ? -20.625 -41.062 -3.188 1 95.81 223 LEU B O 1
ATOM 6012 N N . TYR B 1 224 ? -20.391 -39.562 -4.832 1 95.06 224 TYR B N 1
ATOM 6013 C CA . TYR B 1 224 ? -21.812 -39.281 -4.906 1 95.06 224 TYR B CA 1
ATOM 6014 C C . TYR B 1 224 ? -22.625 -40.531 -5.234 1 95.06 224 TYR B C 1
ATOM 6016 O O . TYR B 1 224 ? -23.625 -40.812 -4.582 1 95.06 224 TYR B O 1
ATOM 6024 N N . VAL B 1 225 ? -22.188 -41.344 -6.176 1 94.75 225 VAL B N 1
ATOM 6025 C CA . VAL B 1 225 ? -22.875 -42.531 -6.617 1 94.75 225 VAL B CA 1
ATOM 6026 C C . VAL B 1 225 ? -22.844 -43.594 -5.508 1 94.75 225 VAL B C 1
ATOM 6028 O O . VAL B 1 225 ? -23.828 -44.281 -5.254 1 94.75 225 VAL B O 1
ATOM 6031 N N . VAL B 1 226 ? -21.688 -43.75 -4.941 1 95.19 226 VAL B N 1
ATOM 6032 C CA . VAL B 1 226 ? -21.531 -44.719 -3.855 1 95.19 226 VAL B CA 1
ATOM 6033 C C . VAL B 1 226 ? -22.516 -44.375 -2.725 1 95.19 226 VAL B C 1
ATOM 6035 O O . VAL B 1 226 ? -23.109 -45.281 -2.129 1 95.19 226 VAL B O 1
ATOM 6038 N N . LEU B 1 227 ? -22.625 -43.094 -2.41 1 93.69 227 LEU B N 1
ATOM 6039 C CA . LEU B 1 227 ? -23.531 -42.688 -1.358 1 93.69 227 LEU B CA 1
ATOM 6040 C C . LEU B 1 227 ? -24.984 -43 -1.732 1 93.69 227 LEU B C 1
ATOM 6042 O O . LEU B 1 227 ? -25.766 -43.406 -0.879 1 93.69 227 LEU B O 1
ATOM 6046 N N . VAL B 1 228 ? -25.344 -42.812 -3.008 1 93.75 228 VAL B N 1
ATOM 6047 C CA . VAL B 1 228 ? -26.672 -43.125 -3.477 1 93.75 228 VAL B CA 1
ATOM 6048 C C . VAL B 1 228 ? -26.906 -44.625 -3.357 1 93.75 228 VAL B C 1
ATOM 6050 O O . VAL B 1 228 ? -27.984 -45.062 -2.932 1 93.75 228 VAL B O 1
ATOM 6053 N N . ALA B 1 229 ? -25.953 -45.375 -3.719 1 94.69 229 ALA B N 1
ATOM 6054 C CA . ALA B 1 229 ? -26.047 -46.844 -3.627 1 94.69 229 ALA B CA 1
ATOM 6055 C C . ALA B 1 229 ? -26.188 -47.281 -2.176 1 94.69 229 ALA B C 1
ATOM 6057 O O . ALA B 1 229 ? -26.938 -48.219 -1.883 1 94.69 229 ALA B O 1
ATOM 6058 N N . TRP B 1 230 ? -25.422 -46.688 -1.354 1 91.88 230 TRP B N 1
ATOM 6059 C CA . TRP B 1 230 ? -25.438 -47.031 0.063 1 91.88 230 TRP B CA 1
ATOM 6060 C C . TRP B 1 230 ? -26.781 -46.688 0.695 1 91.88 230 TRP B C 1
ATOM 6062 O O . TRP B 1 230 ? -27.266 -47.438 1.568 1 91.88 230 TRP B O 1
ATOM 6072 N N . GLN B 1 231 ? -27.453 -45.688 0.293 1 89.62 231 GLN B N 1
ATOM 6073 C CA . GLN B 1 231 ? -28.703 -45.219 0.889 1 89.62 231 GLN B CA 1
ATOM 6074 C C . GLN B 1 231 ? -29.906 -45.875 0.205 1 89.62 231 GLN B C 1
ATOM 6076 O O . GLN B 1 231 ? -30.906 -46.156 0.854 1 89.62 231 GLN B O 1
ATOM 6081 N N . GLY B 1 232 ? -29.891 -46 -1.129 1 90.25 232 GLY B N 1
ATOM 6082 C CA . GLY B 1 232 ? -31.078 -46.406 -1.852 1 90.25 232 GLY B CA 1
ATOM 6083 C C . GLY B 1 232 ? -30.906 -47.719 -2.631 1 90.25 232 GLY B C 1
ATOM 6084 O O . GLY B 1 232 ? -31.844 -48.219 -3.23 1 90.25 232 GLY B O 1
ATOM 6085 N N . GLY B 1 233 ? -29.672 -48.188 -2.648 1 91.94 233 GLY B N 1
ATOM 6086 C CA . GLY B 1 233 ? -29.422 -49.438 -3.367 1 91.94 233 GLY B CA 1
ATOM 6087 C C . GLY B 1 233 ? -28.766 -49.219 -4.719 1 91.94 233 GLY B C 1
ATOM 6088 O O . GLY B 1 233 ? -28.516 -48.094 -5.121 1 91.94 233 GLY B O 1
ATOM 6089 N N . LEU B 1 234 ? -28.484 -50.25 -5.418 1 94.06 234 LEU B N 1
ATOM 6090 C CA . LEU B 1 234 ? -27.734 -50.25 -6.668 1 94.06 234 LEU B CA 1
ATOM 6091 C C . LEU B 1 234 ? -28.578 -49.688 -7.809 1 94.06 234 LEU B C 1
ATOM 6093 O O . LEU B 1 234 ? -28.062 -49.062 -8.742 1 94.06 234 LEU B O 1
ATOM 6097 N N . ARG B 1 235 ? -29.875 -49.938 -7.836 1 93.81 235 ARG B N 1
ATOM 6098 C CA . ARG B 1 235 ? -30.75 -49.5 -8.922 1 93.81 235 ARG B CA 1
ATOM 6099 C C . ARG B 1 235 ? -30.797 -48 -9.008 1 93.81 235 ARG B C 1
ATOM 6101 O O . ARG B 1 235 ? -30.609 -47.406 -10.078 1 93.81 235 ARG B O 1
ATOM 6108 N N . PRO B 1 236 ? -31.031 -47.375 -7.867 1 92.88 236 PRO B N 1
ATOM 6109 C CA . PRO B 1 236 ? -31 -45.906 -7.926 1 92.88 236 PRO B CA 1
ATOM 6110 C C . PRO B 1 236 ? -29.625 -45.375 -8.328 1 92.88 236 PRO B C 1
ATOM 6112 O O . PRO B 1 236 ? -29.531 -44.344 -9.023 1 92.88 236 PRO B O 1
ATOM 6115 N N . ALA B 1 237 ? -28.594 -45.906 -7.863 1 94.25 237 ALA B N 1
ATOM 6116 C CA . ALA B 1 237 ? -27.219 -45.531 -8.203 1 94.25 237 ALA B CA 1
ATOM 6117 C C . ALA B 1 237 ? -26.984 -45.594 -9.711 1 94.25 237 ALA B C 1
ATOM 6119 O O . ALA B 1 237 ? -26.375 -44.719 -10.297 1 94.25 237 ALA B O 1
ATOM 6120 N N . LEU B 1 238 ? -27.484 -46.719 -10.273 1 94.12 238 LEU B N 1
ATOM 6121 C CA . LEU B 1 238 ? -27.359 -46.875 -11.719 1 94.12 238 LEU B CA 1
ATOM 6122 C C . LEU B 1 238 ? -28.188 -45.812 -12.445 1 94.12 238 LEU B C 1
ATOM 6124 O O . LEU B 1 238 ? -27.812 -45.344 -13.531 1 94.12 238 LEU B O 1
ATOM 6128 N N . GLY B 1 239 ? -29.328 -45.469 -11.898 1 92.25 239 GLY B N 1
ATOM 6129 C CA . GLY B 1 239 ? -30.125 -44.406 -12.445 1 92.25 239 GLY B CA 1
ATOM 6130 C C . GLY B 1 239 ? -29.406 -43.062 -12.461 1 92.25 239 GLY B C 1
ATOM 6131 O O . GLY B 1 239 ? -29.5 -42.312 -13.438 1 92.25 239 GLY B O 1
ATOM 6132 N N . VAL B 1 240 ? -28.672 -42.781 -11.336 1 92.06 240 VAL B N 1
ATOM 6133 C CA . VAL B 1 240 ? -27.906 -41.562 -11.234 1 92.06 240 VAL B CA 1
ATOM 6134 C C . VAL B 1 240 ? -26.797 -41.562 -12.273 1 92.06 240 VAL B C 1
ATOM 6136 O O . VAL B 1 240 ? -26.531 -40.531 -12.914 1 92.06 240 VAL B O 1
ATOM 6139 N N . VAL B 1 241 ? -26.125 -42.625 -12.438 1 92.69 241 VAL B N 1
ATOM 6140 C CA . VAL B 1 241 ? -25.047 -42.75 -13.414 1 92.69 241 VAL B CA 1
ATOM 6141 C C . VAL B 1 241 ? -25.594 -42.5 -14.82 1 92.69 241 VAL B C 1
ATOM 6143 O O . VAL B 1 241 ? -25 -41.75 -15.602 1 92.69 241 VAL B O 1
ATOM 6146 N N . ARG B 1 242 ? -26.719 -43.094 -15.148 1 92.06 242 ARG B N 1
ATOM 6147 C CA . ARG B 1 242 ? -27.328 -42.969 -16.469 1 92.06 242 ARG B CA 1
ATOM 6148 C C . ARG B 1 242 ? -27.766 -41.531 -16.734 1 92.06 242 ARG B C 1
ATOM 6150 O O . ARG B 1 242 ? -27.703 -41.062 -17.875 1 92.06 242 ARG B O 1
ATOM 6157 N N . ARG B 1 243 ? -28.062 -40.906 -15.734 1 90.38 243 ARG B N 1
ATOM 6158 C CA . ARG B 1 243 ? -28.578 -39.531 -15.867 1 90.38 243 ARG B CA 1
ATOM 6159 C C . ARG B 1 243 ? -27.438 -38.531 -15.867 1 90.38 243 ARG B C 1
ATOM 6161 O O . ARG B 1 243 ? -27.547 -37.469 -16.5 1 90.38 243 ARG B O 1
ATOM 6168 N N . SER B 1 244 ? -26.375 -38.812 -15.156 1 90.88 244 SER B N 1
ATOM 6169 C CA . SER B 1 244 ? -25.344 -37.812 -14.914 1 90.88 244 SER B CA 1
ATOM 6170 C C . SER B 1 244 ? -24.188 -37.969 -15.906 1 90.88 244 SER B C 1
ATOM 6172 O O . SER B 1 244 ? -23.516 -37 -16.234 1 90.88 244 SER B O 1
ATOM 6174 N N . VAL B 1 245 ? -23.938 -39.094 -16.406 1 89.12 245 VAL B N 1
ATOM 6175 C CA . VAL B 1 245 ? -22.734 -39.344 -17.188 1 89.12 245 VAL B CA 1
ATOM 6176 C C . VAL B 1 245 ? -22.891 -38.781 -18.594 1 89.12 245 VAL B C 1
ATOM 6178 O O . VAL B 1 245 ? -22 -38.062 -19.094 1 89.12 245 VAL B O 1
ATOM 6181 N N . PRO B 1 246 ? -24.031 -39.031 -19.312 1 91.06 246 PRO B N 1
ATOM 6182 C CA . PRO B 1 246 ? -24.156 -38.531 -20.688 1 91.06 246 PRO B CA 1
ATOM 6183 C C . PRO B 1 246 ? -24 -37 -20.797 1 91.06 246 PRO B C 1
ATOM 6185 O O . PRO B 1 246 ? -23.266 -36.531 -21.641 1 91.06 246 PRO B O 1
ATOM 6188 N N . PRO B 1 247 ? -24.562 -36.281 -19.922 1 92.62 247 PRO B N 1
ATOM 6189 C CA . PRO B 1 247 ? -24.406 -34.812 -20.031 1 92.62 247 PRO B CA 1
ATOM 6190 C C . PRO B 1 247 ? -22.969 -34.375 -19.766 1 92.62 247 PRO B C 1
ATOM 6192 O O . PRO B 1 247 ? -22.594 -33.25 -20.141 1 92.62 247 PRO B O 1
ATOM 6195 N N . LEU B 1 248 ? -22.172 -35.125 -19.078 1 94.88 248 LEU B N 1
ATOM 6196 C CA . LEU B 1 248 ? -20.797 -34.781 -18.75 1 94.88 248 LEU B CA 1
ATOM 6197 C C . LEU B 1 248 ? -19.859 -35.031 -19.922 1 94.88 248 LEU B C 1
ATOM 6199 O O . LEU B 1 248 ? -18.766 -34.5 -20 1 94.88 248 LEU B O 1
ATOM 6203 N N . LEU B 1 249 ? -20.281 -35.875 -20.844 1 94.19 249 LEU B N 1
ATOM 6204 C CA . LEU B 1 249 ? -19.438 -36.406 -21.906 1 94.19 249 LEU B CA 1
ATOM 6205 C C . LEU B 1 249 ? -18.953 -35.281 -22.828 1 94.19 249 LEU B C 1
ATOM 6207 O O . LEU B 1 249 ? -17.812 -35.312 -23.297 1 94.19 249 LEU B O 1
ATOM 6211 N N . PRO B 1 250 ? -19.781 -34.219 -23.094 1 95.38 250 PRO B N 1
ATOM 6212 C CA . PRO B 1 250 ? -19.328 -33.156 -24 1 95.38 250 PRO B CA 1
ATOM 6213 C C . PRO B 1 250 ? -18.109 -32.438 -23.469 1 95.38 250 PRO B C 1
ATOM 6215 O O . PRO B 1 250 ? -17.406 -31.766 -24.234 1 95.38 250 PRO B O 1
ATOM 6218 N N . ALA B 1 251 ? -17.844 -32.438 -22.172 1 96.88 251 ALA B N 1
ATOM 6219 C CA . ALA B 1 251 ? -16.672 -31.781 -21.609 1 96.88 251 ALA B CA 1
ATOM 6220 C C . ALA B 1 251 ? -15.383 -32.375 -22.156 1 96.88 251 ALA B C 1
ATOM 6222 O O . ALA B 1 251 ? -14.383 -31.656 -22.297 1 96.88 251 ALA B O 1
ATOM 6223 N N . ILE B 1 252 ? -15.375 -33.625 -22.469 1 94.75 252 ILE B N 1
ATOM 6224 C CA . ILE B 1 252 ? -14.164 -34.344 -22.859 1 94.75 252 ILE B CA 1
ATOM 6225 C C . ILE B 1 252 ? -13.719 -33.875 -24.25 1 94.75 252 ILE B C 1
ATOM 6227 O O . ILE B 1 252 ? -12.594 -33.406 -24.422 1 94.75 252 ILE B O 1
ATOM 6231 N N . PRO B 1 253 ? -14.609 -33.969 -25.312 1 95.25 253 PRO B N 1
ATOM 6232 C CA . PRO B 1 253 ? -14.172 -33.5 -26.625 1 95.25 253 PRO B CA 1
ATOM 6233 C C . PRO B 1 253 ? -13.859 -31.984 -26.625 1 95.25 253 PRO B C 1
ATOM 6235 O O . PRO B 1 253 ? -12.984 -31.531 -27.375 1 95.25 253 PRO B O 1
ATOM 6238 N N . LEU B 1 254 ? -14.555 -31.219 -25.828 1 97.12 254 LEU B N 1
ATOM 6239 C CA . LEU B 1 254 ? -14.258 -29.797 -25.75 1 97.12 254 LEU B CA 1
ATOM 6240 C C . LEU B 1 254 ? -12.867 -29.562 -25.172 1 97.12 254 LEU B C 1
ATOM 6242 O O . LEU B 1 254 ? -12.086 -28.781 -25.703 1 97.12 254 LEU B O 1
ATOM 6246 N N . ALA B 1 255 ? -12.602 -30.203 -24.031 1 96.75 255 ALA B N 1
ATOM 6247 C CA . ALA B 1 255 ? -11.281 -30.094 -23.422 1 96.75 255 ALA B CA 1
ATOM 6248 C C . ALA B 1 255 ? -10.188 -30.547 -24.391 1 96.75 255 ALA B C 1
ATOM 6250 O O . ALA B 1 255 ? -9.148 -29.891 -24.5 1 96.75 255 ALA B O 1
ATOM 6251 N N . TYR B 1 256 ? -10.492 -31.609 -25.078 1 94.44 256 TYR B N 1
ATOM 6252 C CA . TYR B 1 256 ? -9.539 -32.156 -26.031 1 94.44 256 TYR B CA 1
ATOM 6253 C C . TYR B 1 256 ? -9.312 -31.188 -27.188 1 94.44 256 TYR B C 1
ATOM 6255 O O . TYR B 1 256 ? -8.18 -31 -27.641 1 94.44 256 TYR B O 1
ATOM 6263 N N . ALA B 1 257 ? -10.359 -30.594 -27.688 1 96.25 257 ALA B N 1
ATOM 6264 C CA . ALA B 1 257 ? -10.273 -29.656 -28.797 1 96.25 257 ALA B CA 1
ATOM 6265 C C . ALA B 1 257 ? -9.484 -28.406 -28.406 1 96.25 257 ALA B C 1
ATOM 6267 O O . ALA B 1 257 ? -8.656 -27.922 -29.172 1 96.25 257 ALA B O 1
ATOM 6268 N N . VAL B 1 258 ? -9.734 -27.906 -27.219 1 97.31 258 VAL B N 1
ATOM 6269 C CA . VAL B 1 258 ? -9.016 -26.734 -26.719 1 97.31 258 VAL B CA 1
ATOM 6270 C C . VAL B 1 258 ? -7.543 -27.078 -26.531 1 97.31 258 VAL B C 1
ATOM 6272 O O . VAL B 1 258 ? -6.664 -26.297 -26.922 1 97.31 258 VAL B O 1
ATOM 6275 N N . MET B 1 259 ? -7.305 -28.219 -25.969 1 96.12 259 MET B N 1
ATOM 6276 C CA . MET B 1 259 ? -5.93 -28.672 -25.797 1 96.12 259 MET B CA 1
ATOM 6277 C C . MET B 1 259 ? -5.227 -28.828 -27.141 1 96.12 259 MET B C 1
ATOM 6279 O O . MET B 1 259 ? -4.066 -28.438 -27.281 1 96.12 259 MET B O 1
ATOM 6283 N N . ALA B 1 260 ? -5.945 -29.344 -28.094 1 95.12 260 ALA B N 1
ATOM 6284 C CA . ALA B 1 260 ? -5.379 -29.531 -29.422 1 95.12 260 ALA B CA 1
ATOM 6285 C C . ALA B 1 260 ? -4.98 -28.203 -30.047 1 95.12 260 ALA B C 1
ATOM 6287 O O . ALA B 1 260 ? -3.955 -28.109 -30.734 1 95.12 260 ALA B O 1
ATOM 6288 N N . LEU B 1 261 ? -5.75 -27.266 -29.828 1 96.25 261 LEU B N 1
ATOM 6289 C CA . LEU B 1 261 ? -5.508 -25.953 -30.406 1 96.25 261 LEU B CA 1
ATOM 6290 C C . LEU B 1 261 ? -4.242 -25.328 -29.828 1 96.25 261 LEU B C 1
ATOM 6292 O O . LEU B 1 261 ? -3.459 -24.719 -30.547 1 96.25 261 LEU B O 1
ATOM 6296 N N . PHE B 1 262 ? -3.957 -25.5 -28.562 1 97 262 PHE B N 1
ATOM 6297 C CA . PHE B 1 262 ? -2.875 -24.766 -27.906 1 97 262 PHE B CA 1
ATOM 6298 C C . PHE B 1 262 ? -1.696 -25.688 -27.625 1 97 262 PHE B C 1
ATOM 6300 O O . PHE B 1 262 ? -0.61 -25.234 -27.266 1 97 262 PHE B O 1
ATOM 6307 N N . TRP B 1 263 ? -1.896 -26.969 -27.75 1 96.06 263 TRP B N 1
ATOM 6308 C CA . TRP B 1 263 ? -0.872 -28 -27.578 1 96.06 263 TRP B CA 1
ATOM 6309 C C . TRP B 1 263 ? -0.952 -29.047 -28.688 1 96.06 263 TRP B C 1
ATOM 6311 O O . TRP B 1 263 ? -1.21 -30.219 -28.422 1 96.06 263 TRP B O 1
ATOM 6321 N N . PRO B 1 264 ? -0.677 -28.625 -29.828 1 94.75 264 PRO B N 1
ATOM 6322 C CA . PRO B 1 264 ? -0.907 -29.5 -30.984 1 94.75 264 PRO B CA 1
ATOM 6323 C C . PRO B 1 264 ? -0.102 -30.797 -30.922 1 94.75 264 PRO B C 1
ATOM 6325 O O . PRO B 1 264 ? -0.547 -31.828 -31.422 1 94.75 264 PRO B O 1
ATOM 6328 N N . TRP B 1 265 ? 1.032 -30.781 -30.344 1 93.56 265 TRP B N 1
ATOM 6329 C CA . TRP B 1 265 ? 1.829 -32 -30.219 1 93.56 265 TRP B CA 1
ATOM 6330 C C . TRP B 1 265 ? 1.05 -33.094 -29.484 1 93.56 265 TRP B C 1
ATOM 6332 O O . TRP B 1 265 ? 1.154 -34.281 -29.828 1 93.56 265 TRP B O 1
ATOM 6342 N N . ALA B 1 266 ? 0.289 -32.75 -28.547 1 92.12 266 ALA B N 1
ATOM 6343 C CA . ALA B 1 266 ? -0.419 -33.688 -27.672 1 92.12 266 ALA B CA 1
ATOM 6344 C C . ALA B 1 266 ? -1.42 -34.531 -28.453 1 92.12 266 ALA B C 1
ATOM 6346 O O . ALA B 1 266 ? -1.746 -35.625 -28.062 1 92.12 266 ALA B O 1
ATOM 6347 N N . VAL B 1 267 ? -1.82 -34 -29.609 1 89.69 267 VAL B N 1
ATOM 6348 C CA . VAL B 1 267 ? -2.9 -34.688 -30.297 1 89.69 267 VAL B CA 1
ATOM 6349 C C . VAL B 1 267 ? -2.367 -35.344 -31.594 1 89.69 267 VAL B C 1
ATOM 6351 O O . VAL B 1 267 ? -3.139 -35.844 -32.406 1 89.69 267 VAL B O 1
ATOM 6354 N N . GLN B 1 268 ? -1.108 -35.25 -31.797 1 90.38 268 GLN B N 1
ATOM 6355 C CA . GLN B 1 268 ? -0.52 -35.938 -32.938 1 90.38 268 GLN B CA 1
ATOM 6356 C C . GLN B 1 268 ? -0.668 -37.438 -32.812 1 90.38 268 GLN B C 1
ATOM 6358 O O . GLN B 1 268 ? -0.84 -38.156 -33.812 1 90.38 268 GLN B O 1
ATOM 6363 N N . LYS B 1 269 ? -0.564 -37.812 -31.547 1 89.88 269 LYS B N 1
ATOM 6364 C CA . LYS B 1 269 ? -0.868 -39.188 -31.172 1 89.88 269 LYS B CA 1
ATOM 6365 C C . LYS B 1 269 ? -1.768 -39.25 -29.938 1 89.88 269 LYS B C 1
ATOM 6367 O O . LYS B 1 269 ? -1.628 -38.438 -29.031 1 89.88 269 LYS B O 1
ATOM 6372 N N . PRO B 1 270 ? -2.576 -40.188 -30 1 84.56 270 PRO B N 1
ATOM 6373 C CA . PRO B 1 270 ? -3.555 -40.219 -28.906 1 84.56 270 PRO B CA 1
ATOM 6374 C C . PRO B 1 270 ? -2.904 -40.406 -27.547 1 84.56 270 PRO B C 1
ATOM 6376 O O . PRO B 1 270 ? -3.447 -39.969 -26.531 1 84.56 270 PRO B O 1
ATOM 6379 N N . LEU B 1 271 ? -1.751 -40.969 -27.438 1 87.44 271 LEU B N 1
ATOM 6380 C CA . LEU B 1 271 ? -1.142 -41.281 -26.141 1 87.44 271 LEU B CA 1
ATOM 6381 C C . LEU B 1 271 ? -0.096 -40.25 -25.766 1 87.44 271 LEU B C 1
ATOM 6383 O O . LEU B 1 271 ? 0.529 -40.344 -24.703 1 87.44 271 LEU B O 1
ATOM 6387 N N . ASN B 1 272 ? 0.022 -39.188 -26.531 1 89.38 272 ASN B N 1
ATOM 6388 C CA . ASN B 1 272 ? 1.04 -38.188 -26.297 1 89.38 272 ASN B CA 1
ATOM 6389 C C . ASN B 1 272 ? 0.858 -37.5 -24.938 1 89.38 272 ASN B C 1
ATOM 6391 O O . ASN B 1 272 ? 1.836 -37.219 -24.25 1 89.38 272 ASN B O 1
ATOM 6395 N N . PRO B 1 273 ? -0.362 -37.25 -24.547 1 88.44 273 PRO B N 1
ATOM 6396 C CA . PRO B 1 273 ? -0.511 -36.656 -23.219 1 88.44 273 PRO B CA 1
ATOM 6397 C C . PRO B 1 273 ? -0.012 -37.562 -22.094 1 88.44 273 PRO B C 1
ATOM 6399 O O . PRO B 1 273 ? 0.568 -37.062 -21.125 1 88.44 273 PRO B O 1
ATOM 6402 N N . LEU B 1 274 ? -0.169 -38.812 -22.219 1 86.56 274 LEU B N 1
ATOM 6403 C CA . LEU B 1 274 ? 0.327 -39.75 -21.234 1 86.56 274 LEU B CA 1
ATOM 6404 C C . LEU B 1 274 ? 1.851 -39.812 -21.25 1 86.56 274 LEU B C 1
ATOM 6406 O O . LEU B 1 274 ? 2.486 -39.969 -20.219 1 86.56 274 LEU B O 1
ATOM 6410 N N . GLU B 1 275 ? 2.336 -39.75 -22.453 1 87 275 GLU B N 1
ATOM 6411 C CA . GLU B 1 275 ? 3.787 -39.688 -22.594 1 87 275 GLU B CA 1
ATOM 6412 C C . GLU B 1 275 ? 4.355 -38.438 -21.938 1 87 275 GLU B C 1
ATOM 6414 O O . GLU B 1 275 ? 5.379 -38.5 -21.25 1 87 275 GLU B O 1
ATOM 6419 N N . ALA B 1 276 ? 3.695 -37.375 -22.188 1 88.44 276 ALA B N 1
ATOM 6420 C CA . ALA B 1 276 ? 4.113 -36.125 -21.562 1 88.44 276 ALA B CA 1
ATOM 6421 C C . ALA B 1 276 ? 4.07 -36.219 -20.031 1 88.44 276 ALA B C 1
ATOM 6423 O O . ALA B 1 276 ? 4.988 -35.781 -19.344 1 88.44 276 ALA B O 1
ATOM 6424 N N . LEU B 1 277 ? 3.057 -36.812 -19.516 1 85.38 277 LEU B N 1
ATOM 6425 C CA . LEU B 1 277 ? 2.904 -36.969 -18.078 1 85.38 277 LEU B CA 1
ATOM 6426 C C . LEU B 1 277 ? 4.027 -37.844 -17.516 1 85.38 277 LEU B C 1
ATOM 6428 O O . LEU B 1 277 ? 4.578 -37.531 -16.453 1 85.38 277 LEU B O 1
ATOM 6432 N N . ARG B 1 278 ? 4.332 -38.875 -18.234 1 82.88 278 ARG B N 1
ATOM 6433 C CA . ARG B 1 278 ? 5.391 -39.781 -17.812 1 82.88 278 ARG B CA 1
ATOM 6434 C C . ARG B 1 278 ? 6.742 -39.062 -17.781 1 82.88 278 ARG B C 1
ATOM 6436 O O . ARG B 1 278 ? 7.5 -39.188 -16.828 1 82.88 278 ARG B O 1
ATOM 6443 N N . VAL B 1 279 ? 6.984 -38.312 -18.75 1 80.19 279 VAL B N 1
ATOM 6444 C CA . VAL B 1 279 ? 8.289 -37.656 -18.891 1 80.19 279 VAL B CA 1
ATOM 6445 C C . VAL B 1 279 ? 8.414 -36.531 -17.875 1 80.19 279 VAL B C 1
ATOM 6447 O O . VAL B 1 279 ? 9.461 -36.375 -17.219 1 80.19 279 VAL B O 1
ATOM 6450 N N . VAL B 1 280 ? 7.363 -35.844 -17.719 1 78.69 280 VAL B N 1
ATOM 6451 C CA . VAL B 1 280 ? 7.414 -34.688 -16.828 1 78.69 280 VAL B CA 1
ATOM 6452 C C . VAL B 1 280 ? 7.488 -35.156 -15.375 1 78.69 280 VAL B C 1
ATOM 6454 O O . VAL B 1 280 ? 8.078 -34.469 -14.523 1 78.69 280 VAL B O 1
ATOM 6457 N N . SER B 1 281 ? 6.992 -36.281 -15.086 1 76.75 281 SER B N 1
ATOM 6458 C CA . SER B 1 281 ? 7.051 -36.844 -13.734 1 76.75 281 SER B CA 1
ATOM 6459 C C . SER B 1 281 ? 8.453 -37.344 -13.406 1 76.75 281 SER B C 1
ATOM 6461 O O . SER B 1 281 ? 8.812 -37.5 -12.234 1 76.75 281 SER B O 1
ATOM 6463 N N . HIS B 1 282 ? 9.219 -37.625 -14.422 1 75.25 282 HIS B N 1
ATOM 6464 C CA . HIS B 1 282 ? 10.602 -38.062 -14.242 1 75.25 282 HIS B CA 1
ATOM 6465 C C . HIS B 1 282 ? 11.555 -37.219 -15.094 1 75.25 282 HIS B C 1
ATOM 6467 O O . HIS B 1 282 ? 12.383 -37.781 -15.82 1 75.25 282 HIS B O 1
ATOM 6473 N N . PHE B 1 283 ? 11.359 -35.938 -14.906 1 70.12 283 PHE B N 1
ATOM 6474 C CA . PHE B 1 283 ? 12.148 -35.031 -15.734 1 70.12 283 PHE B CA 1
ATOM 6475 C C . PHE B 1 283 ? 13.641 -35.25 -15.492 1 70.12 283 PHE B C 1
ATOM 6477 O O . PHE B 1 283 ? 14.102 -35.219 -14.352 1 70.12 283 PHE B O 1
ATOM 6484 N N . PRO B 1 284 ? 14.352 -35.438 -16.469 1 68.62 284 PRO B N 1
ATOM 6485 C CA . PRO B 1 284 ? 15.75 -35.844 -16.344 1 68.62 284 PRO B CA 1
ATOM 6486 C C . PRO B 1 284 ? 16.672 -34.656 -16.047 1 68.62 284 PRO B C 1
ATOM 6488 O O . PRO B 1 284 ? 17.594 -34.375 -16.828 1 68.62 284 PRO B O 1
ATOM 6491 N N . ILE B 1 285 ? 16.328 -33.812 -15.18 1 74.06 285 ILE B N 1
ATOM 6492 C CA . ILE B 1 285 ? 17.219 -32.75 -14.773 1 74.06 285 ILE B CA 1
ATOM 6493 C C . ILE B 1 285 ? 17.703 -32.969 -13.352 1 74.06 285 ILE B C 1
ATOM 6495 O O . ILE B 1 285 ? 16.891 -33.219 -12.445 1 74.06 285 ILE B O 1
ATOM 6499 N N . ASP B 1 286 ? 18.969 -33.094 -13.211 1 80.94 286 ASP B N 1
ATOM 6500 C CA . ASP B 1 286 ? 19.547 -33.281 -11.891 1 80.94 286 ASP B CA 1
ATOM 6501 C C . ASP B 1 286 ? 20.359 -32.094 -11.453 1 80.94 286 ASP B C 1
ATOM 6503 O O . ASP B 1 286 ? 21.578 -32.031 -11.641 1 80.94 286 ASP B O 1
ATOM 6507 N N . ILE B 1 287 ? 19.609 -31.094 -10.992 1 86.06 287 ILE B N 1
ATOM 6508 C CA . ILE B 1 287 ? 20.281 -29.922 -10.445 1 86.06 287 ILE B CA 1
ATOM 6509 C C . ILE B 1 287 ? 20.203 -29.953 -8.922 1 86.06 287 ILE B C 1
ATOM 6511 O O . ILE B 1 287 ? 19.438 -30.719 -8.344 1 86.06 287 ILE B O 1
ATOM 6515 N N . GLN B 1 288 ? 21.062 -29.234 -8.367 1 91.31 288 GLN B N 1
ATOM 6516 C CA . GLN B 1 288 ? 21.062 -29.141 -6.91 1 91.31 288 GLN B CA 1
ATOM 6517 C C . GLN B 1 288 ? 20.172 -28 -6.422 1 91.31 288 GLN B C 1
ATOM 6519 O O . GLN B 1 288 ? 20.125 -26.938 -7.035 1 91.31 288 GLN B O 1
ATOM 6524 N N . THR B 1 289 ? 19.406 -28.312 -5.418 1 93.94 289 THR B N 1
ATOM 6525 C CA . THR B 1 289 ? 18.531 -27.312 -4.824 1 93.94 289 THR B CA 1
ATOM 6526 C C . THR B 1 289 ? 18.703 -27.281 -3.309 1 93.94 289 THR B C 1
ATOM 6528 O O . THR B 1 289 ? 18.953 -28.312 -2.678 1 93.94 289 THR B O 1
ATOM 6531 N N . LEU B 1 290 ? 18.672 -26.125 -2.77 1 95.5 290 LEU B N 1
ATOM 6532 C CA . LEU B 1 290 ? 18.906 -25.906 -1.346 1 95.5 290 LEU B CA 1
ATOM 6533 C C . LEU B 1 290 ? 17.672 -26.25 -0.528 1 95.5 290 LEU B C 1
ATOM 6535 O O . LEU B 1 290 ? 16.562 -25.781 -0.836 1 95.5 290 LEU B O 1
ATOM 6539 N N . PHE B 1 291 ? 17.828 -27.188 0.529 1 96.62 291 PHE B N 1
ATOM 6540 C CA . PHE B 1 291 ? 16.734 -27.625 1.406 1 96.62 291 PHE B CA 1
ATOM 6541 C C . PHE B 1 291 ? 17.234 -27.781 2.838 1 96.62 291 PHE B C 1
ATOM 6543 O O . PHE B 1 291 ? 18.016 -28.688 3.127 1 96.62 291 PHE B O 1
ATOM 6550 N N . MET B 1 292 ? 16.844 -26.812 3.689 1 96.5 292 MET B N 1
ATOM 6551 C CA . MET B 1 292 ? 17.172 -26.812 5.109 1 96.5 292 MET B CA 1
ATOM 6552 C C . MET B 1 292 ? 18.688 -26.812 5.32 1 96.5 292 MET B C 1
ATOM 6554 O O . MET B 1 292 ? 19.219 -27.578 6.125 1 96.5 292 MET B O 1
ATOM 6558 N N . GLY B 1 293 ? 19.359 -26.125 4.492 1 95.12 293 GLY B N 1
ATOM 6559 C CA . GLY B 1 293 ? 20.781 -25.891 4.66 1 95.12 293 GLY B CA 1
ATOM 6560 C C . GLY B 1 293 ? 21.641 -26.891 3.908 1 95.12 293 GLY B C 1
ATOM 6561 O O . GLY B 1 293 ? 22.875 -26.781 3.906 1 95.12 293 GLY B O 1
ATOM 6562 N N . GLN B 1 294 ? 21 -27.812 3.234 1 95.44 294 GLN B N 1
ATOM 6563 C CA . GLN B 1 294 ? 21.719 -28.844 2.492 1 95.44 294 GLN B CA 1
ATOM 6564 C C . GLN B 1 294 ? 21.312 -28.844 1.021 1 95.44 294 GLN B C 1
ATOM 6566 O O . GLN B 1 294 ? 20.156 -28.625 0.693 1 95.44 294 GLN B O 1
ATOM 6571 N N . MET B 1 295 ? 22.344 -29.094 0.16 1 94.5 295 MET B N 1
ATOM 6572 C CA . MET B 1 295 ? 22.047 -29.266 -1.257 1 94.5 295 MET B CA 1
ATOM 6573 C C . MET B 1 295 ? 21.516 -30.672 -1.53 1 94.5 295 MET B C 1
ATOM 6575 O O . MET B 1 295 ? 22.141 -31.656 -1.151 1 94.5 295 MET B O 1
ATOM 6579 N N . VAL B 1 296 ? 20.406 -30.719 -2.072 1 94.62 296 VAL B N 1
ATOM 6580 C CA . VAL B 1 296 ? 19.812 -32 -2.4 1 94.62 296 VAL B CA 1
ATOM 6581 C C . VAL B 1 296 ? 19.578 -32.094 -3.908 1 94.62 296 VAL B C 1
ATOM 6583 O O . VAL B 1 296 ? 19.469 -31.094 -4.59 1 94.62 296 VAL B O 1
ATOM 6586 N N . SER B 1 297 ? 19.562 -33.312 -4.375 1 93.25 297 SER B N 1
ATOM 6587 C CA . SER B 1 297 ? 19.344 -33.531 -5.801 1 93.25 297 SER B CA 1
ATOM 6588 C C . SER B 1 297 ? 17.875 -33.312 -6.176 1 93.25 297 SER B C 1
ATOM 6590 O O . SER B 1 297 ? 16.984 -33.781 -5.469 1 93.25 297 SER B O 1
ATOM 6592 N N . SER B 1 298 ? 17.656 -32.625 -7.234 1 92.25 298 SER B N 1
ATOM 6593 C CA . SER B 1 298 ? 16.297 -32.375 -7.715 1 92.25 298 SER B CA 1
ATOM 6594 C C . SER B 1 298 ? 15.641 -33.656 -8.203 1 92.25 298 SER B C 1
ATOM 6596 O O . SER B 1 298 ? 14.414 -33.781 -8.195 1 92.25 298 SER B O 1
ATOM 6598 N N . ALA B 1 299 ? 16.422 -34.656 -8.586 1 90.44 299 ALA B N 1
ATOM 6599 C CA . ALA B 1 299 ? 15.914 -35.906 -9.141 1 90.44 299 ALA B CA 1
ATOM 6600 C C . ALA B 1 299 ? 15.5 -36.875 -8.031 1 90.44 299 ALA B C 1
ATOM 6602 O O . ALA B 1 299 ? 14.766 -37.844 -8.281 1 90.44 299 ALA B O 1
ATOM 6603 N N . ALA B 1 300 ? 16.047 -36.656 -6.828 1 90.62 300 ALA B N 1
ATOM 6604 C CA . ALA B 1 300 ? 15.703 -37.5 -5.684 1 90.62 300 ALA B CA 1
ATOM 6605 C C . ALA B 1 300 ? 15.484 -36.625 -4.43 1 90.62 300 ALA B C 1
ATOM 6607 O O . ALA B 1 300 ? 16.188 -36.812 -3.432 1 90.62 300 ALA B O 1
ATOM 6608 N N . PRO B 1 301 ? 14.516 -35.812 -4.492 1 93.12 301 PRO B N 1
ATOM 6609 C CA . PRO B 1 301 ? 14.273 -34.938 -3.352 1 93.12 301 PRO B CA 1
ATOM 6610 C C . PRO B 1 301 ? 13.734 -35.688 -2.131 1 93.12 301 PRO B C 1
ATOM 6612 O O . PRO B 1 301 ? 13.094 -36.719 -2.275 1 93.12 301 PRO B O 1
ATOM 6615 N N . PRO B 1 302 ? 14.047 -35.188 -0.917 1 96 302 PRO B N 1
ATOM 6616 C CA . PRO B 1 302 ? 13.43 -35.781 0.266 1 96 302 PRO B CA 1
ATOM 6617 C C . PRO B 1 302 ? 11.906 -35.719 0.244 1 96 302 PRO B C 1
ATOM 6619 O O . PRO B 1 302 ? 11.344 -34.781 -0.334 1 96 302 PRO B O 1
ATOM 6622 N N . ALA B 1 303 ? 11.266 -36.656 0.903 1 96.69 303 ALA B N 1
ATOM 6623 C CA . ALA B 1 303 ? 9.812 -36.75 0.933 1 96.69 303 ALA B CA 1
ATOM 6624 C C . ALA B 1 303 ? 9.203 -35.5 1.565 1 96.69 303 ALA B C 1
ATOM 6626 O O . ALA B 1 303 ? 8.094 -35.094 1.217 1 96.69 303 ALA B O 1
ATOM 6627 N N . LEU B 1 304 ? 9.953 -34.844 2.42 1 97.5 304 LEU B N 1
ATOM 6628 C CA . LEU B 1 304 ? 9.414 -33.719 3.168 1 97.5 304 LEU B CA 1
ATOM 6629 C C . LEU B 1 304 ? 9.719 -32.375 2.461 1 97.5 304 LEU B C 1
ATOM 6631 O O . LEU B 1 304 ? 9.359 -31.312 2.951 1 97.5 304 LEU B O 1
ATOM 6635 N N . TYR B 1 305 ? 10.383 -32.438 1.272 1 97.44 305 TYR B N 1
ATOM 6636 C CA . TYR B 1 305 ? 10.781 -31.234 0.556 1 97.44 305 TYR B CA 1
ATOM 6637 C C . TYR B 1 305 ? 9.594 -30.312 0.351 1 97.44 305 TYR B C 1
ATOM 6639 O O . TYR B 1 305 ? 9.617 -29.156 0.784 1 97.44 305 TYR B O 1
ATOM 6647 N N . LEU B 1 306 ? 8.539 -30.844 -0.217 1 97.69 306 LEU B N 1
ATOM 6648 C CA . LEU B 1 306 ? 7.406 -30 -0.595 1 97.69 306 LEU B CA 1
ATOM 6649 C C . LEU B 1 306 ? 6.629 -29.547 0.636 1 97.69 306 LEU B C 1
ATOM 6651 O O . LEU B 1 306 ? 6.332 -28.359 0.788 1 97.69 306 LEU B O 1
ATOM 6655 N N . PRO B 1 307 ? 6.297 -30.453 1.654 1 97.81 307 PRO B N 1
ATOM 6656 C CA . PRO B 1 307 ? 5.582 -30 2.85 1 97.81 307 PRO B CA 1
ATOM 6657 C C . PRO B 1 307 ? 6.34 -28.922 3.619 1 97.81 307 PRO B C 1
ATOM 6659 O O . PRO B 1 307 ? 5.73 -27.969 4.113 1 97.81 307 PRO B O 1
ATOM 6662 N N . VAL B 1 308 ? 7.582 -29.062 3.695 1 98.06 308 VAL B N 1
ATOM 6663 C CA . VAL B 1 308 ? 8.383 -28.109 4.445 1 98.06 308 VAL B CA 1
ATOM 6664 C C . VAL B 1 308 ? 8.414 -26.766 3.707 1 98.06 308 VAL B C 1
ATOM 6666 O O . VAL B 1 308 ? 8.203 -25.719 4.309 1 98.06 308 VAL B O 1
ATOM 6669 N N . TYR B 1 309 ? 8.664 -26.797 2.408 1 98.19 309 TYR B N 1
ATOM 6670 C CA . TYR B 1 309 ? 8.688 -25.562 1.634 1 98.19 309 TYR B CA 1
ATOM 6671 C C . TYR B 1 309 ? 7.336 -24.859 1.689 1 98.19 309 TYR B C 1
ATOM 6673 O O . TYR B 1 309 ? 7.27 -23.625 1.791 1 98.19 309 TYR B O 1
ATOM 6681 N N . LEU B 1 310 ? 6.258 -25.609 1.6 1 98.25 310 LEU B N 1
ATOM 6682 C CA . LEU B 1 310 ? 4.934 -25.016 1.734 1 98.25 310 LEU B CA 1
ATOM 6683 C C . LEU B 1 310 ? 4.766 -24.375 3.105 1 98.25 310 LEU B C 1
ATOM 6685 O O . LEU B 1 310 ? 4.215 -23.281 3.217 1 98.25 310 LEU B O 1
ATOM 6689 N N . GLY B 1 311 ? 5.262 -25.031 4.16 1 98.25 311 GLY B N 1
ATOM 6690 C CA . GLY B 1 311 ? 5.148 -24.578 5.535 1 98.25 311 GLY B CA 1
ATOM 6691 C C . GLY B 1 311 ? 5.895 -23.281 5.801 1 98.25 311 GLY B C 1
ATOM 6692 O O . GLY B 1 311 ? 5.52 -22.516 6.688 1 98.25 311 GLY B O 1
ATOM 6693 N N . VAL B 1 312 ? 6.953 -22.984 4.996 1 98.12 312 VAL B N 1
ATOM 6694 C CA . VAL B 1 312 ? 7.77 -21.812 5.293 1 98.12 312 VAL B CA 1
ATOM 6695 C C . VAL B 1 312 ? 7.516 -20.719 4.25 1 98.12 312 VAL B C 1
ATOM 6697 O O . VAL B 1 312 ? 7.781 -19.547 4.492 1 98.12 312 VAL B O 1
ATOM 6700 N N . LYS B 1 313 ? 6.898 -21.062 3.039 1 97.81 313 LYS B N 1
ATOM 6701 C CA . LYS B 1 313 ? 6.734 -20.109 1.947 1 97.81 313 LYS B CA 1
ATOM 6702 C C . LYS B 1 313 ? 5.34 -19.484 1.963 1 97.81 313 LYS B C 1
ATOM 6704 O O . LYS B 1 313 ? 5.148 -18.359 1.502 1 97.81 313 LYS B O 1
ATOM 6709 N N . LEU B 1 314 ? 4.363 -20.188 2.449 1 98.5 314 LEU B N 1
ATOM 6710 C CA . LEU B 1 314 ? 3.02 -19.625 2.531 1 98.5 314 LEU B CA 1
ATOM 6711 C C . LEU B 1 314 ? 2.877 -18.734 3.758 1 98.5 314 LEU B C 1
ATOM 6713 O O . LEU B 1 314 ? 3.486 -19 4.797 1 98.5 314 LEU B O 1
ATOM 6717 N N . PRO B 1 315 ? 2.068 -17.672 3.654 1 98.38 315 PRO B N 1
ATOM 6718 C CA . PRO B 1 315 ? 1.836 -16.844 4.836 1 98.38 315 PRO B CA 1
ATOM 6719 C C . PRO B 1 315 ? 1.239 -17.625 6.004 1 98.38 315 PRO B C 1
ATOM 6721 O O . PRO B 1 315 ? 0.429 -18.531 5.793 1 98.38 315 PRO B O 1
ATOM 6724 N N . GLU B 1 316 ? 1.542 -17.281 7.199 1 98.62 316 GLU B N 1
ATOM 6725 C CA . GLU B 1 316 ? 1.062 -17.938 8.406 1 98.62 316 GLU B CA 1
ATOM 6726 C C . GLU B 1 316 ? -0.461 -18.031 8.422 1 98.62 316 GLU B C 1
ATOM 6728 O O . GLU B 1 316 ? -1.024 -19.047 8.828 1 98.62 316 GLU B O 1
ATOM 6733 N N . ALA B 1 317 ? -1.088 -16.969 7.938 1 98.69 317 ALA B N 1
ATOM 6734 C CA . ALA B 1 317 ? -2.549 -16.938 7.945 1 98.69 317 ALA B CA 1
ATOM 6735 C C . ALA B 1 317 ? -3.117 -18.031 7.035 1 98.69 317 ALA B C 1
ATOM 6737 O O . ALA B 1 317 ? -4.16 -18.609 7.332 1 98.69 317 ALA B O 1
ATOM 6738 N N . VAL B 1 318 ? -2.516 -18.312 5.863 1 98.75 318 VAL B N 1
ATOM 6739 C CA . VAL B 1 318 ? -2.969 -19.359 4.953 1 98.75 318 VAL B CA 1
ATOM 6740 C C . VAL B 1 318 ? -2.744 -20.734 5.586 1 98.75 318 VAL B C 1
ATOM 6742 O O . VAL B 1 318 ? -3.627 -21.594 5.551 1 98.75 318 VAL B O 1
ATOM 6745 N N . LEU B 1 319 ? -1.576 -20.906 6.203 1 98.69 319 LEU B N 1
ATOM 6746 C CA . LEU B 1 319 ? -1.24 -22.188 6.832 1 98.69 319 LEU B CA 1
ATOM 6747 C C . LEU B 1 319 ? -2.166 -22.469 8.016 1 98.69 319 LEU B C 1
ATOM 6749 O O . LEU B 1 319 ? -2.76 -23.547 8.094 1 98.69 319 LEU B O 1
ATOM 6753 N N . LEU B 1 320 ? -2.293 -21.469 8.898 1 98.62 320 LEU B N 1
ATOM 6754 C CA . LEU B 1 320 ? -3.131 -21.641 10.086 1 98.62 320 LEU B CA 1
ATOM 6755 C C . LEU B 1 320 ? -4.602 -21.75 9.695 1 98.62 320 LEU B C 1
ATOM 6757 O O . LEU B 1 320 ? -5.359 -22.484 10.336 1 98.62 320 LEU B O 1
ATOM 6761 N N . GLY B 1 321 ? -4.969 -20.984 8.664 1 98.75 321 GLY B N 1
ATOM 6762 C CA . GLY B 1 321 ? -6.328 -21.125 8.164 1 98.75 321 GLY B CA 1
ATOM 6763 C C . GLY B 1 321 ? -6.609 -22.484 7.574 1 98.75 321 GLY B C 1
ATOM 6764 O O . GLY B 1 321 ? -7.676 -23.062 7.805 1 98.75 321 GLY B O 1
ATOM 6765 N N . THR B 1 322 ? -5.715 -23.016 6.793 1 98.75 322 THR B N 1
ATOM 6766 C CA . THR B 1 322 ? -5.859 -24.359 6.223 1 98.75 322 THR B CA 1
ATOM 6767 C C . THR B 1 322 ? -5.941 -25.406 7.324 1 98.75 322 THR B C 1
ATOM 6769 O O . THR B 1 322 ? -6.781 -26.312 7.266 1 98.75 322 THR B O 1
ATOM 6772 N N . LEU B 1 323 ? -5.102 -25.281 8.359 1 98.56 323 LEU B N 1
ATOM 6773 C CA . LEU B 1 323 ? -5.148 -26.203 9.5 1 98.56 323 LEU B CA 1
ATOM 6774 C C . LEU B 1 323 ? -6.48 -26.094 10.227 1 98.56 323 LEU B C 1
ATOM 6776 O O . LEU B 1 323 ? -7.039 -27.109 10.664 1 98.56 323 LEU B O 1
ATOM 6780 N N . ALA B 1 324 ? -6.934 -24.859 10.367 1 98.75 324 ALA B N 1
ATOM 6781 C CA . ALA B 1 324 ? -8.234 -24.656 10.992 1 98.75 324 ALA B CA 1
ATOM 6782 C C . ALA B 1 324 ? -9.344 -25.328 10.188 1 98.75 324 ALA B C 1
ATOM 6784 O O . ALA B 1 324 ? -10.289 -25.891 10.758 1 98.75 324 ALA B O 1
ATOM 6785 N N . ALA B 1 325 ? -9.258 -25.25 8.852 1 98.62 325 ALA B N 1
ATOM 6786 C CA . ALA B 1 325 ? -10.242 -25.906 7.996 1 98.62 325 ALA B CA 1
ATOM 6787 C C . ALA B 1 325 ? -10.242 -27.406 8.227 1 98.62 325 ALA B C 1
ATOM 6789 O O . ALA B 1 325 ? -11.305 -28.031 8.297 1 98.62 325 ALA B O 1
ATOM 6790 N N . VAL B 1 326 ? -9.102 -28 8.352 1 98.25 326 VAL B N 1
ATOM 6791 C CA . VAL B 1 326 ? -8.969 -29.438 8.594 1 98.25 326 VAL B CA 1
ATOM 6792 C C . VAL B 1 326 ? -9.562 -29.781 9.961 1 98.25 326 VAL B C 1
ATOM 6794 O O . VAL B 1 326 ? -10.289 -30.766 10.102 1 98.25 326 VAL B O 1
ATOM 6797 N N . ALA B 1 327 ? -9.25 -28.969 10.945 1 98.31 327 ALA B N 1
ATOM 6798 C CA . ALA B 1 327 ? -9.773 -29.188 12.289 1 98.31 327 ALA B CA 1
ATOM 6799 C C . ALA B 1 327 ? -11.297 -29.094 12.312 1 98.31 327 ALA B C 1
ATOM 6801 O O . ALA B 1 327 ? -11.961 -29.922 12.953 1 98.31 327 ALA B O 1
ATOM 6802 N N . LEU B 1 328 ? -11.805 -28.125 11.656 1 97.19 328 LEU B N 1
ATOM 6803 C CA . LEU B 1 328 ? -13.258 -27.953 11.602 1 97.19 328 LEU B CA 1
ATOM 6804 C C . LEU B 1 328 ? -13.914 -29.125 10.883 1 97.19 328 LEU B C 1
ATOM 6806 O O . LEU B 1 328 ? -14.992 -29.578 11.273 1 97.19 328 LEU B O 1
ATOM 6810 N N . ALA B 1 329 ? -13.281 -29.609 9.805 1 96.62 329 ALA B N 1
ATOM 6811 C CA . ALA B 1 329 ? -13.789 -30.781 9.102 1 96.62 329 ALA B CA 1
ATOM 6812 C C . ALA B 1 329 ? -13.766 -32 10 1 96.62 329 ALA B C 1
ATOM 6814 O O . ALA B 1 329 ? -14.719 -32.781 10.023 1 96.62 329 ALA B O 1
ATOM 6815 N N . ALA B 1 330 ? -12.703 -32.188 10.766 1 96.81 330 ALA B N 1
ATOM 6816 C CA . ALA B 1 330 ? -12.594 -33.312 11.695 1 96.81 330 ALA B CA 1
ATOM 6817 C C . ALA B 1 330 ? -13.672 -33.219 12.773 1 96.81 330 ALA B C 1
ATOM 6819 O O . ALA B 1 330 ? -14.281 -34.25 13.117 1 96.81 330 ALA B O 1
ATOM 6820 N N . LEU B 1 331 ? -13.836 -32.062 13.266 1 96.06 331 LEU B N 1
ATOM 6821 C CA . LEU B 1 331 ? -14.867 -31.891 14.273 1 96.06 331 LEU B CA 1
ATOM 6822 C C . LEU B 1 331 ? -16.25 -32.219 13.703 1 96.06 331 LEU B C 1
ATOM 6824 O O . LEU B 1 331 ? -17.094 -32.781 14.398 1 96.06 331 LEU B O 1
ATOM 6828 N N . TRP B 1 332 ? -16.469 -31.766 12.484 1 94.12 332 TRP B N 1
ATOM 6829 C CA . TRP B 1 332 ? -17.734 -32.062 11.82 1 94.12 332 TRP B CA 1
ATOM 6830 C C . TRP B 1 332 ? -17.938 -33.562 11.695 1 94.12 332 TRP B C 1
ATOM 6832 O O . TRP B 1 332 ? -19.031 -34.094 11.922 1 94.12 332 TRP B O 1
ATOM 6842 N N . VAL B 1 333 ? -16.953 -34.406 11.398 1 93.94 333 VAL B N 1
ATOM 6843 C CA . VAL B 1 333 ? -17.016 -35.844 11.258 1 93.94 333 VAL B CA 1
ATOM 6844 C C . VAL B 1 333 ? -17.266 -36.5 12.617 1 93.94 333 VAL B C 1
ATOM 6846 O O . VAL B 1 333 ? -18.125 -37.375 12.742 1 93.94 333 VAL B O 1
ATOM 6849 N N . VAL B 1 334 ? -16.562 -36.031 13.602 1 95.44 334 VAL B N 1
ATOM 6850 C CA . VAL B 1 334 ? -16.656 -36.594 14.938 1 95.44 334 VAL B CA 1
ATOM 6851 C C . VAL B 1 334 ? -18.047 -36.344 15.516 1 95.44 334 VAL B C 1
ATOM 6853 O O . VAL B 1 334 ? -18.594 -37.188 16.25 1 95.44 334 VAL B O 1
ATOM 6856 N N . ARG B 1 335 ? -18.609 -35.281 15.18 1 94.25 335 ARG B N 1
ATOM 6857 C CA . ARG B 1 335 ? -19.938 -34.938 15.688 1 94.25 335 ARG B CA 1
ATOM 6858 C C . ARG B 1 335 ? -21.031 -35.625 14.898 1 94.25 335 ARG B C 1
ATOM 6860 O O . ARG B 1 335 ? -22.219 -35.438 15.164 1 94.25 335 ARG B O 1
ATOM 6867 N N . GLY B 1 336 ? -20.641 -36.406 13.891 1 91.06 336 GLY B N 1
ATOM 6868 C CA . GLY B 1 336 ? -21.578 -37.219 13.156 1 91.06 336 GLY B CA 1
ATOM 6869 C C . GLY B 1 336 ? -22.266 -36.469 12.016 1 91.06 336 GLY B C 1
ATOM 6870 O O . GLY B 1 336 ? -23.375 -36.812 11.617 1 91.06 336 GLY B O 1
ATOM 6871 N N . GLY B 1 337 ? -21.609 -35.438 11.578 1 87.38 337 GLY B N 1
ATOM 6872 C CA . GLY B 1 337 ? -22.219 -34.688 10.5 1 87.38 337 GLY B CA 1
ATOM 6873 C C . GLY B 1 337 ? -22.484 -35.5 9.258 1 87.38 337 GLY B C 1
ATOM 6874 O O . GLY B 1 337 ? -23.391 -35.188 8.484 1 87.38 337 GLY B O 1
ATOM 6875 N N . TRP B 1 338 ? -21.688 -36.562 9.055 1 86.69 338 TRP B N 1
ATOM 6876 C CA . TRP B 1 338 ? -21.766 -37.406 7.855 1 86.69 338 TRP B CA 1
ATOM 6877 C C . TRP B 1 338 ? -22.875 -38.438 7.98 1 86.69 338 TRP B C 1
ATOM 6879 O O . TRP B 1 338 ? -23.219 -39.125 7.004 1 86.69 338 TRP B O 1
ATOM 6889 N N . ARG B 1 339 ? -23.469 -38.562 9.172 1 88.12 339 ARG B N 1
ATOM 6890 C CA . ARG B 1 339 ? -24.484 -39.594 9.422 1 88.12 339 ARG B CA 1
ATOM 6891 C C . ARG B 1 339 ? -25.828 -39.188 8.812 1 88.12 339 ARG B C 1
ATOM 6893 O O . ARG B 1 339 ? -26.641 -40.062 8.484 1 88.12 339 ARG B O 1
ATOM 6900 N N . SER B 1 340 ? -25.969 -37.875 8.68 1 89.5 340 SER B N 1
ATOM 6901 C CA . SER B 1 340 ? -27.188 -37.438 8.023 1 89.5 340 SER B CA 1
ATOM 6902 C C . SER B 1 340 ? -27.047 -37.469 6.504 1 89.5 340 SER B C 1
ATOM 6904 O O . SER B 1 340 ? -25.953 -37.25 5.98 1 89.5 340 SER B O 1
ATOM 6906 N N . VAL B 1 341 ? -28.094 -37.75 5.812 1 85.69 341 VAL B N 1
ATOM 6907 C CA . VAL B 1 341 ? -28.094 -37.844 4.355 1 85.69 341 VAL B CA 1
ATOM 6908 C C . VAL B 1 341 ? -27.672 -36.5 3.762 1 85.69 341 VAL B C 1
ATOM 6910 O O . VAL B 1 341 ? -26.812 -36.438 2.877 1 85.69 341 VAL B O 1
ATOM 6913 N N . ASP B 1 342 ? -28.203 -35.406 4.277 1 87.44 342 ASP B N 1
ATOM 6914 C CA . ASP B 1 342 ? -27.875 -34.062 3.785 1 87.44 342 ASP B CA 1
ATOM 6915 C C . ASP B 1 342 ? -26.406 -33.719 4.031 1 87.44 342 ASP B C 1
ATOM 6917 O O . ASP B 1 342 ? -25.766 -33.094 3.195 1 87.44 342 ASP B O 1
ATOM 6921 N N . GLY B 1 343 ? -26.016 -34.156 5.152 1 90.12 343 GLY B N 1
ATOM 6922 C CA . GLY B 1 343 ? -24.625 -33.906 5.496 1 90.12 343 GLY B CA 1
ATOM 6923 C C . GLY B 1 343 ? -23.656 -34.688 4.621 1 90.12 343 GLY B C 1
ATOM 6924 O O . GLY B 1 343 ? -22.656 -34.125 4.168 1 90.12 343 GLY B O 1
ATOM 6925 N N . ALA B 1 344 ? -23.938 -35.906 4.375 1 89.94 344 ALA B N 1
ATOM 6926 C CA . ALA B 1 344 ? -23.062 -36.75 3.561 1 89.94 344 ALA B CA 1
ATOM 6927 C C . ALA B 1 344 ? -22.984 -36.25 2.125 1 89.94 344 ALA B C 1
ATOM 6929 O O . ALA B 1 344 ? -21.891 -36.094 1.569 1 89.94 344 ALA B O 1
ATOM 6930 N N . PHE B 1 345 ? -24.125 -35.969 1.58 1 89.94 345 PHE B N 1
ATOM 6931 C CA . PHE B 1 345 ? -24.156 -35.5 0.207 1 89.94 345 PHE B CA 1
ATOM 6932 C C . PHE B 1 345 ? -23.562 -34.094 0.119 1 89.94 345 PHE B C 1
ATOM 6934 O O . PHE B 1 345 ? -22.922 -33.75 -0.875 1 89.94 345 PHE B O 1
ATOM 6941 N N . GLY B 1 346 ? -23.75 -33.281 1.163 1 92.19 346 GLY B N 1
ATOM 6942 C CA . GLY B 1 346 ? -23.141 -31.953 1.21 1 92.19 346 GLY B CA 1
ATOM 6943 C C . GLY B 1 346 ? -21.625 -32 1.245 1 92.19 346 GLY B C 1
ATOM 6944 O O . GLY B 1 346 ? -20.953 -31.125 0.685 1 92.19 346 GLY B O 1
ATOM 6945 N N . ALA B 1 347 ? -21.141 -33 1.888 1 93.62 347 ALA B N 1
ATOM 6946 C CA . ALA B 1 347 ? -19.688 -33.156 2.045 1 93.62 347 ALA B CA 1
ATOM 6947 C C . ALA B 1 347 ? -19.031 -33.469 0.71 1 93.62 347 ALA B C 1
ATOM 6949 O O . ALA B 1 347 ? -17.844 -33.156 0.516 1 93.62 347 ALA B O 1
ATOM 6950 N N . VAL B 1 348 ? -19.75 -34.062 -0.247 1 95.38 348 VAL B N 1
ATOM 6951 C CA . VAL B 1 348 ? -19.203 -34.438 -1.545 1 95.38 348 VAL B CA 1
ATOM 6952 C C . VAL B 1 348 ? -18.719 -33.188 -2.287 1 95.38 348 VAL B C 1
ATOM 6954 O O . VAL B 1 348 ? -17.734 -33.25 -3.029 1 95.38 348 VAL B O 1
ATOM 6957 N N . ARG B 1 349 ? -19.344 -32 -2.08 1 95.44 349 ARG B N 1
ATOM 6958 C CA . ARG B 1 349 ? -19.016 -30.766 -2.754 1 95.44 349 ARG B CA 1
ATOM 6959 C C . ARG B 1 349 ? -17.625 -30.281 -2.367 1 95.44 349 ARG B C 1
ATOM 6961 O O . ARG B 1 349 ? -17 -29.5 -3.092 1 95.44 349 ARG B O 1
ATOM 6968 N N . TRP B 1 350 ? -17.078 -30.766 -1.245 1 97.12 350 TRP B N 1
ATOM 6969 C CA . TRP B 1 350 ? -15.797 -30.312 -0.716 1 97.12 350 TRP B CA 1
ATOM 6970 C C . TRP B 1 350 ? -14.656 -31.203 -1.197 1 97.12 350 TRP B C 1
ATOM 6972 O O . TRP B 1 350 ? -13.484 -30.844 -1.05 1 97.12 350 TRP B O 1
ATOM 6982 N N . VAL B 1 351 ? -14.992 -32.312 -1.82 1 97.44 351 VAL B N 1
ATOM 6983 C CA . VAL B 1 351 ? -14.016 -33.344 -2.16 1 97.44 351 VAL B CA 1
ATOM 6984 C C . VAL B 1 351 ? -13 -32.812 -3.152 1 97.44 351 VAL B C 1
ATOM 6986 O O . VAL B 1 351 ? -11.789 -32.938 -2.953 1 97.44 351 VAL B O 1
ATOM 6989 N N . PRO B 1 352 ? -13.453 -32.062 -4.262 1 98.44 352 PRO B N 1
ATOM 6990 C CA . PRO B 1 352 ? -12.445 -31.531 -5.18 1 98.44 352 PRO B CA 1
ATOM 6991 C C . PRO B 1 352 ? -11.477 -30.562 -4.496 1 98.44 352 PRO B C 1
ATOM 6993 O O . PRO B 1 352 ? -10.273 -30.594 -4.77 1 98.44 352 PRO B O 1
ATOM 6996 N N . LEU B 1 353 ? -11.961 -29.719 -3.625 1 98.69 353 LEU B N 1
ATOM 6997 C CA . LEU B 1 353 ? -11.133 -28.75 -2.928 1 98.69 353 LEU B CA 1
ATOM 6998 C C . LEU B 1 353 ? -10.125 -29.453 -2.016 1 98.69 353 LEU B C 1
ATOM 7000 O O . LEU B 1 353 ? -8.945 -29.094 -2.004 1 98.69 353 LEU B O 1
ATOM 7004 N N . ALA B 1 354 ? -10.586 -30.422 -1.223 1 98.44 354 ALA B N 1
ATOM 7005 C CA . ALA B 1 354 ? -9.727 -31.156 -0.307 1 98.44 354 ALA B CA 1
ATOM 7006 C C . ALA B 1 354 ? -8.641 -31.906 -1.066 1 98.44 354 ALA B C 1
ATOM 7008 O O . ALA B 1 354 ? -7.469 -31.891 -0.673 1 98.44 354 ALA B O 1
ATOM 7009 N N . LEU B 1 355 ? -9.055 -32.594 -2.158 1 98.56 355 LEU B N 1
ATOM 7010 C CA . LEU B 1 355 ? -8.086 -33.312 -2.959 1 98.56 355 LEU B CA 1
ATOM 7011 C C . LEU B 1 355 ? -7.066 -32.375 -3.594 1 98.56 355 LEU B C 1
ATOM 7013 O O . LEU B 1 355 ? -5.871 -32.688 -3.609 1 98.56 355 LEU B O 1
ATOM 7017 N N . ALA B 1 356 ? -7.551 -31.266 -4.109 1 98.75 356 ALA B N 1
ATOM 7018 C CA . ALA B 1 356 ? -6.672 -30.297 -4.766 1 98.75 356 ALA B CA 1
ATOM 7019 C C . ALA B 1 356 ? -5.648 -29.734 -3.783 1 98.75 356 ALA B C 1
ATOM 7021 O O . ALA B 1 356 ? -4.504 -29.469 -4.156 1 98.75 356 ALA B O 1
ATOM 7022 N N . ALA B 1 357 ? -6.008 -29.547 -2.502 1 98.62 357 ALA B N 1
ATOM 7023 C CA . ALA B 1 357 ? -5.145 -28.922 -1.499 1 98.62 357 ALA B CA 1
ATOM 7024 C C . ALA B 1 357 ? -4.129 -29.922 -0.955 1 98.62 357 ALA B C 1
ATOM 7026 O O . ALA B 1 357 ? -3.008 -29.547 -0.601 1 98.62 357 ALA B O 1
ATOM 7027 N N . PHE B 1 358 ? -4.477 -31.25 -0.942 1 98.44 358 PHE B N 1
ATOM 7028 C CA . PHE B 1 358 ? -3.643 -32.156 -0.137 1 98.44 358 PHE B CA 1
ATOM 7029 C C . PHE B 1 358 ? -3.123 -33.312 -0.974 1 98.44 358 PHE B C 1
ATOM 7031 O O . PHE B 1 358 ? -2.029 -33.812 -0.724 1 98.44 358 PHE B O 1
ATOM 7038 N N . LEU B 1 359 ? -3.852 -33.781 -1.964 1 98.12 359 LEU B N 1
ATOM 7039 C CA . LEU B 1 359 ? -3.469 -34.969 -2.697 1 98.12 359 LEU B CA 1
ATOM 7040 C C . LEU B 1 359 ? -2.137 -34.781 -3.41 1 98.12 359 LEU B C 1
ATOM 7042 O O . LEU B 1 359 ? -1.271 -35.656 -3.375 1 98.12 359 LEU B O 1
ATOM 7046 N N . PRO B 1 360 ? -1.925 -33.594 -4.148 1 97.5 360 PRO B N 1
ATOM 7047 C CA . PRO B 1 360 ? -0.622 -33.406 -4.793 1 97.5 360 PRO B CA 1
ATOM 7048 C C . PRO B 1 360 ? 0.539 -33.469 -3.801 1 97.5 360 PRO B C 1
ATOM 7050 O O . PRO B 1 360 ? 1.615 -33.969 -4.141 1 97.5 360 PRO B O 1
ATOM 7053 N N . VAL B 1 361 ? 0.34 -32.969 -2.58 1 98 361 VAL B N 1
ATOM 7054 C CA . VAL B 1 361 ? 1.379 -33 -1.556 1 98 361 VAL B CA 1
ATOM 7055 C C . VAL B 1 361 ? 1.658 -34.438 -1.124 1 98 361 VAL B C 1
ATOM 7057 O O . VAL B 1 361 ? 2.816 -34.844 -1.015 1 98 361 VAL B O 1
ATOM 7060 N N . ILE B 1 362 ? 0.607 -35.219 -0.937 1 97.69 362 ILE B N 1
ATOM 7061 C CA . ILE B 1 362 ? 0.739 -36.625 -0.54 1 97.69 362 ILE B CA 1
ATOM 7062 C C . ILE B 1 362 ? 1.397 -37.438 -1.664 1 97.69 362 ILE B C 1
ATOM 7064 O O . ILE B 1 362 ? 2.303 -38.219 -1.418 1 97.69 362 ILE B O 1
ATOM 7068 N N . LEU B 1 363 ? 0.947 -37.188 -2.885 1 95.31 363 LEU B N 1
ATOM 7069 C CA . LEU B 1 363 ? 1.523 -37.875 -4.031 1 95.31 363 LEU B CA 1
ATOM 7070 C C . LEU B 1 363 ? 3.004 -37.531 -4.184 1 95.31 363 LEU B C 1
ATOM 7072 O O . LEU B 1 363 ? 3.809 -38.406 -4.531 1 95.31 363 LEU B O 1
ATOM 7076 N N . PHE B 1 364 ? 3.365 -36.281 -3.934 1 95.06 364 PHE B N 1
ATOM 7077 C CA . PHE B 1 364 ? 4.77 -35.906 -3.971 1 95.06 364 PHE B CA 1
ATOM 7078 C C . PHE B 1 364 ? 5.574 -36.688 -2.939 1 95.06 364 PHE B C 1
ATOM 7080 O O . PHE B 1 364 ? 6.656 -37.188 -3.244 1 95.06 364 PHE B O 1
ATOM 7087 N N . MET B 1 365 ? 5.043 -36.75 -1.7 1 96.75 365 MET B N 1
ATOM 7088 C CA . MET B 1 365 ? 5.758 -37.438 -0.624 1 96.75 365 MET B CA 1
ATOM 7089 C C . MET B 1 365 ? 5.973 -38.906 -0.955 1 96.75 365 MET B C 1
ATOM 7091 O O . MET B 1 365 ? 6.996 -39.5 -0.592 1 96.75 365 MET B O 1
ATOM 7095 N N . LEU B 1 366 ? 5.078 -39.469 -1.728 1 95 366 LEU B N 1
ATOM 7096 C CA . LEU B 1 366 ? 5.121 -40.906 -2.035 1 95 366 LEU B CA 1
ATOM 7097 C C . LEU B 1 366 ? 5.953 -41.156 -3.287 1 95 366 LEU B C 1
ATOM 7099 O O . LEU B 1 366 ? 6.738 -42.125 -3.33 1 95 366 LEU B O 1
ATOM 7103 N N . MET B 1 367 ? 5.836 -40.281 -4.309 1 91.5 367 MET B N 1
ATOM 7104 C CA . MET B 1 367 ? 6.438 -40.531 -5.609 1 91.5 367 MET B CA 1
ATOM 7105 C C . MET B 1 367 ? 7.738 -39.75 -5.773 1 91.5 367 MET B C 1
ATOM 7107 O O . MET B 1 367 ? 8.602 -40.125 -6.57 1 91.5 367 MET B O 1
ATOM 7111 N N . ARG B 1 368 ? 7.879 -38.625 -5.156 1 91.69 368 ARG B N 1
ATOM 7112 C CA . ARG B 1 368 ? 9.07 -37.781 -5.102 1 91.69 368 ARG B CA 1
ATOM 7113 C C . ARG B 1 368 ? 9.555 -37.438 -6.5 1 91.69 368 ARG B C 1
ATOM 7115 O O . ARG B 1 368 ? 10.727 -37.625 -6.828 1 91.69 368 ARG B O 1
ATOM 7122 N N . PRO B 1 369 ? 8.625 -36.906 -7.332 1 90.25 369 PRO B N 1
ATOM 7123 C CA . PRO B 1 369 ? 9.062 -36.406 -8.648 1 90.25 369 PRO B CA 1
ATOM 7124 C C . PRO B 1 369 ? 10.117 -35.312 -8.555 1 90.25 369 PRO B C 1
ATOM 7126 O O . PRO B 1 369 ? 10.328 -34.75 -7.48 1 90.25 369 PRO B O 1
ATOM 7129 N N . SER B 1 370 ? 10.727 -35.062 -9.703 1 89.81 370 SER B N 1
ATOM 7130 C CA . SER B 1 370 ? 11.75 -34.031 -9.742 1 89.81 370 SER B CA 1
ATOM 7131 C C . SER B 1 370 ? 11.18 -32.656 -9.352 1 89.81 370 SER B C 1
ATOM 7133 O O . SER B 1 370 ? 10.086 -32.312 -9.789 1 89.81 370 SER B O 1
ATOM 7135 N N . VAL B 1 371 ? 11.922 -31.969 -8.469 1 92 371 VAL B N 1
ATOM 7136 C CA . VAL B 1 371 ? 11.484 -30.656 -8 1 92 371 VAL B CA 1
ATOM 7137 C C . VAL B 1 371 ? 12.695 -29.797 -7.672 1 92 371 VAL B C 1
ATOM 7139 O O . VAL B 1 371 ? 13.742 -30.312 -7.277 1 92 371 VAL B O 1
ATOM 7142 N N . TYR B 1 372 ? 12.625 -28.562 -7.953 1 91.5 372 TYR B N 1
ATOM 7143 C CA . TYR B 1 372 ? 13.664 -27.609 -7.586 1 91.5 372 TYR B CA 1
ATOM 7144 C C . TYR B 1 372 ? 13.102 -26.188 -7.484 1 91.5 372 TYR B C 1
ATOM 7146 O O . TYR B 1 372 ? 12 -25.922 -7.977 1 91.5 372 TYR B O 1
ATOM 7154 N N . ASN B 1 373 ? 13.75 -25.266 -6.766 1 93.75 373 ASN B N 1
ATOM 7155 C CA . ASN B 1 373 ? 13.414 -23.859 -6.66 1 93.75 373 ASN B CA 1
ATOM 7156 C C . ASN B 1 373 ? 12.125 -23.641 -5.875 1 93.75 373 ASN B C 1
ATOM 7158 O O . ASN B 1 373 ? 11.266 -22.859 -6.289 1 93.75 373 ASN B O 1
ATOM 7162 N N . GLY B 1 374 ? 12.016 -24.438 -4.828 1 94.12 374 GLY B N 1
ATOM 7163 C CA . GLY B 1 374 ? 10.93 -24.203 -3.893 1 94.12 374 GLY B CA 1
ATOM 7164 C C . GLY B 1 374 ? 9.633 -24.859 -4.316 1 94.12 374 GLY B C 1
ATOM 7165 O O . GLY B 1 374 ? 9.602 -26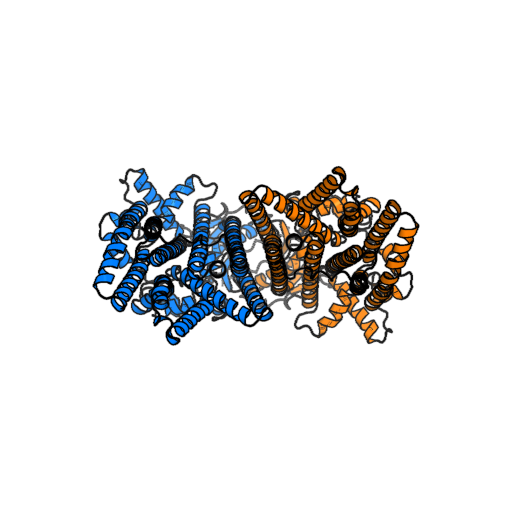.047 -4.629 1 94.12 374 GLY B O 1
ATOM 7166 N N . ILE B 1 375 ? 8.57 -24.094 -4.297 1 95.06 375 ILE B N 1
ATOM 7167 C CA . ILE B 1 375 ? 7.258 -24.703 -4.504 1 95.06 375 ILE B CA 1
ATOM 7168 C C . ILE B 1 375 ? 6.707 -24.281 -5.867 1 95.06 375 ILE B C 1
ATOM 7170 O O . ILE B 1 375 ? 5.512 -24.422 -6.133 1 95.06 375 ILE B O 1
ATOM 7174 N N . ARG B 1 376 ? 7.484 -23.719 -6.684 1 93.44 376 ARG B N 1
ATOM 7175 C CA . ARG B 1 376 ? 6.969 -23.078 -7.895 1 93.44 376 ARG B CA 1
ATOM 7176 C C . ARG B 1 376 ? 6.23 -24.094 -8.766 1 93.44 376 ARG B C 1
ATOM 7178 O O . ARG B 1 376 ? 5.184 -23.781 -9.336 1 93.44 376 ARG B O 1
ATOM 7185 N N . HIS B 1 377 ? 6.703 -25.422 -8.812 1 93.5 377 HIS B N 1
ATOM 7186 C CA . HIS B 1 377 ? 6.059 -26.438 -9.633 1 93.5 377 HIS B CA 1
ATOM 7187 C C . HIS B 1 377 ? 4.711 -26.844 -9.039 1 93.5 377 HIS B C 1
ATOM 7189 O O . HIS B 1 377 ? 3.865 -27.406 -9.742 1 93.5 377 HIS B O 1
ATOM 7195 N N . PHE B 1 378 ? 4.551 -26.562 -7.785 1 96.88 378 PHE B N 1
ATOM 7196 C CA . PHE B 1 378 ? 3.32 -26.938 -7.09 1 96.88 378 PHE B CA 1
ATOM 7197 C C . PHE B 1 378 ? 2.568 -25.688 -6.633 1 96.88 378 PHE B C 1
ATOM 7199 O O . PHE B 1 378 ? 1.791 -25.734 -5.68 1 96.88 378 PHE B O 1
ATOM 7206 N N . LEU B 1 379 ? 2.869 -24.609 -7.324 1 98 379 LEU B N 1
ATOM 7207 C CA . LEU B 1 379 ? 2.213 -23.359 -6.984 1 98 379 LEU B CA 1
ATOM 7208 C C . LEU B 1 379 ? 0.696 -23.5 -7.047 1 98 379 LEU B C 1
ATOM 7210 O O . LEU B 1 379 ? -0.028 -22.781 -6.352 1 98 379 LEU B O 1
ATOM 7214 N N . PHE B 1 380 ? 0.153 -24.5 -7.828 1 98.31 380 PHE B N 1
ATOM 7215 C CA . PHE B 1 380 ? -1.275 -24.688 -8.047 1 98.31 380 PHE B CA 1
ATOM 7216 C C . PHE B 1 380 ? -1.957 -25.203 -6.781 1 98.31 380 PHE B C 1
ATOM 7218 O O . PHE B 1 380 ? -3.186 -25.203 -6.691 1 98.31 380 PHE B O 1
ATOM 7225 N N . VAL B 1 381 ? -1.207 -25.531 -5.695 1 98.44 381 VAL B N 1
ATOM 7226 C CA . VAL B 1 381 ? -1.773 -25.969 -4.422 1 98.44 381 VAL B CA 1
ATOM 7227 C C . VAL B 1 381 ? -2.105 -24.75 -3.559 1 98.44 381 VAL B C 1
ATOM 7229 O O . VAL B 1 381 ? -2.924 -24.844 -2.641 1 98.44 381 VAL B O 1
ATOM 7232 N N . ALA B 1 382 ? -1.52 -23.578 -3.879 1 98.62 382 ALA B N 1
ATOM 7233 C CA . ALA B 1 382 ? -1.688 -22.375 -3.061 1 98.62 382 ALA B CA 1
ATOM 7234 C C . ALA B 1 382 ? -3.125 -21.875 -3.129 1 98.62 382 ALA B C 1
ATOM 7236 O O . ALA B 1 382 ? -3.732 -21.562 -2.098 1 98.62 382 ALA B O 1
ATOM 7237 N N . PRO B 1 383 ? -3.771 -21.828 -4.359 1 98.75 383 PRO B N 1
ATOM 7238 C CA . PRO B 1 383 ? -5.137 -21.297 -4.414 1 98.75 383 PRO B CA 1
ATOM 7239 C C . PRO B 1 383 ? -6.133 -22.141 -3.631 1 98.75 383 PRO B C 1
ATOM 7241 O O . PRO B 1 383 ? -6.906 -21.609 -2.83 1 98.75 383 PRO B O 1
ATOM 7244 N N . PRO B 1 384 ? -6.137 -23.516 -3.764 1 98.81 384 PRO B N 1
ATOM 7245 C CA . PRO B 1 384 ? -7.07 -24.297 -2.947 1 98.81 384 PRO B CA 1
ATOM 7246 C C . PRO B 1 384 ? -6.812 -24.141 -1.449 1 98.81 384 PRO B C 1
ATOM 7248 O O . PRO B 1 384 ? -7.758 -24.141 -0.654 1 98.81 384 PRO B O 1
ATOM 7251 N N . MET B 1 385 ? -5.555 -24.016 -1.04 1 98.88 385 MET B N 1
ATOM 7252 C CA . MET B 1 385 ? -5.262 -23.797 0.374 1 98.88 385 MET B CA 1
ATOM 7253 C C . MET B 1 385 ? -5.758 -22.422 0.83 1 98.88 385 MET B C 1
ATOM 7255 O O . MET B 1 385 ? -6.254 -22.281 1.948 1 98.88 385 MET B O 1
ATOM 7259 N N . ALA B 1 386 ? -5.598 -21.422 -0.014 1 98.88 386 ALA B N 1
ATOM 7260 C CA . ALA B 1 386 ? -6.137 -20.109 0.299 1 98.88 386 ALA B CA 1
ATOM 7261 C C . ALA B 1 386 ? -7.656 -20.156 0.431 1 98.88 386 ALA B C 1
ATOM 7263 O O . ALA B 1 386 ? -8.234 -19.484 1.291 1 98.88 386 ALA B O 1
ATOM 7264 N N . VAL B 1 387 ? -8.336 -20.938 -0.428 1 98.94 387 VAL B N 1
ATOM 7265 C CA . VAL B 1 387 ? -9.781 -21.109 -0.374 1 98.94 387 VAL B CA 1
ATOM 7266 C C . VAL B 1 387 ? -10.18 -21.75 0.949 1 98.94 387 VAL B C 1
ATOM 7268 O O . VAL B 1 387 ? -11.062 -21.25 1.652 1 98.94 387 VAL B O 1
ATOM 7271 N N . LEU B 1 388 ? -9.484 -22.859 1.307 1 98.88 388 LEU B N 1
ATOM 7272 C CA . LEU B 1 388 ? -9.75 -23.516 2.584 1 98.88 388 LEU B CA 1
ATOM 7273 C C . LEU B 1 388 ? -9.539 -22.547 3.742 1 98.88 388 LEU B C 1
ATOM 7275 O O . LEU B 1 388 ? -10.383 -22.453 4.641 1 98.88 388 LEU B O 1
ATOM 7279 N N . ALA B 1 389 ? -8.445 -21.812 3.689 1 98.94 389 ALA B N 1
ATOM 7280 C CA . ALA B 1 389 ? -8.117 -20.859 4.75 1 98.94 389 ALA B CA 1
ATOM 7281 C C . ALA B 1 389 ? -9.172 -19.766 4.855 1 98.94 389 ALA B C 1
ATOM 7283 O O . ALA B 1 389 ? -9.609 -19.422 5.953 1 98.94 389 ALA B O 1
ATOM 7284 N N . GLY B 1 390 ? -9.578 -19.203 3.689 1 98.81 390 GLY B N 1
ATOM 7285 C CA . GLY B 1 390 ? -10.609 -18.188 3.693 1 98.81 390 GLY B CA 1
ATOM 7286 C C . GLY B 1 390 ? -11.914 -18.641 4.316 1 98.81 390 GLY B C 1
ATOM 7287 O O . GLY B 1 390 ? -12.547 -17.906 5.078 1 98.81 390 GLY B O 1
ATOM 7288 N N . ILE B 1 391 ? -12.32 -19.875 4.035 1 98.69 391 ILE B N 1
ATOM 7289 C CA . ILE B 1 391 ? -13.562 -20.438 4.547 1 98.69 391 ILE B CA 1
ATOM 7290 C C . ILE B 1 391 ? -13.453 -20.641 6.055 1 98.69 391 ILE B C 1
ATOM 7292 O O . ILE B 1 391 ? -14.375 -20.297 6.805 1 98.69 391 ILE B O 1
ATOM 7296 N N . ALA B 1 392 ? -12.32 -21.172 6.484 1 98.81 392 ALA B N 1
ATOM 7297 C CA . ALA B 1 392 ? -12.141 -21.406 7.91 1 98.81 392 ALA B CA 1
ATOM 7298 C C . ALA B 1 392 ? -12.109 -20.094 8.688 1 98.81 392 ALA B C 1
ATOM 7300 O O . ALA B 1 392 ? -12.711 -19.984 9.758 1 98.81 392 ALA B O 1
ATOM 7301 N N . ILE B 1 393 ? -11.406 -19.109 8.203 1 98.62 393 ILE B N 1
ATOM 7302 C CA . ILE B 1 393 ? -11.312 -17.797 8.859 1 98.62 393 ILE B CA 1
ATOM 7303 C C . ILE B 1 393 ? -12.695 -17.172 8.938 1 98.62 393 ILE B C 1
ATOM 7305 O O . ILE B 1 393 ? -13.047 -16.547 9.945 1 98.62 393 ILE B O 1
ATOM 7309 N N . ASP B 1 394 ? -13.469 -17.328 7.91 1 98.12 394 ASP B N 1
ATOM 7310 C CA . ASP B 1 394 ? -14.836 -16.812 7.906 1 98.12 394 ASP B CA 1
ATOM 7311 C C . ASP B 1 394 ? -15.68 -17.5 8.977 1 98.12 394 ASP B C 1
ATOM 7313 O O . ASP B 1 394 ? -16.438 -16.844 9.688 1 98.12 394 ASP B O 1
ATOM 7317 N N . ARG B 1 395 ? -15.586 -18.828 9.055 1 97.94 395 ARG B N 1
ATOM 7318 C CA . ARG B 1 395 ? -16.359 -19.578 10.047 1 97.94 395 ARG B CA 1
ATOM 7319 C C . ARG B 1 395 ? -15.961 -19.172 11.469 1 97.94 395 ARG B C 1
ATOM 7321 O O . ARG B 1 395 ? -16.828 -19.016 12.336 1 97.94 395 ARG B O 1
ATOM 7328 N N . LEU B 1 396 ? -14.711 -19.016 11.688 1 98.06 396 LEU B N 1
ATOM 7329 C CA . LEU B 1 396 ? -14.234 -18.594 13 1 98.06 396 LEU B CA 1
ATOM 7330 C C . LEU B 1 396 ? -14.68 -17.156 13.312 1 98.06 396 LEU B C 1
ATOM 7332 O O . LEU B 1 396 ? -14.961 -16.828 14.461 1 98.06 396 LEU B O 1
ATOM 7336 N N . TRP B 1 397 ? -14.617 -16.328 12.305 1 97.06 397 TRP B N 1
ATOM 7337 C CA . TRP B 1 397 ? -15.117 -14.961 12.469 1 97.06 397 TRP B CA 1
ATOM 7338 C C . TRP B 1 397 ? -16.578 -14.969 12.898 1 97.06 397 TRP B C 1
ATOM 7340 O O . TRP B 1 397 ? -16.969 -14.227 13.797 1 97.06 397 TRP B O 1
ATOM 7350 N N . SER B 1 398 ? -17.391 -15.805 12.258 1 96.69 398 SER B N 1
ATOM 7351 C CA . SER B 1 398 ? -18.797 -15.953 12.625 1 96.69 398 SER B CA 1
ATOM 7352 C C . SER B 1 398 ? -18.938 -16.438 14.07 1 96.69 398 SER B C 1
ATOM 7354 O O . SER B 1 398 ? -19.844 -16 14.789 1 96.69 398 SER B O 1
ATOM 7356 N N . GLY B 1 399 ? -18.094 -17.375 14.414 1 96.38 399 GLY B N 1
ATOM 7357 C CA . GLY B 1 399 ? -18.078 -17.812 15.805 1 96.38 399 GLY B CA 1
ATOM 7358 C C . GLY B 1 399 ? -17.766 -16.688 16.781 1 96.38 399 GLY B C 1
ATOM 7359 O O . GLY B 1 399 ? -18.391 -16.578 17.828 1 96.38 399 GLY B O 1
ATOM 7360 N N . ALA B 1 400 ? -16.812 -15.875 16.438 1 96.62 400 ALA B N 1
ATOM 7361 C CA . ALA B 1 400 ? -16.453 -14.727 17.266 1 96.62 400 ALA B CA 1
ATOM 7362 C C . ALA B 1 400 ? -17.609 -13.742 17.375 1 96.62 400 ALA B C 1
ATOM 7364 O O . ALA B 1 400 ? -17.859 -13.172 18.438 1 96.62 400 ALA B O 1
ATOM 7365 N N . GLU B 1 401 ? -18.266 -13.523 16.297 1 94.5 401 GLU B N 1
ATOM 7366 C CA . GLU B 1 401 ? -19.422 -12.633 16.281 1 94.5 401 GLU B CA 1
ATOM 7367 C C . GLU B 1 401 ? -20.547 -13.172 17.172 1 94.5 401 GLU B C 1
ATOM 7369 O O . GLU B 1 401 ? -21.281 -12.406 17.797 1 94.5 401 GLU B O 1
ATOM 7374 N N . ALA B 1 402 ? -20.672 -14.492 17.141 1 95.56 402 ALA B N 1
ATOM 7375 C CA . ALA B 1 402 ? -21.703 -15.133 17.969 1 95.56 402 ALA B CA 1
ATOM 7376 C C . ALA B 1 402 ? -21.422 -14.914 19.453 1 95.56 402 ALA B C 1
ATOM 7378 O O . ALA B 1 402 ? -22.344 -14.867 20.25 1 95.56 402 ALA B O 1
ATOM 7379 N N . LEU B 1 403 ? -20.234 -14.805 19.766 1 96.25 403 LEU B N 1
ATOM 7380 C CA . LEU B 1 403 ? -19.859 -14.562 21.156 1 96.25 403 LEU B CA 1
ATOM 7381 C C . LEU B 1 403 ? -20.156 -13.117 21.547 1 96.25 403 LEU B C 1
ATOM 7383 O O . LEU B 1 403 ? -20.312 -12.82 22.734 1 96.25 403 LEU B O 1
ATOM 7387 N N . GLY B 1 404 ? -20.141 -12.25 20.641 1 94.81 404 GLY B N 1
ATOM 7388 C CA . GLY B 1 404 ? -20.469 -10.859 20.906 1 94.81 404 GLY B CA 1
ATOM 7389 C C . GLY B 1 404 ? -19.984 -9.914 19.812 1 94.81 404 GLY B C 1
ATOM 7390 O O . GLY B 1 404 ? -19.109 -10.273 19.016 1 94.81 404 GLY B O 1
ATOM 7391 N N . ARG B 1 405 ? -20.547 -8.789 19.875 1 90.25 405 ARG B N 1
ATOM 7392 C CA . ARG B 1 405 ? -20.203 -7.789 18.875 1 90.25 405 ARG B CA 1
ATOM 7393 C C . ARG B 1 405 ? -18.734 -7.359 19.016 1 90.25 405 ARG B C 1
ATOM 7395 O O . ARG B 1 405 ? -18.031 -7.23 18.016 1 90.25 405 ARG B O 1
ATOM 7402 N N . ARG B 1 406 ? -18.281 -7.125 20.203 1 93.81 406 ARG B N 1
ATOM 7403 C CA . ARG B 1 406 ? -16.906 -6.672 20.453 1 93.81 406 ARG B CA 1
ATOM 7404 C C . ARG B 1 406 ? -15.898 -7.734 20.047 1 93.81 406 ARG B C 1
ATOM 7406 O O . ARG B 1 406 ? -14.836 -7.414 19.5 1 93.81 406 ARG B O 1
ATOM 7413 N N . THR B 1 407 ? -16.266 -8.953 20.281 1 95.88 407 THR B N 1
ATOM 7414 C CA . THR B 1 407 ? -15.375 -10.047 19.906 1 95.88 407 THR B CA 1
ATOM 7415 C C . THR B 1 407 ? -15.266 -10.156 18.391 1 95.88 407 THR B C 1
ATOM 7417 O O . THR B 1 407 ? -14.18 -10.406 17.859 1 95.88 407 THR B O 1
ATOM 7420 N N . GLY B 1 408 ? -16.406 -10.023 17.719 1 95.12 408 GLY B N 1
ATOM 7421 C CA . GLY B 1 408 ? -16.391 -10.008 16.266 1 95.12 408 GLY B CA 1
ATOM 7422 C C . GLY B 1 408 ? -15.555 -8.883 15.688 1 95.12 408 GLY B C 1
ATOM 7423 O O . GLY B 1 408 ? -14.805 -9.078 14.727 1 95.12 408 GLY B O 1
ATOM 7424 N N . GLN B 1 409 ? -15.688 -7.715 16.344 1 92.88 409 GLN B N 1
ATOM 7425 C CA . GLN B 1 409 ? -14.922 -6.551 15.898 1 92.88 409 GLN B CA 1
ATOM 7426 C C . GLN B 1 409 ? -13.438 -6.742 16.156 1 92.88 409 GLN B C 1
ATOM 7428 O O . GLN B 1 409 ? -12.602 -6.348 15.336 1 92.88 409 GLN B O 1
ATOM 7433 N N . ALA B 1 410 ? -13.148 -7.309 17.281 1 95.88 410 ALA B N 1
ATOM 7434 C CA . ALA B 1 410 ? -11.75 -7.582 17.594 1 95.88 410 ALA B CA 1
ATOM 7435 C C . ALA B 1 410 ? -11.141 -8.562 16.609 1 95.88 410 ALA B C 1
ATOM 7437 O O . ALA B 1 410 ? -9.984 -8.406 16.188 1 95.88 410 ALA B O 1
ATOM 7438 N N . TYR B 1 411 ? -11.922 -9.586 16.219 1 96.81 411 TYR B N 1
ATOM 7439 C CA . TYR B 1 411 ? -11.477 -10.555 15.227 1 96.81 411 TYR B CA 1
ATOM 7440 C C . TYR B 1 411 ? -11.211 -9.883 13.883 1 96.81 411 TYR B C 1
ATOM 7442 O O . TYR B 1 411 ? -10.188 -10.141 13.25 1 96.81 411 TYR B O 1
ATOM 7450 N N . GLY B 1 412 ? -12.156 -9.047 13.508 1 95.38 412 GLY B N 1
ATOM 7451 C CA . GLY B 1 412 ? -11.977 -8.297 12.273 1 95.38 412 GLY B CA 1
ATOM 7452 C C . GLY B 1 412 ? -10.766 -7.383 12.305 1 95.38 412 GLY B C 1
ATOM 7453 O O . GLY B 1 412 ? -10.023 -7.289 11.32 1 95.38 412 GLY B O 1
ATOM 7454 N N . ALA B 1 413 ? -10.531 -6.668 13.414 1 96.12 413 ALA B N 1
ATOM 7455 C CA . ALA B 1 413 ? -9.391 -5.781 13.586 1 96.12 413 ALA B CA 1
ATOM 7456 C C . ALA B 1 413 ? -8.078 -6.555 13.484 1 96.12 413 ALA B C 1
ATOM 7458 O O . ALA B 1 413 ? -7.109 -6.078 12.883 1 96.12 413 ALA B O 1
ATOM 7459 N N . ALA B 1 414 ? -8.07 -7.719 14.086 1 97.44 414 ALA B N 1
ATOM 7460 C CA . ALA B 1 414 ? -6.895 -8.57 13.992 1 97.44 414 ALA B CA 1
ATOM 7461 C C . ALA B 1 414 ? -6.629 -8.984 12.547 1 97.44 414 ALA B C 1
ATOM 7463 O O . ALA B 1 414 ? -5.477 -9.023 12.109 1 97.44 414 ALA B O 1
ATOM 7464 N N . GLY B 1 415 ? -7.727 -9.328 11.844 1 97.38 415 GLY B N 1
ATOM 7465 C CA . GLY B 1 415 ? -7.59 -9.648 10.43 1 97.38 415 GLY B CA 1
ATOM 7466 C C . GLY B 1 415 ? -7.008 -8.508 9.617 1 97.38 415 GLY B C 1
ATOM 7467 O O . GLY B 1 415 ? -6.152 -8.727 8.758 1 97.38 415 GLY B O 1
ATOM 7468 N N . ILE B 1 416 ? -7.434 -7.281 9.914 1 95.94 416 ILE B N 1
ATOM 7469 C CA . ILE B 1 416 ? -6.93 -6.098 9.219 1 95.94 416 ILE B CA 1
ATOM 7470 C C . ILE B 1 416 ? -5.449 -5.902 9.539 1 95.94 416 ILE B C 1
ATOM 7472 O O . ILE B 1 416 ? -4.645 -5.621 8.648 1 95.94 416 ILE B O 1
ATOM 7476 N N . ALA B 1 417 ? -5.086 -6.066 10.797 1 96.94 417 ALA B N 1
ATOM 7477 C CA . ALA B 1 417 ? -3.691 -5.914 11.211 1 96.94 417 ALA B CA 1
ATOM 7478 C C . ALA B 1 417 ? -2.789 -6.895 10.461 1 96.94 417 ALA B C 1
ATOM 7480 O O . ALA B 1 417 ? -1.733 -6.508 9.953 1 96.94 417 ALA B O 1
ATOM 7481 N N . VAL B 1 418 ? -3.227 -8.141 10.312 1 97.69 418 VAL B N 1
ATOM 7482 C CA . VAL B 1 418 ? -2.461 -9.172 9.617 1 97.69 418 VAL B CA 1
ATOM 7483 C C . VAL B 1 418 ? -2.348 -8.812 8.133 1 97.69 418 VAL B C 1
ATOM 7485 O O . VAL B 1 418 ? -1.272 -8.93 7.543 1 97.69 418 VAL B O 1
ATOM 7488 N N . ALA B 1 419 ? -3.469 -8.352 7.566 1 97.69 419 ALA B N 1
ATOM 7489 C CA . ALA B 1 419 ? -3.479 -7.996 6.148 1 97.69 419 ALA B CA 1
ATOM 7490 C C . ALA B 1 419 ? -2.518 -6.844 5.871 1 97.69 419 ALA B C 1
ATOM 7492 O O . ALA B 1 419 ? -1.775 -6.871 4.887 1 97.69 419 ALA B O 1
ATOM 7493 N N . VAL B 1 420 ? -2.471 -5.793 6.723 1 96.69 420 VAL B N 1
ATOM 7494 C CA . VAL B 1 420 ? -1.607 -4.629 6.539 1 96.69 420 VAL B CA 1
ATOM 7495 C C . VAL B 1 420 ? -0.146 -5.043 6.695 1 96.69 420 VAL B C 1
ATOM 7497 O O . VAL B 1 420 ? 0.717 -4.59 5.938 1 96.69 420 VAL B O 1
ATOM 7500 N N . LEU B 1 421 ? 0.106 -5.914 7.645 1 96.88 421 LEU B N 1
ATOM 7501 C CA . LEU B 1 421 ? 1.468 -6.395 7.852 1 96.88 421 LEU B CA 1
ATOM 7502 C C . LEU B 1 421 ? 1.97 -7.148 6.625 1 96.88 421 LEU B C 1
ATOM 7504 O O . LEU B 1 421 ? 3.098 -6.934 6.176 1 96.88 421 LEU B O 1
ATOM 7508 N N . TYR B 1 422 ? 1.103 -8.039 6.082 1 97.88 422 TYR B N 1
ATOM 7509 C CA . TYR B 1 422 ? 1.483 -8.789 4.887 1 97.88 422 TYR B CA 1
ATOM 7510 C C . TYR B 1 422 ? 1.687 -7.852 3.703 1 97.88 422 TYR B C 1
ATOM 7512 O O . TYR B 1 422 ? 2.645 -8 2.941 1 97.88 422 TYR B O 1
ATOM 7520 N N . ALA B 1 423 ? 0.766 -6.863 3.555 1 96.81 423 ALA B N 1
ATOM 7521 C CA . ALA B 1 423 ? 0.884 -5.902 2.457 1 96.81 423 ALA B CA 1
ATOM 7522 C C . ALA B 1 423 ? 2.166 -5.086 2.58 1 96.81 423 ALA B C 1
ATOM 7524 O O . ALA B 1 423 ? 2.844 -4.828 1.583 1 96.81 423 ALA B O 1
ATOM 7525 N N . TRP B 1 424 ? 2.508 -4.719 3.793 1 94.62 424 TRP B N 1
ATOM 7526 C CA . TRP B 1 424 ? 3.729 -3.959 4.047 1 94.62 424 TRP B CA 1
ATOM 7527 C C . TRP B 1 424 ? 4.965 -4.781 3.697 1 94.62 424 TRP B C 1
ATOM 7529 O O . TRP B 1 424 ? 5.891 -4.273 3.062 1 94.62 424 TRP B O 1
ATOM 7539 N N . GLN B 1 425 ? 4.953 -6 4.09 1 94.88 425 GLN B N 1
ATOM 7540 C CA . GLN B 1 425 ? 6.086 -6.875 3.803 1 94.88 425 GLN B CA 1
ATOM 7541 C C . GLN B 1 425 ? 6.293 -7.035 2.299 1 94.88 425 GLN B C 1
ATOM 7543 O O . GLN B 1 425 ? 7.422 -6.949 1.809 1 94.88 425 GLN B O 1
ATOM 7548 N N . LEU B 1 426 ? 5.211 -7.25 1.582 1 96.25 426 LEU B N 1
ATOM 7549 C CA . LEU B 1 426 ? 5.305 -7.41 0.135 1 96.25 426 LEU B CA 1
ATOM 7550 C C . LEU B 1 426 ? 5.742 -6.109 -0.53 1 96.25 426 LEU B C 1
ATOM 7552 O O . LEU B 1 426 ? 6.559 -6.125 -1.452 1 96.25 426 LEU B O 1
ATOM 7556 N N . GLY B 1 427 ? 5.211 -5 -0.036 1 94.25 427 GLY B N 1
ATOM 7557 C CA . GLY B 1 427 ? 5.629 -3.709 -0.564 1 94.25 427 GLY B CA 1
ATOM 7558 C C . GLY B 1 427 ? 7.102 -3.422 -0.345 1 94.25 427 GLY B C 1
ATOM 7559 O O . GLY B 1 427 ? 7.773 -2.893 -1.232 1 94.25 427 GLY B O 1
ATOM 7560 N N . ALA B 1 428 ? 7.605 -3.859 0.792 1 92.88 428 ALA B N 1
ATOM 7561 C CA . ALA B 1 428 ? 9 -3.611 1.146 1 92.88 428 ALA B CA 1
ATOM 7562 C C . ALA B 1 428 ? 9.938 -4.469 0.303 1 92.88 428 ALA B C 1
ATOM 7564 O O . ALA B 1 428 ? 11.102 -4.105 0.092 1 92.88 428 ALA B O 1
ATOM 7565 N N . MET B 1 429 ? 9.414 -5.539 -0.245 1 95.69 429 MET B N 1
ATOM 7566 C CA . MET B 1 429 ? 10.242 -6.465 -1.009 1 95.69 429 MET B CA 1
ATOM 7567 C C . MET B 1 429 ? 10.102 -6.219 -2.508 1 95.69 429 MET B C 1
ATOM 7569 O O . MET B 1 429 ? 10.75 -6.879 -3.316 1 95.69 429 MET B O 1
ATOM 7573 N N . HIS B 1 430 ? 9.273 -5.293 -2.908 1 95.12 430 HIS B N 1
ATOM 7574 C CA . HIS B 1 430 ? 9.031 -5.047 -4.324 1 95.12 430 HIS B CA 1
ATOM 7575 C C . HIS B 1 430 ? 10.32 -4.645 -5.043 1 95.12 430 HIS B C 1
ATOM 7577 O O . HIS B 1 430 ? 11.078 -3.807 -4.543 1 95.12 430 HIS B O 1
ATOM 7583 N N . PRO B 1 431 ? 10.562 -5.383 -6.145 1 96.81 431 PRO B N 1
ATOM 7584 C CA . PRO B 1 431 ? 9.734 -6.316 -6.902 1 96.81 431 PRO B CA 1
ATOM 7585 C C . PRO B 1 431 ? 10.133 -7.773 -6.691 1 96.81 431 PRO B C 1
ATOM 7587 O O . PRO B 1 431 ? 10.055 -8.578 -7.621 1 96.81 431 PRO B O 1
ATOM 7590 N N . ASN B 1 432 ? 10.742 -8.094 -5.582 1 97.81 432 ASN B N 1
ATOM 7591 C CA . ASN B 1 432 ? 11.242 -9.438 -5.301 1 97.81 432 ASN B CA 1
ATOM 7592 C C . ASN B 1 432 ? 10.367 -10.164 -4.285 1 97.81 432 ASN B C 1
ATOM 7594 O O . ASN B 1 432 ? 10.875 -10.859 -3.404 1 97.81 432 ASN B O 1
ATOM 7598 N N . GLN B 1 433 ? 9.078 -10 -4.434 1 97.56 433 GLN B N 1
ATOM 7599 C CA . GLN B 1 433 ? 8.141 -10.539 -3.459 1 97.56 433 GLN B CA 1
ATOM 7600 C C . GLN B 1 433 ? 8.203 -12.07 -3.432 1 97.56 433 GLN B C 1
ATOM 7602 O O . GLN B 1 433 ? 7.91 -12.688 -2.404 1 97.56 433 GLN B O 1
ATOM 7607 N N . TYR B 1 434 ? 8.609 -12.734 -4.539 1 96.62 434 TYR B N 1
ATOM 7608 C CA . TYR B 1 434 ? 8.547 -14.188 -4.602 1 96.62 434 TYR B CA 1
ATOM 7609 C C . TYR B 1 434 ? 9.57 -14.812 -3.662 1 96.62 434 TYR B C 1
ATOM 7611 O O . TYR B 1 434 ? 9.523 -16.016 -3.395 1 96.62 434 TYR B O 1
ATOM 7619 N N . VAL B 1 435 ? 10.547 -14.008 -3.109 1 97.38 435 VAL B N 1
ATOM 7620 C CA . VAL B 1 435 ? 11.547 -14.539 -2.197 1 97.38 435 VAL B CA 1
ATOM 7621 C C . VAL B 1 435 ? 10.992 -14.57 -0.775 1 97.38 435 VAL B C 1
ATOM 7623 O O . VAL B 1 435 ? 11.695 -14.953 0.165 1 97.38 435 VAL B O 1
ATOM 7626 N N . TYR B 1 436 ? 9.758 -14.305 -0.594 1 97.25 436 TYR B N 1
ATOM 7627 C CA . TYR B 1 436 ? 9.109 -14.219 0.708 1 97.25 436 TYR B CA 1
ATOM 7628 C C . TYR B 1 436 ? 9.227 -15.539 1.462 1 97.25 436 TYR B C 1
ATOM 7630 O O . TYR B 1 436 ? 9.086 -16.609 0.872 1 97.25 436 TYR B O 1
ATOM 7638 N N . TYR B 1 437 ? 9.445 -15.523 2.74 1 97.88 437 TYR B N 1
ATOM 7639 C CA . TYR B 1 437 ? 9.352 -16.594 3.727 1 97.88 437 TYR B CA 1
ATOM 7640 C C . TYR B 1 437 ? 8.609 -16.125 4.969 1 97.88 437 TYR B C 1
ATOM 7642 O O . TYR B 1 437 ? 8.711 -14.961 5.363 1 97.88 437 TYR B O 1
ATOM 7650 N N . ASN B 1 438 ? 7.859 -16.984 5.559 1 98 438 ASN B N 1
ATOM 7651 C CA . ASN B 1 438 ? 7.059 -16.594 6.715 1 98 438 ASN B CA 1
ATOM 7652 C C . ASN B 1 438 ? 7.891 -16.562 7.992 1 98 438 ASN B C 1
ATOM 7654 O O . ASN B 1 438 ? 9.102 -16.797 7.953 1 98 438 ASN B O 1
ATOM 7658 N N . GLN B 1 439 ? 7.293 -16.234 9.133 1 96.69 439 GLN B N 1
ATOM 7659 C CA . GLN B 1 439 ? 8 -16 10.391 1 96.69 439 GLN B CA 1
ATOM 7660 C C . GLN B 1 439 ? 8.273 -17.312 11.117 1 96.69 439 GLN B C 1
ATOM 7662 O O . GLN B 1 439 ? 9.047 -17.344 12.078 1 96.69 439 GLN B O 1
ATOM 7667 N N . PHE B 1 440 ? 7.703 -18.438 10.633 1 96.94 440 PHE B N 1
ATOM 7668 C CA . PHE B 1 440 ? 7.992 -19.734 11.242 1 96.94 440 PHE B CA 1
ATOM 7669 C C . PHE B 1 440 ? 9.453 -20.109 11.047 1 96.94 440 PHE B C 1
ATOM 7671 O O . PHE B 1 440 ? 10.031 -20.828 11.859 1 96.94 440 PHE B O 1
ATOM 7678 N N . THR B 1 441 ? 10.062 -19.547 9.984 1 96.69 441 THR B N 1
ATOM 7679 C CA . THR B 1 441 ? 11.484 -19.797 9.758 1 96.69 441 THR B CA 1
ATOM 7680 C C . THR B 1 441 ? 12.297 -18.531 10.039 1 96.69 441 THR B C 1
ATOM 7682 O O . THR B 1 441 ? 13.477 -18.469 9.695 1 96.69 441 THR B O 1
ATOM 7685 N N . GLY B 1 442 ? 11.625 -17.547 10.57 1 96.12 442 GLY B N 1
ATOM 7686 C CA . GLY B 1 442 ? 12.312 -16.297 10.875 1 96.12 442 GLY B CA 1
ATOM 7687 C C . GLY B 1 442 ? 12.359 -15.336 9.711 1 96.12 442 GLY B C 1
ATOM 7688 O O . GLY B 1 442 ? 13.281 -14.516 9.609 1 96.12 442 GLY B O 1
ATOM 7689 N N . GLY B 1 443 ? 11.445 -15.461 8.82 1 96.5 443 GLY B N 1
ATOM 7690 C CA . GLY B 1 443 ? 11.43 -14.586 7.656 1 96.5 443 GLY B CA 1
ATOM 7691 C C . GLY B 1 443 ? 12.539 -14.883 6.668 1 96.5 443 GLY B C 1
ATOM 7692 O O . GLY B 1 443 ? 13.094 -15.984 6.66 1 96.5 443 GLY B O 1
ATOM 7693 N N . LEU B 1 444 ? 12.773 -13.945 5.832 1 95.81 444 LEU B N 1
ATOM 7694 C CA . LEU B 1 444 ? 13.812 -14.102 4.812 1 95.81 444 LEU B CA 1
ATOM 7695 C C . LEU B 1 444 ? 15.188 -14.266 5.457 1 95.81 444 LEU B C 1
ATOM 7697 O O . LEU B 1 444 ? 16.016 -15.031 4.973 1 95.81 444 LEU B O 1
ATOM 7701 N N . LYS B 1 445 ? 15.453 -13.609 6.559 1 95.62 445 LYS B N 1
ATOM 7702 C CA . LYS B 1 445 ? 16.719 -13.711 7.277 1 95.62 445 LYS B CA 1
ATOM 7703 C C . LYS B 1 445 ? 16.953 -15.125 7.797 1 95.62 445 LYS B C 1
ATOM 7705 O O . LYS B 1 445 ? 18.062 -15.648 7.723 1 95.62 445 LYS B O 1
ATOM 7710 N N . GLY B 1 446 ? 15.883 -15.703 8.281 1 96.44 446 GLY B N 1
ATOM 7711 C CA . GLY B 1 446 ? 15.977 -17.062 8.766 1 96.44 446 GLY B CA 1
ATOM 7712 C C . GLY B 1 446 ? 16.109 -18.094 7.656 1 96.44 446 GLY B C 1
ATOM 7713 O O . GLY B 1 446 ? 16.594 -19.203 7.875 1 96.44 446 GLY B O 1
ATOM 7714 N N . ALA B 1 447 ? 15.711 -17.734 6.465 1 97.06 447 ALA B N 1
ATOM 7715 C CA . ALA B 1 447 ? 15.734 -18.641 5.32 1 97.06 447 ALA B CA 1
ATOM 7716 C C . ALA B 1 447 ? 17.078 -18.578 4.609 1 97.06 447 ALA B C 1
ATOM 7718 O O . ALA B 1 447 ? 17.453 -19.516 3.893 1 97.06 447 ALA B O 1
ATOM 7719 N N . GLU B 1 448 ? 17.797 -17.484 4.809 1 95.5 448 GLU B N 1
ATOM 7720 C CA . GLU B 1 448 ? 19.109 -17.328 4.168 1 95.5 448 GLU B CA 1
ATOM 7721 C C . GLU B 1 448 ? 20.047 -18.469 4.508 1 95.5 448 GLU B C 1
ATOM 7723 O O . GLU B 1 448 ? 20.25 -18.781 5.684 1 95.5 448 GLU B O 1
ATOM 7728 N N . GLY B 1 449 ? 20.516 -19.094 3.5 1 94.56 449 GLY B N 1
ATOM 7729 C CA . GLY B 1 449 ? 21.438 -20.203 3.686 1 94.56 449 GLY B CA 1
ATOM 7730 C C . GLY B 1 449 ? 20.734 -21.531 3.926 1 94.56 449 GLY B C 1
ATOM 7731 O O . GLY B 1 449 ? 21.359 -22.594 3.9 1 94.56 449 GLY B O 1
ATOM 7732 N N . ARG B 1 450 ? 19.422 -21.531 4.09 1 96.62 450 ARG B N 1
ATOM 7733 C CA . ARG B 1 450 ? 18.688 -22.75 4.406 1 96.62 450 ARG B CA 1
ATOM 7734 C C . ARG B 1 450 ? 17.734 -23.125 3.279 1 96.62 450 ARG B C 1
ATOM 7736 O O . ARG B 1 450 ? 17.438 -24.297 3.074 1 96.62 450 ARG B O 1
ATOM 7743 N N . PHE B 1 451 ? 17.25 -22.094 2.598 1 97.12 451 PHE B N 1
ATOM 7744 C CA . PHE B 1 451 ? 16.297 -22.297 1.509 1 97.12 451 PHE B CA 1
ATOM 7745 C C . PHE B 1 451 ? 16.656 -21.406 0.319 1 97.12 451 PHE B C 1
ATOM 7747 O O . PHE B 1 451 ? 17.453 -20.484 0.445 1 97.12 451 PHE B O 1
ATOM 7754 N N . GLU B 1 452 ? 16.094 -21.734 -0.826 1 96.12 452 GLU B N 1
ATOM 7755 C CA . GLU B 1 452 ? 16.359 -20.953 -2.033 1 96.12 452 GLU B CA 1
ATOM 7756 C C . GLU B 1 452 ? 15.742 -19.562 -1.941 1 96.12 452 GLU B C 1
ATOM 7758 O O . GLU B 1 452 ? 14.633 -19.406 -1.418 1 96.12 452 GLU B O 1
ATOM 7763 N N . LEU B 1 453 ? 16.453 -18.594 -2.459 1 95.88 453 LEU B N 1
ATOM 7764 C CA . LEU B 1 453 ? 15.984 -17.219 -2.449 1 95.88 453 LEU B CA 1
ATOM 7765 C C . LEU B 1 453 ? 15.656 -16.734 -3.861 1 95.88 453 LEU B C 1
ATOM 7767 O O . LEU B 1 453 ? 14.719 -17.234 -4.488 1 95.88 453 LEU B O 1
ATOM 7771 N N . ASP B 1 454 ? 16.516 -15.93 -4.504 1 96.5 454 ASP B N 1
ATOM 7772 C CA . ASP B 1 454 ? 16.297 -15.305 -5.801 1 96.5 454 ASP B CA 1
ATOM 7773 C C . ASP B 1 454 ? 16.797 -16.203 -6.938 1 96.5 454 ASP B C 1
ATOM 7775 O O . ASP B 1 454 ? 17.641 -15.781 -7.734 1 96.5 454 ASP B O 1
ATOM 7779 N N . TYR B 1 455 ? 16.172 -17.344 -7.086 1 95.25 455 TYR B N 1
ATOM 7780 C CA . TYR B 1 455 ? 16.656 -18.359 -8.016 1 95.25 455 TYR B CA 1
ATOM 7781 C C . TYR B 1 455 ? 16.438 -17.922 -9.461 1 95.25 455 TYR B C 1
ATOM 7783 O O . TYR B 1 455 ? 17.062 -18.453 -10.375 1 95.25 455 TYR B O 1
ATOM 7791 N N . TRP B 1 456 ? 15.633 -16.906 -9.727 1 95.62 456 TRP B N 1
ATOM 7792 C CA . TRP B 1 456 ? 15.43 -16.422 -11.078 1 95.62 456 TRP B CA 1
ATOM 7793 C C . TRP B 1 456 ? 16.344 -15.242 -11.375 1 95.62 456 TRP B C 1
ATOM 7795 O O . TRP B 1 456 ? 16.422 -14.766 -12.516 1 95.62 456 TRP B O 1
ATOM 7805 N N . GLY B 1 457 ? 17 -14.727 -10.375 1 96.31 457 GLY B N 1
ATOM 7806 C CA . GLY B 1 457 ? 17.812 -13.539 -10.562 1 96.31 457 GLY B CA 1
ATOM 7807 C C . GLY B 1 457 ? 17 -12.305 -10.914 1 96.31 457 GLY B C 1
ATOM 7808 O O . GLY B 1 457 ? 17.438 -11.477 -11.711 1 96.31 457 GLY B O 1
ATOM 7809 N N . ASN B 1 458 ? 15.789 -12.242 -10.406 1 97.06 458 ASN B N 1
ATOM 7810 C CA . ASN B 1 458 ? 14.906 -11.109 -10.648 1 97.06 458 ASN B CA 1
ATOM 7811 C C . ASN B 1 458 ? 15.539 -9.797 -10.203 1 97.06 458 ASN B C 1
ATOM 7813 O O . ASN B 1 458 ? 15.391 -8.766 -10.859 1 97.06 458 ASN B O 1
ATOM 7817 N N . SER B 1 459 ? 16.297 -9.812 -9.148 1 97.88 459 SER B N 1
ATOM 7818 C CA . SER B 1 459 ? 16.891 -8.641 -8.523 1 97.88 459 SER B CA 1
ATOM 7819 C C . SER B 1 459 ? 17.969 -8.031 -9.414 1 97.88 459 SER B C 1
ATOM 7821 O O . SER B 1 459 ? 18.375 -6.879 -9.219 1 97.88 459 SER B O 1
ATOM 7823 N N . GLN B 1 460 ? 18.469 -8.797 -10.352 1 98.19 460 GLN B N 1
ATOM 7824 C CA . GLN B 1 460 ? 19.547 -8.305 -11.195 1 98.19 460 GLN B CA 1
ATOM 7825 C C . GLN B 1 460 ? 19.047 -7.25 -12.18 1 98.19 460 GLN B C 1
ATOM 7827 O O . GLN B 1 460 ? 19.812 -6.406 -12.641 1 98.19 460 GLN B O 1
ATOM 7832 N N . HIS B 1 461 ? 17.734 -7.336 -12.453 1 97.88 461 HIS B N 1
ATOM 7833 C CA . HIS B 1 461 ? 17.109 -6.285 -13.25 1 97.88 461 HIS B CA 1
ATOM 7834 C C . HIS B 1 461 ? 17.219 -4.934 -12.555 1 97.88 461 HIS B C 1
ATOM 7836 O O . HIS B 1 461 ? 17.641 -3.943 -13.164 1 97.88 461 HIS B O 1
ATOM 7842 N N . GLU B 1 462 ? 16.891 -4.895 -11.32 1 96.69 462 GLU B N 1
ATOM 7843 C CA . GLU B 1 462 ? 16.969 -3.686 -10.508 1 96.69 462 GLU B CA 1
ATOM 7844 C C . GLU B 1 462 ? 18.422 -3.256 -10.312 1 96.69 462 GLU B C 1
ATOM 7846 O O . GLU B 1 462 ? 18.734 -2.062 -10.312 1 96.69 462 GLU B O 1
ATOM 7851 N N . ALA B 1 463 ? 19.328 -4.18 -10.133 1 97.94 463 ALA B N 1
ATOM 7852 C CA . ALA B 1 463 ? 20.75 -3.902 -9.953 1 97.94 463 ALA B CA 1
ATOM 7853 C C . ALA B 1 463 ? 21.328 -3.203 -11.18 1 97.94 463 ALA B C 1
ATOM 7855 O O . ALA B 1 463 ? 22.141 -2.285 -11.055 1 97.94 463 ALA B O 1
ATOM 7856 N N . LEU B 1 464 ? 20.938 -3.645 -12.336 1 98.19 464 LEU B N 1
ATOM 7857 C CA . LEU B 1 464 ? 21.406 -3.016 -13.562 1 98.19 464 LEU B CA 1
ATOM 7858 C C . LEU B 1 464 ? 20.938 -1.564 -13.641 1 98.19 464 LEU B C 1
ATOM 7860 O O . LEU B 1 464 ? 21.719 -0.678 -14 1 98.19 464 LEU B O 1
ATOM 7864 N N . ALA B 1 465 ? 19.672 -1.369 -13.375 1 96.5 465 ALA B N 1
ATOM 7865 C CA . ALA B 1 465 ? 19.125 -0.012 -13.414 1 96.5 465 ALA B CA 1
ATOM 7866 C C . ALA B 1 465 ? 19.906 0.911 -12.477 1 96.5 465 ALA B C 1
ATOM 7868 O O . ALA B 1 465 ? 20.203 2.057 -12.828 1 96.5 465 ALA B O 1
ATOM 7869 N N . GLU B 1 466 ? 20.266 0.416 -11.297 1 95.62 466 GLU B N 1
ATOM 7870 C CA . GLU B 1 466 ? 21.016 1.204 -10.328 1 95.62 466 GLU B CA 1
ATOM 7871 C C . GLU B 1 466 ? 22.438 1.472 -10.82 1 95.62 466 GLU B C 1
ATOM 7873 O O . GLU B 1 466 ? 22.984 2.557 -10.609 1 95.62 466 GLU B O 1
ATOM 7878 N N . LEU B 1 467 ? 23 0.472 -11.43 1 97.25 467 LEU B N 1
ATOM 7879 C CA . LEU B 1 467 ? 24.344 0.627 -11.969 1 97.25 467 LEU B CA 1
ATOM 7880 C C . LEU B 1 467 ? 24.391 1.699 -13.047 1 97.25 467 LEU B C 1
ATOM 7882 O O . LEU B 1 467 ? 25.266 2.566 -13.039 1 97.25 467 LEU B O 1
ATOM 7886 N N . VAL B 1 468 ? 23.438 1.63 -13.922 1 97.12 468 VAL B N 1
ATOM 7887 C CA . VAL B 1 468 ? 23.359 2.598 -15.016 1 97.12 468 VAL B CA 1
ATOM 7888 C C . VAL B 1 468 ? 23.172 4 -14.445 1 97.12 468 VAL B C 1
ATOM 7890 O O . VAL B 1 468 ? 23.859 4.941 -14.859 1 97.12 468 VAL B O 1
ATOM 7893 N N . ALA B 1 469 ? 22.297 4.129 -13.492 1 94.25 469 ALA B N 1
ATOM 7894 C CA . ALA B 1 469 ? 22.031 5.426 -12.867 1 94.25 469 ALA B CA 1
ATOM 7895 C C . ALA B 1 469 ? 23.297 5.957 -12.188 1 94.25 469 ALA B C 1
ATOM 7897 O O . ALA B 1 469 ? 23.594 7.152 -12.266 1 94.25 469 ALA B O 1
ATOM 7898 N N . LEU B 1 470 ? 24 5.086 -11.516 1 93.56 470 LEU B N 1
ATOM 7899 C CA . LEU B 1 470 ? 25.203 5.48 -10.797 1 93.56 470 LEU B CA 1
ATOM 7900 C C . LEU B 1 470 ? 26.266 5.992 -11.766 1 93.56 470 LEU B C 1
ATOM 7902 O O . LEU B 1 470 ? 26.859 7.051 -11.539 1 93.56 470 LEU B O 1
ATOM 7906 N N . VAL B 1 471 ? 26.5 5.277 -12.836 1 94.88 471 VAL B N 1
ATOM 7907 C CA . VAL B 1 471 ? 27.547 5.637 -13.789 1 94.88 471 VAL B CA 1
ATOM 7908 C C . VAL B 1 471 ? 27.172 6.93 -14.508 1 94.88 471 VAL B C 1
ATOM 7910 O O . VAL B 1 471 ? 28.016 7.789 -14.742 1 94.88 471 VAL B O 1
ATOM 7913 N N . GLU B 1 472 ? 25.922 7.047 -14.812 1 93.69 472 GLU B N 1
ATOM 7914 C CA . GLU B 1 472 ? 25.469 8.273 -15.461 1 93.69 472 GLU B CA 1
ATOM 7915 C C . GLU B 1 472 ? 25.562 9.469 -14.516 1 93.69 472 GLU B C 1
ATOM 7917 O O . GLU B 1 472 ? 25.906 10.578 -14.93 1 93.69 472 GLU B O 1
ATOM 7922 N N . ARG B 1 473 ? 25.234 9.242 -13.273 1 88.56 473 ARG B N 1
ATOM 7923 C CA . ARG B 1 473 ? 25.375 10.297 -12.273 1 88.56 473 ARG B CA 1
ATOM 7924 C C . ARG B 1 473 ? 26.812 10.766 -12.156 1 88.56 473 ARG B C 1
ATOM 7926 O O . ARG B 1 473 ? 27.078 11.953 -11.977 1 88.56 473 ARG B O 1
ATOM 7933 N N . GLU B 1 474 ? 27.75 9.805 -12.281 1 86.69 474 GLU B N 1
ATOM 7934 C CA . GLU B 1 474 ? 29.172 10.109 -12.25 1 86.69 474 GLU B CA 1
ATOM 7935 C C . GLU B 1 474 ? 29.578 10.984 -13.43 1 86.69 474 GLU B C 1
ATOM 7937 O O . GLU B 1 474 ? 30.594 11.68 -13.383 1 86.69 474 GLU B O 1
ATOM 7942 N N . ASN B 1 475 ? 28.75 10.898 -14.406 1 89.12 475 ASN B N 1
ATOM 7943 C CA . ASN B 1 475 ? 29.031 11.656 -15.617 1 89.12 475 ASN B CA 1
ATOM 7944 C C . ASN B 1 475 ? 28.047 12.789 -15.82 1 89.12 475 ASN B C 1
ATOM 7946 O O . ASN B 1 475 ? 27.609 13.047 -16.953 1 89.12 475 ASN B O 1
ATOM 7950 N N . GLY B 1 476 ? 27.578 13.375 -14.734 1 81.94 476 GLY B N 1
ATOM 7951 C CA . GLY B 1 476 ? 26.703 14.531 -14.797 1 81.94 476 GLY B CA 1
ATOM 7952 C C . GLY B 1 476 ? 25.328 14.211 -15.336 1 81.94 476 GLY B C 1
ATOM 7953 O O . GLY B 1 476 ? 24.703 15.047 -16 1 81.94 476 GLY B O 1
ATOM 7954 N N . GLY B 1 477 ? 24.953 12.977 -15.188 1 86.25 477 GLY B N 1
ATOM 7955 C CA . GLY B 1 477 ? 23.625 12.578 -15.656 1 86.25 477 GLY B CA 1
ATOM 7956 C C . GLY B 1 477 ? 23.609 12.141 -17.109 1 86.25 477 GLY B C 1
ATOM 7957 O O . GLY B 1 477 ? 22.547 11.906 -17.672 1 86.25 477 GLY B O 1
ATOM 7958 N N . LYS B 1 478 ? 24.875 12.102 -17.703 1 90.75 478 LYS B N 1
ATOM 7959 C CA . LYS B 1 478 ? 25 11.727 -19.109 1 90.75 478 LYS B CA 1
ATOM 7960 C C . LYS B 1 478 ? 25.688 10.375 -19.266 1 90.75 478 LYS B C 1
ATOM 7962 O O . LYS B 1 478 ? 26.234 9.844 -18.312 1 90.75 478 LYS B O 1
ATOM 7967 N N . ALA B 1 479 ? 25.578 9.836 -20.453 1 94.44 479 ALA B N 1
ATOM 7968 C CA . ALA B 1 479 ? 26.297 8.609 -20.781 1 94.44 479 ALA B CA 1
ATOM 7969 C C . ALA B 1 479 ? 27.797 8.82 -20.688 1 94.44 479 ALA B C 1
ATOM 7971 O O . ALA B 1 479 ? 28.312 9.875 -21.078 1 94.44 479 ALA B O 1
ATOM 7972 N N . PRO B 1 480 ? 28.453 7.855 -20.219 1 93.69 480 PRO B N 1
ATOM 7973 C CA . PRO B 1 480 ? 29.906 7.98 -20.188 1 93.69 480 PRO B CA 1
ATOM 7974 C C . PRO B 1 480 ? 30.531 8.016 -21.578 1 93.69 480 PRO B C 1
ATOM 7976 O O . PRO B 1 480 ? 29.969 7.465 -22.531 1 93.69 480 PRO B O 1
ATOM 7979 N N . PRO B 1 481 ? 31.625 8.672 -21.656 1 91.31 481 PRO B N 1
ATOM 7980 C CA . PRO B 1 481 ? 32.281 8.781 -22.953 1 91.31 481 PRO B CA 1
ATOM 7981 C C . PRO B 1 481 ? 32.906 7.469 -23.422 1 91.31 481 PRO B C 1
ATOM 7983 O O . PRO B 1 481 ? 33.125 7.266 -24.609 1 91.31 481 PRO B O 1
ATOM 7986 N N . ARG B 1 482 ? 33.219 6.609 -22.531 1 92.19 482 ARG B N 1
ATOM 7987 C CA . ARG B 1 482 ? 33.812 5.336 -22.906 1 92.19 482 ARG B CA 1
ATOM 7988 C C . ARG B 1 482 ? 32.844 4.18 -22.672 1 92.19 482 ARG B C 1
ATOM 7990 O O . ARG B 1 482 ? 31.891 4.312 -21.906 1 92.19 482 ARG B O 1
ATOM 7997 N N . GLN B 1 483 ? 33.188 3.068 -23.297 1 94.69 483 GLN B N 1
ATOM 7998 C CA . GLN B 1 483 ? 32.375 1.854 -23.141 1 94.69 483 GLN B CA 1
ATOM 7999 C C . GLN B 1 483 ? 32.906 1.009 -21.984 1 94.69 483 GLN B C 1
ATOM 8001 O O . GLN B 1 483 ? 34.125 0.852 -21.812 1 94.69 483 GLN B O 1
ATOM 8006 N N . TYR B 1 484 ? 32.031 0.55 -21.203 1 96.31 484 TYR B N 1
ATOM 8007 C CA . TYR B 1 484 ? 32.344 -0.34 -20.094 1 96.31 484 TYR B CA 1
ATOM 8008 C C . TYR B 1 484 ? 31.828 -1.752 -20.359 1 96.31 484 TYR B C 1
ATOM 8010 O O . TYR B 1 484 ? 31.016 -1.967 -21.266 1 96.31 484 TYR B O 1
ATOM 8018 N N . THR B 1 485 ? 32.406 -2.713 -19.609 1 96.88 485 THR B N 1
ATOM 8019 C CA . THR B 1 485 ? 32 -4.109 -19.734 1 96.88 485 THR B CA 1
ATOM 8020 C C . THR B 1 485 ? 31.406 -4.621 -18.422 1 96.88 485 THR B C 1
ATOM 8022 O O . THR B 1 485 ? 31.797 -4.172 -17.344 1 96.88 485 THR B O 1
ATOM 8025 N N . LEU B 1 486 ? 30.453 -5.496 -18.516 1 97.88 486 LEU B N 1
ATOM 8026 C CA . LEU B 1 486 ? 29.75 -6.078 -17.359 1 97.88 486 LEU B CA 1
ATOM 8027 C C . LEU B 1 486 ? 29.781 -7.602 -17.438 1 97.88 486 LEU B C 1
ATOM 8029 O O . LEU B 1 486 ? 29.453 -8.188 -18.469 1 97.88 486 LEU B O 1
ATOM 8033 N N . SER B 1 487 ? 30.281 -8.219 -16.406 1 97.75 487 SER B N 1
ATOM 8034 C CA . SER B 1 487 ? 30.156 -9.664 -16.234 1 97.75 487 SER B CA 1
ATOM 8035 C C . SER B 1 487 ? 29.062 -10 -15.211 1 97.75 487 SER B C 1
ATOM 8037 O O . SER B 1 487 ? 28.984 -9.359 -14.156 1 97.75 487 SER B O 1
ATOM 8039 N N . VAL B 1 488 ? 28.266 -10.969 -15.562 1 97.75 488 VAL B N 1
ATOM 8040 C CA . VAL B 1 488 ? 27.141 -11.32 -14.695 1 97.75 488 VAL B CA 1
ATOM 8041 C C . VAL B 1 488 ? 27.25 -12.781 -14.281 1 97.75 488 VAL B C 1
ATOM 8043 O O . VAL B 1 488 ? 27.391 -13.664 -15.133 1 97.75 488 VAL B O 1
ATOM 8046 N N . CYS B 1 489 ? 27.359 -13.055 -13.023 1 97.44 489 CYS B N 1
ATOM 8047 C CA . CYS B 1 489 ? 27.125 -14.383 -12.477 1 97.44 489 CYS B CA 1
ATOM 8048 C C . CYS B 1 489 ? 25.672 -14.539 -12.031 1 97.44 489 CYS B C 1
ATOM 8050 O O . CYS B 1 489 ? 25.234 -13.898 -11.07 1 97.44 489 CYS B O 1
ATOM 8052 N N . GLY B 1 490 ? 24.938 -15.219 -12.688 1 95.81 490 GLY B N 1
ATOM 8053 C CA . GLY B 1 490 ? 23.5 -15.367 -12.445 1 95.81 490 GLY B CA 1
ATOM 8054 C C . GLY B 1 490 ? 22.688 -15.43 -13.727 1 95.81 490 GLY B C 1
ATOM 8055 O O . GLY B 1 490 ? 23.016 -16.188 -14.641 1 95.81 490 GLY B O 1
ATOM 8056 N N . ASN B 1 491 ? 21.578 -14.664 -13.773 1 95.62 491 ASN B N 1
ATOM 8057 C CA . ASN B 1 491 ? 20.656 -14.664 -14.906 1 95.62 491 ASN B CA 1
ATOM 8058 C C . ASN B 1 491 ? 20.969 -13.516 -15.867 1 95.62 491 ASN B C 1
ATOM 8060 O O . ASN B 1 491 ? 20.484 -12.398 -15.688 1 95.62 491 ASN B O 1
ATOM 8064 N N . THR B 1 492 ? 21.578 -13.797 -16.953 1 95.31 492 THR B N 1
ATOM 8065 C CA . THR B 1 492 ? 21.984 -12.781 -17.906 1 95.31 492 THR B CA 1
ATOM 8066 C C . THR B 1 492 ? 20.781 -12.211 -18.641 1 95.31 492 THR B C 1
ATOM 8068 O O . THR B 1 492 ? 20.812 -11.086 -19.141 1 95.31 492 THR B O 1
ATOM 8071 N N . LEU B 1 493 ? 19.672 -12.969 -18.672 1 94 493 LEU B N 1
ATOM 8072 C CA . LEU B 1 493 ? 18.469 -12.523 -19.359 1 94 493 LEU B CA 1
ATOM 8073 C C . LEU B 1 493 ? 17.859 -11.32 -18.656 1 94 493 LEU B C 1
ATOM 8075 O O . LEU B 1 493 ? 17.203 -10.492 -19.281 1 94 493 LEU B O 1
ATOM 8079 N N . ALA B 1 494 ? 18.109 -11.227 -17.375 1 94.31 494 ALA B N 1
ATOM 8080 C CA . ALA B 1 494 ? 17.531 -10.156 -16.562 1 94.31 494 ALA B CA 1
ATOM 8081 C C . ALA B 1 494 ? 18.172 -8.812 -16.906 1 94.31 494 ALA B C 1
ATOM 8083 O O . ALA B 1 494 ? 17.609 -7.758 -16.609 1 94.31 494 ALA B O 1
ATOM 8084 N N . VAL B 1 495 ? 19.297 -8.805 -17.594 1 95.88 495 VAL B N 1
ATOM 8085 C CA . VAL B 1 495 ? 20.016 -7.551 -17.812 1 95.88 495 VAL B CA 1
ATOM 8086 C C . VAL B 1 495 ? 20.203 -7.324 -19.312 1 95.88 495 VAL B C 1
ATOM 8088 O O . VAL B 1 495 ? 20.359 -6.184 -19.75 1 95.88 495 VAL B O 1
ATOM 8091 N N . ARG B 1 496 ? 20.094 -8.312 -20.109 1 93.69 496 ARG B N 1
ATOM 8092 C CA . ARG B 1 496 ? 20.531 -8.336 -21.5 1 93.69 496 ARG B CA 1
ATOM 8093 C C . ARG B 1 496 ? 19.781 -7.301 -22.328 1 93.69 496 ARG B C 1
ATOM 8095 O O . ARG B 1 496 ? 20.375 -6.648 -23.203 1 93.69 496 ARG B O 1
ATOM 8102 N N . PHE B 1 497 ? 18.547 -7.098 -22.062 1 92.19 497 PHE B N 1
ATOM 8103 C CA . PHE B 1 497 ? 17.719 -6.301 -22.953 1 92.19 497 PHE B CA 1
ATOM 8104 C C . PHE B 1 497 ? 17.609 -4.863 -22.469 1 92.19 497 PHE B C 1
ATOM 8106 O O . PHE B 1 497 ? 16.953 -4.031 -23.094 1 92.19 497 PHE B O 1
ATOM 8113 N N . GLU B 1 498 ? 18.266 -4.543 -21.359 1 93.44 498 GLU B N 1
ATOM 8114 C CA . GLU B 1 498 ? 18.172 -3.201 -20.797 1 93.44 498 GLU B CA 1
ATOM 8115 C C . GLU B 1 498 ? 19.531 -2.529 -20.719 1 93.44 498 GLU B C 1
ATOM 8117 O O . GLU B 1 498 ? 19.688 -1.494 -20.078 1 93.44 498 GLU B O 1
ATOM 8122 N N . LEU B 1 499 ? 20.469 -3.07 -21.375 1 96.31 499 LEU B N 1
ATOM 8123 C CA . LEU B 1 499 ? 21.812 -2.516 -21.375 1 96.31 499 LEU B CA 1
ATOM 8124 C C . LEU B 1 499 ? 21.875 -1.264 -22.25 1 96.31 499 LEU B C 1
ATOM 8126 O O . LEU B 1 499 ? 21.438 -1.276 -23.391 1 96.31 499 LEU B O 1
ATOM 8130 N N . PRO B 1 500 ? 22.375 -0.229 -21.734 1 96.62 500 PRO B N 1
ATOM 8131 C CA . PRO B 1 500 ? 22.641 0.929 -22.578 1 96.62 500 PRO B CA 1
ATOM 8132 C C . PRO B 1 500 ? 23.781 0.688 -23.562 1 96.62 500 PRO B C 1
ATOM 8134 O O . PRO B 1 500 ? 24.562 -0.256 -23.391 1 96.62 500 PRO B O 1
ATOM 8137 N N . PRO B 1 501 ? 23.938 1.536 -24.609 1 95.88 501 PRO B N 1
ATOM 8138 C CA . PRO B 1 501 ? 24.953 1.33 -25.625 1 95.88 501 PRO B CA 1
ATOM 8139 C C . PRO B 1 501 ? 26.375 1.346 -25.062 1 95.88 501 PRO B C 1
ATOM 8141 O O . PRO B 1 501 ? 27.266 0.692 -25.609 1 95.88 501 PRO B O 1
ATOM 8144 N N . TRP B 1 502 ? 26.594 2.002 -23.922 1 96.62 502 TRP B N 1
ATOM 8145 C CA . TRP B 1 502 ? 27.938 2.18 -23.391 1 96.62 502 TRP B CA 1
ATOM 8146 C C . TRP B 1 502 ? 28.312 1.043 -22.438 1 96.62 502 TRP B C 1
ATOM 8148 O O . TRP B 1 502 ? 29.438 0.986 -21.938 1 96.62 502 TRP B O 1
ATOM 8158 N N . LEU B 1 503 ? 27.453 0.107 -22.141 1 97.31 503 LEU B N 1
ATOM 8159 C CA . LEU B 1 503 ? 27.703 -1.034 -21.266 1 97.31 503 LEU B CA 1
ATOM 8160 C C . LEU B 1 503 ? 27.516 -2.346 -22.016 1 97.31 503 LEU B C 1
ATOM 8162 O O . LEU B 1 503 ? 26.391 -2.688 -22.406 1 97.31 503 LEU B O 1
ATOM 8166 N N . LYS B 1 504 ? 28.578 -3.119 -22.203 1 96.06 504 LYS B N 1
ATOM 8167 C CA . LYS B 1 504 ? 28.516 -4.363 -22.969 1 96.06 504 LYS B CA 1
ATOM 8168 C C . LYS B 1 504 ? 28.625 -5.574 -22.047 1 96.06 504 LYS B C 1
ATOM 8170 O O . LYS B 1 504 ? 29.5 -5.633 -21.172 1 96.06 504 LYS B O 1
ATOM 8175 N N . LEU B 1 505 ? 27.812 -6.477 -22.203 1 96.5 505 LEU B N 1
ATOM 8176 C CA . LEU B 1 505 ? 27.844 -7.742 -21.484 1 96.5 505 LEU B CA 1
ATOM 8177 C C . LEU B 1 505 ? 28.906 -8.672 -22.047 1 96.5 505 LEU B C 1
ATOM 8179 O O . LEU B 1 505 ? 28.922 -8.945 -23.25 1 96.5 505 LEU B O 1
ATOM 8183 N N . VAL B 1 506 ? 29.672 -9.172 -21.141 1 95.56 506 VAL B N 1
ATOM 8184 C CA . VAL B 1 506 ? 30.781 -9.977 -21.609 1 95.56 506 VAL B CA 1
ATOM 8185 C C . VAL B 1 506 ? 30.359 -11.438 -21.719 1 95.56 506 VAL B C 1
ATOM 8187 O O . VAL B 1 506 ? 30.953 -12.211 -22.484 1 95.56 506 VAL B O 1
ATOM 8190 N N . ASN B 1 507 ? 29.438 -11.758 -20.953 1 92.81 507 ASN B N 1
ATOM 8191 C CA . ASN B 1 507 ? 28.969 -13.133 -20.953 1 92.81 507 ASN B CA 1
ATOM 8192 C C . ASN B 1 507 ? 28.609 -13.594 -22.375 1 92.81 507 ASN B C 1
ATOM 8194 O O . ASN B 1 507 ? 27.859 -12.922 -23.078 1 92.81 507 ASN B O 1
ATOM 8198 N N . GLY B 1 508 ? 29.062 -14.719 -22.734 1 85.38 508 GLY B N 1
ATOM 8199 C CA . GLY B 1 508 ? 28.719 -15.305 -24.016 1 85.38 508 GLY B CA 1
ATOM 8200 C C . GLY B 1 508 ? 29.438 -14.648 -25.172 1 85.38 508 GLY B C 1
ATOM 8201 O O . GLY B 1 508 ? 29.109 -14.898 -26.344 1 85.38 508 GLY B O 1
ATOM 8202 N N . THR B 1 509 ? 30.281 -13.82 -24.703 1 85.81 509 THR B N 1
ATOM 8203 C CA . THR B 1 509 ? 31.062 -13.18 -25.75 1 85.81 509 THR B CA 1
ATOM 8204 C C . THR B 1 509 ? 32.5 -13.672 -25.719 1 85.81 509 THR B C 1
ATOM 8206 O O . THR B 1 509 ? 32.875 -14.492 -24.875 1 85.81 509 THR B O 1
ATOM 8209 N N . GLY B 1 510 ? 33.344 -13.461 -26.703 1 82.56 510 GLY B N 1
ATOM 8210 C CA . GLY B 1 510 ? 34.75 -13.859 -26.781 1 82.56 510 GLY B CA 1
ATOM 8211 C C . GLY B 1 510 ? 35.625 -13.039 -25.875 1 82.56 510 GLY B C 1
ATOM 8212 O O . GLY B 1 510 ? 36.812 -13.375 -25.703 1 82.56 510 GLY B O 1
ATOM 8213 N N . LEU B 1 511 ? 35.062 -12.18 -25.062 1 86.12 511 LEU B N 1
ATOM 8214 C CA . LEU B 1 511 ? 35.844 -11.32 -24.172 1 86.12 511 LEU B CA 1
ATOM 8215 C C . LEU B 1 511 ? 36.094 -12.016 -22.844 1 86.12 511 LEU B C 1
ATOM 8217 O O . LEU B 1 511 ? 35.281 -12.828 -22.391 1 86.12 511 LEU B O 1
ATOM 8221 N N . ASP B 1 512 ? 37.156 -11.641 -22.203 1 89.06 512 ASP B N 1
ATOM 8222 C CA . ASP B 1 512 ? 37.531 -12.203 -20.906 1 89.06 512 ASP B CA 1
ATOM 8223 C C . ASP B 1 512 ? 36.625 -11.648 -19.781 1 89.06 512 ASP B C 1
ATOM 8225 O O . ASP B 1 512 ? 36.781 -10.492 -19.391 1 89.06 512 ASP B O 1
ATOM 8229 N N . TRP B 1 513 ? 35.812 -12.461 -19.25 1 90.69 513 TRP B N 1
ATOM 8230 C CA . TRP B 1 513 ? 34.844 -12.039 -18.234 1 90.69 513 TRP B CA 1
ATOM 8231 C C . TRP B 1 513 ? 35.562 -11.617 -16.953 1 90.69 513 TRP B C 1
ATOM 8233 O O . TRP B 1 513 ? 35.031 -10.852 -16.156 1 90.69 513 TRP B O 1
ATOM 8243 N N . ARG B 1 514 ? 36.875 -12 -16.719 1 91.81 514 ARG B N 1
ATOM 8244 C CA . ARG B 1 514 ? 37.625 -11.703 -15.5 1 91.81 514 ARG B CA 1
ATOM 8245 C C . ARG B 1 514 ? 38.125 -10.258 -15.5 1 91.81 514 ARG B C 1
ATOM 8247 O O . ARG B 1 514 ? 38.469 -9.719 -14.453 1 91.81 514 ARG B O 1
ATOM 8254 N N . LYS B 1 515 ? 37.969 -9.672 -16.641 1 93.44 515 LYS B N 1
ATOM 8255 C CA . LYS B 1 515 ? 38.531 -8.328 -16.766 1 93.44 515 LYS B CA 1
ATOM 8256 C C . LYS B 1 515 ? 37.406 -7.285 -16.922 1 93.44 515 LYS B C 1
ATOM 8258 O O . LYS B 1 515 ? 37.688 -6.121 -17.234 1 93.44 515 LYS B O 1
ATOM 8263 N N . ALA B 1 516 ? 36.281 -7.691 -16.703 1 96.5 516 ALA B N 1
ATOM 8264 C CA . ALA B 1 516 ? 35.156 -6.777 -16.859 1 96.5 516 ALA B CA 1
ATOM 8265 C C . ALA B 1 516 ? 35.25 -5.609 -15.891 1 96.5 516 ALA B C 1
ATOM 8267 O O . ALA B 1 516 ? 35.719 -5.77 -14.766 1 96.5 516 ALA B O 1
ATOM 8268 N N . ASP B 1 517 ? 34.75 -4.469 -16.297 1 96.5 517 ASP B N 1
ATOM 8269 C CA . ASP B 1 517 ? 34.781 -3.25 -15.492 1 96.5 517 ASP B CA 1
ATOM 8270 C C . ASP B 1 517 ? 33.812 -3.354 -14.297 1 96.5 517 ASP B C 1
ATOM 8272 O O . ASP B 1 517 ? 34.062 -2.75 -13.25 1 96.5 517 ASP B O 1
ATOM 8276 N N . PHE B 1 518 ? 32.75 -4.012 -14.531 1 97.81 518 PHE B N 1
ATOM 8277 C CA . PHE B 1 518 ? 31.766 -4.242 -13.484 1 97.81 518 PHE B CA 1
ATOM 8278 C C . PHE B 1 518 ? 31.422 -5.723 -13.383 1 97.81 518 PHE B C 1
ATOM 8280 O O . PHE B 1 518 ? 31.422 -6.438 -14.383 1 97.81 518 PHE B O 1
ATOM 8287 N N . PHE B 1 519 ? 31.203 -6.195 -12.164 1 98 519 PHE B N 1
ATOM 8288 C CA . PHE B 1 519 ? 30.812 -7.574 -11.891 1 98 519 PHE B CA 1
ATOM 8289 C C . PHE B 1 519 ? 29.516 -7.625 -11.102 1 98 519 PHE B C 1
ATOM 8291 O O . PHE B 1 519 ? 29.406 -7.016 -10.031 1 98 519 PHE B O 1
ATOM 8298 N N . MET B 1 520 ? 28.516 -8.203 -11.625 1 98.19 520 MET B N 1
ATOM 8299 C CA . MET B 1 520 ? 27.219 -8.375 -10.977 1 98.19 520 MET B CA 1
ATOM 8300 C C . MET B 1 520 ? 27 -9.836 -10.602 1 98.19 520 MET B C 1
ATOM 8302 O O . MET B 1 520 ? 27.141 -10.727 -11.438 1 98.19 520 MET B O 1
ATOM 8306 N N . ALA B 1 521 ? 26.672 -10.094 -9.312 1 97.81 521 ALA B N 1
ATOM 8307 C CA . ALA B 1 521 ? 26.5 -11.461 -8.828 1 97.81 521 ALA B CA 1
ATOM 8308 C C . ALA B 1 521 ? 25.281 -11.586 -7.926 1 97.81 521 ALA B C 1
ATOM 8310 O O . ALA B 1 521 ? 25.094 -10.781 -7.008 1 97.81 521 ALA B O 1
ATOM 8311 N N . PHE B 1 522 ? 24.406 -12.562 -8.234 1 96.5 522 PHE B N 1
ATOM 8312 C CA . PHE B 1 522 ? 23.328 -12.844 -7.289 1 96.5 522 PHE B CA 1
ATOM 8313 C C . PHE B 1 522 ? 23.812 -13.758 -6.172 1 96.5 522 PHE B C 1
ATOM 8315 O O . PHE B 1 522 ? 24.875 -14.375 -6.289 1 96.5 522 PHE B O 1
ATOM 8322 N N . THR B 1 523 ? 23.141 -13.773 -5.055 1 93.81 523 THR B N 1
ATOM 8323 C CA . THR B 1 523 ? 23.578 -14.492 -3.865 1 93.81 523 THR B CA 1
ATOM 8324 C C . THR B 1 523 ? 22.953 -15.875 -3.797 1 93.81 523 THR B C 1
ATOM 8326 O O . THR B 1 523 ? 23.219 -16.641 -2.867 1 93.81 523 THR B O 1
ATOM 8329 N N . GLN B 1 524 ? 22.125 -16.203 -4.758 1 91.94 524 GLN B N 1
ATOM 8330 C CA . GLN B 1 524 ? 21.469 -17.516 -4.824 1 91.94 524 GLN B CA 1
ATOM 8331 C C . GLN B 1 524 ? 22.5 -18.641 -4.887 1 91.94 524 GLN B C 1
ATOM 8333 O O . GLN B 1 524 ? 22.312 -19.703 -4.297 1 91.94 524 GLN B O 1
ATOM 8338 N N . VAL B 1 525 ? 23.531 -18.406 -5.652 1 91.19 525 VAL B N 1
ATOM 8339 C CA . VAL B 1 525 ? 24.672 -19.328 -5.707 1 91.19 525 VAL B CA 1
ATOM 8340 C C . VAL B 1 525 ? 25.797 -18.812 -4.809 1 91.19 525 VAL B C 1
ATOM 8342 O O . VAL B 1 525 ? 26.344 -17.734 -5.039 1 91.19 525 VAL B O 1
ATOM 8345 N N . LYS B 1 526 ? 26.172 -19.516 -3.895 1 87.31 526 LYS B N 1
ATOM 8346 C CA . LYS B 1 526 ? 27.062 -19.109 -2.814 1 87.31 526 LYS B CA 1
ATOM 8347 C C . LYS B 1 526 ? 28.422 -18.656 -3.361 1 87.31 526 LYS B C 1
ATOM 8349 O O . LYS B 1 526 ? 29.047 -17.75 -2.811 1 87.31 526 LYS B O 1
ATOM 8354 N N . GLN B 1 527 ? 28.812 -19.156 -4.438 1 91.44 527 GLN B N 1
ATOM 8355 C CA . GLN B 1 527 ? 30.156 -18.906 -4.957 1 91.44 527 GLN B CA 1
ATOM 8356 C C . GLN B 1 527 ? 30.188 -17.641 -5.805 1 91.44 527 GLN B C 1
ATOM 8358 O O . GLN B 1 527 ? 31.25 -17.062 -6.035 1 91.44 527 GLN B O 1
ATOM 8363 N N . CYS B 1 528 ? 29.094 -17.156 -6.223 1 94.38 528 CYS B N 1
ATOM 8364 C CA . CYS B 1 528 ? 29.031 -16.109 -7.234 1 94.38 528 CYS B CA 1
ATOM 8365 C C . CYS B 1 528 ? 29.656 -14.82 -6.723 1 94.38 528 CYS B C 1
ATOM 8367 O O . CYS B 1 528 ? 30.531 -14.25 -7.383 1 94.38 528 CYS B O 1
ATOM 8369 N N . PRO B 1 529 ? 29.359 -14.383 -5.543 1 92.19 529 PRO B N 1
ATOM 8370 C CA . PRO B 1 529 ? 29.891 -13.094 -5.09 1 92.19 529 PRO B CA 1
ATOM 8371 C C . PRO B 1 529 ? 31.406 -13.102 -4.926 1 92.19 529 PRO B C 1
ATOM 8373 O O . PRO B 1 529 ? 32.062 -12.055 -5.031 1 92.19 529 PRO B O 1
ATOM 8376 N N . SER B 1 530 ? 32 -14.234 -4.777 1 93.25 530 SER B N 1
ATOM 8377 C CA . SER B 1 530 ? 33.438 -14.297 -4.484 1 93.25 530 SER B CA 1
ATOM 8378 C C . SER B 1 530 ? 34.25 -14.594 -5.742 1 93.25 530 SER B C 1
ATOM 8380 O O . SER B 1 530 ? 35.469 -14.727 -5.68 1 93.25 530 SER B O 1
ATOM 8382 N N . LEU B 1 531 ? 33.594 -14.719 -6.836 1 94.38 531 LEU B N 1
ATOM 8383 C CA . LEU B 1 531 ? 34.25 -15.117 -8.07 1 94.38 531 LEU B CA 1
ATOM 8384 C C . LEU B 1 531 ? 35.25 -14.055 -8.523 1 94.38 531 LEU B C 1
ATOM 8386 O O . LEU B 1 531 ? 36.312 -14.375 -9.062 1 94.38 531 LEU B O 1
ATOM 8390 N N . LEU B 1 532 ? 34.781 -12.812 -8.398 1 93.5 532 LEU B N 1
ATOM 8391 C CA . LEU B 1 532 ? 35.656 -11.703 -8.781 1 93.5 532 LEU B CA 1
ATOM 8392 C C . LEU B 1 532 ? 35.781 -10.688 -7.645 1 93.5 532 LEU B C 1
ATOM 8394 O O . LEU B 1 532 ? 34.844 -10.508 -6.871 1 93.5 532 LEU B O 1
ATOM 8398 N N . GLY B 1 533 ? 36.969 -10.109 -7.602 1 91.19 533 GLY B N 1
ATOM 8399 C CA . GLY B 1 533 ? 37.156 -9.039 -6.641 1 91.19 533 GLY B CA 1
ATOM 8400 C C . GLY B 1 533 ? 36.562 -7.711 -7.102 1 91.19 533 GLY B C 1
ATOM 8401 O O . GLY B 1 533 ? 35.812 -7.664 -8.078 1 91.19 533 GLY B O 1
ATOM 8402 N N . GLY B 1 534 ? 36.719 -6.727 -6.332 1 91.12 534 GLY B N 1
ATOM 8403 C CA . GLY B 1 534 ? 36.25 -5.387 -6.625 1 91.12 534 GLY B CA 1
ATOM 8404 C C . GLY B 1 534 ? 35.562 -4.723 -5.438 1 91.12 534 GLY B C 1
ATOM 8405 O O . GLY B 1 534 ? 35.406 -5.336 -4.379 1 91.12 534 GLY B O 1
ATOM 8406 N N . GLN B 1 535 ? 35.219 -3.5 -5.645 1 88.38 535 GLN B N 1
ATOM 8407 C CA . GLN B 1 535 ? 34.562 -2.742 -4.602 1 88.38 535 GLN B CA 1
ATOM 8408 C C . GLN B 1 535 ? 33.031 -2.855 -4.73 1 88.38 535 GLN B C 1
ATOM 8410 O O . GLN B 1 535 ? 32.469 -2.42 -5.73 1 88.38 535 GLN B O 1
ATOM 8415 N N . PRO B 1 536 ? 32.438 -3.502 -3.73 1 92.44 536 PRO B N 1
ATOM 8416 C CA . PRO B 1 536 ? 30.969 -3.557 -3.812 1 92.44 536 PRO B CA 1
ATOM 8417 C C . PRO B 1 536 ? 30.328 -2.174 -3.766 1 92.44 536 PRO B C 1
ATOM 8419 O O . PRO B 1 536 ? 30.516 -1.427 -2.805 1 92.44 536 PRO B O 1
ATOM 8422 N N . ILE B 1 537 ? 29.547 -1.774 -4.77 1 91.62 537 ILE B N 1
ATOM 8423 C CA . ILE B 1 537 ? 29.031 -0.415 -4.859 1 91.62 537 ILE B CA 1
ATOM 8424 C C . ILE B 1 537 ? 27.5 -0.443 -4.805 1 91.62 537 ILE B C 1
ATOM 8426 O O . ILE B 1 537 ? 26.859 0.556 -4.453 1 91.62 537 ILE B O 1
ATOM 8430 N N . ILE B 1 538 ? 26.906 -1.567 -5.18 1 95.06 538 ILE B N 1
ATOM 8431 C CA . ILE B 1 538 ? 25.453 -1.682 -5.18 1 95.06 538 ILE B CA 1
ATOM 8432 C C . ILE B 1 538 ? 25.031 -2.996 -4.523 1 95.06 538 ILE B C 1
ATOM 8434 O O . ILE B 1 538 ? 25.688 -4.023 -4.707 1 95.06 538 ILE B O 1
ATOM 8438 N N . GLU B 1 539 ? 24.078 -3.014 -3.736 1 95.5 539 GLU B N 1
ATOM 8439 C CA . GLU B 1 539 ? 23.438 -4.191 -3.148 1 95.5 539 GLU B CA 1
ATOM 8440 C C . GLU B 1 539 ? 21.922 -4.094 -3.223 1 95.5 539 GLU B C 1
ATOM 8442 O O . GLU B 1 539 ? 21.328 -3.131 -2.727 1 95.5 539 GLU B O 1
ATOM 8447 N N . ILE B 1 540 ? 21.281 -4.93 -3.943 1 96.75 540 ILE B N 1
ATOM 8448 C CA . ILE B 1 540 ? 19.828 -5.09 -3.908 1 96.75 540 ILE B CA 1
ATOM 8449 C C . ILE B 1 540 ? 19.453 -6.117 -2.844 1 96.75 540 ILE B C 1
ATOM 8451 O O . ILE B 1 540 ? 19.891 -7.266 -2.896 1 96.75 540 ILE B O 1
ATOM 8455 N N . ALA B 1 541 ? 18.688 -5.711 -1.838 1 95.19 541 ALA B N 1
ATOM 8456 C CA . ALA B 1 541 ? 18.344 -6.594 -0.729 1 95.19 541 ALA B CA 1
ATOM 8457 C C . ALA B 1 541 ? 16.828 -6.648 -0.533 1 95.19 541 ALA B C 1
ATOM 8459 O O . ALA B 1 541 ? 16.094 -5.785 -1.031 1 95.19 541 ALA B O 1
ATOM 8460 N N . ALA B 1 542 ? 16.328 -7.617 -0.009 1 94.62 542 ALA B N 1
ATOM 8461 C CA . ALA B 1 542 ? 14.984 -7.77 0.516 1 94.62 542 ALA B CA 1
ATOM 8462 C C . ALA B 1 542 ? 15.008 -8.109 2.004 1 94.62 542 ALA B C 1
ATOM 8464 O O . ALA B 1 542 ? 15.609 -9.102 2.412 1 94.62 542 ALA B O 1
ATOM 8465 N N . ASP B 1 543 ? 14.336 -7.312 2.822 1 91.19 543 ASP B N 1
ATOM 8466 C CA . ASP B 1 543 ? 14.344 -7.477 4.273 1 91.19 543 ASP B CA 1
ATOM 8467 C C . ASP B 1 543 ? 15.773 -7.641 4.797 1 91.19 543 ASP B C 1
ATOM 8469 O O . ASP B 1 543 ? 16.078 -8.602 5.508 1 91.19 543 ASP B O 1
ATOM 8473 N N . ASP B 1 544 ? 16.703 -6.863 4.273 1 88.06 544 ASP B N 1
ATOM 8474 C CA . ASP B 1 544 ? 18.094 -6.742 4.723 1 88.06 544 ASP B CA 1
ATOM 8475 C C . ASP B 1 544 ? 18.906 -7.965 4.32 1 88.06 544 ASP B C 1
ATOM 8477 O O . ASP B 1 544 ? 20.016 -8.172 4.82 1 88.06 544 ASP B O 1
ATOM 8481 N N . VAL B 1 545 ? 18.359 -8.828 3.48 1 94.81 545 VAL B N 1
ATOM 8482 C CA . VAL B 1 545 ? 19.109 -9.961 2.928 1 94.81 545 VAL B CA 1
ATOM 8483 C C . VAL B 1 545 ? 19.547 -9.641 1.5 1 94.81 545 VAL B C 1
ATOM 8485 O O . VAL B 1 545 ? 18.703 -9.375 0.633 1 94.81 545 VAL B O 1
ATOM 8488 N N . PRO B 1 546 ? 20.812 -9.656 1.233 1 95.31 546 PRO B N 1
ATOM 8489 C CA . PRO B 1 546 ? 21.281 -9.336 -0.116 1 95.31 546 PRO B CA 1
ATOM 8490 C C . PRO B 1 546 ? 20.844 -10.359 -1.156 1 95.31 546 PRO B C 1
ATOM 8492 O O . PRO B 1 546 ? 20.922 -11.562 -0.913 1 95.31 546 PRO B O 1
ATOM 8495 N N . LEU B 1 547 ? 20.391 -9.914 -2.248 1 97.75 547 LEU B N 1
ATOM 8496 C CA . LEU B 1 547 ? 19.969 -10.766 -3.359 1 97.75 547 LEU B CA 1
ATOM 8497 C C . LEU B 1 547 ? 20.953 -10.648 -4.523 1 97.75 547 LEU B C 1
ATOM 8499 O O . LEU B 1 547 ? 21.25 -11.641 -5.191 1 97.75 547 LEU B O 1
ATOM 8503 N N . THR B 1 548 ? 21.422 -9.398 -4.789 1 98 548 THR B N 1
ATOM 8504 C CA . THR B 1 548 ? 22.406 -9.133 -5.844 1 98 548 THR B CA 1
ATOM 8505 C C . THR B 1 548 ? 23.391 -8.062 -5.402 1 98 548 THR B C 1
ATOM 8507 O O . THR B 1 548 ? 23.016 -7.086 -4.75 1 98 548 THR B O 1
ATOM 8510 N N . ILE B 1 549 ? 24.625 -8.25 -5.715 1 96.5 549 ILE B N 1
ATOM 8511 C CA . ILE B 1 549 ? 25.672 -7.262 -5.445 1 96.5 549 ILE B CA 1
ATOM 8512 C C . ILE B 1 549 ? 26.375 -6.879 -6.75 1 96.5 549 ILE B C 1
ATOM 8514 O O . ILE B 1 549 ? 26.469 -7.691 -7.672 1 96.5 549 ILE B O 1
ATOM 8518 N N . VAL B 1 550 ? 26.797 -5.676 -6.871 1 97.5 550 VAL B N 1
ATOM 8519 C CA . VAL B 1 550 ? 27.562 -5.191 -8.008 1 97.5 550 VAL B CA 1
ATOM 8520 C C . VAL B 1 550 ? 28.906 -4.641 -7.52 1 97.5 550 VAL B C 1
ATOM 8522 O O . VAL B 1 550 ? 28.953 -3.854 -6.57 1 97.5 550 VAL B O 1
ATOM 8525 N N . LYS B 1 551 ? 29.953 -5.062 -8.125 1 96.12 551 LYS B N 1
ATOM 8526 C CA . LYS B 1 551 ? 31.297 -4.625 -7.766 1 96.12 551 LYS B CA 1
ATOM 8527 C C . LYS B 1 551 ? 31.922 -3.775 -8.875 1 96.12 551 LYS B C 1
ATOM 8529 O O . LYS B 1 551 ? 31.734 -4.066 -10.062 1 96.12 551 LYS B O 1
ATOM 8534 N N . ASP B 1 552 ? 32.531 -2.715 -8.508 1 94.5 552 ASP B N 1
ATOM 8535 C CA . ASP B 1 552 ? 33.312 -1.855 -9.398 1 94.5 552 ASP B CA 1
ATOM 8536 C C . ASP B 1 552 ? 34.75 -2.328 -9.508 1 94.5 552 ASP B C 1
ATOM 8538 O O . ASP B 1 552 ? 35.469 -2.404 -8.5 1 94.5 552 ASP B O 1
ATOM 8542 N N . ARG B 1 553 ? 35.125 -2.58 -10.664 1 94.5 553 ARG B N 1
ATOM 8543 C CA . ARG B 1 553 ? 36.469 -3.1 -10.906 1 94.5 553 ARG B CA 1
ATOM 8544 C C . ARG B 1 553 ? 37.281 -2.16 -11.805 1 94.5 553 ARG B C 1
ATOM 8546 O O . ARG B 1 553 ? 38.344 -2.535 -12.32 1 94.5 553 ARG B O 1
ATOM 8553 N N . ARG B 1 554 ? 36.719 -1.011 -12.078 1 91.38 554 ARG B N 1
ATOM 8554 C CA . ARG B 1 554 ? 37.438 -0.005 -12.875 1 91.38 554 ARG B CA 1
ATOM 8555 C C . ARG B 1 554 ? 38.688 0.475 -12.172 1 91.38 554 ARG B C 1
ATOM 8557 O O . ARG B 1 554 ? 38.75 0.493 -10.938 1 91.38 554 ARG B O 1
ATOM 8564 N N . PRO B 1 555 ? 39.656 0.891 -12.977 1 81.12 555 PRO B N 1
ATOM 8565 C CA . PRO B 1 555 ? 40.844 1.485 -12.359 1 81.12 555 PRO B CA 1
ATOM 8566 C C . PRO B 1 555 ? 40.531 2.834 -11.703 1 81.12 555 PRO B C 1
ATOM 8568 O O . PRO B 1 555 ? 39.625 3.549 -12.125 1 81.12 555 PRO B O 1
ATOM 8571 N N . PRO B 1 556 ? 41.156 3.059 -10.586 1 66.44 556 PRO B N 1
ATOM 8572 C CA . PRO B 1 556 ? 40.938 4.355 -9.938 1 66.44 556 PRO B CA 1
ATOM 8573 C C . PRO B 1 556 ? 41.188 5.531 -10.883 1 66.44 556 PRO B C 1
ATOM 8575 O O . PRO B 1 556 ? 42.031 5.445 -11.781 1 66.44 556 PRO B O 1
ATOM 8578 N N . LEU B 1 557 ? 40.281 6.477 -11.031 1 54.19 557 LEU B N 1
ATOM 8579 C CA . LEU B 1 557 ? 40.438 7.652 -11.875 1 54.19 557 LEU B CA 1
ATOM 8580 C C . LEU B 1 557 ? 41.781 8.32 -11.609 1 54.19 557 LEU B C 1
ATOM 8582 O O . LEU B 1 557 ? 42.188 8.508 -10.453 1 54.19 557 LEU B O 1
ATOM 8586 N N . ALA B 1 558 ? 42.719 8.219 -12.594 1 44.59 558 ALA B N 1
ATOM 8587 C CA . ALA B 1 558 ? 44 8.945 -12.484 1 44.59 558 ALA B CA 1
ATOM 8588 C C . ALA B 1 558 ? 43.781 10.359 -11.969 1 44.59 558 ALA B C 1
ATOM 8590 O O . ALA B 1 558 ? 42.75 10.977 -12.25 1 44.59 558 ALA B O 1
ATOM 8591 N N . GLU B 1 559 ? 44.469 10.805 -10.867 1 42.81 559 GLU B N 1
ATOM 8592 C CA . GLU B 1 559 ? 44.562 12.203 -10.438 1 42.81 559 GLU B CA 1
ATOM 8593 C C . GLU B 1 559 ? 44.531 13.148 -11.633 1 42.81 559 GLU B C 1
ATOM 8595 O O . GLU B 1 559 ? 45.312 12.969 -12.578 1 42.81 559 GLU B O 1
ATOM 8600 N N . ILE B 1 560 ? 43.531 13.68 -12.039 1 34.72 560 ILE B N 1
ATOM 8601 C CA . ILE B 1 560 ? 43.844 14.875 -12.812 1 34.72 560 ILE B CA 1
ATOM 8602 C C . ILE B 1 560 ? 44.938 15.688 -12.094 1 34.72 560 ILE B C 1
ATOM 8604 O O . ILE B 1 560 ? 44.75 16.078 -10.938 1 34.72 560 ILE B O 1
ATOM 8608 N N . PRO B 1 561 ? 46.156 15.617 -12.578 1 32 561 PRO B N 1
ATOM 8609 C CA . PRO B 1 561 ? 47.094 16.547 -11.969 1 32 561 PRO B CA 1
ATOM 8610 C C . PRO B 1 561 ? 46.531 17.953 -11.773 1 32 561 PRO B C 1
ATOM 8612 O O . PRO B 1 561 ? 45.875 18.484 -12.68 1 32 561 PRO B O 1
ATOM 8615 N N . THR B 1 562 ? 46 18.188 -10.586 1 31.17 562 THR B N 1
ATOM 8616 C CA . THR B 1 562 ? 45.844 19.625 -10.398 1 31.17 562 THR B CA 1
ATOM 8617 C C . THR B 1 562 ? 47.062 20.375 -10.953 1 31.17 562 THR B C 1
ATOM 8619 O O . THR B 1 562 ? 48.188 20.172 -10.5 1 31.17 562 THR B O 1
ATOM 8622 N N . GLU B 1 563 ? 47 20.703 -12.219 1 27.33 563 GLU B N 1
ATOM 8623 C CA . GLU B 1 563 ? 47.875 21.844 -12.477 1 27.33 563 GLU B CA 1
ATOM 8624 C C . GLU B 1 563 ? 47.5 23.047 -11.625 1 27.33 563 GLU B C 1
ATOM 8626 O O . GLU B 1 563 ? 46.312 23.328 -11.438 1 27.33 563 GLU B O 1
#

Organism: NCBI:txid1064539

Sequence (1126 aa):
MSLMPPLGLNPLGAAPPAGALSQRRAGALWDDMARALLLCLIILAALTFRNYGISTDEEVQHIYGKKLLSFYLSGFTDRSAFHFKDLYLYGGLFDLVTALVVPISPFEEYETRHLLCALVGVLGIAGCWRYARLLAGPRAGFLAAALLALSGVYYGAMFNNTKDVPFAAGMVWTLYFATRIIGQMPAPRRSAVLKFGLALGLTLSIRVGGVLAGFYLAVALALYVVLVAWQGGLRPALGVVRRSVPPLLPAIPLAYAVMALFWPWAVQKPLNPLEALRVVSHFPIDIQTLFMGQMVSSAAPPALYLPVYLGVKLPEAVLLGTLAAVALAALWVVRGGWRSVDGAFGAVRWVPLALAAFLPVILFMLMRPSVYNGIRHFLFVAPPMAVLAGIAIDRLWSGAEALGRRTGQAYGAAGIAVAVLYAWQLGAMHPNQYVYYNQFTGGLKGAEGRFELDYWGNSQHEALAELVALVERENGGKAPPRQYTLSVCGNTLAVRFELPPWLKLVNGTGLDWRKADFFMAFTQVKQCPSLLGGQPIIEIAADDVPLTIVKDRRPPLAEIPTEMSLMPPLGLNPLGAAPPAGALSQRRAGALWDDMARALLLCLIILAALTFRNYGISTDEEVQHIYGKKLLSFYLSGFTDRSAFHFKDLYLYGGLFDLVTALVVPISPFEEYETRHLLCALVGVLGIAGCWRYARLLAGPRAGFLAAALLALSGVYYGAMFNNTKDVPFAAGMVWTLYFATRIIGQMPAPRRSAVLKFGLALGLTLSIRVGGVLAGFYLAVALALYVVLVAWQGGLRPALGVVRRSVPPLLPAIPLAYAVMALFWPWAVQKPLNPLEALRVVSHFPIDIQTLFMGQMVSSAAPPALYLPVYLGVKLPEAVLLGTLAAVALAALWVVRGGWRSVDGAFGAVRWVPLALAAFLPVILFMLMRPSVYNGIRHFLFVAPPMAVLAGIAIDRLWSGAEALGRRTGQAYGAAGIAVAVLYAWQLGAMHPNQYVYYNQFTGGLKGAEGRFELDYWGNSQHEALAELVALVERENGGKAPPRQYTLSVCGNTLAVRFELPPWLKLVNGTGLDWRKADFFMAFTQVKQCPSLLGGQPIIEIAADDVPLTIVKDRRPPLAEIPTE

Radius of gyration: 34.27 Å; Cα contacts (8 Å, |Δi|>4): 1887; chains: 2; bounding box: 124×91×84 Å

Nearest PDB structures (foldseek):
  5f15-assembly1_A  TM=4.843E-01  e=8.724E-09  Cupriavidus metallidurans CH34
  5ezm-assembly1_A  TM=4.725E-01  e=7.626E-09  Cupriavidus metallidurans CH34
  6p25-assembly1_B  TM=6.851E-01  e=4.936E-04  Saccharomyces cerevisiae W303
  7uwb-assembly1_k  TM=2.167E-01  e=6.078E+00  Citrus x limon
  5f15-assembly1_A  TM=4.832E-01  e=6.655E-09  Cupriavidus metallidurans CH34

Secondary structure (DSSP, 8-state):
-----------------HHHHHHHHHHHHHHHHHHHHHHHHHHHHHHHGGGSPPPTTHHHHHHHHHHHHHHHHTTS---GGGGSTTGGGS--HHHHHHHHHGGG-SS-HHHHHHHHHHHHHHHHHHHHHHHHHHHH-HHHHHHHHHHHHT-HHHHTTTTT-TTHHHHHHHHHHHHHHHHHHHHTTTS--HHHHHHHHHHHHHHHTT-GGGHHHHHHHHHHHHHHHHHHHHHH-HHHHHHHHHHHHHHHTTHHHHHHHHHHHH-GGGGTSTTHHHHHHHHHHT-----EEEETTEEEETTS--TTHHHHHHHHHS-HHHHHHHHHHHHHHHHHHHTTGGGSHHHHHHHHTTHHHHHHHHHHHHHHHHH-----STTGGGGGGHHHHHHHHHHHHHHHHHHHHHH-HHHHHHHHHHHHHHHHHHHHHHHHHTT-GGG---GGGTHHHHHTTTB---TT-THHHHHHHHHHHHHHHHTTTS--SS-EEEEEES-THHHHTT--TTEEE-TTSSS-GGG-SEEEEESSSTTGGGSS--EEEEEEEETTEEEEEEEE-PPP-------/-----------------HHHHHHHHHHHHHHHHHHHHHHHHHHHHHHHGGGSPPPTTHHHHHHHHHHHHHHHHTTS---GGGGSTTGGGS--HHHHHHHHHGGG-SS-HHHHHHHHHHHHHHHHHHHHHHHHHHHH-HHHHHHHHHHHHT-HHHHTTTTT-TTHHHHHHHHHHHHHHHHHHHHTTTS--HHHHHHHHHHHHHHHTT-GGGHHHHHHHHHHHHHHHHHHHHHH-HHHHHHHHHHHHHHHTTHHHHHHHHHHHH-GGGGTSTTHHHHHHHHHHT-----EEEETTEEEETTS--TTHHHHHHHHHS-HHHHHHHHHHHHHHHHHHHTTGGGSHHHHHHHHTTHHHHHHHHHHHHHHHHH-----STTGGGGGGHHHHHHHHHHHHHHHHHHHHHH-HHHHHHHHHHHHHHHHHHHHHHHHHTT-GGG---GGGTHHHHHTTTB---TT-THHHHHHHHHHHHHHHHTTTS--SS-EEEEEES-THHHHTT--TTEEE-TTSSS-GGG-SEEEEESSSTTGGGSS--EEEEEEEETTEEEEEEEE-SPP-------

InterPro domains:
  IPR038731 Glycosyltransferase RgtA/B/C/D-like [PF13231] (115-225)
  IPR050297 Lipid A-modifying glycosyltransferase 83 [PTHR33908] (27-440)

Solvent-accessible surface area (backbone atoms only — not comparable to full-atom values): 56167 Å² total; per-residue (Å²): 135,84,77,68,75,77,79,71,76,74,76,80,82,70,69,74,57,73,66,59,56,53,50,51,52,53,33,51,50,27,45,50,50,39,51,49,50,51,50,51,49,53,52,48,38,73,74,45,31,76,65,50,26,42,31,78,62,48,62,63,42,49,52,45,7,44,32,46,46,43,14,58,76,55,73,66,65,46,60,63,32,69,65,41,78,72,56,41,60,32,26,32,39,62,31,33,52,42,51,67,44,40,83,77,43,96,51,54,66,65,46,42,47,11,41,51,30,28,52,37,30,51,51,24,33,51,23,22,20,53,35,18,23,73,76,60,32,32,58,10,5,29,41,5,22,50,51,41,63,52,18,28,54,53,49,36,28,16,36,52,38,70,57,40,35,48,33,24,21,25,49,41,42,24,47,36,26,40,38,52,33,57,72,34,57,53,59,47,54,63,66,42,31,47,52,23,11,46,30,40,6,55,14,36,5,40,32,56,71,37,54,52,56,59,47,31,42,48,52,28,51,50,50,52,36,51,53,38,25,73,75,66,32,62,66,54,22,50,50,41,49,66,52,33,48,64,63,46,50,63,16,53,62,44,14,48,51,47,18,36,72,32,19,52,58,39,60,76,36,90,57,35,52,58,51,28,44,54,45,61,48,58,38,91,53,78,47,76,29,54,53,82,56,36,80,38,45,11,53,64,39,61,52,56,49,63,62,50,42,51,66,31,37,41,41,63,66,39,54,53,16,31,51,45,32,52,50,52,51,50,51,40,53,72,72,42,44,57,76,39,69,69,38,38,62,57,50,40,52,46,39,39,49,52,42,52,42,43,45,63,58,52,48,36,43,73,68,29,44,47,53,58,74,70,52,50,90,54,41,48,32,51,50,40,30,16,20,38,9,12,39,30,49,41,54,51,42,51,52,32,37,71,76,27,67,67,48,25,49,50,50,49,50,50,51,49,53,53,50,51,51,39,48,48,53,42,61,65,20,62,73,52,18,44,44,45,35,22,69,90,46,52,21,50,62,48,31,59,76,21,40,71,50,54,82,42,23,40,53,42,25,54,45,47,54,50,49,53,51,43,52,16,43,59,43,80,68,31,79,57,94,59,73,45,35,33,21,66,43,74,45,58,64,18,39,65,86,72,55,54,95,44,46,42,69,26,68,95,42,98,53,67,53,89,70,29,33,27,41,35,17,29,52,61,48,80,62,38,62,70,70,56,81,59,44,46,74,46,72,41,56,41,83,87,36,71,42,22,39,30,21,48,48,60,75,69,78,74,75,70,73,80,121,136,83,77,68,75,76,79,71,76,72,81,78,77,74,69,74,55,71,67,58,56,52,49,52,51,54,34,51,48,27,44,48,51,37,50,50,50,51,52,51,49,53,53,49,38,74,73,45,31,78,65,52,26,44,30,79,62,49,61,63,43,49,50,43,7,44,32,47,46,44,14,59,75,56,72,64,65,47,61,62,32,67,65,42,78,72,54,42,59,33,26,32,38,62,31,33,52,42,51,67,43,39,84,76,43,97,50,54,65,67,46,44,44,12,40,53,31,28,53,40,31,49,50,25,33,50,24,22,19,53,36,19,24,72,76,60,32,33,58,10,5,28,41,7,22,50,48,41,62,53,18,28,55,53,48,36,28,16,37,54,38,69,57,40,36,49,33,24,21,25,48,40,42,23,47,36,27,39,37,51,32,57,70,34,58,55,59,45,54,64,66,41,31,48,51,22,11,47,29,40,6,55,13,35,5,39,31,58,72,37,54,54,57,57,50,30,43,50,52,28,52,50,50,52,38,49,51,38,24,73,75,66,31,64,66,54,22,50,52,41,48,66,52,33,48,66,62,46,50,63,17,53,61,44,14,49,50,46,19,36,73,32,18,50,59,38,60,75,36,91,58,34,50,58,49,28,46,54,45,63,49,57,38,91,52,78,46,77,29,54,54,81,57,36,78,36,43,12,53,63,40,61,52,56,51,61,64,50,41,51,66,32,36,40,41,63,67,40,54,54,16,32,51,45,31,52,51,52,51,50,50,40,52,73,72,43,43,55,75,39,70,68,39,38,62,55,49,39,51,47,40,39,50,54,42,53,42,42,45,64,59,52,48,36,43,74,65,28,44,49,53,59,74,70,51,50,90,55,43,49,32,51,50,40,30,17,20,39,9,12,38,31,49,42,54,50,43,51,53,31,37,71,74,26,68,68,47,26,48,50,49,50,50,49,51,49,52,52,52,51,51,40,48,48,53,41,61,66,21,61,75,52,18,45,46,44,35,22,70,87,47,52,22,50,62,46,31,60,78,21,40,70,52,54,81,43,23,39,53,42,27,54,46,45,56,51,49,53,51,43,53,17,43,59,43,79,68,31,78,58,93,60,76,44,34,33,21,67,44,73,45,59,63,17,40,64,86,71,53,52,95,45,46,42,69,24,69,95,45,97,52,66,53,91,69,29,34,28,41,36,18,30,52,62,47,81,61,37,61,71,71,57,82,57,44,47,75,46,70,42,56,40,83,87,37,70,42,22,39,31,21,48,48,60,76,71,79,72,75,71,72,79,120